Protein AF-0000000077653972 (afdb_homodimer)

Nearest PDB structures (foldseek):
  6l47-assembly1_B  TM=9.436E-01  e=1.215E-29  Homo sapiens
  6l48-assembly1_B  TM=9.505E-01  e=7.291E-28  Homo sapiens
  6vum-assembly1_A  TM=9.544E-01  e=9.044E-28  Homo sapiens
  7n6q-assembly1_A  TM=9.655E-01  e=3.318E-25  Homo sapiens
  6p2p-assembly1_A  TM=9.019E-01  e=1.427E-26  Homo sapiens

Structure (mmCIF, N/CA/C/O backbone):
data_AF-0000000077653972-model_v1
#
loop_
_entity.id
_entity.type
_entity.pdbx_description
1 polymer O-acyltransferase
#
loop_
_atom_site.group_PDB
_atom_site.id
_atom_site.type_symbol
_atom_site.label_atom_id
_atom_site.label_alt_id
_atom_site.label_comp_id
_atom_site.label_asym_id
_atom_site.label_entity_id
_atom_site.label_seq_id
_atom_site.pdbx_PDB_ins_code
_atom_site.Cartn_x
_atom_site.Cartn_y
_atom_site.Cartn_z
_atom_site.occupancy
_atom_site.B_iso_or_equiv
_atom_site.auth_seq_id
_atom_site.auth_comp_id
_atom_site.auth_asym_id
_atom_site.auth_atom_id
_atom_site.pdbx_PDB_model_num
ATOM 1 N N . MET A 1 1 ? 9.406 -5.844 -41.406 1 31.36 1 MET A N 1
ATOM 2 C CA . MET A 1 1 ? 10.641 -6.523 -41 1 31.36 1 MET A CA 1
ATOM 3 C C . MET A 1 1 ? 11.242 -5.887 -39.75 1 31.36 1 MET A C 1
ATOM 5 O O . MET A 1 1 ? 12.016 -6.527 -39.031 1 31.36 1 MET A O 1
ATOM 9 N N . SER A 1 2 ? 11.055 -4.719 -39.469 1 35.16 2 SER A N 1
ATOM 10 C CA . SER A 1 2 ? 11.578 -4.059 -38.281 1 35.16 2 SER A CA 1
ATOM 11 C C . SER A 1 2 ? 10.891 -4.566 -37.031 1 35.16 2 SER A C 1
ATOM 13 O O . SER A 1 2 ? 11.547 -4.867 -36.031 1 35.16 2 SER A O 1
ATOM 15 N N . ARG A 1 3 ? 9.914 -4.484 -37 1 36.81 3 ARG A N 1
ATOM 16 C CA . ARG A 1 3 ? 8.742 -4.98 -36.281 1 36.81 3 ARG A CA 1
ATOM 17 C C . ARG A 1 3 ? 8.766 -6.504 -36.188 1 36.81 3 ARG A C 1
ATOM 19 O O . ARG A 1 3 ? 7.973 -7.098 -35.438 1 36.81 3 ARG A O 1
ATOM 26 N N . GLU A 1 4 ? 9.211 -7.309 -36.594 1 39.03 4 GLU A N 1
ATOM 27 C CA . GLU A 1 4 ? 9.242 -8.766 -36.688 1 39.03 4 GLU A CA 1
ATOM 28 C C . GLU A 1 4 ? 10.016 -9.359 -35.5 1 39.03 4 GLU A C 1
ATOM 30 O O . GLU A 1 4 ? 9.555 -10.312 -34.875 1 39.03 4 GLU A O 1
ATOM 35 N N . LEU A 1 5 ? 11.023 -9.969 -34.938 1 39.84 5 LEU A N 1
ATOM 36 C CA . LEU A 1 5 ? 11.32 -10.094 -33.5 1 39.84 5 LEU A CA 1
ATOM 37 C C . LEU A 1 5 ? 11.344 -8.719 -32.844 1 39.84 5 LEU A C 1
ATOM 39 O O . LEU A 1 5 ? 12.25 -7.922 -33.094 1 39.84 5 LEU A O 1
ATOM 43 N N . GLU A 1 6 ? 11.117 -6.867 -33.031 1 41.72 6 GLU A N 1
ATOM 44 C CA . GLU A 1 6 ? 10.797 -6.719 -31.609 1 41.72 6 GLU A CA 1
ATOM 45 C C . GLU A 1 6 ? 10.445 -8.062 -30.984 1 41.72 6 GLU A C 1
ATOM 47 O O . GLU A 1 6 ? 10.344 -8.172 -29.766 1 41.72 6 GLU A O 1
ATOM 52 N N . SER A 1 7 ? 10.422 -8.688 -31.562 1 41.34 7 SER A N 1
ATOM 53 C CA . SER A 1 7 ? 10.156 -10.047 -32.031 1 41.34 7 SER A CA 1
ATOM 54 C C . SER A 1 7 ? 11.266 -11.008 -31.609 1 41.34 7 SER A C 1
ATOM 56 O O . SER A 1 7 ? 10.992 -12.156 -31.266 1 41.34 7 SER A O 1
ATOM 58 N N . LEU A 1 8 ? 12.438 -11.359 -32.375 1 41.16 8 LEU A N 1
ATOM 59 C CA . LEU A 1 8 ? 13.125 -12.32 -31.516 1 41.16 8 LEU A CA 1
ATOM 60 C C . LEU A 1 8 ? 13.219 -11.805 -30.078 1 41.16 8 LEU A C 1
ATOM 62 O O . LEU A 1 8 ? 14.008 -10.906 -29.797 1 41.16 8 LEU A O 1
ATOM 66 N N . PHE A 1 9 ? 12.305 -10.523 -29.969 1 45.12 9 PHE A N 1
ATOM 67 C CA . PHE A 1 9 ? 11.961 -9.562 -28.938 1 45.12 9 PHE A CA 1
ATOM 68 C C . PHE A 1 9 ? 12.953 -9.641 -27.781 1 45.12 9 PHE A C 1
ATOM 70 O O . PHE A 1 9 ? 13.477 -8.617 -27.328 1 45.12 9 PHE A O 1
ATOM 77 N N . GLU A 1 10 ? 12.633 -9.352 -27.094 1 43.12 10 GLU A N 1
ATOM 78 C CA . GLU A 1 10 ? 12.773 -10.117 -25.859 1 43.12 10 GLU A CA 1
ATOM 79 C C . GLU A 1 10 ? 13.32 -11.516 -26.141 1 43.12 10 GLU A C 1
ATOM 81 O O . GLU A 1 10 ? 13.375 -12.359 -25.234 1 43.12 10 GLU A O 1
ATOM 86 N N . GLU A 1 11 ? 13.234 -12.016 -27.234 1 44.09 11 GLU A N 1
ATOM 87 C CA . GLU A 1 11 ? 13.562 -13.344 -27.75 1 44.09 11 GLU A CA 1
ATOM 88 C C . GLU A 1 11 ? 14.344 -14.156 -26.719 1 44.09 11 GLU A C 1
ATOM 90 O O . GLU A 1 11 ? 14.055 -15.344 -26.531 1 44.09 11 GLU A O 1
ATOM 95 N N . PHE A 1 12 ? 15.25 -13.984 -26.469 1 41.5 12 PHE A N 1
ATOM 96 C CA . PHE A 1 12 ? 16.031 -14.32 -25.281 1 41.5 12 PHE A CA 1
ATOM 97 C C . PHE A 1 12 ? 15.812 -13.289 -24.188 1 41.5 12 PHE A C 1
ATOM 99 O O . PHE A 1 12 ? 16.219 -13.5 -23.031 1 41.5 12 PHE A O 1
ATOM 106 N N . VAL A 1 13 ? 15.297 -12.109 -24.031 1 42.38 13 VAL A N 1
ATOM 107 C CA . VAL A 1 13 ? 15.438 -11.211 -22.891 1 42.38 13 VAL A CA 1
ATOM 108 C C . VAL A 1 13 ? 16.656 -11.633 -22.062 1 42.38 13 VAL A C 1
ATOM 110 O O . VAL A 1 13 ? 16.672 -12.727 -21.484 1 42.38 13 VAL A O 1
ATOM 113 N N . SER A 1 14 ? 16.812 -12.07 -22.578 1 39.84 14 SER A N 1
ATOM 114 C CA . SER A 1 14 ? 16.109 -12.289 -23.844 1 39.84 14 SER A CA 1
ATOM 115 C C . SER A 1 14 ? 15.984 -13.781 -24.156 1 39.84 14 SER A C 1
ATOM 117 O O . SER A 1 14 ? 14.977 -14.219 -24.719 1 39.84 14 SER A O 1
ATOM 119 N N . GLU A 1 15 ? 16.906 -14.375 -24 1 40.75 15 GLU A N 1
ATOM 120 C CA . GLU A 1 15 ? 17.562 -15.664 -23.828 1 40.75 15 GLU A CA 1
ATOM 121 C C . GLU A 1 15 ? 18.031 -15.867 -22.391 1 40.75 15 GLU A C 1
ATOM 123 O O . GLU A 1 15 ? 19.062 -15.328 -21.984 1 40.75 15 GLU A O 1
ATOM 128 N N . VAL A 1 16 ? 17.344 -15.07 -21.688 1 41.41 16 VAL A N 1
ATOM 129 C CA . VAL A 1 16 ? 16.531 -14.695 -20.516 1 41.41 16 VAL A CA 1
ATOM 130 C C . VAL A 1 16 ? 17.453 -14.312 -19.359 1 41.41 16 VAL A C 1
ATOM 132 O O . VAL A 1 16 ? 18.469 -14.977 -19.109 1 41.41 16 VAL A O 1
ATOM 135 N N . GLU A 1 17 ? 17.672 -13.836 -18.641 1 44.47 17 GLU A N 1
ATOM 136 C CA . GLU A 1 17 ? 18.281 -14.18 -17.359 1 44.47 17 GLU A CA 1
ATOM 137 C C . GLU A 1 17 ? 19.359 -15.25 -17.531 1 44.47 17 GLU A C 1
ATOM 139 O O . GLU A 1 17 ? 19.062 -16.438 -17.609 1 44.47 17 GLU A O 1
ATOM 144 N N . GLN A 1 18 ? 19.422 -16.047 -18.594 1 41.41 18 GLN A N 1
ATOM 145 C CA . GLN A 1 18 ? 20.078 -17.203 -19.172 1 41.41 18 GLN A CA 1
ATOM 146 C C . GLN A 1 18 ? 20.938 -17.922 -18.141 1 41.41 18 GLN A C 1
ATOM 148 O O . GLN A 1 18 ? 21.047 -19.156 -18.156 1 41.41 18 GLN A O 1
ATOM 153 N N . ILE A 1 19 ? 22.234 -17.156 -17.594 1 42.53 19 ILE A N 1
ATOM 154 C CA . ILE A 1 19 ? 23.281 -16.594 -16.75 1 42.53 19 ILE A CA 1
ATOM 155 C C . ILE A 1 19 ? 22.703 -16.219 -15.383 1 42.53 19 ILE A C 1
ATOM 157 O O . ILE A 1 19 ? 23.406 -15.664 -14.539 1 42.53 19 ILE A O 1
ATOM 161 N N . GLU A 1 20 ? 21.578 -15.469 -15.273 1 41.09 20 GLU A N 1
ATOM 162 C CA . GLU A 1 20 ? 20.938 -14.578 -14.305 1 41.09 20 GLU A CA 1
ATOM 163 C C . GLU A 1 20 ? 21.969 -13.977 -13.344 1 41.09 20 GLU A C 1
ATOM 165 O O . GLU A 1 20 ? 21.781 -12.852 -12.867 1 41.09 20 GLU A O 1
ATOM 170 N N . GLN A 1 21 ? 22.844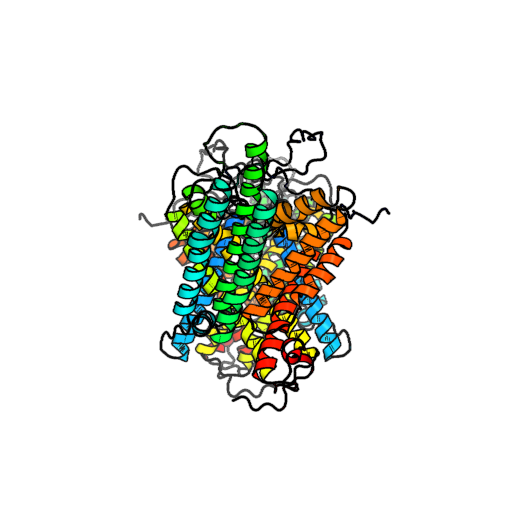 -14.312 -12.117 1 37.62 21 GLN A N 1
ATOM 171 C CA . GLN A 1 21 ? 23.891 -13.828 -11.219 1 37.62 21 GLN A CA 1
ATOM 172 C C . GLN A 1 21 ? 25.266 -14.359 -11.633 1 37.62 21 GLN A C 1
ATOM 174 O O . GLN A 1 21 ? 25.422 -15.555 -11.891 1 37.62 21 GLN A O 1
ATOM 179 N N . ASN A 1 22 ? 26.359 -14.312 -12.062 1 34.44 22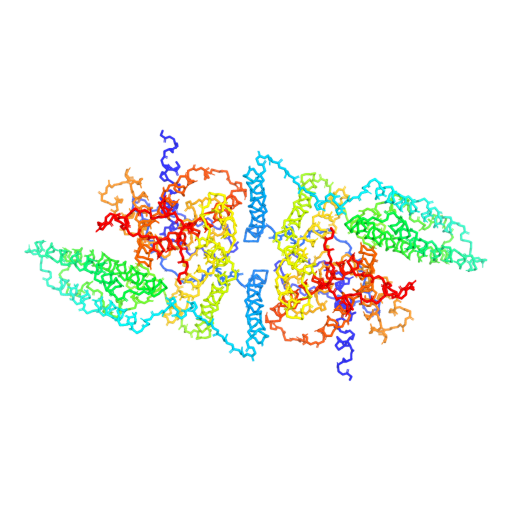 ASN A N 1
ATOM 180 C CA . ASN A 1 22 ? 27.234 -13.93 -10.961 1 34.44 22 ASN A CA 1
ATOM 181 C C . ASN A 1 22 ? 27.078 -12.453 -10.609 1 34.44 22 ASN A C 1
ATOM 183 O O . ASN A 1 22 ? 28 -11.664 -10.797 1 34.44 22 ASN A O 1
ATOM 187 N N . PRO A 1 23 ? 26.188 -11.68 -11.016 1 34.62 23 PRO A N 1
ATOM 188 C CA . PRO A 1 23 ? 26.344 -10.25 -10.711 1 34.62 23 PRO A CA 1
ATOM 189 C C . PRO A 1 23 ? 26.484 -9.984 -9.211 1 34.62 23 PRO A C 1
ATOM 191 O O . PRO A 1 23 ? 25.844 -10.656 -8.398 1 34.62 23 PRO A O 1
ATOM 194 N N . GLU A 1 24 ? 27.344 -9.344 -8.453 1 34.06 24 GLU A N 1
ATOM 195 C CA . GLU A 1 24 ? 27.531 -8.734 -7.137 1 34.06 24 GLU A CA 1
ATOM 196 C C . GLU A 1 24 ? 26.266 -8.031 -6.668 1 34.06 24 GLU A C 1
ATOM 198 O O . GLU A 1 24 ? 25.375 -7.746 -7.473 1 34.06 24 GLU A O 1
ATOM 203 N N . SER A 1 25 ? 26 -7.273 -5.297 1 32.62 25 SER A N 1
ATOM 204 C CA . SER A 1 25 ? 24.938 -6.887 -4.387 1 32.62 25 SER A CA 1
ATOM 205 C C . SER A 1 25 ? 23.812 -6.148 -5.125 1 32.62 25 SER A C 1
ATOM 207 O O . SER A 1 25 ? 24.047 -5.598 -6.203 1 32.62 25 SER A O 1
ATOM 209 N N . LEU A 1 26 ? 22.375 -6.098 -4.602 1 32.66 26 LEU A N 1
ATOM 210 C CA . LEU A 1 26 ? 21.094 -5.43 -4.855 1 32.66 26 LEU A CA 1
ATOM 211 C C . LEU A 1 26 ? 21.312 -4.07 -5.508 1 32.66 26 LEU A C 1
ATOM 213 O O . LEU A 1 26 ? 20.391 -3.498 -6.094 1 32.66 26 LEU A O 1
ATOM 217 N N . PHE A 1 27 ? 22.156 -3.123 -4.93 1 31.03 27 PHE A N 1
ATOM 218 C CA . PHE A 1 27 ? 22.375 -1.716 -5.246 1 31.03 27 PHE A CA 1
ATOM 219 C C . PHE A 1 27 ? 23.328 -1.565 -6.426 1 31.03 27 PHE A C 1
ATOM 221 O O . PHE A 1 27 ? 23.797 -0.46 -6.723 1 31.03 27 PHE A O 1
ATOM 228 N N . GLU A 1 28 ? 24.203 -2.545 -6.656 1 31.14 28 GLU A N 1
ATOM 229 C CA . GLU A 1 28 ? 25.266 -2.164 -7.59 1 31.14 28 GLU A CA 1
ATOM 230 C C . GLU A 1 28 ? 24.766 -2.205 -9.031 1 31.14 28 GLU A C 1
ATOM 232 O O . GLU A 1 28 ? 24.531 -3.281 -9.586 1 31.14 28 GLU A O 1
ATOM 237 N N . VAL A 1 29 ? 24.172 -1.267 -9.508 1 31.41 29 VAL A N 1
ATOM 238 C CA . VAL A 1 29 ? 23.812 -1.002 -10.898 1 31.41 29 VAL A CA 1
ATOM 239 C C . VAL A 1 29 ? 24.953 -1.431 -11.812 1 31.41 29 VAL A C 1
ATOM 241 O O . VAL A 1 29 ? 24.75 -1.717 -12.992 1 31.41 29 VAL A O 1
ATOM 244 N N . GLY A 1 30 ? 26.25 -0.95 -11.523 1 28.53 30 GLY A N 1
ATOM 245 C CA . GLY A 1 30 ? 27.203 -0.594 -12.562 1 28.53 30 GLY A CA 1
ATOM 246 C C . GLY A 1 30 ? 27.812 -1.8 -13.242 1 28.53 30 GLY A C 1
ATOM 247 O O . GLY A 1 30 ? 28.625 -1.654 -14.164 1 28.53 30 GLY A O 1
ATOM 248 N N . HIS A 1 31 ? 28.25 -2.902 -12.539 1 29.56 31 HIS A N 1
ATOM 249 C CA . HIS A 1 31 ? 29.422 -3.461 -13.211 1 29.56 31 HIS A CA 1
ATOM 250 C C . HIS A 1 31 ? 29.016 -4.223 -14.469 1 29.56 31 HIS A C 1
ATOM 252 O O . HIS A 1 31 ? 28.156 -5.102 -14.422 1 29.56 31 HIS A O 1
ATOM 258 N N . LYS A 1 32 ? 29.359 -3.775 -15.656 1 33 32 LYS A N 1
ATOM 259 C CA . LYS A 1 32 ? 29.5 -4.383 -16.984 1 33 32 LYS A CA 1
ATOM 260 C C . LYS A 1 32 ? 30.031 -5.809 -16.875 1 33 32 LYS A C 1
ATOM 262 O O . LYS A 1 32 ? 31.234 -6.012 -16.672 1 33 32 LYS A O 1
ATOM 267 N N . SER A 1 33 ? 29.484 -6.629 -16.141 1 29.95 33 SER A N 1
ATOM 268 C CA . SER A 1 33 ? 30.203 -7.898 -16.172 1 29.95 33 SER A CA 1
ATOM 269 C C . SER A 1 33 ? 30.5 -8.328 -17.609 1 29.95 33 SER A C 1
ATOM 271 O O . SER A 1 33 ? 29.703 -8.078 -18.516 1 29.95 33 SER A O 1
ATOM 273 N N . ASN A 1 34 ? 31.797 -8.453 -17.953 1 30.52 34 ASN A N 1
ATOM 274 C CA . ASN A 1 34 ? 32.375 -9.062 -19.156 1 30.52 34 ASN A CA 1
ATOM 275 C C . ASN A 1 34 ? 31.453 -10.141 -19.734 1 30.52 34 ASN A C 1
ATOM 277 O O . ASN A 1 34 ? 31.312 -11.211 -19.141 1 30.52 34 ASN A O 1
ATOM 281 N N . ARG A 1 35 ? 30.469 -9.914 -20.328 1 39.53 35 ARG A N 1
ATOM 282 C CA . ARG A 1 35 ? 29.609 -10.734 -21.156 1 39.53 35 ARG A CA 1
ATOM 283 C C . ARG A 1 35 ? 30.422 -11.695 -22.016 1 39.53 35 ARG A C 1
ATOM 285 O O . ARG A 1 35 ? 31.062 -11.281 -22.984 1 39.53 35 ARG A O 1
ATOM 292 N N . ALA A 1 36 ? 31.078 -12.625 -21.5 1 31.83 36 ALA A N 1
ATOM 293 C CA . ALA A 1 36 ? 31.75 -13.445 -22.5 1 31.83 36 ALA A CA 1
ATOM 294 C C . ALA A 1 36 ? 30.766 -13.883 -23.594 1 31.83 36 ALA A C 1
ATOM 296 O O . ALA A 1 36 ? 29.781 -14.578 -23.312 1 31.83 36 ALA A O 1
ATOM 297 N N . LYS A 1 37 ? 30.422 -13.219 -24.469 1 41.75 37 LYS A N 1
ATOM 298 C CA . LYS A 1 37 ? 29.844 -13.719 -25.719 1 41.75 37 LYS A CA 1
ATOM 299 C C . LYS A 1 37 ? 30.297 -15.156 -26 1 41.75 37 LYS A C 1
ATOM 301 O O . LYS A 1 37 ? 31.484 -15.414 -26.156 1 41.75 37 LYS A O 1
ATOM 306 N N . ARG A 1 38 ? 29.562 -16.172 -25.25 1 39.88 38 ARG A N 1
ATOM 307 C CA . ARG A 1 38 ? 30.047 -17.469 -25.703 1 39.88 38 ARG A CA 1
ATOM 308 C C . ARG A 1 38 ? 29.938 -17.594 -27.219 1 39.88 38 ARG A C 1
ATOM 310 O O . ARG A 1 38 ? 28.922 -17.188 -27.812 1 39.88 38 ARG A O 1
ATOM 317 N N . LYS A 1 39 ? 30.859 -17.594 -28 1 41.09 39 LYS A N 1
ATOM 318 C CA . LYS A 1 39 ? 31.125 -17.703 -29.422 1 41.09 39 LYS A CA 1
ATOM 319 C C . LYS A 1 39 ? 30.125 -18.641 -30.094 1 41.09 39 LYS A C 1
ATOM 321 O O . LYS A 1 39 ? 29.812 -18.5 -31.266 1 41.09 39 LYS A O 1
ATOM 326 N N . ASP A 1 40 ? 29.891 -19.969 -29.688 1 40.12 40 ASP A N 1
ATOM 327 C CA . ASP A 1 40 ? 29.25 -20.984 -30.531 1 40.12 40 ASP A CA 1
ATOM 328 C C . ASP A 1 40 ? 27.734 -21.016 -30.297 1 40.12 40 ASP A C 1
ATOM 330 O O . ASP A 1 40 ? 27.281 -21.234 -29.172 1 40.12 40 ASP A O 1
ATOM 334 N N . GLY A 1 41 ? 26.797 -20.281 -31.016 1 53.25 41 GLY A N 1
ATOM 335 C CA . GLY A 1 41 ? 25.375 -20.297 -31.266 1 53.25 41 GLY A CA 1
ATOM 336 C C . GLY A 1 41 ? 24.578 -20.906 -30.141 1 53.25 41 GLY A C 1
ATOM 337 O O . GLY A 1 41 ? 23.375 -21.156 -30.281 1 53.25 41 GLY A O 1
ATOM 338 N N . GLU A 1 42 ? 25.031 -21.469 -29 1 62.34 42 GLU A N 1
ATOM 339 C CA . GLU A 1 42 ? 24.281 -22.234 -28.016 1 62.34 42 GLU A CA 1
ATOM 340 C C . GLU A 1 42 ? 23.656 -21.312 -26.969 1 62.34 42 GLU A C 1
ATOM 342 O O . GLU A 1 42 ? 24.297 -20.359 -26.516 1 62.34 42 GLU A O 1
ATOM 347 N N . LEU A 1 43 ? 22.281 -21.328 -26.625 1 75.5 43 LEU A N 1
ATOM 348 C CA . LEU A 1 43 ? 21.531 -20.578 -25.609 1 75.5 43 LEU A CA 1
ATOM 349 C C . LEU A 1 43 ? 22.031 -20.891 -24.219 1 75.5 43 LEU A C 1
ATOM 351 O O . LEU A 1 43 ? 22.406 -22.047 -23.922 1 75.5 43 LEU A O 1
ATOM 355 N N . PRO A 1 44 ? 22.125 -19.891 -23.297 1 79.38 44 PRO A N 1
ATOM 356 C CA . PRO A 1 44 ? 22.688 -20.094 -21.969 1 79.38 44 PRO A CA 1
ATOM 357 C C . PRO A 1 44 ? 21.828 -21.016 -21.094 1 79.38 44 PRO A C 1
ATOM 359 O O . PRO A 1 44 ? 20.609 -21.062 -21.266 1 79.38 44 PRO A O 1
ATOM 362 N N . ASP A 1 45 ? 22.562 -21.828 -20.234 1 85.56 45 ASP A N 1
ATOM 363 C CA . ASP A 1 45 ? 21.891 -22.688 -19.266 1 85.56 45 ASP A CA 1
ATOM 364 C C . ASP A 1 45 ? 21.766 -22 -17.906 1 85.56 45 ASP A C 1
ATOM 366 O O . ASP A 1 45 ? 22.547 -21.109 -17.594 1 85.56 45 ASP A O 1
ATOM 370 N N . LYS A 1 46 ? 20.75 -22.406 -17.141 1 88.88 46 LYS A N 1
ATOM 371 C CA . LYS A 1 46 ? 20.562 -21.875 -15.805 1 88.88 46 LYS A CA 1
ATOM 372 C C . LYS A 1 46 ? 21.688 -22.297 -14.867 1 88.88 46 LYS A C 1
ATOM 374 O O . LYS A 1 46 ? 22.031 -23.484 -14.82 1 88.88 46 LYS A O 1
ATOM 379 N N . VAL A 1 47 ? 22.297 -21.312 -14.211 1 89.75 47 VAL A N 1
ATOM 380 C CA . VAL A 1 47 ? 23.312 -21.562 -13.203 1 89.75 47 VAL A CA 1
ATOM 381 C C . VAL A 1 47 ? 22.766 -21.281 -11.812 1 89.75 47 VAL A C 1
ATOM 383 O O . VAL A 1 47 ? 22.234 -20.203 -11.555 1 89.75 47 VAL A O 1
ATOM 386 N N . PHE A 1 48 ? 22.766 -22.312 -10.969 1 94.44 48 PHE A N 1
ATOM 387 C CA . PHE A 1 48 ? 22.266 -22.172 -9.609 1 94.44 48 PHE A CA 1
ATOM 388 C C . PHE A 1 48 ? 23.328 -21.594 -8.68 1 94.44 48 PHE A C 1
ATOM 390 O O . PHE A 1 48 ? 24.469 -22.062 -8.68 1 94.44 48 PHE A O 1
ATOM 397 N N . VAL A 1 49 ? 23.047 -20.547 -7.961 1 93.25 49 VAL A N 1
ATOM 398 C CA . VAL A 1 49 ? 23.953 -19.891 -7.023 1 93.25 49 VAL A CA 1
ATOM 399 C C . VAL A 1 49 ? 23.234 -19.625 -5.707 1 93.25 49 VAL A C 1
ATOM 401 O O . VAL A 1 49 ? 22 -19.578 -5.664 1 93.25 49 VAL A O 1
ATOM 404 N N . ASN A 1 50 ? 23.984 -19.5 -4.688 1 93.19 50 ASN A N 1
ATOM 405 C CA . ASN A 1 50 ? 23.391 -19.125 -3.404 1 93.19 50 ASN A CA 1
ATOM 406 C C . ASN A 1 50 ? 22.922 -17.672 -3.391 1 93.19 50 ASN A C 1
ATOM 408 O O . ASN A 1 50 ? 23.734 -16.766 -3.604 1 93.19 50 ASN A O 1
ATOM 412 N N . ARG A 1 51 ? 21.734 -17.469 -3.223 1 93.25 51 ARG A N 1
ATOM 413 C CA . ARG A 1 51 ? 21.172 -16.125 -3.135 1 93.25 51 ARG A CA 1
ATOM 414 C C . ARG A 1 51 ? 19.828 -16.141 -2.412 1 93.25 51 ARG A C 1
ATOM 416 O O . ARG A 1 51 ? 19.141 -17.156 -2.381 1 93.25 51 ARG A O 1
ATOM 423 N N . ARG A 1 52 ? 19.484 -15.016 -1.79 1 93.69 52 ARG A N 1
ATOM 424 C CA . ARG A 1 52 ? 18.234 -14.859 -1.064 1 93.69 52 ARG A CA 1
ATOM 425 C C . ARG A 1 52 ? 17.125 -14.328 -1.979 1 93.69 52 ARG A C 1
ATOM 427 O O . ARG A 1 52 ? 17.422 -13.797 -3.055 1 93.69 52 ARG A O 1
ATOM 434 N N . SER A 1 53 ? 15.891 -14.523 -1.58 1 95.5 53 SER A N 1
ATOM 435 C CA . SER A 1 53 ? 14.773 -14 -2.361 1 95.5 53 SER A CA 1
ATOM 436 C C . SER A 1 53 ? 14.742 -12.477 -2.326 1 95.5 53 SER A C 1
ATOM 438 O O . SER A 1 53 ? 15.219 -11.859 -1.375 1 95.5 53 SER A O 1
ATOM 440 N N . VAL A 1 54 ? 14.18 -11.875 -3.316 1 94.44 54 VAL A N 1
ATOM 441 C CA . VAL A 1 54 ? 14.188 -10.43 -3.525 1 94.44 54 VAL A CA 1
ATOM 442 C C . VAL A 1 54 ? 13.492 -9.742 -2.354 1 94.44 54 VAL A C 1
ATOM 444 O O . VAL A 1 54 ? 14.039 -8.789 -1.778 1 94.44 54 VAL A O 1
ATOM 447 N N . LEU A 1 55 ? 12.375 -10.18 -1.93 1 94.38 55 LEU A N 1
ATOM 448 C CA . LEU A 1 55 ? 11.617 -9.539 -0.859 1 94.38 55 LEU A CA 1
ATOM 449 C C . LEU A 1 55 ? 12.32 -9.719 0.483 1 94.38 55 LEU A C 1
ATOM 451 O O . LEU A 1 55 ? 12.227 -8.859 1.357 1 94.38 55 LEU A O 1
ATOM 455 N N . THR A 1 56 ? 12.984 -10.875 0.633 1 93.5 56 THR A N 1
ATOM 456 C CA . THR A 1 56 ? 13.734 -11.07 1.866 1 93.5 56 THR A CA 1
ATOM 457 C C . THR A 1 56 ? 14.789 -9.977 2.039 1 93.5 56 THR A C 1
ATOM 459 O O . THR A 1 56 ? 14.984 -9.469 3.143 1 93.5 56 THR A O 1
ATOM 462 N N . GLU A 1 57 ? 15.414 -9.594 0.937 1 90.38 57 GLU A N 1
ATOM 463 C CA . GLU A 1 57 ? 16.406 -8.523 0.962 1 90.38 57 GLU A CA 1
ATOM 464 C C . GLU A 1 57 ? 15.742 -7.156 1.101 1 90.38 57 GLU A C 1
ATOM 466 O O . GLU A 1 57 ? 16.203 -6.309 1.867 1 90.38 57 GLU A O 1
ATOM 471 N N . LEU A 1 58 ? 14.672 -6.941 0.397 1 89.62 58 LEU A N 1
ATOM 472 C CA . LEU A 1 58 ? 13.984 -5.652 0.408 1 89.62 58 LEU A CA 1
ATOM 473 C C . LEU A 1 58 ? 13.375 -5.371 1.779 1 89.62 58 LEU A C 1
ATOM 475 O O . LEU A 1 58 ? 13.312 -4.215 2.207 1 89.62 58 LEU A O 1
ATOM 479 N N . LEU A 1 59 ? 12.945 -6.387 2.461 1 90.62 59 LEU A N 1
ATOM 480 C CA . LEU A 1 59 ? 12.289 -6.227 3.752 1 90.62 59 LEU A CA 1
ATOM 481 C C . LEU A 1 59 ? 13.289 -5.824 4.828 1 90.62 59 LEU A C 1
ATOM 483 O O . LEU A 1 59 ? 12.906 -5.473 5.945 1 90.62 59 LEU A O 1
ATOM 487 N N . GLU A 1 60 ? 14.531 -5.812 4.477 1 85.69 60 GLU A N 1
ATOM 488 C CA . GLU A 1 60 ? 15.539 -5.301 5.398 1 85.69 60 GLU A CA 1
ATOM 489 C C . GLU A 1 60 ? 15.562 -3.777 5.402 1 85.69 60 GLU A C 1
ATOM 491 O O . GLU A 1 60 ? 16.062 -3.16 6.344 1 85.69 60 GLU A O 1
ATOM 496 N N . ILE A 1 61 ? 15.047 -3.236 4.324 1 84.06 61 ILE A N 1
ATOM 497 C CA . ILE A 1 61 ? 14.906 -1.785 4.262 1 84.06 61 ILE A CA 1
ATOM 498 C C . ILE A 1 61 ? 13.727 -1.344 5.129 1 84.06 61 ILE A C 1
ATOM 500 O O . ILE A 1 61 ? 12.609 -1.839 4.965 1 84.06 61 ILE A O 1
ATOM 504 N N . SER A 1 62 ? 13.898 -0.39 6 1 85.44 62 SER A N 1
ATOM 505 C CA . SER A 1 62 ? 12.906 0.005 6.996 1 85.44 62 SER A CA 1
ATOM 506 C C . SER A 1 62 ? 11.617 0.477 6.34 1 85.44 62 SER A C 1
ATOM 508 O O . SER A 1 62 ? 10.523 0.104 6.766 1 85.44 62 SER A O 1
ATOM 510 N N . HIS A 1 63 ? 11.805 1.271 5.297 1 88.19 63 HIS A N 1
ATOM 511 C CA . HIS A 1 63 ? 10.625 1.82 4.633 1 88.19 63 HIS A CA 1
ATOM 512 C C . HIS A 1 63 ? 9.781 0.716 4.004 1 88.19 63 HIS A C 1
ATOM 514 O O . HIS A 1 63 ? 8.547 0.777 4.031 1 88.19 63 HIS A O 1
ATOM 520 N N . ILE A 1 64 ? 10.375 -0.315 3.48 1 88.44 64 ILE A N 1
ATOM 521 C CA . ILE A 1 64 ? 9.656 -1.429 2.867 1 88.44 64 ILE A CA 1
ATOM 522 C C . ILE A 1 64 ? 9.109 -2.352 3.953 1 88.44 64 ILE A C 1
ATOM 524 O O . ILE A 1 64 ? 8.016 -2.904 3.811 1 88.44 64 ILE A O 1
ATOM 528 N N . ARG A 1 65 ? 9.867 -2.502 4.988 1 91.06 65 ARG A N 1
ATOM 529 C CA . ARG A 1 65 ? 9.398 -3.279 6.133 1 91.06 65 ARG A CA 1
ATOM 530 C C . ARG A 1 65 ? 8.109 -2.701 6.699 1 91.06 65 ARG A C 1
ATOM 532 O O . ARG A 1 65 ? 7.223 -3.445 7.129 1 91.06 65 ARG A O 1
ATOM 539 N N . THR A 1 66 ? 8.008 -1.428 6.695 1 92.44 66 THR A N 1
ATOM 540 C CA . THR A 1 66 ? 6.809 -0.767 7.199 1 92.44 66 THR A CA 1
ATOM 541 C C . THR A 1 66 ? 5.59 -1.134 6.355 1 92.44 66 THR A C 1
ATOM 543 O O . THR A 1 66 ? 4.484 -1.274 6.879 1 92.44 66 THR A O 1
ATOM 546 N N . ILE A 1 67 ? 5.793 -1.326 5.055 1 92.31 67 ILE A N 1
ATOM 547 C CA . ILE A 1 67 ? 4.695 -1.766 4.199 1 92.31 67 ILE A CA 1
ATOM 548 C C . ILE A 1 67 ? 4.195 -3.129 4.668 1 92.31 67 ILE A C 1
ATOM 550 O O . ILE A 1 67 ? 2.984 -3.355 4.758 1 92.31 67 ILE A O 1
ATOM 554 N N . TYR A 1 68 ? 5.125 -4.008 4.973 1 94.12 68 TYR A N 1
ATOM 555 C CA . TYR A 1 68 ? 4.777 -5.312 5.531 1 94.12 68 TYR A CA 1
ATOM 556 C C . TYR A 1 68 ? 3.994 -5.156 6.828 1 94.12 68 TYR A C 1
ATOM 558 O O . TYR A 1 68 ? 2.977 -5.824 7.031 1 94.12 68 TYR A O 1
ATOM 566 N N . HIS A 1 69 ? 4.426 -4.266 7.691 1 94.06 69 HIS A N 1
ATOM 567 C CA . HIS A 1 69 ? 3.758 -4.039 8.969 1 94.06 69 HIS A CA 1
ATOM 568 C C . HIS A 1 69 ? 2.357 -3.473 8.766 1 94.06 69 HIS A C 1
ATOM 570 O O . HIS A 1 69 ? 1.438 -3.791 9.523 1 94.06 69 HIS A O 1
ATOM 576 N N . ILE A 1 70 ? 2.217 -2.639 7.805 1 95.06 70 ILE A N 1
ATOM 577 C CA . ILE A 1 70 ? 0.906 -2.08 7.496 1 95.06 70 ILE A CA 1
ATOM 578 C C . ILE A 1 70 ? -0.043 -3.199 7.07 1 95.06 70 ILE A C 1
ATOM 580 O O . ILE A 1 70 ? -1.197 -3.24 7.5 1 95.06 70 ILE A O 1
ATOM 584 N N . PHE A 1 71 ? 0.406 -4.152 6.262 1 94.5 71 PHE A N 1
ATOM 585 C CA . PHE A 1 71 ? -0.416 -5.281 5.836 1 94.5 71 PHE A CA 1
ATOM 586 C C . PHE A 1 71 ? -0.788 -6.16 7.023 1 94.5 71 PHE A C 1
ATOM 588 O O . PHE A 1 71 ? -1.916 -6.648 7.113 1 94.5 71 PHE A O 1
ATOM 595 N N . VAL A 1 72 ? 0.154 -6.363 7.895 1 95.12 72 VAL A N 1
ATOM 596 C CA . VAL A 1 72 ? -0.125 -7.141 9.094 1 95.12 72 VAL A CA 1
ATOM 597 C C . VAL A 1 72 ? -1.165 -6.418 9.953 1 95.12 72 VAL A C 1
ATOM 599 O O . VAL A 1 72 ? -2.09 -7.039 10.477 1 95.12 72 VAL A O 1
ATOM 602 N N . ALA A 1 73 ? -1.034 -5.121 10.062 1 94.94 73 ALA A N 1
ATOM 603 C CA . ALA A 1 73 ? -1.983 -4.324 10.836 1 94.94 73 ALA A CA 1
ATOM 604 C C . ALA A 1 73 ? -3.387 -4.418 10.242 1 94.94 73 ALA A C 1
ATOM 606 O O . ALA A 1 73 ? -4.371 -4.527 10.977 1 94.94 73 ALA A O 1
ATOM 607 N N . ILE A 1 74 ? -3.455 -4.383 8.945 1 94.81 74 ILE A N 1
ATOM 608 C CA . ILE A 1 74 ? -4.746 -4.484 8.273 1 94.81 74 ILE A CA 1
ATOM 609 C C . ILE A 1 74 ? -5.371 -5.848 8.562 1 94.81 74 ILE A C 1
ATOM 611 O O . ILE A 1 74 ? -6.574 -5.938 8.828 1 94.81 74 ILE A O 1
ATOM 615 N N . LEU A 1 75 ? -4.598 -6.867 8.516 1 94 75 LEU A N 1
ATOM 616 C CA . LEU A 1 75 ? -5.078 -8.203 8.836 1 94 75 LEU A CA 1
ATOM 617 C C . LEU A 1 75 ? -5.637 -8.258 10.258 1 94 75 LEU A C 1
ATOM 619 O O . LEU A 1 75 ? -6.699 -8.836 10.492 1 94 75 LEU A O 1
ATOM 623 N N . LEU A 1 76 ? -4.957 -7.645 11.156 1 93.38 76 LEU A N 1
ATOM 624 C CA . LEU A 1 76 ? -5.398 -7.621 12.547 1 93.38 76 LEU A CA 1
ATOM 625 C C . LEU A 1 76 ? -6.711 -6.855 12.688 1 93.38 76 LEU A C 1
ATOM 627 O O . LEU A 1 76 ? -7.602 -7.273 13.43 1 93.38 76 LEU A O 1
ATOM 631 N N . VAL A 1 77 ? -6.781 -5.797 12.016 1 92.75 77 VAL A N 1
ATOM 632 C CA . VAL A 1 77 ? -7.996 -4.988 12.055 1 92.75 77 VAL A CA 1
ATOM 633 C C . VAL A 1 77 ? -9.172 -5.785 11.492 1 92.75 77 VAL A C 1
ATOM 635 O O . VAL A 1 77 ? -10.266 -5.773 12.062 1 92.75 77 VAL A O 1
ATOM 638 N N . PHE A 1 78 ? -8.977 -6.477 10.375 1 90.06 78 PHE A N 1
ATOM 639 C CA . PHE A 1 78 ? -10.023 -7.309 9.797 1 90.06 78 PHE A CA 1
ATOM 640 C C . PHE A 1 78 ? -10.43 -8.422 10.766 1 90.06 78 PHE A C 1
ATOM 642 O O . PHE A 1 78 ? -11.609 -8.734 10.891 1 90.06 78 PHE A O 1
ATOM 649 N N . SER A 1 79 ? -9.477 -9 11.414 1 89.75 79 SER A N 1
ATOM 650 C CA . SER A 1 79 ? -9.75 -10.055 12.383 1 89.75 79 SER A CA 1
ATOM 651 C C . SER A 1 79 ? -10.547 -9.531 13.562 1 89.75 79 SER A C 1
ATOM 653 O O . SER A 1 79 ? -11.516 -10.164 14 1 89.75 79 SER A O 1
ATOM 655 N N . LEU A 1 80 ? -10.172 -8.375 14.016 1 88 80 LEU A N 1
ATOM 656 C CA . LEU A 1 80 ? -10.883 -7.746 15.125 1 88 80 LEU A CA 1
ATOM 657 C C . LEU A 1 80 ? -12.312 -7.398 14.727 1 88 80 LEU A C 1
ATOM 659 O O . LEU A 1 80 ? -13.242 -7.578 15.523 1 88 80 LEU A O 1
ATOM 663 N N . ASN A 1 81 ? -12.422 -6.879 13.539 1 86.56 81 ASN A N 1
ATOM 664 C CA . ASN A 1 81 ? -13.75 -6.551 13.031 1 86.56 81 ASN A CA 1
ATOM 665 C C . ASN A 1 81 ? -14.656 -7.781 13.008 1 86.56 81 ASN A C 1
ATOM 667 O O . ASN A 1 81 ? -15.82 -7.711 13.422 1 86.56 81 ASN A O 1
ATOM 671 N N . THR A 1 82 ? -14.164 -8.883 12.594 1 83.88 82 THR A N 1
ATOM 672 C CA . THR A 1 82 ? -14.938 -10.117 12.516 1 83.88 82 THR A CA 1
ATOM 673 C C . THR A 1 82 ? -15.273 -10.633 13.914 1 83.88 82 THR A C 1
ATOM 675 O O . THR A 1 82 ? -16.406 -11.07 14.164 1 83.88 82 THR A O 1
ATOM 678 N N . ILE A 1 83 ? -14.352 -10.547 14.773 1 85.19 83 ILE A N 1
ATOM 679 C CA . ILE A 1 83 ? -14.539 -11.023 16.141 1 85.19 83 ILE A CA 1
ATOM 680 C C . ILE A 1 83 ? -15.602 -10.172 16.844 1 85.19 83 ILE A C 1
ATOM 682 O O . ILE A 1 83 ? -16.531 -10.703 17.453 1 85.19 83 ILE A O 1
ATOM 686 N N . VAL A 1 84 ? -15.5 -8.898 16.703 1 83.69 84 VAL A N 1
ATOM 687 C CA . VAL A 1 84 ? -16.422 -7.98 17.359 1 83.69 84 VAL A CA 1
ATOM 688 C C . VAL A 1 84 ? -17.812 -8.133 16.75 1 83.69 84 VAL A C 1
ATOM 690 O O . VAL A 1 84 ? -18.812 -8.141 17.469 1 83.69 84 VAL A O 1
ATOM 693 N N . TYR A 1 85 ? -17.875 -8.273 15.477 1 80.88 85 TYR A N 1
ATOM 694 C CA . TYR A 1 85 ? -19.141 -8.469 14.805 1 80.88 85 TYR A CA 1
ATOM 695 C C . TYR A 1 85 ? -19.828 -9.742 15.289 1 80.88 85 TYR A C 1
ATOM 697 O O . TYR A 1 85 ? -21.031 -9.75 15.547 1 80.88 85 TYR A O 1
ATOM 705 N N . ASP A 1 86 ? -19.125 -10.773 15.453 1 80.88 86 ASP A N 1
ATOM 706 C CA . ASP A 1 86 ? -19.656 -12.047 15.906 1 80.88 86 ASP A CA 1
ATOM 707 C C . ASP A 1 86 ? -20.141 -11.961 17.344 1 80.88 86 ASP A C 1
ATOM 709 O O . ASP A 1 86 ? -21.203 -12.492 17.688 1 80.88 86 ASP A O 1
ATOM 713 N N . ILE A 1 87 ? -19.422 -11.289 18.141 1 82.31 87 ILE A N 1
ATOM 714 C CA . ILE A 1 87 ? -19.75 -11.18 19.547 1 82.31 87 ILE A CA 1
ATOM 715 C C . ILE A 1 87 ? -21.016 -10.336 19.719 1 82.31 87 ILE A C 1
ATOM 717 O O . ILE A 1 87 ? -21.906 -10.68 20.484 1 82.31 87 ILE A O 1
ATOM 721 N N . ILE A 1 88 ? -21.125 -9.336 18.953 1 79.31 88 ILE A N 1
ATOM 722 C CA . ILE A 1 88 ? -22.234 -8.406 19.094 1 79.31 88 ILE A CA 1
ATOM 723 C C . ILE A 1 88 ? -23.484 -9 18.438 1 79.31 88 ILE A C 1
ATOM 725 O O . ILE A 1 88 ? -24.594 -8.891 18.969 1 79.31 88 ILE A O 1
ATOM 729 N N . ASP A 1 89 ? -23.297 -9.57 17.281 1 76.25 89 ASP A N 1
ATOM 730 C CA . ASP A 1 89 ? -24.438 -10.07 16.531 1 76.25 89 ASP A CA 1
ATOM 731 C C . ASP A 1 89 ? -24.906 -11.43 17.062 1 76.25 89 ASP A C 1
ATOM 733 O O . ASP A 1 89 ? -26.109 -11.672 17.188 1 76.25 89 ASP A O 1
ATOM 737 N N . LYS A 1 90 ? -24 -12.336 17.344 1 75.75 90 LYS A N 1
ATOM 738 C CA . LYS A 1 90 ? -24.391 -13.695 17.703 1 75.75 90 LYS A CA 1
ATOM 739 C C . LYS A 1 90 ? -24.156 -13.961 19.188 1 75.75 90 LYS A C 1
ATOM 741 O O . LYS A 1 90 ? -24.625 -14.969 19.719 1 75.75 90 LYS A O 1
ATOM 746 N N . GLY A 1 91 ? -23.578 -13.039 19.797 1 73.69 91 GLY A N 1
ATOM 747 C CA . GLY A 1 91 ? -23.312 -13.195 21.219 1 73.69 91 GLY A CA 1
ATOM 748 C C . GLY A 1 91 ? -22.188 -14.164 21.516 1 73.69 91 GLY A C 1
ATOM 749 O O . GLY A 1 91 ? -21.859 -14.398 22.688 1 73.69 91 GLY A O 1
ATOM 750 N N . ARG A 1 92 ? -21.812 -14.961 20.547 1 69.88 92 ARG A N 1
ATOM 751 C CA . ARG A 1 92 ? -20.703 -15.898 20.703 1 69.88 92 ARG A CA 1
ATOM 752 C C . ARG A 1 92 ? -19.688 -15.75 19.578 1 69.88 92 ARG A C 1
ATOM 754 O O . ARG A 1 92 ? -20 -15.188 18.531 1 69.88 92 ARG A O 1
ATOM 761 N N . LEU A 1 93 ? -18.469 -16.047 19.984 1 69.69 93 LEU A N 1
ATOM 762 C CA . LEU A 1 93 ? -17.422 -16.062 18.953 1 69.69 93 LEU A CA 1
ATOM 763 C C . LEU A 1 93 ? -17.641 -17.203 17.969 1 69.69 93 LEU A C 1
ATOM 765 O O . LEU A 1 93 ? -17.516 -18.375 18.328 1 69.69 93 LEU A O 1
ATOM 769 N N . VAL A 1 94 ? -18.453 -16.953 16.922 1 64.75 94 VAL A N 1
ATOM 770 C CA . VAL A 1 94 ? -18.656 -17.969 15.898 1 64.75 94 VAL A CA 1
ATOM 771 C C . VAL A 1 94 ? -17.625 -17.781 14.781 1 64.75 94 VAL A C 1
ATOM 773 O O . VAL A 1 94 ? -17.719 -16.828 14 1 64.75 94 VAL A O 1
ATOM 776 N N . LEU A 1 95 ? -16.453 -18.125 15.109 1 63.47 95 LEU A N 1
ATOM 777 C CA . LEU A 1 95 ? -15.477 -18.016 14.031 1 63.47 95 LEU A CA 1
ATOM 778 C C . LEU A 1 95 ? -15.906 -18.844 12.828 1 63.47 95 LEU A C 1
ATOM 780 O O . LEU A 1 95 ? -15.508 -20 12.695 1 63.47 95 LEU A O 1
ATOM 784 N N . ASP A 1 96 ? -16.922 -18.391 12.148 1 67.38 96 ASP A N 1
ATOM 785 C CA . ASP A 1 96 ? -17.469 -19.141 11.023 1 67.38 96 ASP A CA 1
ATOM 786 C C . ASP A 1 96 ? -16.609 -18.969 9.773 1 67.38 96 ASP A C 1
ATOM 788 O O . ASP A 1 96 ? -16.812 -18.031 9 1 67.38 96 ASP A O 1
ATOM 792 N N . PHE A 1 97 ? -15.633 -19.766 9.758 1 81.44 97 PHE A N 1
ATOM 793 C CA . PHE A 1 97 ? -14.812 -19.844 8.555 1 81.44 97 PHE A CA 1
ATOM 794 C C . PHE A 1 97 ? -15.414 -20.812 7.551 1 81.44 97 PHE A C 1
ATOM 796 O O . PHE A 1 97 ? -14.711 -21.688 7.027 1 81.44 97 PHE A O 1
ATOM 803 N N . ASP A 1 98 ? -16.688 -20.547 7.289 1 80.75 98 ASP A N 1
ATOM 804 C CA . ASP A 1 98 ? -17.422 -21.453 6.43 1 80.75 98 ASP A CA 1
ATOM 805 C C . ASP A 1 98 ? -16.859 -21.469 5.012 1 80.75 98 ASP A C 1
ATOM 807 O O . ASP A 1 98 ? -16.75 -22.531 4.387 1 80.75 98 ASP A O 1
ATOM 811 N N . LEU A 1 99 ? -16.5 -20.375 4.617 1 83.38 99 LEU A N 1
ATOM 812 C CA . LEU A 1 99 ? -15.992 -20.297 3.254 1 83.38 99 LEU A CA 1
ATOM 813 C C . LEU A 1 99 ? -14.688 -21.078 3.115 1 83.38 99 LEU A C 1
ATOM 815 O O . LEU A 1 99 ? -14.484 -21.781 2.123 1 83.38 99 LEU A O 1
ATOM 819 N N . ILE A 1 100 ? -13.852 -21 4.078 1 87.62 100 ILE A N 1
ATOM 820 C CA . ILE A 1 100 ? -12.586 -21.719 4.051 1 87.62 100 ILE A CA 1
ATOM 821 C C . ILE A 1 100 ? -12.844 -23.219 4.152 1 87.62 100 ILE A C 1
ATOM 823 O O . ILE A 1 100 ? -12.242 -24 3.42 1 87.62 100 ILE A O 1
ATOM 827 N N . GLN A 1 101 ? -13.727 -23.578 5.031 1 88.12 101 GLN A N 1
ATOM 828 C CA . GLN A 1 101 ? -14.047 -25 5.215 1 88.12 101 GLN A CA 1
ATOM 829 C C . GLN A 1 101 ? -14.656 -25.594 3.947 1 88.12 101 GLN A C 1
ATOM 831 O O . GLN A 1 101 ? -14.367 -26.734 3.59 1 88.12 101 GLN A O 1
ATOM 836 N N . TRP A 1 102 ? -15.406 -24.812 3.367 1 88.75 102 TRP A N 1
ATOM 837 C CA . TRP A 1 102 ? -16 -25.266 2.121 1 88.75 102 TRP A CA 1
ATOM 838 C C . TRP A 1 102 ? -14.969 -25.328 1.007 1 88.75 102 TRP A C 1
ATOM 840 O O . TRP A 1 102 ? -14.883 -26.328 0.292 1 88.75 102 TRP A O 1
ATOM 850 N N . ALA A 1 103 ? -14.219 -24.312 0.869 1 89.81 103 ALA A N 1
ATOM 851 C CA . ALA A 1 103 ? -13.258 -24.234 -0.229 1 89.81 103 ALA A CA 1
ATOM 852 C C . ALA A 1 103 ? -12.211 -25.344 -0.132 1 89.81 103 ALA A C 1
ATOM 854 O O . ALA A 1 103 ? -11.789 -25.891 -1.149 1 89.81 103 ALA A O 1
ATOM 855 N N . PHE A 1 104 ? -11.852 -25.719 1.096 1 92.44 104 PHE A N 1
ATOM 856 C CA . PHE A 1 104 ? -10.859 -26.766 1.314 1 92.44 104 PHE A CA 1
ATOM 857 C C . PHE A 1 104 ? -11.531 -28.047 1.757 1 92.44 104 PHE A C 1
ATOM 859 O O . PHE A 1 104 ? -10.93 -28.844 2.482 1 92.44 104 PHE A O 1
ATOM 866 N N . GLY A 1 105 ? -12.68 -28.266 1.309 1 92.62 105 GLY A N 1
ATOM 867 C CA . GLY A 1 105 ? -13.438 -29.453 1.685 1 92.62 105 GLY A CA 1
ATOM 868 C C . GLY A 1 105 ? -12.852 -30.734 1.131 1 92.62 105 GLY A C 1
ATOM 869 O O . GLY A 1 105 ? -12.031 -30.703 0.21 1 92.62 105 GLY A O 1
ATOM 870 N N . LYS A 1 106 ? -13.195 -31.844 1.781 1 95.19 106 LYS A N 1
ATOM 871 C CA . LYS A 1 106 ? -12.773 -33.188 1.385 1 95.19 106 LYS A CA 1
ATOM 872 C C . LYS A 1 106 ? -11.258 -33.312 1.412 1 95.19 106 LYS A C 1
ATOM 874 O O . LYS A 1 106 ? -10.656 -33.875 0.481 1 95.19 106 LYS A O 1
ATOM 879 N N . PHE A 1 107 ? -10.695 -32.844 2.471 1 93.62 107 PHE A N 1
ATOM 880 C CA . PHE A 1 107 ? -9.25 -32.75 2.607 1 93.62 107 PHE A CA 1
ATOM 881 C C . PHE A 1 107 ? -8.609 -34.156 2.621 1 93.62 107 PHE A C 1
ATOM 883 O O . PHE A 1 107 ? -7.539 -34.344 2.041 1 93.62 107 PHE A O 1
ATOM 890 N N . PRO A 1 108 ? -9.242 -35.156 3.197 1 95.5 108 PRO A N 1
ATOM 891 C CA . PRO A 1 108 ? -8.625 -36.5 3.168 1 95.5 108 PRO A CA 1
ATOM 892 C C . PRO A 1 108 ? -8.469 -37.031 1.751 1 95.5 108 PRO A C 1
ATOM 894 O O . PRO A 1 108 ? -7.484 -37.719 1.449 1 95.5 108 PRO A O 1
ATOM 897 N N . LYS A 1 109 ? -9.461 -36.719 0.925 1 96.94 109 LYS A N 1
ATOM 898 C CA . LYS A 1 109 ? -9.367 -37.156 -0.465 1 96.94 109 LYS A CA 1
ATOM 899 C C . LYS A 1 109 ? -8.242 -36.438 -1.199 1 96.94 109 LYS A C 1
ATOM 901 O O . LYS A 1 109 ? -7.582 -37 -2.061 1 96.94 109 LYS A O 1
ATOM 906 N N . VAL A 1 110 ? -8.102 -35.156 -0.831 1 96.88 110 VAL A N 1
ATOM 907 C CA . VAL A 1 110 ? -7.02 -34.375 -1.419 1 96.88 110 VAL A CA 1
ATOM 908 C C . VAL A 1 110 ? -5.672 -34.969 -1.031 1 96.88 110 VAL A C 1
ATOM 910 O O . VAL A 1 110 ? -4.809 -35.156 -1.887 1 96.88 110 VAL A O 1
ATOM 913 N N . MET A 1 111 ? -5.535 -35.344 0.196 1 96.81 111 MET A N 1
ATOM 914 C CA . MET A 1 111 ? -4.277 -35.906 0.693 1 96.81 111 MET A CA 1
ATOM 915 C C . MET A 1 111 ? -4.008 -37.281 0.081 1 96.81 111 MET A C 1
ATOM 917 O O . MET A 1 111 ? -2.869 -37.594 -0.279 1 96.81 111 MET A O 1
ATOM 921 N N . ALA A 1 112 ? -5.02 -38.031 -0.038 1 97 112 ALA A N 1
ATOM 922 C CA . ALA A 1 112 ? -4.863 -39.375 -0.628 1 97 112 ALA A CA 1
ATOM 923 C C . ALA A 1 112 ? -4.402 -39.281 -2.08 1 97 112 ALA A C 1
ATOM 925 O O . ALA A 1 112 ? -3.475 -39.969 -2.49 1 97 112 ALA A O 1
ATOM 926 N N . LEU A 1 113 ? -5.094 -38.438 -2.812 1 97.44 113 LEU A N 1
ATOM 927 C CA . LEU A 1 113 ? -4.727 -38.281 -4.215 1 97.44 113 LEU A CA 1
ATOM 928 C C . LEU A 1 113 ? -3.324 -37.688 -4.352 1 97.44 113 LEU A C 1
ATOM 930 O O . LEU A 1 113 ? -2.568 -38.094 -5.242 1 97.44 113 LEU A O 1
ATOM 934 N N . TRP A 1 114 ? -3.012 -36.719 -3.498 1 97 114 TRP A N 1
ATOM 935 C CA . TRP A 1 114 ? -1.683 -36.125 -3.52 1 97 114 TRP A CA 1
ATOM 936 C C . TRP A 1 114 ? -0.606 -37.188 -3.268 1 97 114 TRP A C 1
ATOM 938 O O . TRP A 1 114 ? 0.41 -37.219 -3.965 1 97 114 TRP A O 1
ATOM 948 N N . VAL A 1 115 ? -0.809 -38.094 -2.316 1 97.44 115 VAL A N 1
ATOM 949 C CA . VAL A 1 115 ? 0.144 -39.156 -1.992 1 97.44 115 VAL A CA 1
ATOM 950 C C . VAL A 1 115 ? 0.266 -40.125 -3.17 1 97.44 115 VAL A C 1
ATOM 952 O O . VAL A 1 115 ? 1.369 -40.562 -3.52 1 97.44 115 VAL A O 1
ATOM 955 N N . CYS A 1 116 ? -0.835 -40.406 -3.766 1 97.38 116 CYS A N 1
ATOM 956 C CA . CYS A 1 116 ? -0.822 -41.281 -4.926 1 97.38 116 CYS A CA 1
ATOM 957 C C . CYS A 1 116 ? 0.003 -40.688 -6.059 1 97.38 116 CYS A C 1
ATOM 959 O O . CYS A 1 116 ? 0.775 -41.375 -6.711 1 97.38 116 CYS A O 1
ATOM 961 N N . MET A 1 117 ? -0.203 -39.438 -6.262 1 97.94 117 MET A N 1
ATOM 962 C CA . MET A 1 117 ? 0.548 -38.781 -7.32 1 97.94 117 MET A CA 1
ATOM 963 C C . MET A 1 117 ? 2.041 -38.75 -7.008 1 97.94 117 MET A C 1
ATOM 965 O O . MET A 1 117 ? 2.861 -39.031 -7.887 1 97.94 117 MET A O 1
ATOM 969 N N . GLN A 1 118 ? 2.393 -38.531 -5.762 1 96.75 118 GLN A N 1
ATOM 970 C CA . GLN A 1 118 ? 3.789 -38.531 -5.344 1 96.75 118 GLN A CA 1
ATOM 971 C C . GLN A 1 118 ? 4.414 -39.906 -5.48 1 96.75 118 GLN A C 1
ATOM 973 O O . GLN A 1 118 ? 5.527 -40.062 -5.988 1 96.75 118 GLN A O 1
ATOM 978 N N . LEU A 1 119 ? 3.701 -40.875 -5.055 1 96.5 119 LEU A N 1
ATOM 979 C CA . LEU A 1 119 ? 4.203 -42.25 -5.102 1 96.5 119 LEU A CA 1
ATOM 980 C C . LEU A 1 119 ? 4.348 -42.719 -6.539 1 96.5 119 LEU A C 1
ATOM 982 O O . LEU A 1 119 ? 5.258 -43.5 -6.855 1 96.5 119 LEU A O 1
ATOM 986 N N . SER A 1 120 ? 3.443 -42.312 -7.344 1 96.94 120 SER A N 1
ATOM 987 C CA . SER A 1 120 ? 3.527 -42.688 -8.75 1 96.94 120 SER A CA 1
ATOM 988 C C . SER A 1 120 ? 4.828 -42.188 -9.375 1 96.94 120 SER A C 1
ATOM 990 O O . SER A 1 120 ? 5.461 -42.938 -10.148 1 96.94 120 SER A O 1
ATOM 992 N N . THR A 1 121 ? 5.273 -40.969 -9.07 1 96.06 121 THR A N 1
ATOM 993 C CA . THR A 1 121 ? 6.512 -40.438 -9.625 1 96.06 121 THR A CA 1
ATOM 994 C C . THR A 1 121 ? 7.723 -41.156 -9.023 1 96.06 121 THR A C 1
ATOM 996 O O . THR A 1 121 ? 8.711 -41.406 -9.719 1 96.06 121 THR A O 1
ATOM 999 N N . LEU A 1 122 ? 7.59 -41.594 -7.793 1 95.5 122 LEU A N 1
ATOM 1000 C CA . LEU A 1 122 ? 8.711 -42.219 -7.086 1 95.5 122 LEU A CA 1
ATOM 1001 C C . LEU A 1 122 ? 8.859 -43.688 -7.457 1 95.5 122 LEU A C 1
ATOM 1003 O O . LEU A 1 122 ? 9.977 -44.156 -7.641 1 95.5 122 LEU A O 1
ATOM 1007 N N . LEU A 1 123 ? 7.75 -44.375 -7.629 1 95.38 123 LEU A N 1
ATOM 1008 C CA . LEU A 1 123 ? 7.793 -45.812 -7.738 1 95.38 123 LEU A CA 1
ATOM 1009 C C . LEU A 1 123 ? 7.684 -46.25 -9.195 1 95.38 123 LEU A C 1
ATOM 1011 O O . LEU A 1 123 ? 8.008 -47.406 -9.531 1 95.38 123 LEU A O 1
ATOM 1015 N N . ILE A 1 124 ? 7.238 -45.375 -10.023 1 96.25 124 ILE A N 1
ATOM 1016 C CA . ILE A 1 124 ? 7.066 -45.781 -11.414 1 96.25 124 ILE A CA 1
ATOM 1017 C C . ILE A 1 124 ? 8.125 -45.094 -12.281 1 96.25 124 ILE A C 1
ATOM 1019 O O . ILE A 1 124 ? 8.883 -45.781 -12.984 1 96.25 124 ILE A O 1
ATOM 1023 N N . VAL A 1 125 ? 8.25 -43.844 -12.156 1 96.12 125 VAL A N 1
ATOM 1024 C CA . VAL A 1 125 ? 9.094 -43.062 -13.078 1 96.12 125 VAL A CA 1
ATOM 1025 C C . VAL A 1 125 ? 10.562 -43.406 -12.82 1 96.12 125 VAL A C 1
ATOM 1027 O O . VAL A 1 125 ? 11.289 -43.75 -13.75 1 96.12 125 VAL A O 1
ATOM 1030 N N . TYR A 1 126 ? 11.031 -43.281 -11.57 1 95.31 126 TYR A N 1
ATOM 1031 C CA . TYR A 1 126 ? 12.453 -43.469 -11.297 1 95.31 126 TYR A CA 1
ATOM 1032 C C . TYR A 1 126 ? 12.891 -44.906 -11.602 1 95.31 126 TYR A C 1
ATOM 1034 O O . TYR A 1 126 ? 13.852 -45.125 -12.344 1 95.31 126 TYR A O 1
ATOM 1042 N N . PRO A 1 127 ? 12.164 -45.969 -11.078 1 94.5 127 PRO A N 1
ATOM 1043 C CA . PRO A 1 127 ? 12.586 -47.344 -11.414 1 94.5 127 PRO A CA 1
ATOM 1044 C C . PRO A 1 127 ? 12.492 -47.625 -12.906 1 94.5 127 PRO A C 1
ATOM 1046 O O . PRO A 1 127 ? 13.32 -48.375 -13.453 1 94.5 127 PRO A O 1
ATOM 1049 N N . GLY A 1 128 ? 11.406 -47.125 -13.539 1 93.62 128 GLY A N 1
ATOM 1050 C CA . GLY A 1 128 ? 11.32 -47.281 -14.984 1 93.62 128 GLY A CA 1
ATOM 1051 C C . GLY A 1 128 ? 12.5 -46.656 -15.727 1 93.62 128 GLY A C 1
ATOM 1052 O O . GLY A 1 128 ? 13.07 -47.281 -16.625 1 93.62 128 GLY A O 1
ATOM 1053 N N . PHE A 1 129 ? 12.836 -45.438 -15.367 1 94.19 129 PHE A N 1
ATOM 1054 C CA . PHE A 1 129 ? 13.977 -44.781 -15.992 1 94.19 129 PHE A CA 1
ATOM 1055 C C . PHE A 1 129 ? 15.273 -45.531 -15.695 1 94.19 129 PHE A C 1
ATOM 1057 O O . PHE A 1 129 ? 16.125 -45.688 -16.578 1 94.19 129 PHE A O 1
ATOM 1064 N N . TYR A 1 130 ? 15.43 -45.938 -14.43 1 91.31 130 TYR A N 1
ATOM 1065 C CA . TYR A 1 130 ? 16.609 -46.688 -14.023 1 91.31 130 TYR A CA 1
ATOM 1066 C C . TYR A 1 130 ? 16.75 -47.969 -14.852 1 91.31 130 TYR A C 1
ATOM 1068 O O . TYR A 1 130 ? 17.844 -48.281 -15.32 1 91.31 130 TYR A O 1
ATOM 1076 N N . HIS A 1 131 ? 15.695 -48.688 -15.055 1 90.5 131 HIS A N 1
ATOM 1077 C CA . HIS A 1 131 ? 15.719 -49.906 -15.836 1 90.5 131 HIS A CA 1
ATOM 1078 C C . HIS A 1 131 ? 16.094 -49.625 -17.297 1 90.5 131 HIS A C 1
ATOM 1080 O O . HIS A 1 131 ? 16.891 -50.344 -17.891 1 90.5 131 HIS A O 1
ATOM 1086 N N . TRP A 1 132 ? 15.484 -48.625 -17.812 1 90.62 132 TRP A N 1
ATOM 1087 C CA . TRP A 1 132 ? 15.805 -48.25 -19.188 1 90.62 132 TRP A CA 1
ATOM 1088 C C . TRP A 1 132 ? 17.281 -47.875 -19.312 1 90.62 132 TRP A C 1
ATOM 1090 O O . TRP A 1 132 ? 17.953 -48.312 -20.25 1 90.62 132 TRP A O 1
ATOM 1100 N N . SER A 1 133 ? 17.844 -47.094 -18.422 1 88.06 133 SER A N 1
ATOM 1101 C CA . SER A 1 133 ? 19.203 -46.625 -18.484 1 88.06 133 SER A CA 1
ATOM 1102 C C . SER A 1 133 ? 20.203 -47.75 -18.344 1 88.06 133 SER A C 1
ATOM 1104 O O . SER A 1 133 ? 21.281 -47.719 -18.953 1 88.06 133 SER A O 1
ATOM 1106 N N . THR A 1 134 ? 19.844 -48.781 -17.531 1 84.06 134 THR A N 1
ATOM 1107 C CA . THR A 1 134 ? 20.781 -49.875 -17.266 1 84.06 134 THR A CA 1
ATOM 1108 C C . THR A 1 134 ? 20.672 -50.938 -18.359 1 84.06 134 THR A C 1
ATOM 1110 O O . THR A 1 134 ? 21.641 -51.656 -18.641 1 84.06 134 THR A O 1
ATOM 1113 N N . SER A 1 135 ? 19.516 -51.156 -18.938 1 81.19 135 SER A N 1
ATOM 1114 C CA . SER A 1 135 ? 19.297 -52.188 -19.922 1 81.19 135 SER A CA 1
ATOM 1115 C C . SER A 1 135 ? 19.688 -51.719 -21.328 1 81.19 135 SER A C 1
ATOM 1117 O O . SER A 1 135 ? 19.766 -52.5 -22.266 1 81.19 135 SER A O 1
ATOM 1119 N N . ARG A 1 136 ? 19.781 -50.469 -21.5 1 79.94 136 ARG A N 1
ATOM 1120 C CA . ARG A 1 136 ? 20.047 -49.906 -22.828 1 79.94 136 ARG A CA 1
ATOM 1121 C C . ARG A 1 136 ? 21.406 -50.375 -23.328 1 79.94 136 ARG A C 1
ATOM 1123 O O . ARG A 1 136 ? 22.438 -50.062 -22.719 1 79.94 136 ARG A O 1
ATOM 1130 N N . ARG A 1 137 ? 21.406 -51.531 -24.234 1 65.25 137 ARG A N 1
ATOM 1131 C CA . ARG A 1 137 ? 22.594 -52.031 -24.906 1 65.25 137 ARG A CA 1
ATOM 1132 C C . ARG A 1 137 ? 22.781 -51.312 -26.25 1 65.25 137 ARG A C 1
ATOM 1134 O O . ARG A 1 137 ? 21.828 -50.781 -26.828 1 65.25 137 ARG A O 1
ATOM 1141 N N . TYR A 1 138 ? 23.969 -51.031 -26.812 1 57.38 138 TYR A N 1
ATOM 1142 C CA . TYR A 1 138 ? 24.391 -50.25 -27.984 1 57.38 138 TYR A CA 1
ATOM 1143 C C . TYR A 1 138 ? 23.562 -50.656 -29.203 1 57.38 138 TYR A C 1
ATOM 1145 O O . TYR A 1 138 ? 23.125 -49.781 -29.953 1 57.38 138 TYR A O 1
ATOM 1153 N N . THR A 1 139 ? 23.5 -51.906 -29.734 1 52.5 139 THR A N 1
ATOM 1154 C CA . THR A 1 139 ? 23.094 -52.25 -31.094 1 52.5 139 THR A CA 1
ATOM 1155 C C . THR A 1 139 ? 21.578 -52.156 -31.25 1 52.5 139 THR A C 1
ATOM 1157 O O . THR A 1 139 ? 21.078 -51.625 -32.25 1 52.5 139 THR A O 1
ATOM 1160 N N . SER A 1 140 ? 20.828 -52.969 -30.641 1 55.72 140 SER A N 1
ATOM 1161 C CA . SER A 1 140 ? 19.406 -53.25 -30.812 1 55.72 140 SER A CA 1
ATOM 1162 C C . SER A 1 140 ? 18.547 -52.156 -30.141 1 55.72 140 SER A C 1
ATOM 1164 O O . SER A 1 140 ? 17.328 -52.281 -30.094 1 55.72 140 SER A O 1
ATOM 1166 N N . SER A 1 141 ? 19.125 -50.844 -30 1 70.12 141 SER A N 1
ATOM 1167 C CA . SER A 1 141 ? 18.875 -49.969 -28.859 1 70.12 141 SER A CA 1
ATOM 1168 C C . SER A 1 141 ? 17.906 -48.844 -29.234 1 70.12 141 SER A C 1
ATOM 1170 O O . SER A 1 141 ? 17.109 -48.406 -28.406 1 70.12 141 SER A O 1
ATOM 1172 N N . ARG A 1 142 ? 17.672 -48.719 -30.562 1 80 142 ARG A N 1
ATOM 1173 C CA . ARG A 1 142 ? 16.844 -47.562 -30.938 1 80 142 ARG A CA 1
ATOM 1174 C C . ARG A 1 142 ? 15.367 -47.875 -30.797 1 80 142 ARG A C 1
ATOM 1176 O O . ARG A 1 142 ? 14.578 -47.031 -30.344 1 80 142 ARG A O 1
ATOM 1183 N N . LEU A 1 143 ? 15.039 -49.125 -31.219 1 82.88 143 LEU A N 1
ATOM 1184 C CA . LEU A 1 143 ? 13.648 -49.531 -31.109 1 82.88 143 LEU A CA 1
ATOM 1185 C C . LEU A 1 143 ? 13.195 -49.531 -29.641 1 82.88 143 LEU A C 1
ATOM 1187 O O . LEU A 1 143 ? 12.078 -49.094 -29.328 1 82.88 143 LEU A O 1
ATOM 1191 N N . MET A 1 144 ? 14.031 -50.062 -28.812 1 84.88 144 MET A N 1
ATOM 1192 C CA . MET A 1 144 ? 13.695 -50.094 -27.391 1 84.88 144 MET A CA 1
ATOM 1193 C C . MET A 1 144 ? 13.578 -48.688 -26.812 1 84.88 144 MET A C 1
ATOM 1195 O O . MET A 1 144 ? 12.758 -48.469 -25.922 1 84.88 144 MET A O 1
ATOM 1199 N N . ASP A 1 145 ? 14.383 -47.781 -27.312 1 88.69 145 ASP A N 1
ATOM 1200 C CA . ASP A 1 145 ? 14.297 -46.406 -26.875 1 88.69 145 ASP A CA 1
ATOM 1201 C C . ASP A 1 145 ? 12.93 -45.812 -27.203 1 88.69 145 ASP A C 1
ATOM 1203 O O . ASP A 1 145 ? 12.344 -45.094 -26.406 1 88.69 145 ASP A O 1
ATOM 1207 N N . PHE A 1 146 ? 12.398 -46.188 -28.328 1 91 146 PHE A N 1
ATOM 1208 C CA . PHE A 1 146 ? 11.102 -45.656 -28.75 1 91 146 PHE A CA 1
ATOM 1209 C C . PHE A 1 146 ? 9.977 -46.281 -27.938 1 91 146 PHE A C 1
ATOM 1211 O O . PHE A 1 146 ? 8.969 -45.656 -27.672 1 91 146 PHE A O 1
ATOM 1218 N N . VAL A 1 147 ? 10.188 -47.5 -27.609 1 91.38 147 VAL A N 1
ATOM 1219 C CA . VAL A 1 147 ? 9.18 -48.156 -26.781 1 91.38 147 VAL A CA 1
ATOM 1220 C C . VAL A 1 147 ? 9.109 -47.5 -25.406 1 91.38 147 VAL A C 1
ATOM 1222 O O . VAL A 1 147 ? 8.016 -47.156 -24.922 1 91.38 147 VAL A O 1
ATOM 1225 N N . TRP A 1 148 ? 10.266 -47.25 -24.828 1 92.19 148 TRP A N 1
ATOM 1226 C CA . TRP A 1 148 ? 10.305 -46.594 -23.531 1 92.19 148 TRP A CA 1
ATOM 1227 C C . TRP A 1 148 ? 9.789 -45.188 -23.609 1 92.19 148 TRP A C 1
ATOM 1229 O O . TRP A 1 148 ? 9.148 -44.688 -22.672 1 92.19 148 TRP A O 1
ATOM 1239 N N . LEU A 1 149 ? 10.094 -44.5 -24.672 1 93.56 149 LEU A N 1
ATOM 1240 C CA . LEU A 1 149 ? 9.547 -43.188 -24.891 1 93.56 149 LEU A CA 1
ATOM 1241 C C . LEU A 1 149 ? 8.023 -43.219 -24.969 1 93.56 149 LEU A C 1
ATOM 1243 O O . LEU A 1 149 ? 7.344 -42.344 -24.422 1 93.56 149 LEU A O 1
ATOM 1247 N N . GLY A 1 150 ? 7.516 -44.219 -25.656 1 95.62 150 GLY A N 1
ATOM 1248 C CA . GLY A 1 150 ? 6.074 -44.406 -25.719 1 95.62 150 GLY A CA 1
ATOM 1249 C C . GLY A 1 150 ? 5.441 -44.625 -24.359 1 95.62 150 GLY A C 1
ATOM 1250 O O . GLY A 1 150 ? 4.379 -44.062 -24.062 1 95.62 150 GLY A O 1
ATOM 1251 N N . ILE A 1 151 ? 6.109 -45.406 -23.516 1 95.62 151 ILE A N 1
ATOM 1252 C CA . ILE A 1 151 ? 5.629 -45.656 -22.156 1 95.62 151 ILE A CA 1
ATOM 1253 C C . ILE A 1 151 ? 5.648 -44.375 -21.344 1 95.62 151 ILE A C 1
ATOM 1255 O O . ILE A 1 151 ? 4.715 -44.094 -20.594 1 95.62 151 ILE A O 1
ATOM 1259 N N . PHE A 1 152 ? 6.715 -43.594 -21.531 1 96.56 152 PHE A N 1
ATOM 1260 C CA . PHE A 1 152 ? 6.844 -42.344 -20.828 1 96.56 152 PHE A CA 1
ATOM 1261 C C . PHE A 1 152 ? 5.738 -41.375 -21.234 1 96.56 152 PHE A C 1
ATOM 1263 O O . PHE A 1 152 ? 5.125 -40.719 -20.375 1 96.56 152 PHE A O 1
ATOM 1270 N N . ILE A 1 153 ? 5.453 -41.281 -22.469 1 96.94 153 ILE A N 1
ATOM 1271 C CA . ILE A 1 153 ? 4.398 -40.406 -22.969 1 96.94 153 ILE A CA 1
ATOM 1272 C C . ILE A 1 153 ? 3.045 -40.875 -22.438 1 96.94 153 ILE A C 1
ATOM 1274 O O . ILE A 1 153 ? 2.213 -40.062 -22.031 1 96.94 153 ILE A O 1
ATOM 1278 N N . SER A 1 154 ? 2.828 -42.156 -22.453 1 97.19 154 SER A N 1
ATOM 1279 C CA . SER A 1 154 ? 1.592 -42.719 -21.906 1 97.19 154 SER A CA 1
ATOM 1280 C C . SER A 1 154 ? 1.446 -42.406 -20.422 1 97.19 154 SER A C 1
ATOM 1282 O O . SER A 1 154 ? 0.342 -42.156 -19.953 1 97.19 154 SER A O 1
ATOM 1284 N N . TYR A 1 155 ? 2.535 -42.469 -19.688 1 97.38 155 TYR A N 1
ATOM 1285 C CA . TYR A 1 155 ? 2.52 -42.125 -18.266 1 97.38 155 TYR A CA 1
ATOM 1286 C C . TYR A 1 155 ? 2.119 -40.656 -18.078 1 97.38 155 TYR A C 1
ATOM 1288 O O . TYR A 1 155 ? 1.298 -40.344 -17.203 1 97.38 155 TYR A O 1
ATOM 1296 N N . GLN A 1 156 ? 2.717 -39.781 -18.844 1 97.31 156 GLN A N 1
ATOM 1297 C CA . GLN A 1 156 ? 2.416 -38.375 -18.734 1 97.31 156 GLN A CA 1
ATOM 1298 C C . GLN A 1 156 ? 0.949 -38.094 -19.062 1 97.31 156 GLN A C 1
ATOM 1300 O O . GLN A 1 156 ? 0.311 -37.25 -18.406 1 97.31 156 GLN A O 1
ATOM 1305 N N . ILE A 1 157 ? 0.408 -38.75 -20.031 1 97.19 157 ILE A N 1
ATOM 1306 C CA . ILE A 1 157 ? -0.991 -38.594 -20.391 1 97.19 157 ILE A CA 1
ATOM 1307 C C . ILE A 1 157 ? -1.891 -39.094 -19.281 1 97.19 157 ILE A C 1
ATOM 1309 O O . ILE A 1 157 ? -2.867 -38.438 -18.906 1 97.19 157 ILE A O 1
ATOM 1313 N N . ALA A 1 158 ? -1.542 -40.219 -18.781 1 97.06 158 ALA A N 1
ATOM 1314 C CA . ALA A 1 158 ? -2.307 -40.781 -17.656 1 97.06 158 ALA A CA 1
ATOM 1315 C C . ALA A 1 158 ? -2.266 -39.875 -16.453 1 97.06 158 ALA A C 1
ATOM 1317 O O . ALA A 1 158 ? -3.268 -39.719 -15.75 1 97.06 158 ALA A O 1
ATOM 1318 N N . PHE A 1 159 ? -1.108 -39.312 -16.234 1 97.62 159 PHE A N 1
ATOM 1319 C CA . PHE A 1 159 ? -0.934 -38.406 -15.094 1 97.62 159 PHE A CA 1
ATOM 1320 C C . PHE A 1 159 ? -1.729 -37.125 -15.289 1 97.62 159 PHE A C 1
ATOM 1322 O O . PHE A 1 159 ? -2.137 -36.469 -14.32 1 97.62 159 PHE A O 1
ATOM 1329 N N . LEU A 1 160 ? -1.987 -36.75 -16.469 1 96.44 160 LEU A N 1
ATOM 1330 C CA . LEU A 1 160 ? -2.777 -35.562 -16.797 1 96.44 160 LEU A CA 1
ATOM 1331 C C . LEU A 1 160 ? -4.27 -35.844 -16.656 1 96.44 160 LEU A C 1
ATOM 1333 O O . LEU A 1 160 ? -5.031 -35 -16.188 1 96.44 160 LEU A O 1
ATOM 1337 N N . VAL A 1 161 ? -4.707 -37.062 -16.891 1 96.44 161 VAL A N 1
ATOM 1338 C CA . VAL A 1 161 ? -6.125 -37.375 -17.031 1 96.44 161 VAL A CA 1
ATOM 1339 C C . VAL A 1 161 ? -6.648 -37.969 -15.711 1 96.44 161 VAL A C 1
ATOM 1341 O O . VAL A 1 161 ? -7.719 -37.562 -15.242 1 96.44 161 VAL A O 1
ATOM 1344 N N . LEU A 1 162 ? -5.887 -38.812 -15.062 1 96.38 162 LEU A N 1
ATOM 1345 C CA . LEU A 1 162 ? -6.391 -39.562 -13.938 1 96.38 162 LEU A CA 1
ATOM 1346 C C . LEU A 1 162 ? -6.738 -38.656 -12.766 1 96.38 162 LEU A C 1
ATOM 1348 O O . LEU A 1 162 ? -7.82 -38.781 -12.188 1 96.38 162 LEU A O 1
ATOM 1352 N N . PRO A 1 163 ? -5.852 -37.75 -12.398 1 96.81 163 PRO A N 1
ATOM 1353 C CA . PRO A 1 163 ? -6.227 -36.875 -11.289 1 96.81 163 PRO A CA 1
ATOM 1354 C C . PRO A 1 163 ? -7.441 -36.031 -11.609 1 96.81 163 PRO A C 1
ATOM 1356 O O . PRO A 1 163 ? -8.266 -35.75 -10.727 1 96.81 163 PRO A O 1
ATOM 1359 N N . VAL A 1 164 ? -7.582 -35.531 -12.789 1 96 164 VAL A N 1
ATOM 1360 C CA . VAL A 1 164 ? -8.695 -34.688 -13.188 1 96 164 VAL A CA 1
ATOM 1361 C C . VAL A 1 164 ? -10 -35.469 -13.117 1 96 164 VAL A C 1
ATOM 1363 O O . VAL A 1 164 ? -11.031 -34.938 -12.695 1 96 164 VAL A O 1
ATOM 1366 N N . THR A 1 165 ? -9.977 -36.719 -13.578 1 95.62 165 THR A N 1
ATOM 1367 C CA . THR A 1 165 ? -11.156 -37.562 -13.492 1 95.62 165 THR A CA 1
ATOM 1368 C C . THR A 1 165 ? -11.547 -37.812 -12.039 1 95.62 165 THR A C 1
ATOM 1370 O O . THR A 1 165 ? -12.734 -37.844 -11.711 1 95.62 165 THR A O 1
ATOM 1373 N N . TYR A 1 166 ? -10.547 -38 -11.211 1 96.19 166 TYR A N 1
ATOM 1374 C CA . TYR A 1 166 ? -10.805 -38.188 -9.789 1 96.19 166 TYR A CA 1
ATOM 1375 C C . TYR A 1 166 ? -11.453 -36.938 -9.188 1 96.19 166 TYR A C 1
ATOM 1377 O O . TYR A 1 166 ? -12.383 -37.062 -8.383 1 96.19 166 TYR A O 1
ATOM 1385 N N . LEU A 1 167 ? -10.992 -35.781 -9.531 1 95.81 167 LEU A N 1
ATOM 1386 C CA . LEU A 1 167 ? -11.539 -34.531 -9.039 1 95.81 167 LEU A CA 1
ATOM 1387 C C . LEU A 1 167 ? -13 -34.375 -9.469 1 95.81 167 LEU A C 1
ATOM 1389 O O . LEU A 1 167 ? -13.836 -33.938 -8.68 1 95.81 167 LEU A O 1
ATOM 1393 N N . SER A 1 168 ? -13.281 -34.75 -10.727 1 92.31 168 SER A N 1
ATOM 1394 C CA . SER A 1 168 ? -14.641 -34.625 -11.258 1 92.31 168 SER A CA 1
ATOM 1395 C C . SER A 1 168 ? -15.586 -35.625 -10.609 1 92.31 168 SER A C 1
ATOM 1397 O O . SER A 1 168 ? -16.734 -35.312 -10.305 1 92.31 168 SER A O 1
ATOM 1399 N N . GLU A 1 169 ? -15.086 -36.781 -10.375 1 94.5 169 GLU A N 1
ATOM 1400 C CA . GLU A 1 169 ? -15.906 -37.844 -9.789 1 94.5 169 GLU A CA 1
ATOM 1401 C C . GLU A 1 169 ? -16.266 -37.531 -8.344 1 94.5 169 GLU A C 1
ATOM 1403 O O . GLU A 1 169 ? -17.375 -37.844 -7.891 1 94.5 169 GLU A O 1
ATOM 1408 N N . HIS A 1 170 ? -15.375 -36.906 -7.672 1 95.06 170 HIS A N 1
ATOM 1409 C CA . HIS A 1 170 ? -15.617 -36.656 -6.258 1 95.06 170 HIS A CA 1
ATOM 1410 C C . HIS A 1 170 ? -16.047 -35.219 -6.023 1 95.06 170 HIS A C 1
ATOM 1412 O O . HIS A 1 170 ? -16.25 -34.812 -4.883 1 95.06 170 HIS A O 1
ATOM 1418 N N . ASN A 1 171 ? -16.172 -34.406 -6.973 1 92.25 171 ASN A N 1
ATOM 1419 C CA . ASN A 1 171 ? -16.609 -33.031 -6.891 1 92.25 171 ASN A CA 1
ATOM 1420 C C . ASN A 1 171 ? -15.859 -32.25 -5.812 1 92.25 171 ASN A C 1
ATOM 1422 O O . ASN A 1 171 ? -16.469 -31.656 -4.926 1 92.25 171 ASN A O 1
ATOM 1426 N N . LEU A 1 172 ? -14.594 -32.25 -5.938 1 94.88 172 LEU A N 1
ATOM 1427 C CA . LEU A 1 172 ? -13.781 -31.5 -4.98 1 94.88 172 LEU A CA 1
ATOM 1428 C C . LEU A 1 172 ? -14 -30 -5.129 1 94.88 172 LEU A C 1
ATOM 1430 O O . LEU A 1 172 ? -14.141 -29.484 -6.246 1 94.88 172 LEU A O 1
ATOM 1434 N N . PRO A 1 173 ? -14.047 -29.281 -3.99 1 94.94 173 PRO A N 1
ATOM 1435 C CA . PRO A 1 173 ? -14.25 -27.844 -4.043 1 94.94 173 PRO A CA 1
ATOM 1436 C C . PRO A 1 173 ? -13.078 -27.094 -4.684 1 94.94 173 PRO A C 1
ATOM 1438 O O . PRO A 1 173 ? -12.023 -27.703 -4.922 1 94.94 173 PRO A O 1
ATOM 1441 N N . PRO A 1 174 ? -13.266 -25.844 -4.977 1 92.88 174 PRO A N 1
ATOM 1442 C CA . PRO A 1 174 ? -12.32 -25.109 -5.812 1 92.88 174 PRO A CA 1
ATOM 1443 C C . PRO A 1 174 ? -10.922 -25.062 -5.215 1 92.88 174 PRO A C 1
ATOM 1445 O O . PRO A 1 174 ? -9.938 -25.344 -5.902 1 92.88 174 PRO A O 1
ATOM 1448 N N . ALA A 1 175 ? -10.75 -24.703 -3.969 1 94.62 175 ALA A N 1
ATOM 1449 C CA . ALA A 1 175 ? -9.422 -24.578 -3.379 1 94.62 175 ALA A CA 1
ATOM 1450 C C . ALA A 1 175 ? -8.719 -25.938 -3.318 1 94.62 175 ALA A C 1
ATOM 1452 O O . ALA A 1 175 ? -7.516 -26.031 -3.562 1 94.62 175 ALA A O 1
ATOM 1453 N N . SER A 1 176 ? -9.414 -27.016 -2.988 1 96.75 176 SER A N 1
ATOM 1454 C CA . SER A 1 176 ? -8.875 -28.375 -2.994 1 96.75 176 SER A CA 1
ATOM 1455 C C . SER A 1 176 ? -8.438 -28.797 -4.395 1 96.75 176 SER A C 1
ATOM 1457 O O . SER A 1 176 ? -7.383 -29.406 -4.562 1 96.75 176 SER A O 1
ATOM 1459 N N . SER A 1 177 ? -9.25 -28.406 -5.312 1 97.06 177 SER A N 1
ATOM 1460 C CA . SER A 1 177 ? -8.914 -28.734 -6.695 1 97.06 177 SER A CA 1
ATOM 1461 C C . SER A 1 177 ? -7.664 -27.984 -7.148 1 97.06 177 SER A C 1
ATOM 1463 O O . SER A 1 177 ? -6.832 -28.531 -7.871 1 97.06 177 SER A O 1
ATOM 1465 N N . VAL A 1 178 ? -7.547 -26.75 -6.734 1 96.5 178 VAL A N 1
ATOM 1466 C CA . VAL A 1 178 ? -6.379 -25.953 -7.102 1 96.5 178 VAL A CA 1
ATOM 1467 C C . VAL A 1 178 ? -5.113 -26.625 -6.559 1 96.5 178 VAL A C 1
ATOM 1469 O O . VAL A 1 178 ? -4.094 -26.672 -7.246 1 96.5 178 VAL A O 1
ATOM 1472 N N . ILE A 1 179 ? -5.137 -27.109 -5.391 1 96.56 179 ILE A N 1
ATOM 1473 C CA . ILE A 1 179 ? -3.988 -27.766 -4.766 1 96.56 179 ILE A CA 1
ATOM 1474 C C . ILE A 1 179 ? -3.559 -28.969 -5.602 1 96.56 179 ILE A C 1
ATOM 1476 O O . ILE A 1 179 ? -2.381 -29.109 -5.934 1 96.56 179 ILE A O 1
ATOM 1480 N N . ILE A 1 180 ? -4.516 -29.75 -5.98 1 97.44 180 ILE A N 1
ATOM 1481 C CA . ILE A 1 180 ? -4.223 -30.984 -6.695 1 97.44 180 ILE A CA 1
ATOM 1482 C C . ILE A 1 180 ? -3.713 -30.656 -8.102 1 97.44 180 ILE A C 1
ATOM 1484 O O . ILE A 1 180 ? -2.719 -31.234 -8.555 1 97.44 180 ILE A O 1
ATOM 1488 N N . VAL A 1 181 ? -4.371 -29.766 -8.727 1 97.69 181 VAL A N 1
ATOM 1489 C CA . VAL A 1 181 ? -4.027 -29.469 -10.117 1 97.69 181 VAL A CA 1
ATOM 1490 C C . VAL A 1 181 ? -2.652 -28.812 -10.18 1 97.69 181 VAL A C 1
ATOM 1492 O O . VAL A 1 181 ? -1.859 -29.109 -11.078 1 97.69 181 VAL A O 1
ATOM 1495 N N . THR A 1 182 ? -2.352 -27.906 -9.297 1 97.12 182 THR A N 1
ATOM 1496 C CA . THR A 1 182 ? -1.041 -27.266 -9.297 1 97.12 182 THR A CA 1
ATOM 1497 C C . THR A 1 182 ? 0.051 -28.266 -8.953 1 97.12 182 THR A C 1
ATOM 1499 O O . THR A 1 182 ? 1.144 -28.234 -9.523 1 97.12 182 THR A O 1
ATOM 1502 N N . GLU A 1 183 ? -0.198 -29.172 -8.062 1 97.5 183 GLU A N 1
ATOM 1503 C CA . GLU A 1 183 ? 0.76 -30.219 -7.738 1 97.5 183 GLU A CA 1
ATOM 1504 C C . GLU A 1 183 ? 0.936 -31.188 -8.914 1 97.5 183 GLU A C 1
ATOM 1506 O O . GLU A 1 183 ? 2.033 -31.703 -9.141 1 97.5 183 GLU A O 1
ATOM 1511 N N . GLN A 1 184 ? -0.161 -31.438 -9.547 1 98.12 184 GLN A N 1
ATOM 1512 C CA . GLN A 1 184 ? -0.1 -32.25 -10.742 1 98.12 184 GLN A CA 1
ATOM 1513 C C . GLN A 1 184 ? 0.855 -31.672 -11.773 1 98.12 184 GLN A C 1
ATOM 1515 O O . GLN A 1 184 ? 1.726 -32.375 -12.297 1 98.12 184 GLN A O 1
ATOM 1520 N N . LEU A 1 185 ? 0.673 -30.422 -11.984 1 97.62 185 LEU A N 1
ATOM 1521 C CA . LEU A 1 185 ? 1.503 -29.75 -12.977 1 97.62 185 LEU A CA 1
ATOM 1522 C C . LEU A 1 185 ? 2.953 -29.672 -12.508 1 97.62 185 LEU A C 1
ATOM 1524 O O . LEU A 1 185 ? 3.875 -29.875 -13.305 1 97.62 185 LEU A O 1
ATOM 1528 N N . ARG A 1 186 ? 3.156 -29.344 -11.289 1 97.88 186 ARG A N 1
ATOM 1529 C CA . ARG A 1 186 ? 4.504 -29.312 -10.734 1 97.88 186 ARG A CA 1
ATOM 1530 C C . ARG A 1 186 ? 5.223 -30.641 -10.938 1 97.88 186 ARG A C 1
ATOM 1532 O O . ARG A 1 186 ? 6.355 -30.672 -11.43 1 97.88 186 ARG A O 1
ATOM 1539 N N . LEU A 1 187 ? 4.605 -31.766 -10.648 1 98.25 187 LEU A N 1
ATOM 1540 C CA . LEU A 1 187 ? 5.211 -33.094 -10.742 1 98.25 187 LEU A CA 1
ATOM 1541 C C . LEU A 1 187 ? 5.449 -33.469 -12.203 1 98.25 187 LEU A C 1
ATOM 1543 O O . LEU A 1 187 ? 6.469 -34.094 -12.531 1 98.25 187 LEU A O 1
ATOM 1547 N N . MET A 1 188 ? 4.488 -33.125 -13.023 1 98 188 MET A N 1
ATOM 1548 C CA . MET A 1 188 ? 4.664 -33.375 -14.453 1 98 188 MET A CA 1
ATOM 1549 C C . MET A 1 188 ? 5.887 -32.656 -15 1 98 188 MET A C 1
ATOM 1551 O O . MET A 1 188 ? 6.68 -33.25 -15.742 1 98 188 MET A O 1
ATOM 1555 N N . MET A 1 189 ? 5.996 -31.422 -14.625 1 98.06 189 MET A N 1
ATOM 1556 C CA . MET A 1 189 ? 7.137 -30.641 -15.07 1 98.06 189 MET A CA 1
ATOM 1557 C C . MET A 1 189 ? 8.445 -31.188 -14.516 1 98.06 189 MET A C 1
ATOM 1559 O O . MET A 1 189 ? 9.438 -31.297 -15.234 1 98.06 189 MET A O 1
ATOM 1563 N N . LYS A 1 190 ? 8.461 -31.578 -13.305 1 98.19 190 LYS A N 1
ATOM 1564 C CA . LYS A 1 190 ? 9.672 -32.094 -12.68 1 98.19 190 LYS A CA 1
ATOM 1565 C C . LYS A 1 190 ? 10.07 -33.438 -13.297 1 98.19 190 LYS A C 1
ATOM 1567 O O . LYS A 1 190 ? 11.25 -33.688 -13.539 1 98.19 190 LYS A O 1
ATOM 1572 N N . VAL A 1 191 ? 9.086 -34.312 -13.508 1 97.94 191 VAL A N 1
ATOM 1573 C CA . VAL A 1 191 ? 9.359 -35.594 -14.125 1 97.94 191 VAL A CA 1
ATOM 1574 C C . VAL A 1 191 ? 9.938 -35.406 -15.523 1 97.94 191 VAL A C 1
ATOM 1576 O O . VAL A 1 191 ? 10.914 -36.062 -15.898 1 97.94 191 VAL A O 1
ATOM 1579 N N . HIS A 1 192 ? 9.336 -34.5 -16.203 1 97.44 192 HIS A N 1
ATOM 1580 C CA . HIS A 1 192 ? 9.844 -34.188 -17.547 1 97.44 192 HIS A CA 1
ATOM 1581 C C . HIS A 1 192 ? 11.281 -33.688 -17.484 1 97.44 192 HIS A C 1
ATOM 1583 O O . HIS A 1 192 ? 12.117 -34.094 -18.281 1 97.44 192 HIS A O 1
ATOM 1589 N N . SER A 1 193 ? 11.562 -32.812 -16.594 1 97.44 193 SER A N 1
ATOM 1590 C CA . SER A 1 193 ? 12.898 -32.25 -16.438 1 97.44 193 SER A CA 1
ATOM 1591 C C . SER A 1 193 ? 13.922 -33.344 -16.109 1 97.44 193 SER A C 1
ATOM 1593 O O . SER A 1 193 ? 15.008 -33.375 -16.688 1 97.44 193 SER A O 1
ATOM 1595 N N . PHE A 1 194 ? 13.57 -34.188 -15.25 1 96.88 194 PHE A N 1
ATOM 1596 C CA . PHE A 1 194 ? 14.469 -35.25 -14.828 1 96.88 194 PHE A CA 1
ATOM 1597 C C . PHE A 1 194 ? 14.789 -36.188 -15.992 1 96.88 194 PHE A C 1
ATOM 1599 O O . PHE A 1 194 ? 15.961 -36.469 -16.266 1 96.88 194 PHE A O 1
ATOM 1606 N N . VAL A 1 195 ? 13.781 -36.656 -16.703 1 95.69 195 VAL A N 1
ATOM 1607 C CA . VAL A 1 195 ? 13.953 -37.594 -17.797 1 95.69 195 VAL A CA 1
ATOM 1608 C C . VAL A 1 195 ? 14.719 -36.938 -18.938 1 95.69 195 VAL A C 1
ATOM 1610 O O . VAL A 1 195 ? 15.648 -37.5 -19.484 1 95.69 195 VAL A O 1
ATOM 1613 N N . ARG A 1 196 ? 14.328 -35.688 -19.219 1 94 196 ARG A N 1
ATOM 1614 C CA . ARG A 1 196 ? 14.961 -34.969 -20.312 1 94 196 ARG A CA 1
ATOM 1615 C C . ARG A 1 196 ? 16.453 -34.75 -20.047 1 94 196 ARG A C 1
ATOM 1617 O O . ARG A 1 196 ? 17.281 -34.969 -20.922 1 94 196 ARG A O 1
ATOM 1624 N N . GLU A 1 197 ? 16.812 -34.375 -18.891 1 93.62 197 GLU A N 1
ATOM 1625 C CA . GLU A 1 197 ? 18.219 -34.094 -18.562 1 93.62 197 GLU A CA 1
ATOM 1626 C C . GLU A 1 197 ? 19.016 -35.375 -18.422 1 93.62 197 GLU A C 1
ATOM 1628 O O . GLU A 1 197 ? 20.156 -35.469 -18.906 1 93.62 197 GLU A O 1
ATOM 1633 N N . SER A 1 198 ? 18.5 -36.375 -17.844 1 92.94 198 SER A N 1
ATOM 1634 C CA . SER A 1 198 ? 19.219 -37.625 -17.578 1 92.94 198 SER A CA 1
ATOM 1635 C C . SER A 1 198 ? 19.281 -38.5 -18.812 1 92.94 198 SER A C 1
ATOM 1637 O O . SER A 1 198 ? 20.281 -39.188 -19.031 1 92.94 198 SER A O 1
ATOM 1639 N N . ALA A 1 199 ? 18.234 -38.531 -19.641 1 89.81 199 ALA A N 1
ATOM 1640 C CA . ALA A 1 199 ? 18.219 -39.344 -20.844 1 89.81 199 ALA A CA 1
ATOM 1641 C C . ALA A 1 199 ? 19.312 -38.875 -21.828 1 89.81 199 ALA A C 1
ATOM 1643 O O . ALA A 1 199 ? 19.953 -39.688 -22.469 1 89.81 199 ALA A O 1
ATOM 1644 N N . PHE A 1 200 ? 19.375 -37.562 -21.891 1 83.94 200 PHE A N 1
ATOM 1645 C CA . PHE A 1 200 ? 20.391 -37 -22.781 1 83.94 200 PHE A CA 1
ATOM 1646 C C . PHE A 1 200 ? 21.781 -37.5 -22.359 1 83.94 200 PHE A C 1
ATOM 1648 O O . PHE A 1 200 ? 22.625 -37.781 -23.203 1 83.94 200 PHE A O 1
ATOM 1655 N N . ARG A 1 201 ? 22.031 -37.594 -21.172 1 84.38 201 ARG A N 1
ATOM 1656 C CA . ARG A 1 201 ? 23.312 -38.031 -20.641 1 84.38 201 ARG A CA 1
ATOM 1657 C C . ARG A 1 201 ? 23.531 -39.5 -20.906 1 84.38 201 ARG A C 1
ATOM 1659 O O . ARG A 1 201 ? 24.641 -39.938 -21.281 1 84.38 201 ARG A O 1
ATOM 1666 N N . VAL A 1 202 ? 22.531 -40.25 -20.734 1 83.88 202 VAL A N 1
ATOM 1667 C CA . VAL A 1 202 ? 22.609 -41.719 -20.922 1 83.88 202 VAL A CA 1
ATOM 1668 C C . VAL A 1 202 ? 22.859 -42.031 -22.391 1 83.88 202 VAL A C 1
ATOM 1670 O O . VAL A 1 202 ? 23.688 -42.875 -22.719 1 83.88 202 VAL A O 1
ATOM 1673 N N . ILE A 1 203 ? 22.234 -41.344 -23.266 1 82.12 203 ILE A N 1
ATOM 1674 C CA . ILE A 1 203 ? 22.375 -41.594 -24.688 1 82.12 203 ILE A CA 1
ATOM 1675 C C . ILE A 1 203 ? 23.75 -41.156 -25.156 1 82.12 203 ILE A C 1
ATOM 1677 O O . ILE A 1 203 ? 24.391 -41.844 -25.969 1 82.12 203 ILE A O 1
ATOM 1681 N N . LYS A 1 204 ? 24.359 -40.031 -24.703 1 76.31 204 LYS A N 1
ATOM 1682 C CA . LYS A 1 204 ? 25.672 -39.531 -25.109 1 76.31 204 LYS A CA 1
ATOM 1683 C C . LYS A 1 204 ? 26.797 -40.375 -24.547 1 76.31 204 LYS A C 1
ATOM 1685 O O . LYS A 1 204 ? 27.812 -40.625 -25.219 1 76.31 204 LYS A O 1
ATOM 1690 N N . HIS A 1 205 ? 26.953 -40.688 -23.25 1 67.56 205 HIS A N 1
ATOM 1691 C CA . HIS A 1 205 ? 28 -41.469 -22.594 1 67.56 205 HIS A CA 1
ATOM 1692 C C . HIS A 1 205 ? 28.156 -42.844 -23.234 1 67.56 205 HIS A C 1
ATOM 1694 O O . HIS A 1 205 ? 29.266 -43.344 -23.375 1 67.56 205 HIS A O 1
ATOM 1700 N N . LYS A 1 206 ? 27.141 -43.562 -23.391 1 58.22 206 LYS A N 1
ATOM 1701 C CA . LYS A 1 206 ? 27.281 -44.906 -23.906 1 58.22 206 LYS A CA 1
ATOM 1702 C C . LYS A 1 206 ? 27.891 -44.906 -25.297 1 58.22 206 LYS A C 1
ATOM 1704 O O . LYS A 1 206 ? 28.484 -45.906 -25.734 1 58.22 206 LYS A O 1
ATOM 1709 N N . LYS A 1 207 ? 27.922 -43.812 -26.078 1 57.06 207 LYS A N 1
ATOM 1710 C CA . LYS A 1 207 ? 28.609 -43.75 -27.375 1 57.06 207 LYS A CA 1
ATOM 1711 C C . LYS A 1 207 ? 30.125 -43.719 -27.188 1 57.06 207 LYS A C 1
ATOM 1713 O O . LYS A 1 207 ? 30.859 -44.188 -28.047 1 57.06 207 LYS A O 1
ATOM 1718 N N . THR A 1 208 ? 30.453 -43.031 -26.125 1 53.91 208 THR A N 1
ATOM 1719 C CA . THR A 1 208 ? 31.906 -42.875 -26.078 1 53.91 208 THR A CA 1
ATOM 1720 C C . THR A 1 208 ? 32.562 -44 -25.281 1 53.91 208 THR A C 1
ATOM 1722 O O . THR A 1 208 ? 33.625 -44.5 -25.672 1 53.91 208 THR A O 1
ATOM 1725 N N . ASP A 1 209 ? 32.719 -44.062 -23.859 1 53.34 209 ASP A N 1
ATOM 1726 C CA . ASP A 1 209 ? 33.688 -44.781 -23.078 1 53.34 209 ASP A CA 1
ATOM 1727 C C . ASP A 1 209 ? 33.062 -45.969 -22.344 1 53.34 209 ASP A C 1
ATOM 1729 O O . ASP A 1 209 ? 31.906 -45.906 -21.938 1 53.34 209 ASP A O 1
ATOM 1733 N N . GLY A 1 210 ? 33.062 -47.406 -22.672 1 46.62 210 GLY A N 1
ATOM 1734 C CA . GLY A 1 210 ? 32.906 -48.719 -22.125 1 46.62 210 GLY A CA 1
ATOM 1735 C C . GLY A 1 210 ? 32.562 -48.719 -20.641 1 46.62 210 GLY A C 1
ATOM 1736 O O . GLY A 1 210 ? 32.562 -49.781 -20 1 46.62 210 GLY A O 1
ATOM 1737 N N . THR A 1 211 ? 33.062 -47.875 -19.75 1 48.09 211 THR A N 1
ATOM 1738 C CA . THR A 1 211 ? 33.094 -48.031 -18.297 1 48.09 211 THR A CA 1
ATOM 1739 C C . THR A 1 211 ? 31.688 -48 -17.734 1 48.09 211 THR A C 1
ATOM 1741 O O . THR A 1 211 ? 30.812 -47.344 -18.281 1 48.09 211 THR A O 1
ATOM 1744 N N . GLU A 1 212 ? 31.172 -49.094 -16.859 1 46.62 212 GLU A N 1
ATOM 1745 C CA . GLU A 1 212 ? 30 -49.562 -16.125 1 46.62 212 GLU A CA 1
ATOM 1746 C C . GLU A 1 212 ? 29.281 -48.438 -15.422 1 46.62 212 GLU A C 1
ATOM 1748 O O . GLU A 1 212 ? 28.203 -48.625 -14.844 1 46.62 212 GLU A O 1
ATOM 1753 N N . GLU A 1 213 ? 29.938 -47.562 -14.75 1 49.25 213 GLU A N 1
ATOM 1754 C CA . GLU A 1 213 ? 29.219 -46.719 -13.797 1 49.25 213 GLU A CA 1
ATOM 1755 C C . GLU A 1 213 ? 28.031 -46.031 -14.469 1 49.25 213 GLU A C 1
ATOM 1757 O O . GLU A 1 213 ? 28.203 -45.031 -15.164 1 49.25 213 GLU A O 1
ATOM 1762 N N . GLY A 1 214 ? 27.109 -46.719 -15.008 1 54.91 214 GLY A N 1
ATOM 1763 C CA . GLY A 1 214 ? 25.875 -46.375 -15.688 1 54.91 214 GLY A CA 1
ATOM 1764 C C . GLY A 1 214 ? 25.203 -45.125 -15.141 1 54.91 214 GLY A C 1
ATOM 1765 O O . GLY A 1 214 ? 25.391 -44.781 -13.969 1 54.91 214 GLY A O 1
ATOM 1766 N N . ASN A 1 215 ? 24.906 -44 -15.898 1 71.69 215 ASN A N 1
ATOM 1767 C CA . ASN A 1 215 ? 24.734 -42.562 -15.961 1 71.69 215 ASN A CA 1
ATOM 1768 C C . ASN A 1 215 ? 23.422 -42.125 -15.32 1 71.69 215 ASN A C 1
ATOM 1770 O O . ASN A 1 215 ? 23.016 -40.969 -15.453 1 71.69 215 ASN A O 1
ATOM 1774 N N . CYS A 1 216 ? 22.672 -43.125 -14.82 1 82.06 216 CYS A N 1
ATOM 1775 C CA . CYS A 1 216 ? 21.453 -42.688 -14.164 1 82.06 216 CYS A CA 1
ATOM 1776 C C . CYS A 1 216 ? 21.75 -42.062 -12.812 1 82.06 216 CYS A C 1
ATOM 1778 O O . CYS A 1 216 ? 22.469 -42.625 -12 1 82.06 216 CYS A O 1
ATOM 1780 N N . PRO A 1 217 ? 21.234 -40.938 -12.547 1 90.44 217 PRO A N 1
ATOM 1781 C CA . PRO A 1 217 ? 21.438 -40.281 -11.25 1 90.44 217 PRO A CA 1
ATOM 1782 C C . PRO A 1 217 ? 20.891 -41.125 -10.086 1 90.44 217 PRO A C 1
ATOM 1784 O O . PRO A 1 217 ? 19.938 -41.875 -10.258 1 90.44 217 PRO A O 1
ATOM 1787 N N . ASP A 1 218 ? 21.484 -40.969 -8.891 1 92.19 218 ASP A N 1
ATOM 1788 C CA . ASP A 1 218 ? 21.047 -41.688 -7.684 1 92.19 218 ASP A CA 1
ATOM 1789 C C . ASP A 1 218 ? 19.641 -41.25 -7.277 1 92.19 218 ASP A C 1
ATOM 1791 O O . ASP A 1 218 ? 19.219 -40.156 -7.57 1 92.19 218 ASP A O 1
ATOM 1795 N N . PHE A 1 219 ? 18.969 -42.219 -6.605 1 94.81 219 PHE A N 1
ATOM 1796 C CA . PHE A 1 219 ? 17.609 -41.969 -6.156 1 94.81 219 PHE A CA 1
ATOM 1797 C C . PHE A 1 219 ? 17.547 -40.781 -5.203 1 94.81 219 PHE A C 1
ATOM 1799 O O . PHE A 1 219 ? 16.594 -40.031 -5.211 1 94.81 219 PHE A O 1
ATOM 1806 N N . SER A 1 220 ? 18.578 -40.625 -4.402 1 95.25 220 SER A N 1
ATOM 1807 C CA . SER A 1 220 ? 18.609 -39.531 -3.441 1 95.25 220 SER A CA 1
ATOM 1808 C C . SER A 1 220 ? 18.594 -38.188 -4.148 1 95.25 220 SER A C 1
ATOM 1810 O O . SER A 1 220 ? 18 -37.219 -3.652 1 95.25 220 SER A O 1
ATOM 1812 N N . LYS A 1 221 ? 19.234 -38.125 -5.266 1 96 221 LYS A N 1
ATOM 1813 C CA . LYS A 1 221 ? 19.25 -36.906 -6.035 1 96 221 LYS A CA 1
ATOM 1814 C C . LYS A 1 221 ? 17.875 -36.594 -6.621 1 96 221 LYS A C 1
ATOM 1816 O O . LYS A 1 221 ? 17.422 -35.438 -6.617 1 96 221 LYS A O 1
ATOM 1821 N N . TYR A 1 222 ? 17.203 -37.656 -7.086 1 96.69 222 TYR A N 1
ATOM 1822 C CA . TYR A 1 222 ? 15.867 -37.531 -7.629 1 96.69 222 TYR A CA 1
ATOM 1823 C C . TYR A 1 222 ? 14.883 -37.094 -6.539 1 96.69 222 TYR A C 1
ATOM 1825 O O . TYR A 1 222 ? 14.055 -36.219 -6.75 1 96.69 222 TYR A O 1
ATOM 1833 N N . LEU A 1 223 ? 14.984 -37.719 -5.402 1 96.62 223 LEU A N 1
ATOM 1834 C CA . LEU A 1 223 ? 14.102 -37.438 -4.277 1 96.62 223 LEU A CA 1
ATOM 1835 C C . LEU A 1 223 ? 14.281 -35.969 -3.824 1 96.62 223 LEU A C 1
ATOM 1837 O O . LEU A 1 223 ? 13.297 -35.281 -3.564 1 96.62 223 LEU A O 1
ATOM 1841 N N . TYR A 1 224 ? 15.531 -35.5 -3.713 1 97.31 224 TYR A N 1
ATOM 1842 C CA . TYR A 1 224 ? 15.812 -34.125 -3.348 1 97.31 224 TYR A CA 1
ATOM 1843 C C . TYR A 1 224 ? 15.203 -33.156 -4.355 1 97.31 224 TYR A C 1
ATOM 1845 O O . TYR A 1 224 ? 14.586 -32.156 -3.973 1 97.31 224 TYR A O 1
ATOM 1853 N N . PHE A 1 225 ? 15.336 -33.469 -5.598 1 97.56 225 PHE A N 1
ATOM 1854 C CA . PHE A 1 225 ? 14.836 -32.625 -6.676 1 97.56 225 PHE A CA 1
ATOM 1855 C C . PHE A 1 225 ? 13.312 -32.531 -6.605 1 97.56 225 PHE A C 1
ATOM 1857 O O . PHE A 1 225 ? 12.758 -31.438 -6.832 1 97.56 225 PHE A O 1
ATOM 1864 N N . LEU A 1 226 ? 12.672 -33.594 -6.258 1 97.12 226 LEU A N 1
ATOM 1865 C CA . LEU A 1 226 ? 11.219 -33.625 -6.25 1 97.12 226 LEU A CA 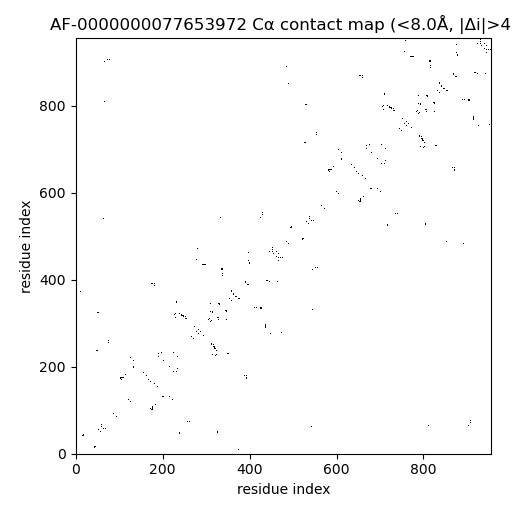1
ATOM 1866 C C . LEU A 1 226 ? 10.656 -32.625 -5.27 1 97.12 226 LEU A C 1
ATOM 1868 O O . LEU A 1 226 ? 9.578 -32.062 -5.5 1 97.12 226 LEU A O 1
ATOM 1872 N N . PHE A 1 227 ? 11.352 -32.25 -4.203 1 96.81 227 PHE A N 1
ATOM 1873 C CA . PHE A 1 227 ? 10.812 -31.359 -3.178 1 96.81 227 PHE A CA 1
ATOM 1874 C C . PHE A 1 227 ? 11.516 -30.016 -3.215 1 96.81 227 PHE A C 1
ATOM 1876 O O . PHE A 1 227 ? 11.062 -29.062 -2.572 1 96.81 227 PHE A O 1
ATOM 1883 N N . SER A 1 228 ? 12.641 -29.906 -3.959 1 97.56 228 SER A N 1
ATOM 1884 C CA . SER A 1 228 ? 13.344 -28.641 -4.078 1 97.56 228 SER A CA 1
ATOM 1885 C C . SER A 1 228 ? 12.523 -27.609 -4.848 1 97.56 228 SER A C 1
ATOM 1887 O O . SER A 1 228 ? 11.766 -27.969 -5.754 1 97.56 228 SER A O 1
ATOM 1889 N N . PRO A 1 229 ? 12.547 -26.359 -4.449 1 97.56 229 PRO A N 1
ATOM 1890 C CA . PRO A 1 229 ? 11.734 -25.344 -5.125 1 97.56 229 PRO A CA 1
ATOM 1891 C C . PRO A 1 229 ? 12.328 -24.906 -6.465 1 97.56 229 PRO A C 1
ATOM 1893 O O . PRO A 1 229 ? 12.609 -23.734 -6.672 1 97.56 229 PRO A O 1
ATOM 1896 N N . THR A 1 230 ? 12.625 -25.75 -7.293 1 97.94 230 THR A N 1
ATOM 1897 C CA . THR A 1 230 ? 13.039 -25.547 -8.672 1 97.94 230 THR A CA 1
ATOM 1898 C C . THR A 1 230 ? 12.391 -26.578 -9.594 1 97.94 230 THR A C 1
ATOM 1900 O O . THR A 1 230 ? 11.938 -27.625 -9.133 1 97.94 230 THR A O 1
ATOM 1903 N N . LEU A 1 231 ? 12.266 -26.266 -10.828 1 98.25 231 LEU A N 1
ATOM 1904 C CA . LEU A 1 231 ? 11.672 -27.172 -11.797 1 98.25 231 LEU A CA 1
ATOM 1905 C C . LEU A 1 231 ? 12.719 -27.656 -12.797 1 98.25 231 LEU A C 1
ATOM 1907 O O . LEU A 1 231 ? 12.406 -28.438 -13.695 1 98.25 231 LEU A O 1
ATOM 1911 N N . ILE A 1 232 ? 13.945 -27.219 -12.625 1 97.62 232 ILE A N 1
ATOM 1912 C CA . ILE A 1 232 ? 15.047 -27.625 -13.484 1 97.62 232 ILE A CA 1
ATOM 1913 C C . ILE A 1 232 ? 15.898 -28.672 -12.758 1 97.62 232 ILE A C 1
ATOM 1915 O O . ILE A 1 232 ? 16.375 -28.422 -11.648 1 97.62 232 ILE A O 1
ATOM 1919 N N . TYR A 1 233 ? 16.109 -29.781 -13.406 1 97.19 233 TYR A N 1
ATOM 1920 C CA . TYR A 1 233 ? 16.875 -30.844 -12.758 1 97.19 233 TYR A CA 1
ATOM 1921 C C . TYR A 1 233 ? 18.359 -30.656 -12.969 1 97.19 233 TYR A C 1
ATOM 1923 O O . TYR A 1 233 ? 18.812 -30.391 -14.086 1 97.19 233 TYR A O 1
ATOM 1931 N N . ARG A 1 234 ? 19.094 -30.734 -11.922 1 95.31 234 ARG A N 1
ATOM 1932 C CA . ARG A 1 234 ? 20.547 -30.859 -11.859 1 95.31 234 ARG A CA 1
ATOM 1933 C C . ARG A 1 234 ? 20.969 -31.891 -10.82 1 95.31 234 ARG A C 1
ATOM 1935 O O . ARG A 1 234 ? 20.203 -32.219 -9.914 1 95.31 234 ARG A O 1
ATOM 1942 N N . ASP A 1 235 ? 22.078 -32.406 -10.977 1 93.5 235 ASP A N 1
ATOM 1943 C CA . ASP A 1 235 ? 22.562 -33.406 -10.016 1 93.5 235 ASP A CA 1
ATOM 1944 C C . ASP A 1 235 ? 22.922 -32.75 -8.688 1 93.5 235 ASP A C 1
ATOM 1946 O O . ASP A 1 235 ? 22.828 -33.375 -7.629 1 93.5 235 ASP A O 1
ATOM 1950 N N . HIS A 1 236 ? 23.359 -31.578 -8.812 1 94.25 236 HIS A N 1
ATOM 1951 C CA . HIS A 1 236 ? 23.781 -30.859 -7.609 1 94.25 236 HIS A CA 1
ATOM 1952 C C . HIS A 1 236 ? 23.312 -29.422 -7.625 1 94.25 236 HIS A C 1
ATOM 1954 O O . HIS A 1 236 ? 23.297 -28.781 -8.68 1 94.25 236 HIS A O 1
ATOM 1960 N N . TYR A 1 237 ? 22.859 -29.016 -6.418 1 96.5 237 TYR A N 1
ATOM 1961 C CA . TYR A 1 237 ? 22.438 -27.641 -6.199 1 96.5 237 TYR A CA 1
ATOM 1962 C C . TYR A 1 237 ? 23.219 -27 -5.055 1 96.5 237 TYR A C 1
ATOM 1964 O O . TYR A 1 237 ? 23.688 -27.703 -4.16 1 96.5 237 TYR A O 1
ATOM 1972 N N . PRO A 1 238 ? 23.406 -25.672 -5.125 1 96.06 238 PRO A N 1
ATOM 1973 C CA . PRO A 1 238 ? 23.984 -25.031 -3.941 1 96.06 238 PRO A CA 1
ATOM 1974 C C . PRO A 1 238 ? 23.094 -25.172 -2.701 1 96.06 238 PRO A C 1
ATOM 1976 O O . PRO A 1 238 ? 21.875 -25 -2.785 1 96.06 238 PRO A O 1
ATOM 1979 N N . ARG A 1 239 ? 23.688 -25.547 -1.6 1 96.75 239 ARG A N 1
ATOM 1980 C CA . ARG A 1 239 ? 22.938 -25.75 -0.36 1 96.75 239 ARG A CA 1
ATOM 1981 C C . ARG A 1 239 ? 23.453 -24.844 0.747 1 96.75 239 ARG A C 1
ATOM 1983 O O . ARG A 1 239 ? 24.656 -24.562 0.816 1 96.75 239 ARG A O 1
ATOM 1990 N N . THR A 1 240 ? 22.594 -24.391 1.586 1 95.31 240 THR A N 1
ATOM 1991 C CA . THR A 1 240 ? 22.984 -23.594 2.746 1 95.31 240 THR A CA 1
ATOM 1992 C C . THR A 1 240 ? 23.562 -24.469 3.842 1 95.31 240 THR A C 1
ATOM 1994 O O . THR A 1 240 ? 23.406 -25.688 3.811 1 95.31 240 THR A O 1
ATOM 1997 N N . GLN A 1 241 ? 24.25 -23.875 4.781 1 94.06 241 GLN A N 1
ATOM 1998 C CA . GLN A 1 241 ? 25.016 -24.609 5.785 1 94.06 241 GLN A CA 1
ATOM 1999 C C . GLN A 1 241 ? 24.094 -25.219 6.844 1 94.06 241 GLN A C 1
ATOM 2001 O O . GLN A 1 241 ? 24.312 -26.344 7.301 1 94.06 241 GLN A O 1
ATOM 2006 N N . LYS A 1 242 ? 23.125 -24.453 7.234 1 95.88 242 LYS A N 1
ATOM 2007 C CA . LYS A 1 242 ? 22.234 -24.922 8.297 1 95.88 242 LYS A CA 1
ATOM 2008 C C . LYS A 1 242 ? 20.781 -24.516 8.016 1 95.88 242 LYS A C 1
ATOM 2010 O O . LYS A 1 242 ? 20.531 -23.672 7.164 1 95.88 242 LYS A O 1
ATOM 2015 N N . ILE A 1 243 ? 19.891 -25.25 8.703 1 97.56 243 ILE A N 1
ATOM 2016 C CA . ILE A 1 243 ? 18.469 -24.938 8.617 1 97.56 243 ILE A CA 1
ATOM 2017 C C . ILE A 1 243 ? 18.062 -24 9.75 1 97.56 243 ILE A C 1
ATOM 2019 O O . ILE A 1 243 ? 18.344 -24.281 10.922 1 97.56 243 ILE A O 1
ATOM 2023 N N . HIS A 1 244 ? 17.531 -22.906 9.453 1 97.19 244 HIS A N 1
ATOM 2024 C CA . HIS A 1 244 ? 16.953 -22 10.445 1 97.19 244 HIS A CA 1
ATOM 2025 C C . HIS A 1 244 ? 15.461 -22.25 10.602 1 97.19 244 HIS A C 1
ATOM 2027 O O . HIS A 1 244 ? 14.648 -21.672 9.875 1 97.19 244 HIS A O 1
ATOM 2033 N N . TRP A 1 245 ? 15.078 -22.906 11.625 1 96.75 245 TRP A N 1
ATOM 2034 C CA . TRP A 1 245 ? 13.711 -23.375 11.789 1 96.75 245 TRP A CA 1
ATOM 2035 C C . TRP A 1 245 ? 12.766 -22.219 12.094 1 96.75 245 TRP A C 1
ATOM 2037 O O . TRP A 1 245 ? 11.578 -22.266 11.766 1 96.75 245 TRP A O 1
ATOM 2047 N N . ASN A 1 246 ? 13.258 -21.156 12.711 1 96.38 246 ASN A N 1
ATOM 2048 C CA . ASN A 1 246 ? 12.422 -19.969 12.938 1 96.38 246 ASN A CA 1
ATOM 2049 C C . ASN A 1 246 ? 11.977 -19.344 11.617 1 96.38 246 ASN A C 1
ATOM 2051 O O . ASN A 1 246 ? 10.844 -18.859 11.516 1 96.38 246 ASN A O 1
ATOM 2055 N N . TYR A 1 247 ? 12.875 -19.391 10.727 1 96.44 247 TYR A N 1
ATOM 2056 C CA . TYR A 1 247 ? 12.562 -18.875 9.406 1 96.44 247 TYR A CA 1
ATOM 2057 C C . TYR A 1 247 ? 11.508 -19.734 8.719 1 96.44 247 TYR A C 1
ATOM 2059 O O . TYR A 1 247 ? 10.609 -19.219 8.047 1 96.44 247 TYR A O 1
ATOM 2067 N N . VAL A 1 248 ? 11.57 -21.031 8.945 1 98 248 VAL A N 1
ATOM 2068 C CA . VAL A 1 248 ? 10.609 -21.969 8.367 1 98 248 VAL A CA 1
ATOM 2069 C C . VAL A 1 248 ? 9.227 -21.734 8.977 1 98 248 VAL A C 1
ATOM 2071 O O . VAL A 1 248 ? 8.242 -21.578 8.25 1 98 248 VAL A O 1
ATOM 2074 N N . VAL A 1 249 ? 9.188 -21.625 10.242 1 97.88 249 VAL A N 1
ATOM 2075 C CA . VAL A 1 249 ? 7.922 -21.438 10.938 1 97.88 249 VAL A CA 1
ATOM 2076 C C . VAL A 1 249 ? 7.32 -20.078 10.578 1 97.88 249 VAL A C 1
ATOM 2078 O O . VAL A 1 249 ? 6.109 -19.969 10.375 1 97.88 249 VAL A O 1
ATOM 2081 N N . SER A 1 250 ? 8.156 -19.109 10.5 1 96.94 250 SER A N 1
ATOM 2082 C CA . SER A 1 250 ? 7.688 -17.781 10.148 1 96.94 250 SER A CA 1
ATOM 2083 C C . SER A 1 250 ? 7.082 -17.75 8.75 1 96.94 250 SER A C 1
ATOM 2085 O O . SER A 1 250 ? 6.051 -17.125 8.523 1 96.94 250 SER A O 1
ATOM 2087 N N . ASN A 1 251 ? 7.719 -18.422 7.836 1 98.25 251 ASN A N 1
ATOM 2088 C CA . ASN A 1 251 ? 7.199 -18.469 6.473 1 98.25 251 ASN A CA 1
ATOM 2089 C C . ASN A 1 251 ? 5.875 -19.219 6.402 1 98.25 251 ASN A C 1
ATOM 2091 O O . ASN A 1 251 ? 4.953 -18.797 5.703 1 98.25 251 ASN A O 1
ATOM 2095 N N . PHE A 1 252 ? 5.738 -20.297 7.129 1 98.06 252 PHE A N 1
ATOM 2096 C CA . PHE A 1 252 ? 4.477 -21.031 7.141 1 98.06 252 PHE A CA 1
ATOM 2097 C C . PHE A 1 252 ? 3.387 -20.219 7.828 1 98.06 252 PHE A C 1
ATOM 2099 O O . PHE A 1 252 ? 2.221 -20.266 7.434 1 98.06 252 PHE A O 1
ATOM 2106 N N . ALA A 1 253 ? 3.748 -19.5 8.859 1 97.62 253 ALA A N 1
ATOM 2107 C CA . ALA A 1 253 ? 2.795 -18.609 9.516 1 97.62 253 ALA A CA 1
ATOM 2108 C C . ALA A 1 253 ? 2.299 -17.531 8.562 1 97.62 253 ALA A C 1
ATOM 2110 O O . ALA A 1 253 ? 1.122 -17.156 8.586 1 97.62 253 ALA A O 1
ATOM 2111 N N . GLN A 1 254 ? 3.193 -17.078 7.766 1 97.69 254 GLN A N 1
ATOM 2112 C CA . GLN A 1 254 ? 2.824 -16.078 6.773 1 97.69 254 GLN A CA 1
ATOM 2113 C C . GLN A 1 254 ? 1.856 -16.641 5.742 1 97.69 254 GLN A C 1
ATOM 2115 O O . GLN A 1 254 ? 0.936 -15.961 5.297 1 97.69 254 GLN A O 1
ATOM 2120 N N . VAL A 1 255 ? 2.053 -17.875 5.375 1 97.94 255 VAL A N 1
ATOM 2121 C CA . VAL A 1 255 ? 1.134 -18.516 4.445 1 97.94 255 VAL A CA 1
ATOM 2122 C C . VAL A 1 255 ? -0.258 -18.609 5.07 1 97.94 255 VAL A C 1
ATOM 2124 O O . VAL A 1 255 ? -1.258 -18.297 4.414 1 97.94 255 VAL A O 1
ATOM 2127 N N . LEU A 1 256 ? -0.291 -18.953 6.27 1 96.69 256 LEU A N 1
ATOM 2128 C CA . LEU A 1 256 ? -1.562 -19.047 6.98 1 96.69 256 LEU A CA 1
ATOM 2129 C C . LEU A 1 256 ? -2.219 -17.672 7.086 1 96.69 256 LEU A C 1
ATOM 2131 O O . LEU A 1 256 ? -3.428 -17.531 6.879 1 96.69 256 LEU A O 1
ATOM 2135 N N . ALA A 1 257 ? -1.436 -16.688 7.402 1 96.62 257 ALA A N 1
ATOM 2136 C CA . ALA A 1 257 ? -1.938 -15.32 7.48 1 96.62 257 ALA A CA 1
ATOM 2137 C C . ALA A 1 257 ? -2.516 -14.867 6.145 1 96.62 257 ALA A C 1
ATOM 2139 O O . ALA A 1 257 ? -3.561 -14.211 6.102 1 96.62 257 ALA A O 1
ATOM 2140 N N . CYS A 1 258 ? -1.82 -15.227 5.113 1 97.44 258 CYS A N 1
ATOM 2141 C CA . CYS A 1 258 ? -2.283 -14.867 3.777 1 97.44 258 CYS A CA 1
ATOM 2142 C C . CYS A 1 258 ? -3.607 -15.547 3.455 1 97.44 258 CYS A C 1
ATOM 2144 O O . CYS A 1 258 ? -4.449 -14.984 2.754 1 97.44 258 CYS A O 1
ATOM 2146 N N . LEU A 1 259 ? -3.77 -16.75 3.959 1 95.88 259 LEU A N 1
ATOM 2147 C CA . LEU A 1 259 ? -5.027 -17.453 3.766 1 95.88 259 LEU A CA 1
ATOM 2148 C C . LEU A 1 259 ? -6.18 -16.703 4.426 1 95.88 259 LEU A C 1
ATOM 2150 O O . LEU A 1 259 ? -7.23 -16.516 3.812 1 95.88 259 LEU A O 1
ATOM 2154 N N . PHE A 1 260 ? -5.98 -16.266 5.625 1 93.69 260 PHE A N 1
ATOM 2155 C CA . PHE A 1 260 ? -7.004 -15.5 6.328 1 93.69 260 PHE A CA 1
ATOM 2156 C C . PHE A 1 260 ? -7.254 -14.164 5.633 1 93.69 260 PHE A C 1
ATOM 2158 O O . PHE A 1 260 ? -8.398 -13.711 5.547 1 93.69 260 PHE A O 1
ATOM 2165 N N . TYR A 1 261 ? -6.172 -13.594 5.238 1 94.5 261 TYR A N 1
ATOM 2166 C CA . TYR A 1 261 ? -6.281 -12.336 4.516 1 94.5 261 TYR A CA 1
ATOM 2167 C C . TYR A 1 261 ? -7.168 -12.484 3.285 1 94.5 261 TYR A C 1
ATOM 2169 O O . TYR A 1 261 ? -8.062 -11.664 3.051 1 94.5 261 TYR A O 1
ATOM 2177 N N . THR A 1 262 ? -6.895 -13.523 2.539 1 94.44 262 THR A N 1
ATOM 2178 C CA . THR A 1 262 ? -7.676 -13.789 1.34 1 94.44 262 THR A CA 1
ATOM 2179 C C . THR A 1 262 ? -9.141 -14.047 1.693 1 94.44 262 THR A C 1
ATOM 2181 O O . THR A 1 262 ? -10.039 -13.578 0.996 1 94.44 262 THR A O 1
ATOM 2184 N N . TYR A 1 263 ? -9.383 -14.734 2.734 1 92.5 263 TYR A N 1
ATOM 2185 C CA . TYR A 1 263 ? -10.727 -15 3.217 1 92.5 263 TYR A CA 1
ATOM 2186 C C . TYR A 1 263 ? -11.477 -13.703 3.506 1 92.5 263 TYR A C 1
ATOM 2188 O O . TYR A 1 263 ? -12.617 -13.523 3.076 1 92.5 263 TYR A O 1
ATOM 2196 N N . TYR A 1 264 ? -10.836 -12.805 4.203 1 90.94 264 TYR A N 1
ATOM 2197 C CA . TYR A 1 264 ? -11.469 -11.547 4.578 1 90.94 264 TYR A CA 1
ATOM 2198 C C . TYR A 1 264 ? -11.758 -10.695 3.346 1 90.94 264 TYR A C 1
ATOM 2200 O O . TYR A 1 264 ? -12.805 -10.039 3.273 1 90.94 264 TYR A O 1
ATOM 2208 N N . ILE A 1 265 ? -10.852 -10.688 2.412 1 91.12 265 ILE A N 1
ATOM 2209 C CA . ILE A 1 265 ? -11.047 -9.914 1.19 1 91.12 265 ILE A CA 1
ATOM 2210 C C . ILE A 1 265 ? -12.258 -10.445 0.434 1 91.12 265 ILE A C 1
ATOM 2212 O O . ILE A 1 265 ? -13.109 -9.664 -0.012 1 91.12 265 ILE A O 1
ATOM 2216 N N . PHE A 1 266 ? -12.414 -11.734 0.365 1 89.56 266 PHE A N 1
ATOM 2217 C CA . PHE A 1 266 ? -13.531 -12.328 -0.357 1 89.56 266 PHE A CA 1
ATOM 2218 C C . PHE A 1 266 ? -14.844 -12.055 0.361 1 89.56 266 PHE A C 1
ATOM 2220 O O . PHE A 1 266 ? -15.828 -11.648 -0.263 1 89.56 266 PHE A O 1
ATOM 2227 N N . GLU A 1 267 ? -14.836 -12.258 1.594 1 85.81 267 GLU A N 1
ATOM 2228 C CA . GLU A 1 267 ? -16.062 -12.141 2.379 1 85.81 267 GLU A CA 1
ATOM 2229 C C . GLU A 1 267 ? -16.547 -10.695 2.436 1 85.81 267 GLU A C 1
ATOM 2231 O O . GLU A 1 267 ? -17.75 -10.438 2.385 1 85.81 267 GLU A O 1
ATOM 2236 N N . ARG A 1 268 ? -15.617 -9.82 2.477 1 82.81 268 ARG A N 1
ATOM 2237 C CA . ARG A 1 268 ? -15.992 -8.438 2.748 1 82.81 268 ARG A CA 1
ATOM 2238 C C . ARG A 1 268 ? -16.188 -7.66 1.451 1 82.81 268 ARG A C 1
ATOM 2240 O O . ARG A 1 268 ? -17.016 -6.75 1.386 1 82.81 268 ARG A O 1
ATOM 2247 N N . PHE A 1 269 ? -15.453 -8.047 0.439 1 84.06 269 PHE A N 1
ATOM 2248 C CA . PHE A 1 269 ? -15.461 -7.164 -0.724 1 84.06 269 PHE A CA 1
ATOM 2249 C C . PHE A 1 269 ? -16 -7.895 -1.948 1 84.06 269 PHE A C 1
ATOM 2251 O O . PHE A 1 269 ? -16.641 -7.285 -2.807 1 84.06 269 PHE A O 1
ATOM 2258 N N . CYS A 1 270 ? -15.828 -9.109 -2.078 1 83.75 270 CYS A N 1
ATOM 2259 C CA . CYS A 1 270 ? -16.188 -9.812 -3.305 1 83.75 270 CYS A CA 1
ATOM 2260 C C . CYS A 1 270 ? -17.578 -10.445 -3.188 1 83.75 270 CYS A C 1
ATOM 2262 O O . CYS A 1 270 ? -18.406 -10.297 -4.086 1 83.75 270 CYS A O 1
ATOM 2264 N N . VAL A 1 271 ? -17.891 -11.055 -2.078 1 80.75 271 VAL A N 1
ATOM 2265 C CA . VAL A 1 271 ? -19.125 -11.812 -1.905 1 80.75 271 VAL A CA 1
ATOM 2266 C C . VAL A 1 271 ? -20.328 -10.867 -2.006 1 80.75 271 VAL A C 1
ATOM 2268 O O . VAL A 1 271 ? -21.312 -11.18 -2.68 1 80.75 271 VAL A O 1
ATOM 2271 N N . PRO A 1 272 ? -20.234 -9.719 -1.386 1 78.31 272 PRO A N 1
ATOM 2272 C CA . PRO A 1 272 ? -21.375 -8.812 -1.516 1 78.31 272 PRO A CA 1
ATOM 2273 C C . PRO A 1 272 ? -21.656 -8.406 -2.963 1 78.31 272 PRO A C 1
ATOM 2275 O O . PRO A 1 272 ? -22.812 -8.211 -3.348 1 78.31 272 PRO A O 1
ATOM 2278 N N . VAL A 1 273 ? -20.672 -8.281 -3.758 1 78.31 273 VAL A N 1
ATOM 2279 C CA . VAL A 1 273 ? -20.812 -7.914 -5.164 1 78.31 273 VAL A CA 1
ATOM 2280 C C . VAL A 1 273 ? -21.438 -9.07 -5.938 1 78.31 273 VAL A C 1
ATOM 2282 O O . VAL A 1 273 ? -22.328 -8.852 -6.77 1 78.31 273 VAL A O 1
ATOM 2285 N N . PHE A 1 274 ? -21.125 -10.25 -5.594 1 76.94 274 PHE A N 1
ATOM 2286 C CA . PHE A 1 274 ? -21.578 -11.43 -6.324 1 76.94 274 PHE A CA 1
ATOM 2287 C C . PHE A 1 274 ? -23 -11.805 -5.926 1 76.94 274 PHE A C 1
ATOM 2289 O O . PHE A 1 274 ? -23.719 -12.43 -6.703 1 76.94 274 PHE A O 1
ATOM 2296 N N . ARG A 1 275 ? -23.359 -11.453 -4.723 1 73.44 275 ARG A N 1
ATOM 2297 C CA . ARG A 1 275 ? -24.719 -11.727 -4.27 1 73.44 275 ARG A CA 1
ATOM 2298 C C . ARG A 1 275 ? -25.734 -10.961 -5.102 1 73.44 275 ARG A C 1
ATOM 2300 O O . ARG A 1 275 ? -26.859 -11.43 -5.289 1 73.44 275 ARG A O 1
ATOM 2307 N N . ASN A 1 276 ? -25.266 -9.93 -5.633 1 70.44 276 ASN A N 1
ATOM 2308 C CA . ASN A 1 276 ? -26.156 -9.148 -6.484 1 70.44 276 ASN A CA 1
ATOM 2309 C C . ASN A 1 276 ? -26.422 -9.852 -7.812 1 70.44 276 ASN A C 1
ATOM 2311 O O . ASN A 1 276 ? -27.438 -9.602 -8.461 1 70.44 276 ASN A O 1
ATOM 2315 N N . PHE A 1 277 ? -25.469 -10.734 -8.242 1 65.38 277 PHE A N 1
ATOM 2316 C CA . PHE A 1 277 ? -25.625 -11.477 -9.492 1 65.38 277 PHE A CA 1
ATOM 2317 C C . PHE A 1 277 ? -26.719 -12.539 -9.367 1 65.38 277 PHE A C 1
ATOM 2319 O O . PHE A 1 277 ? -27.359 -12.883 -10.352 1 65.38 277 PHE A O 1
ATOM 2326 N N . ASN A 1 278 ? -26.891 -12.938 -8.133 1 60.84 278 ASN A N 1
ATOM 2327 C CA . ASN A 1 278 ? -27.875 -13.984 -7.883 1 60.84 278 ASN A CA 1
ATOM 2328 C C . ASN A 1 278 ? -29.297 -13.422 -7.816 1 60.84 278 ASN A C 1
ATOM 2330 O O . ASN A 1 278 ? -30.266 -14.133 -8.094 1 60.84 278 ASN A O 1
ATOM 2334 N N . ARG A 1 279 ? -29.328 -12.125 -7.531 1 59.34 279 ARG A N 1
ATOM 2335 C CA . ARG A 1 279 ? -30.656 -11.594 -7.238 1 59.34 279 ARG A CA 1
ATOM 2336 C C . ARG A 1 279 ? -31.234 -10.867 -8.445 1 59.34 279 ARG A C 1
ATOM 2338 O O . ARG A 1 279 ? -32.438 -10.891 -8.672 1 59.34 279 ARG A O 1
ATOM 2345 N N . GLU A 1 280 ? -30.406 -10.125 -9.141 1 59.28 280 GLU A N 1
ATOM 2346 C CA . GLU A 1 280 ? -30.938 -9.258 -10.18 1 59.28 280 GLU A CA 1
ATOM 2347 C C . GLU A 1 280 ? -30.359 -9.609 -11.547 1 59.28 280 GLU A C 1
ATOM 2349 O O . GLU A 1 280 ? -29.328 -10.273 -11.641 1 59.28 280 GLU A O 1
ATOM 2354 N N . HIS A 1 281 ? -31.188 -9.453 -12.523 1 60 281 HIS A N 1
ATOM 2355 C CA . HIS A 1 281 ? -30.688 -9.516 -13.891 1 60 281 HIS A CA 1
ATOM 2356 C C . HIS A 1 281 ? -29.375 -8.75 -14.039 1 60 281 HIS A C 1
ATOM 2358 O O . HIS A 1 281 ? -29.281 -7.582 -13.641 1 60 281 HIS A O 1
ATOM 2364 N N . VAL A 1 282 ? -28.406 -9.594 -14.398 1 69.62 282 VAL A N 1
ATOM 2365 C CA . VAL A 1 282 ? -27.125 -8.93 -14.555 1 69.62 282 VAL A CA 1
ATOM 2366 C C . VAL A 1 282 ? -27.125 -8.055 -15.805 1 69.62 282 VAL A C 1
ATOM 2368 O O . VAL A 1 282 ? -27.125 -8.562 -16.922 1 69.62 282 VAL A O 1
ATOM 2371 N N . THR A 1 283 ? -27.406 -6.812 -15.609 1 75.31 283 THR A N 1
ATOM 2372 C CA . THR A 1 283 ? -27.297 -5.824 -16.688 1 75.31 283 THR A CA 1
ATOM 2373 C C . THR A 1 283 ? -25.844 -5.465 -16.953 1 75.31 283 THR A C 1
ATOM 2375 O O . THR A 1 283 ? -24.984 -5.652 -16.094 1 75.31 283 THR A O 1
ATOM 2378 N N . PRO A 1 284 ? -25.578 -5.191 -18.156 1 74.69 284 PRO A N 1
ATOM 2379 C CA . PRO A 1 284 ? -24.219 -4.738 -18.469 1 74.69 284 PRO A CA 1
ATOM 2380 C C . PRO A 1 284 ? -23.734 -3.639 -17.516 1 74.69 284 PRO A C 1
ATOM 2382 O O . PRO A 1 284 ? -22.547 -3.584 -17.172 1 74.69 284 PRO A O 1
ATOM 2385 N N . LYS A 1 285 ? -24.703 -2.869 -17.141 1 77.19 285 LYS A N 1
ATOM 2386 C CA . LYS A 1 285 ? -24.359 -1.81 -16.203 1 77.19 285 LYS A CA 1
ATOM 2387 C C . LYS A 1 285 ? -23.922 -2.391 -14.852 1 77.19 285 LYS A C 1
ATOM 2389 O O . LYS A 1 285 ? -22.906 -1.98 -14.297 1 77.19 285 LYS A O 1
ATOM 2394 N N . ALA A 1 286 ? -24.656 -3.305 -14.445 1 78.44 286 ALA A N 1
ATOM 2395 C CA . ALA A 1 286 ? -24.344 -3.934 -13.164 1 78.44 286 ALA A CA 1
ATOM 2396 C C . ALA A 1 286 ? -23.016 -4.691 -13.219 1 78.44 286 ALA A C 1
ATOM 2398 O O . ALA A 1 286 ? -22.25 -4.688 -12.258 1 78.44 286 ALA A O 1
ATOM 2399 N N . LEU A 1 287 ? -22.828 -5.273 -14.352 1 82.81 287 LEU A N 1
ATOM 2400 C CA . LEU A 1 287 ? -21.578 -6.012 -14.523 1 82.81 287 LEU A CA 1
ATOM 2401 C C . LEU A 1 287 ? -20.375 -5.07 -14.484 1 82.81 287 LEU A C 1
ATOM 2403 O O . LEU A 1 287 ? -19.375 -5.363 -13.828 1 82.81 287 LEU A O 1
ATOM 2407 N N . LEU A 1 288 ? -20.5 -4.023 -15.164 1 82.81 288 LEU A N 1
ATOM 2408 C CA . LEU A 1 288 ? -19.422 -3.053 -15.219 1 82.81 288 LEU A CA 1
ATOM 2409 C C . LEU A 1 288 ? -19.125 -2.49 -13.828 1 82.81 288 LEU A C 1
ATOM 2411 O O . LEU A 1 288 ? -17.969 -2.357 -13.445 1 82.81 288 LEU A O 1
ATOM 2415 N N . LEU A 1 289 ? -20.141 -2.207 -13.109 1 81.62 289 LEU A N 1
ATOM 2416 C CA . LEU A 1 289 ? -19.969 -1.686 -11.758 1 81.62 289 LEU A CA 1
ATOM 2417 C C . LEU A 1 289 ? -19.344 -2.734 -10.844 1 81.62 289 LEU A C 1
ATOM 2419 O O . LEU A 1 289 ? -18.516 -2.406 -9.984 1 81.62 289 LEU A O 1
ATOM 2423 N N . SER A 1 290 ? -19.734 -3.898 -11.125 1 87.25 290 SER A N 1
ATOM 2424 C CA . SER A 1 290 ? -19.172 -4.992 -10.336 1 87.25 290 SER A CA 1
ATOM 2425 C C . SER A 1 290 ? -17.688 -5.195 -10.641 1 87.25 290 SER A C 1
ATOM 2427 O O . SER A 1 290 ? -16.906 -5.48 -9.742 1 87.25 290 SER A O 1
ATOM 2429 N N . VAL A 1 291 ? -17.375 -5.043 -11.852 1 90.06 291 VAL A N 1
ATOM 2430 C CA . VAL A 1 291 ? -15.977 -5.184 -12.25 1 90.06 291 VAL A CA 1
ATOM 2431 C C . VAL A 1 291 ? -15.125 -4.117 -11.555 1 90.06 291 VAL A C 1
ATOM 2433 O O . VAL A 1 291 ? -14.078 -4.422 -10.992 1 90.06 291 VAL A O 1
ATOM 2436 N N . PHE A 1 292 ? -15.617 -2.936 -11.57 1 88.19 292 PHE A N 1
ATOM 2437 C CA . PHE A 1 292 ? -14.891 -1.846 -10.93 1 88.19 292 PHE A CA 1
ATOM 2438 C C . PHE A 1 292 ? -14.766 -2.082 -9.43 1 88.19 292 PHE A C 1
ATOM 2440 O O . PHE A 1 292 ? -13.719 -1.807 -8.836 1 88.19 292 PHE A O 1
ATOM 2447 N N . GLY A 1 293 ? -15.82 -2.629 -8.852 1 86.94 293 GLY A N 1
ATOM 2448 C CA . GLY A 1 293 ? -15.812 -2.906 -7.422 1 86.94 293 GLY A CA 1
ATOM 2449 C C . GLY A 1 293 ? -14.844 -4.008 -7.031 1 86.94 293 GLY A C 1
ATOM 2450 O O . GLY A 1 293 ? -14.406 -4.07 -5.887 1 86.94 293 GLY A O 1
ATOM 2451 N N . CYS A 1 294 ? -14.406 -4.77 -7.992 1 91.94 294 CYS A N 1
ATOM 2452 C CA . CYS A 1 294 ? -13.57 -5.922 -7.68 1 91.94 294 CYS A CA 1
ATOM 2453 C C . CYS A 1 294 ? -12.141 -5.703 -8.148 1 91.94 294 CYS A C 1
ATOM 2455 O O . CYS A 1 294 ? -11.281 -6.566 -7.953 1 91.94 294 CYS A O 1
ATOM 2457 N N . MET A 1 295 ? -11.859 -4.566 -8.734 1 93.12 295 MET A N 1
ATOM 2458 C CA . MET A 1 295 ? -10.516 -4.324 -9.266 1 93.12 295 MET A CA 1
ATOM 2459 C C . MET A 1 295 ? -9.484 -4.32 -8.141 1 93.12 295 MET A C 1
ATOM 2461 O O . MET A 1 295 ? -8.477 -5.027 -8.227 1 93.12 295 MET A O 1
ATOM 2465 N N . LEU A 1 296 ? -9.789 -3.59 -7.09 1 92.25 296 LEU A N 1
ATOM 2466 C CA . LEU A 1 296 ? -8.805 -3.453 -6.02 1 92.25 296 LEU A CA 1
ATOM 2467 C C . LEU A 1 296 ? -8.734 -4.727 -5.184 1 92.25 296 LEU A C 1
ATOM 2469 O O . LEU A 1 296 ? -7.656 -5.293 -4.996 1 92.25 296 LEU A O 1
ATOM 2473 N N . PRO A 1 297 ? -9.82 -5.273 -4.746 1 92.69 297 PRO A N 1
ATOM 2474 C CA . PRO A 1 297 ? -9.75 -6.535 -4.004 1 92.69 297 PRO A CA 1
ATOM 2475 C C . PRO A 1 297 ? -9.125 -7.664 -4.82 1 92.69 297 PRO A C 1
ATOM 2477 O O . PRO A 1 297 ? -8.352 -8.461 -4.285 1 92.69 297 PRO A O 1
ATOM 2480 N N . GLY A 1 298 ? -9.531 -7.734 -6.098 1 94.69 298 GLY A N 1
ATOM 2481 C CA . GLY A 1 298 ? -8.945 -8.758 -6.949 1 94.69 298 GLY A CA 1
ATOM 2482 C C . GLY A 1 298 ? -7.438 -8.648 -7.066 1 94.69 298 GLY A C 1
ATOM 2483 O O . GLY A 1 298 ? -6.734 -9.664 -7.035 1 94.69 298 GLY A O 1
ATOM 2484 N N . THR A 1 299 ? -6.969 -7.461 -7.242 1 95.5 299 THR A N 1
ATOM 2485 C CA . THR A 1 299 ? -5.527 -7.25 -7.34 1 95.5 299 THR A CA 1
ATOM 2486 C C . THR A 1 299 ? -4.844 -7.566 -6.016 1 95.5 299 THR A C 1
ATOM 2488 O O . THR A 1 299 ? -3.725 -8.086 -5.996 1 95.5 299 THR A O 1
ATOM 2491 N N . LEU A 1 300 ? -5.48 -7.234 -4.918 1 94.62 300 LEU A N 1
ATOM 2492 C CA . LEU A 1 300 ? -4.938 -7.566 -3.605 1 94.62 300 LEU A CA 1
ATOM 2493 C C . LEU A 1 300 ? -4.812 -9.078 -3.434 1 94.62 300 LEU A C 1
ATOM 2495 O O . LEU A 1 300 ? -3.84 -9.562 -2.854 1 94.62 300 LEU A O 1
ATOM 2499 N N . VAL A 1 301 ? -5.742 -9.789 -3.924 1 95.19 301 VAL A N 1
ATOM 2500 C CA . VAL A 1 301 ? -5.699 -11.25 -3.846 1 95.19 301 VAL A CA 1
ATOM 2501 C C . VAL A 1 301 ? -4.52 -11.773 -4.664 1 95.19 301 VAL A C 1
ATOM 2503 O O . VAL A 1 301 ? -3.834 -12.711 -4.246 1 95.19 301 VAL A O 1
ATOM 2506 N N . LEU A 1 302 ? -4.34 -11.18 -5.812 1 94.94 302 LEU A N 1
ATOM 2507 C CA . LEU A 1 302 ? -3.186 -11.555 -6.625 1 94.94 302 LEU A CA 1
ATOM 2508 C C . LEU A 1 302 ? -1.888 -11.328 -5.855 1 94.94 302 LEU A C 1
ATOM 2510 O O . LEU A 1 302 ? -1.013 -12.195 -5.84 1 94.94 302 LEU A O 1
ATOM 2514 N N . PHE A 1 303 ? -1.783 -10.188 -5.254 1 95.88 303 PHE A N 1
ATOM 2515 C CA . PHE A 1 303 ? -0.578 -9.828 -4.516 1 95.88 303 PHE A CA 1
ATOM 2516 C C . PHE A 1 303 ? -0.369 -10.766 -3.332 1 95.88 303 PHE A C 1
ATOM 2518 O O . PHE A 1 303 ? 0.747 -11.227 -3.092 1 95.88 303 PHE A O 1
ATOM 2525 N N . ILE A 1 304 ? -1.378 -11.039 -2.59 1 97 304 ILE A N 1
ATOM 2526 C CA . ILE A 1 304 ? -1.311 -11.906 -1.415 1 97 304 ILE A CA 1
ATOM 2527 C C . ILE A 1 304 ? -0.998 -13.336 -1.844 1 97 304 ILE A C 1
ATOM 2529 O O . ILE A 1 304 ? -0.214 -14.031 -1.19 1 97 304 ILE A O 1
ATOM 2533 N N . GLY A 1 305 ? -1.618 -13.797 -2.924 1 96.88 305 GLY A N 1
ATOM 2534 C CA . GLY A 1 305 ? -1.311 -15.109 -3.465 1 96.88 305 GLY A CA 1
ATOM 2535 C C . GLY A 1 305 ? 0.136 -15.25 -3.9 1 96.88 305 GLY A C 1
ATOM 2536 O O . GLY A 1 305 ? 0.772 -16.266 -3.635 1 96.88 305 GLY A O 1
ATOM 2537 N N . PHE A 1 306 ? 0.627 -14.234 -4.57 1 97.38 306 PHE A N 1
ATOM 2538 C CA . PHE A 1 306 ? 2.037 -14.195 -4.945 1 97.38 306 PHE A CA 1
ATOM 2539 C C . PHE A 1 306 ? 2.928 -14.32 -3.715 1 97.38 306 PHE A C 1
ATOM 2541 O O . PHE A 1 306 ? 3.859 -15.125 -3.699 1 97.38 306 PHE A O 1
ATOM 2548 N N . PHE A 1 307 ? 2.668 -13.5 -2.725 1 97.94 307 PHE A N 1
ATOM 2549 C CA . PHE A 1 307 ? 3.471 -13.484 -1.509 1 97.94 307 PHE A CA 1
ATOM 2550 C C . PHE A 1 307 ? 3.402 -14.836 -0.801 1 97.94 307 PHE A C 1
ATOM 2552 O O . PHE A 1 307 ? 4.418 -15.344 -0.325 1 97.94 307 PHE A O 1
ATOM 2559 N N . ALA A 1 308 ? 2.316 -15.445 -0.75 1 98.19 308 ALA A N 1
ATOM 2560 C CA . ALA A 1 308 ? 2.104 -16.703 -0.037 1 98.19 308 ALA A CA 1
ATOM 2561 C C . ALA A 1 308 ? 2.828 -17.859 -0.729 1 98.19 308 ALA A C 1
ATOM 2563 O O . ALA A 1 308 ? 3.547 -18.625 -0.083 1 98.19 308 ALA A O 1
ATOM 2564 N N . ILE A 1 309 ? 2.711 -17.891 -2.035 1 97.56 309 ILE A N 1
ATOM 2565 C CA . ILE A 1 309 ? 3.176 -19.078 -2.758 1 97.56 309 ILE A CA 1
ATOM 2566 C C . ILE A 1 309 ? 4.617 -18.859 -3.211 1 97.56 309 ILE A C 1
ATOM 2568 O O . ILE A 1 309 ? 5.504 -19.656 -2.867 1 97.56 309 ILE A O 1
ATOM 2572 N N . LEU A 1 310 ? 4.898 -17.734 -3.867 1 97.94 310 LEU A N 1
ATOM 2573 C CA . LEU A 1 310 ? 6.195 -17.562 -4.516 1 97.94 310 LEU A CA 1
ATOM 2574 C C . LEU A 1 310 ? 7.227 -17.016 -3.531 1 97.94 310 LEU A C 1
ATOM 2576 O O . LEU A 1 310 ? 8.43 -17.141 -3.76 1 97.94 310 LEU A O 1
ATOM 2580 N N . HIS A 1 311 ? 6.719 -16.422 -2.498 1 98 311 HIS A N 1
ATOM 2581 C CA . HIS A 1 311 ? 7.688 -15.914 -1.531 1 98 311 HIS A CA 1
ATOM 2582 C C . HIS A 1 311 ? 7.762 -16.812 -0.304 1 98 311 HIS A C 1
ATOM 2584 O O . HIS A 1 311 ? 8.773 -17.484 -0.078 1 98 311 HIS A O 1
ATOM 2590 N N . SER A 1 312 ? 6.711 -16.984 0.414 1 98.5 312 SER A N 1
ATOM 2591 C CA . SER A 1 312 ? 6.75 -17.641 1.717 1 98.5 312 SER A CA 1
ATOM 2592 C C . SER A 1 312 ? 6.824 -19.156 1.568 1 98.5 312 SER A C 1
ATOM 2594 O O . SER A 1 312 ? 7.66 -19.797 2.201 1 98.5 312 SER A O 1
ATOM 2596 N N . TRP A 1 313 ? 5.992 -19.75 0.773 1 98.31 313 TRP A N 1
ATOM 2597 C CA . TRP A 1 313 ? 5.941 -21.188 0.591 1 98.31 313 TRP A CA 1
ATOM 2598 C C . TRP A 1 313 ? 7.262 -21.719 0.041 1 98.31 313 TRP A C 1
ATOM 2600 O O . TRP A 1 313 ? 7.844 -22.656 0.592 1 98.31 313 TRP A O 1
ATOM 2610 N N . LEU A 1 314 ? 7.77 -21.125 -1.01 1 98.56 314 LEU A N 1
ATOM 2611 C CA . LEU A 1 314 ? 9.008 -21.578 -1.638 1 98.56 314 LEU A CA 1
ATOM 2612 C C . LEU A 1 314 ? 10.203 -21.344 -0.723 1 98.56 314 LEU A C 1
ATOM 2614 O O . LEU A 1 314 ? 11.125 -22.156 -0.673 1 98.56 314 LEU A O 1
ATOM 2618 N N . ASN A 1 315 ? 10.156 -20.219 0.002 1 98.56 315 ASN A N 1
ATOM 2619 C CA . ASN A 1 315 ? 11.258 -19.953 0.929 1 98.56 315 ASN A CA 1
ATOM 2620 C C . ASN A 1 315 ? 11.258 -20.953 2.08 1 98.56 315 ASN A C 1
ATOM 2622 O O . ASN A 1 315 ? 12.328 -21.359 2.553 1 98.56 315 ASN A O 1
ATOM 2626 N N . ALA A 1 316 ? 10.117 -21.344 2.553 1 98.5 316 ALA A N 1
ATOM 2627 C CA . ALA A 1 316 ? 10.039 -22.344 3.619 1 98.5 316 ALA A CA 1
ATOM 2628 C C . ALA A 1 316 ? 10.641 -23.672 3.172 1 98.5 316 ALA A C 1
ATOM 2630 O O . ALA A 1 316 ? 11.445 -24.266 3.887 1 98.5 316 ALA A O 1
ATOM 2631 N N . PHE A 1 317 ? 10.305 -24.125 1.999 1 98.38 317 PHE A N 1
ATOM 2632 C CA . PHE A 1 317 ? 10.82 -25.391 1.482 1 98.38 317 PHE A CA 1
ATOM 2633 C C . PHE A 1 317 ? 12.312 -25.266 1.173 1 98.38 317 PHE A C 1
ATOM 2635 O O . PHE A 1 317 ? 13.07 -26.219 1.411 1 98.38 317 PHE A O 1
ATOM 2642 N N . ALA A 1 318 ? 12.672 -24.125 0.614 1 98.56 318 ALA A N 1
ATOM 2643 C CA . ALA A 1 318 ? 14.094 -23.922 0.347 1 98.56 318 ALA A CA 1
ATOM 2644 C C . ALA A 1 318 ? 14.914 -24.031 1.63 1 98.56 318 ALA A C 1
ATOM 2646 O O . ALA A 1 318 ? 15.984 -24.641 1.642 1 98.56 318 ALA A O 1
ATOM 2647 N N . GLU A 1 319 ? 14.375 -23.469 2.672 1 98.25 319 GLU A N 1
ATOM 2648 C CA . GLU A 1 319 ? 15.086 -23.5 3.943 1 98.25 319 GLU A CA 1
ATOM 2649 C C . GLU A 1 319 ? 15.141 -24.922 4.504 1 98.25 319 GLU A C 1
ATOM 2651 O O . GLU A 1 319 ? 16.203 -25.375 4.949 1 98.25 319 GLU A O 1
ATOM 2656 N N . MET A 1 320 ? 14.055 -25.641 4.441 1 98.19 320 MET A N 1
ATOM 2657 C CA . MET A 1 320 ? 13.992 -27 4.973 1 98.19 320 MET A CA 1
ATOM 2658 C C . MET A 1 320 ? 14.93 -27.922 4.207 1 98.19 320 MET A C 1
ATOM 2660 O O . MET A 1 320 ? 15.508 -28.844 4.789 1 98.19 320 MET A O 1
ATOM 2664 N N . LEU A 1 321 ? 15.172 -27.672 2.902 1 98.06 321 LEU A N 1
ATOM 2665 C CA . LEU A 1 321 ? 15.984 -28.531 2.047 1 98.06 321 LEU A CA 1
ATOM 2666 C C . LEU A 1 321 ? 17.391 -27.969 1.876 1 98.06 321 LEU A C 1
ATOM 2668 O O . LEU A 1 321 ? 18.219 -28.531 1.165 1 98.06 321 LEU A O 1
ATOM 2672 N N . ARG A 1 322 ? 17.594 -26.859 2.482 1 98.12 322 ARG A N 1
ATOM 2673 C CA . ARG A 1 322 ? 18.859 -26.156 2.381 1 98.12 322 ARG A CA 1
ATOM 2674 C C . ARG A 1 322 ? 19.188 -25.797 0.932 1 98.12 322 ARG A C 1
ATOM 2676 O O . ARG A 1 322 ? 20.344 -25.859 0.513 1 98.12 322 ARG A O 1
ATOM 2683 N N . PHE A 1 323 ? 18.125 -25.562 0.189 1 98.06 323 PHE A N 1
ATOM 2684 C CA . PHE A 1 323 ? 18.297 -25.141 -1.198 1 98.06 323 PHE A CA 1
ATOM 2685 C C . PHE A 1 323 ? 18.781 -23.703 -1.275 1 98.06 323 PHE A C 1
ATOM 2687 O O . PHE A 1 323 ? 18.141 -22.797 -0.768 1 98.06 323 PHE A O 1
ATOM 2694 N N . GLY A 1 324 ? 19.812 -23.406 -1.93 1 96.81 324 GLY A N 1
ATOM 2695 C CA . GLY A 1 324 ? 20.516 -22.141 -1.804 1 96.81 324 GLY A CA 1
ATOM 2696 C C . GLY A 1 324 ? 20.047 -21.078 -2.779 1 96.81 324 GLY A C 1
ATOM 2697 O O . GLY A 1 324 ? 20.172 -19.891 -2.523 1 96.81 324 GLY A O 1
ATOM 2698 N N . ASP A 1 325 ? 19.547 -21.438 -3.938 1 96.62 325 ASP A N 1
ATOM 2699 C CA . ASP A 1 325 ? 19.125 -20.469 -4.941 1 96.62 325 ASP A CA 1
ATOM 2700 C C . ASP A 1 325 ? 17.656 -20.094 -4.758 1 96.62 325 ASP A C 1
ATOM 2702 O O . ASP A 1 325 ? 16.766 -20.812 -5.227 1 96.62 325 ASP A O 1
ATOM 2706 N N . ARG A 1 326 ? 17.391 -18.922 -4.18 1 97 326 ARG A N 1
ATOM 2707 C CA . ARG A 1 326 ? 16.016 -18.578 -3.828 1 97 326 ARG A CA 1
ATOM 2708 C C . ARG A 1 326 ? 15.508 -17.438 -4.695 1 97 326 ARG A C 1
ATOM 2710 O O . ARG A 1 326 ? 14.758 -16.578 -4.227 1 97 326 ARG A O 1
ATOM 2717 N N . LEU A 1 327 ? 16.016 -17.328 -5.875 1 95.88 327 LEU A N 1
ATOM 2718 C CA . LEU A 1 327 ? 15.484 -16.375 -6.848 1 95.88 327 LEU A CA 1
ATOM 2719 C C . LEU A 1 327 ? 14.227 -16.922 -7.504 1 95.88 327 LEU A C 1
ATOM 2721 O O . LEU A 1 327 ? 14.242 -17.312 -8.672 1 95.88 327 LEU A O 1
ATOM 2725 N N . PHE A 1 328 ? 13.156 -16.844 -6.801 1 97.69 328 PHE A N 1
ATOM 2726 C CA . PHE A 1 328 ? 11.891 -17.406 -7.246 1 97.69 328 PHE A CA 1
ATOM 2727 C C . PHE A 1 328 ? 11.117 -16.422 -8.109 1 97.69 328 PHE A C 1
ATOM 2729 O O . PHE A 1 328 ? 10.258 -16.812 -8.898 1 97.69 328 PHE A O 1
ATOM 2736 N N . TYR A 1 329 ? 11.32 -15.203 -7.867 1 96.81 329 TYR A N 1
ATOM 2737 C CA . TYR A 1 329 ? 10.719 -14.078 -8.57 1 96.81 329 TYR A CA 1
ATOM 2738 C C . TYR A 1 329 ? 11.648 -12.867 -8.57 1 96.81 329 TYR A C 1
ATOM 2740 O O . TYR A 1 329 ? 12.648 -12.852 -7.852 1 96.81 329 TYR A O 1
ATOM 2748 N N . LYS A 1 330 ? 11.391 -11.977 -9.398 1 95.06 330 LYS A N 1
ATOM 2749 C CA . LYS A 1 330 ? 12.117 -10.711 -9.438 1 95.06 330 LYS A CA 1
ATOM 2750 C C . LYS A 1 330 ? 11.18 -9.531 -9.188 1 95.06 330 LYS A C 1
ATOM 2752 O O . LYS A 1 330 ? 10.117 -9.695 -8.578 1 95.06 330 LYS A O 1
ATOM 2757 N N . ASP A 1 331 ? 11.586 -8.312 -9.438 1 92.88 331 ASP A N 1
ATOM 2758 C CA . ASP A 1 331 ? 10.812 -7.121 -9.102 1 92.88 331 ASP A CA 1
ATOM 2759 C C . ASP A 1 331 ? 9.727 -6.859 -10.148 1 92.88 331 ASP A C 1
ATOM 2761 O O . ASP A 1 331 ? 9.703 -5.793 -10.773 1 92.88 331 ASP A O 1
ATOM 2765 N N . TRP A 1 332 ? 8.773 -7.777 -10.25 1 94.31 332 TRP A N 1
ATOM 2766 C CA . TRP A 1 332 ? 7.73 -7.691 -11.266 1 94.31 332 TRP A CA 1
ATOM 2767 C C . TRP A 1 332 ? 6.867 -6.453 -11.055 1 94.31 332 TRP A C 1
ATOM 2769 O O . TRP A 1 332 ? 6.262 -5.941 -12.008 1 94.31 332 TRP A O 1
ATOM 2779 N N . TRP A 1 333 ? 6.773 -5.914 -9.859 1 93.94 333 TRP A N 1
ATOM 2780 C CA . TRP A 1 333 ? 5.957 -4.742 -9.562 1 93.94 333 TRP A CA 1
ATOM 2781 C C . TRP A 1 333 ? 6.555 -3.488 -10.195 1 93.94 333 TRP A C 1
ATOM 2783 O O . TRP A 1 333 ? 5.883 -2.459 -10.297 1 93.94 333 TRP A O 1
ATOM 2793 N N . ASN A 1 334 ? 7.832 -3.535 -10.633 1 91.62 334 ASN A N 1
ATOM 2794 C CA . ASN A 1 334 ? 8.484 -2.41 -11.289 1 91.62 334 ASN A CA 1
ATOM 2795 C C . ASN A 1 334 ? 8.422 -2.529 -12.812 1 91.62 334 ASN A C 1
ATOM 2797 O O . ASN A 1 334 ? 8.969 -1.694 -13.523 1 91.62 334 ASN A O 1
ATOM 2801 N N . SER A 1 335 ? 7.691 -3.527 -13.297 1 90 335 SER A N 1
ATOM 2802 C CA . SER A 1 335 ? 7.684 -3.799 -14.727 1 90 335 SER A CA 1
ATOM 2803 C C . SER A 1 335 ? 6.98 -2.688 -15.5 1 90 335 SER A C 1
ATOM 2805 O O . SER A 1 335 ? 5.957 -2.164 -15.055 1 90 335 SER A O 1
ATOM 2807 N N . THR A 1 336 ? 7.543 -2.32 -16.688 1 86.56 336 THR A N 1
ATOM 2808 C CA . THR A 1 336 ? 6.949 -1.304 -17.547 1 86.56 336 THR A CA 1
ATOM 2809 C C . THR A 1 336 ? 6.359 -1.938 -18.797 1 86.56 336 THR A C 1
ATOM 2811 O O . THR A 1 336 ? 5.727 -1.254 -19.609 1 86.56 336 THR A O 1
ATOM 2814 N N . THR A 1 337 ? 6.594 -3.227 -19 1 83.5 337 THR A N 1
ATOM 2815 C CA . THR A 1 337 ? 6.051 -3.992 -20.109 1 83.5 337 THR A CA 1
ATOM 2816 C C . THR A 1 337 ? 5.504 -5.332 -19.641 1 83.5 337 THR A C 1
ATOM 2818 O O . THR A 1 337 ? 5.957 -5.867 -18.625 1 83.5 337 THR A O 1
ATOM 2821 N N . PHE A 1 338 ? 4.586 -5.871 -20.391 1 82.88 338 PHE A N 1
ATOM 2822 C CA . PHE A 1 338 ? 4.012 -7.164 -20.031 1 82.88 338 PHE A CA 1
ATOM 2823 C C . PHE A 1 338 ? 5.031 -8.281 -20.219 1 82.88 338 PHE A C 1
ATOM 2825 O O . PHE A 1 338 ? 5.035 -9.258 -19.453 1 82.88 338 PHE A O 1
ATOM 2832 N N . SER A 1 339 ? 5.863 -8.102 -21.172 1 79.62 339 SER A N 1
ATOM 2833 C CA . SER A 1 339 ? 6.91 -9.094 -21.375 1 79.62 339 SER A CA 1
ATOM 2834 C C . SER A 1 339 ? 7.797 -9.234 -20.141 1 79.62 339 SER A C 1
ATOM 2836 O O . SER A 1 339 ? 8.086 -10.352 -19.703 1 79.62 339 SER A O 1
ATOM 2838 N N . ASN A 1 340 ? 8.156 -8.078 -19.625 1 84.25 340 ASN A N 1
ATOM 2839 C CA . ASN A 1 340 ? 8.969 -8.086 -18.406 1 84.25 340 ASN A CA 1
ATOM 2840 C C . ASN A 1 340 ? 8.188 -8.648 -17.219 1 84.25 340 ASN A C 1
ATOM 2842 O O . ASN A 1 340 ? 8.742 -9.375 -16.391 1 84.25 340 ASN A O 1
ATOM 2846 N N . TYR A 1 341 ? 7.008 -8.328 -17.219 1 88.56 341 TYR A N 1
ATOM 2847 C CA . TYR A 1 341 ? 6.156 -8.828 -16.156 1 88.56 341 TYR A CA 1
ATOM 2848 C C . TYR A 1 341 ? 6.09 -10.352 -16.172 1 88.56 341 TYR A C 1
ATOM 2850 O O . TYR A 1 341 ? 6.297 -11 -15.141 1 88.56 341 TYR A O 1
ATOM 2858 N N . TYR A 1 342 ? 5.883 -10.961 -17.266 1 84.06 342 TYR A N 1
ATOM 2859 C CA . TYR A 1 342 ? 5.73 -12.398 -17.406 1 84.06 342 TYR A CA 1
ATOM 2860 C C . TYR A 1 342 ? 7.027 -13.125 -17.062 1 84.06 342 TYR A C 1
ATOM 2862 O O . TYR A 1 342 ? 7.004 -14.242 -16.531 1 84.06 342 TYR A O 1
ATOM 2870 N N . ARG A 1 343 ? 8.016 -12.477 -17.219 1 84.75 343 ARG A N 1
ATOM 2871 C CA . ARG A 1 343 ? 9.32 -13.086 -17 1 84.75 343 ARG A CA 1
ATOM 2872 C C . ARG A 1 343 ? 9.727 -13 -15.531 1 84.75 343 ARG A C 1
ATOM 2874 O O . ARG A 1 343 ? 10.492 -13.828 -15.039 1 84.75 343 ARG A O 1
ATOM 2881 N N . THR A 1 344 ? 9.195 -12.016 -14.891 1 91.44 344 THR A N 1
ATOM 2882 C CA . THR A 1 344 ? 9.773 -11.719 -13.586 1 91.44 344 THR A CA 1
ATOM 2883 C C . THR A 1 344 ? 8.844 -12.156 -12.461 1 91.44 344 THR A C 1
ATOM 2885 O O . THR A 1 344 ? 9.273 -12.352 -11.32 1 91.44 344 THR A O 1
ATOM 2888 N N . TRP A 1 345 ? 7.586 -12.336 -12.688 1 92.75 345 TRP A N 1
ATOM 2889 C CA . TRP A 1 345 ? 6.645 -12.594 -11.602 1 92.75 345 TRP A CA 1
ATOM 2890 C C . TRP A 1 345 ? 6.801 -14.023 -11.078 1 92.75 345 TRP A C 1
ATOM 2892 O O . TRP A 1 345 ? 6.648 -14.266 -9.883 1 92.75 345 TRP A O 1
ATOM 2902 N N . ASN A 1 346 ? 7.152 -14.953 -11.922 1 95.19 346 ASN A N 1
ATOM 2903 C CA . ASN A 1 346 ? 7.367 -16.359 -11.594 1 95.19 346 ASN A CA 1
ATOM 2904 C C . ASN A 1 346 ? 8.578 -16.922 -12.328 1 95.19 346 ASN A C 1
ATOM 2906 O O . ASN A 1 346 ? 8.422 -17.562 -13.375 1 95.19 346 ASN A O 1
ATOM 2910 N N . VAL A 1 347 ? 9.734 -16.781 -11.742 1 95.94 347 VAL A N 1
ATOM 2911 C CA . VAL A 1 347 ? 11 -17.156 -12.375 1 95.94 347 VAL A CA 1
ATOM 2912 C C . VAL A 1 347 ? 11.125 -18.672 -12.43 1 95.94 347 VAL A C 1
ATOM 2914 O O . VAL A 1 347 ? 11.688 -19.219 -13.375 1 95.94 347 VAL A O 1
ATOM 2917 N N . VAL A 1 348 ? 10.562 -19.359 -11.477 1 96.81 348 VAL A N 1
ATOM 2918 C CA . VAL A 1 348 ? 10.664 -20.812 -11.375 1 96.81 348 VAL A CA 1
ATOM 2919 C C . VAL A 1 348 ? 10.047 -21.469 -12.609 1 96.81 348 VAL A C 1
ATOM 2921 O O . VAL A 1 348 ? 10.695 -22.281 -13.281 1 96.81 348 VAL A O 1
ATOM 2924 N N . VAL A 1 349 ? 8.812 -21.094 -12.945 1 96.25 349 VAL A N 1
ATOM 2925 C CA . VAL A 1 349 ? 8.117 -21.672 -14.094 1 96.25 349 VAL A CA 1
ATOM 2926 C C . VAL A 1 349 ? 8.719 -21.141 -15.391 1 96.25 349 VAL A C 1
ATOM 2928 O O . VAL A 1 349 ? 8.852 -21.875 -16.375 1 96.25 349 VAL A O 1
ATOM 2931 N N . HIS A 1 350 ? 9.109 -19.906 -15.32 1 92.75 350 HIS A N 1
ATOM 2932 C CA . HIS A 1 350 ? 9.711 -19.297 -16.5 1 92.75 350 HIS A CA 1
ATOM 2933 C C . HIS A 1 350 ? 10.992 -20.031 -16.906 1 92.75 350 HIS A C 1
ATOM 2935 O O . HIS A 1 350 ? 11.234 -20.25 -18.094 1 92.75 350 HIS A O 1
ATOM 2941 N N . ASP A 1 351 ? 11.852 -20.344 -15.977 1 94.12 351 ASP A N 1
ATOM 2942 C CA . ASP A 1 351 ? 13.094 -21.062 -16.234 1 94.12 351 ASP A CA 1
ATOM 2943 C C . ASP A 1 351 ? 12.812 -22.422 -16.875 1 94.12 351 ASP A C 1
ATOM 2945 O O . ASP A 1 351 ? 13.562 -22.859 -17.75 1 94.12 351 ASP A O 1
ATOM 2949 N N . TRP A 1 352 ? 11.805 -23.062 -16.422 1 96.81 352 TRP A N 1
ATOM 2950 C CA . TRP A 1 352 ? 11.438 -24.359 -16.984 1 96.81 352 TRP A CA 1
ATOM 2951 C C . TRP A 1 352 ? 11 -24.219 -18.453 1 96.81 352 TRP A C 1
ATOM 2953 O O . TRP A 1 352 ? 11.438 -24.969 -19.312 1 96.81 352 TRP A O 1
ATOM 2963 N N . LEU A 1 353 ? 10.148 -23.219 -18.703 1 94.75 353 LEU A N 1
ATOM 2964 C CA . LEU A 1 353 ? 9.664 -22.969 -20.062 1 94.75 353 LEU A CA 1
ATOM 2965 C C . LEU A 1 353 ? 10.812 -22.578 -20.984 1 94.75 353 LEU A C 1
ATOM 2967 O O . LEU A 1 353 ? 10.852 -23.016 -22.141 1 94.75 353 LEU A O 1
ATOM 2971 N N . TYR A 1 354 ? 11.68 -21.812 -20.469 1 91.44 354 TYR A N 1
ATOM 2972 C CA . TYR A 1 354 ? 12.844 -21.406 -21.25 1 91.44 354 TYR A CA 1
ATOM 2973 C C . TYR A 1 354 ? 13.727 -22.594 -21.578 1 91.44 354 TYR A C 1
ATOM 2975 O O . TYR A 1 354 ? 14.133 -22.781 -22.734 1 91.44 354 TYR A O 1
ATOM 2983 N N . THR A 1 355 ? 14.008 -23.438 -20.641 1 93.12 355 THR A N 1
ATOM 2984 C CA . THR A 1 355 ? 14.977 -24.516 -20.766 1 93.12 355 THR A CA 1
ATOM 2985 C C . THR A 1 355 ? 14.406 -25.672 -21.578 1 93.12 355 THR A C 1
ATOM 2987 O O . THR A 1 355 ? 15.109 -26.25 -22.406 1 93.12 355 THR A O 1
ATOM 2990 N N . TYR A 1 356 ? 13.141 -26 -21.391 1 94.25 356 TYR A N 1
ATOM 2991 C CA . TYR A 1 356 ? 12.648 -27.25 -21.953 1 94.25 356 TYR A CA 1
ATOM 2992 C C . TYR A 1 356 ? 11.648 -27.016 -23.078 1 94.25 356 TYR A C 1
ATOM 2994 O O . TYR A 1 356 ? 11.18 -27.953 -23.703 1 94.25 356 TYR A O 1
ATOM 3002 N N . ILE A 1 357 ? 11.242 -25.781 -23.25 1 92.94 357 ILE A N 1
ATOM 3003 C CA . ILE A 1 357 ? 10.367 -25.484 -24.375 1 92.94 357 ILE A CA 1
ATOM 3004 C C . ILE A 1 357 ? 11.102 -24.578 -25.375 1 92.94 357 ILE A C 1
ATOM 3006 O O . ILE A 1 357 ? 11.391 -24.984 -26.5 1 92.94 357 ILE A O 1
ATOM 3010 N N . TYR A 1 358 ? 11.516 -23.453 -24.938 1 90.25 358 TYR A N 1
ATOM 3011 C CA . TYR A 1 358 ? 12.133 -22.484 -25.812 1 90.25 358 TYR A CA 1
ATOM 3012 C C . TYR A 1 358 ? 13.438 -23.016 -26.391 1 90.25 358 TYR A C 1
ATOM 3014 O O . TYR A 1 358 ? 13.617 -23.047 -27.609 1 90.25 358 TYR A O 1
ATOM 3022 N N . LYS A 1 359 ? 14.367 -23.484 -25.547 1 88.19 359 LYS A N 1
ATOM 3023 C CA . LYS A 1 359 ? 15.672 -23.984 -26 1 88.19 359 LYS A CA 1
ATOM 3024 C C . LYS A 1 359 ? 15.508 -25.219 -26.875 1 88.19 359 LYS A C 1
ATOM 3026 O O . LYS A 1 359 ? 16.234 -25.391 -27.859 1 88.19 359 LYS A O 1
ATOM 3031 N N . ASP A 1 360 ? 14.617 -26.078 -26.547 1 89.19 360 ASP A N 1
ATOM 3032 C CA . ASP A 1 360 ? 14.406 -27.297 -27.344 1 89.19 360 ASP A CA 1
ATOM 3033 C C . ASP A 1 360 ? 13.836 -26.953 -28.719 1 89.19 360 ASP A C 1
ATOM 3035 O O . ASP A 1 360 ? 14.242 -27.547 -29.719 1 89.19 360 ASP A O 1
ATOM 3039 N N . VAL A 1 361 ? 12.914 -26.031 -28.719 1 87.5 361 VAL A N 1
ATOM 3040 C CA . VAL A 1 361 ? 12.367 -25.594 -30 1 87.5 361 VAL A CA 1
ATOM 3041 C C . VAL A 1 361 ? 13.461 -24.938 -30.844 1 87.5 361 VAL A C 1
ATOM 3043 O O . VAL A 1 361 ? 13.555 -25.172 -32.062 1 87.5 361 VAL A O 1
ATOM 3046 N N . TYR A 1 362 ? 14.242 -24.219 -30.203 1 83.75 362 TYR A N 1
ATOM 3047 C CA . TYR A 1 362 ? 15.375 -23.547 -30.844 1 83.75 362 TYR A CA 1
ATOM 3048 C C . TYR A 1 362 ? 16.359 -24.578 -31.422 1 83.75 362 TYR A C 1
ATOM 3050 O O . TYR A 1 362 ? 16.875 -24.391 -32.531 1 83.75 362 TYR A O 1
ATOM 3058 N N . MET A 1 363 ? 16.609 -25.578 -30.703 1 84.06 363 MET A N 1
ATOM 3059 C CA . MET A 1 363 ? 17.562 -26.609 -31.109 1 84.06 363 MET A CA 1
ATOM 3060 C C . MET A 1 363 ? 17 -27.438 -32.25 1 84.06 363 MET A C 1
ATOM 3062 O O . MET A 1 363 ? 17.75 -27.812 -33.156 1 84.06 363 MET A O 1
ATOM 3066 N N . ILE A 1 364 ? 15.742 -27.703 -32.219 1 84.94 364 ILE A N 1
ATOM 3067 C CA . ILE A 1 364 ? 15.125 -28.578 -33.219 1 84.94 364 ILE A CA 1
ATOM 3068 C C . ILE A 1 364 ? 14.859 -27.797 -34.5 1 84.94 364 ILE A C 1
ATOM 3070 O O . ILE A 1 364 ? 15.156 -28.281 -35.594 1 84.94 364 ILE A O 1
ATOM 3074 N N . LEU A 1 365 ? 14.32 -26.562 -34.375 1 85.44 365 LEU A N 1
ATOM 3075 C CA . LEU A 1 365 ? 13.875 -25.828 -35.531 1 85.44 365 LEU A CA 1
ATOM 3076 C C . LEU A 1 365 ? 14.945 -24.844 -36 1 85.44 365 LEU A C 1
ATOM 3078 O O . LEU A 1 365 ? 14.938 -24.406 -37.156 1 85.44 365 LEU A O 1
ATOM 3082 N N . GLY A 1 366 ? 15.906 -24.547 -35.188 1 78.62 366 GLY A N 1
ATOM 3083 C CA . GLY A 1 366 ? 17 -23.656 -35.594 1 78.62 366 GLY A CA 1
ATOM 3084 C C . GLY A 1 366 ? 16.797 -22.234 -35.125 1 78.62 366 GLY A C 1
ATOM 3085 O O . GLY A 1 366 ? 15.727 -21.875 -34.625 1 78.62 366 GLY A O 1
ATOM 3086 N N . PRO A 1 367 ? 17.781 -21.438 -35.281 1 74.12 367 PRO A N 1
ATOM 3087 C CA . PRO A 1 367 ? 17.812 -20.062 -34.75 1 74.12 367 PRO A CA 1
ATOM 3088 C C . PRO A 1 367 ? 16.844 -19.141 -35.469 1 74.12 367 PRO A C 1
ATOM 3090 O O . PRO A 1 367 ? 16.422 -18.125 -34.906 1 74.12 367 PRO A O 1
ATOM 3093 N N . LYS A 1 368 ? 16.469 -19.516 -36.688 1 72.94 368 LYS A N 1
ATOM 3094 C CA . LYS A 1 368 ? 15.609 -18.641 -37.469 1 72.94 368 LYS A CA 1
ATOM 3095 C C . LYS A 1 368 ? 14.172 -18.688 -36.969 1 72.94 368 LYS A C 1
ATOM 3097 O O . LYS A 1 368 ? 13.375 -17.797 -37.25 1 72.94 368 LYS A O 1
ATOM 3102 N N . MET A 1 369 ? 13.875 -19.703 -36.156 1 76.81 369 MET A N 1
ATOM 3103 C CA . MET A 1 369 ? 12.492 -19.859 -35.719 1 76.81 369 MET A CA 1
ATOM 3104 C C . MET A 1 369 ? 12.352 -19.469 -34.25 1 76.81 369 MET A C 1
ATOM 3106 O O . MET A 1 369 ? 11.641 -20.125 -33.5 1 76.81 369 MET A O 1
ATOM 3110 N N . ARG A 1 370 ? 13.023 -18.438 -33.781 1 76.19 370 ARG A N 1
ATOM 3111 C CA . ARG A 1 370 ? 12.977 -17.938 -32.438 1 76.19 370 ARG A CA 1
ATOM 3112 C C . ARG A 1 370 ? 11.57 -17.484 -32.062 1 76.19 370 ARG A C 1
ATOM 3114 O O . ARG A 1 370 ? 11.141 -17.656 -30.906 1 76.19 370 ARG A O 1
ATOM 3121 N N . SER A 1 371 ? 10.914 -16.922 -33 1 77.44 371 SER A N 1
ATOM 3122 C CA . SER A 1 371 ? 9.555 -16.438 -32.75 1 77.44 371 SER A CA 1
ATOM 3123 C C . SER A 1 371 ? 8.625 -17.594 -32.375 1 77.44 371 SER A C 1
ATOM 3125 O O . SER A 1 371 ? 7.73 -17.422 -31.547 1 77.44 371 SER A O 1
ATOM 3127 N N . VAL A 1 372 ? 8.914 -18.688 -33 1 82.69 372 VAL A N 1
ATOM 3128 C CA . VAL A 1 372 ? 8.086 -19.859 -32.719 1 82.69 372 VAL A CA 1
ATOM 3129 C C . VAL A 1 372 ? 8.328 -20.312 -31.266 1 82.69 372 VAL A C 1
ATOM 3131 O O . VAL A 1 372 ? 7.391 -20.719 -30.578 1 82.69 372 VAL A O 1
ATOM 3134 N N . GLY A 1 373 ? 9.57 -20.203 -30.812 1 83.75 373 GLY A N 1
ATOM 3135 C CA . GLY A 1 373 ? 9.883 -20.562 -29.438 1 83.75 373 GLY A CA 1
ATOM 3136 C C . GLY A 1 373 ? 9.18 -19.672 -28.438 1 83.75 373 GLY A C 1
ATOM 3137 O O . GLY A 1 373 ? 8.578 -20.172 -27.469 1 83.75 373 GLY A O 1
ATOM 3138 N N . LEU A 1 374 ? 9.195 -18.484 -28.719 1 78.94 374 LEU A N 1
ATOM 3139 C CA . LEU A 1 374 ? 8.586 -17.516 -27.812 1 78.94 374 LEU A CA 1
ATOM 3140 C C . LEU A 1 374 ? 7.066 -17.688 -27.781 1 78.94 374 LEU A C 1
ATOM 3142 O O . LEU A 1 374 ? 6.465 -17.688 -26.703 1 78.94 374 LEU A O 1
ATOM 3146 N N . THR A 1 375 ? 6.516 -17.781 -28.906 1 81.88 375 THR A N 1
ATOM 3147 C CA . THR A 1 375 ? 5.07 -17.953 -28.984 1 81.88 375 THR A CA 1
ATOM 3148 C C . THR A 1 375 ? 4.633 -19.25 -28.312 1 81.88 375 THR A C 1
ATOM 3150 O O . THR A 1 375 ? 3.566 -19.312 -27.703 1 81.88 375 THR A O 1
ATOM 3153 N N . SER A 1 376 ? 5.473 -20.234 -28.438 1 86.75 376 SER A N 1
ATOM 3154 C CA . SER A 1 376 ? 5.152 -21.5 -27.797 1 86.75 376 SER A CA 1
ATOM 3155 C C . SER A 1 376 ? 5.156 -21.359 -26.281 1 86.75 376 SER A C 1
ATOM 3157 O O . SER A 1 376 ? 4.281 -21.906 -25.594 1 86.75 376 SER A O 1
ATOM 3159 N N . VAL A 1 377 ? 6.094 -20.641 -25.797 1 87.75 377 VAL A N 1
ATOM 3160 C CA . VAL A 1 377 ? 6.199 -20.438 -24.359 1 87.75 377 VAL A CA 1
ATOM 3161 C C . VAL A 1 377 ? 4.961 -19.703 -23.844 1 87.75 377 VAL A C 1
ATOM 3163 O O . VAL A 1 377 ? 4.344 -20.125 -22.875 1 87.75 377 VAL A O 1
ATOM 3166 N N . PHE A 1 378 ? 4.547 -18.703 -24.547 1 83.88 378 PHE A N 1
ATOM 3167 C CA . PHE A 1 378 ? 3.395 -17.906 -24.141 1 83.88 378 PHE A CA 1
ATOM 3168 C C . PHE A 1 378 ? 2.107 -18.719 -24.266 1 83.88 378 PHE A C 1
ATOM 3170 O O . PHE A 1 378 ? 1.244 -18.656 -23.391 1 83.88 378 PHE A O 1
ATOM 3177 N N . PHE A 1 379 ? 2.037 -19.391 -25.312 1 87.31 379 PHE A N 1
ATOM 3178 C CA . PHE A 1 379 ? 0.831 -20.172 -25.578 1 87.31 379 PHE A CA 1
ATOM 3179 C C . PHE A 1 379 ? 0.678 -21.297 -24.562 1 87.31 379 PHE A C 1
ATOM 3181 O O . PHE A 1 379 ? -0.4 -21.484 -24 1 87.31 379 PHE A O 1
ATOM 3188 N N . ILE A 1 380 ? 1.737 -22.016 -24.328 1 90.31 380 ILE A N 1
ATOM 3189 C CA . ILE A 1 380 ? 1.698 -23.125 -23.375 1 90.31 380 ILE A CA 1
ATOM 3190 C C . ILE A 1 380 ? 1.399 -22.594 -21.984 1 90.31 380 ILE A C 1
ATOM 3192 O O . ILE A 1 380 ? 0.612 -23.172 -21.234 1 90.31 380 ILE A O 1
ATOM 3196 N N . SER A 1 381 ? 2.018 -21.516 -21.625 1 90.06 381 SER A N 1
ATOM 3197 C CA . SER A 1 381 ? 1.769 -20.891 -20.344 1 90.06 381 SER A CA 1
ATOM 3198 C C . SER A 1 381 ? 0.303 -20.5 -20.188 1 90.06 381 SER A C 1
ATOM 3200 O O . SER A 1 381 ? -0.316 -20.766 -19.156 1 90.06 381 SER A O 1
ATOM 3202 N N . ALA A 1 382 ? -0.276 -19.844 -21.188 1 89.31 382 ALA A N 1
ATOM 3203 C CA . ALA A 1 382 ? -1.673 -19.422 -21.156 1 89.31 382 ALA A CA 1
ATOM 3204 C C . ALA A 1 382 ? -2.607 -20.625 -21.031 1 89.31 382 ALA A C 1
ATOM 3206 O O . ALA A 1 382 ? -3.574 -20.578 -20.266 1 89.31 382 ALA A O 1
ATOM 3207 N N . VAL A 1 383 ? -2.293 -21.625 -21.719 1 91.88 383 VAL A N 1
ATOM 3208 C CA . VAL A 1 383 ? -3.121 -22.828 -21.734 1 91.88 383 VAL A CA 1
ATOM 3209 C C . VAL A 1 383 ? -3.125 -23.469 -20.344 1 91.88 383 VAL A C 1
ATOM 3211 O O . VAL A 1 383 ? -4.18 -23.844 -19.828 1 91.88 383 VAL A O 1
ATOM 3214 N N . PHE A 1 384 ? -2.004 -23.562 -19.766 1 92.62 384 PHE A N 1
ATOM 3215 C CA . PHE A 1 384 ? -1.931 -24.266 -18.5 1 92.62 384 PHE A CA 1
ATOM 3216 C C . PHE A 1 384 ? -2.508 -23.422 -17.375 1 92.62 384 PHE A C 1
ATOM 3218 O O . PHE A 1 384 ? -3.062 -23.938 -16.406 1 92.62 384 PHE A O 1
ATOM 3225 N N . HIS A 1 385 ? -2.395 -22.141 -17.531 1 91.38 385 HIS A N 1
ATOM 3226 C CA . HIS A 1 385 ? -3.082 -21.297 -16.562 1 91.38 385 HIS A CA 1
ATOM 3227 C C . HIS A 1 385 ? -4.594 -21.469 -16.641 1 91.38 385 HIS A C 1
ATOM 3229 O O . HIS A 1 385 ? -5.273 -21.578 -15.625 1 91.38 385 HIS A O 1
ATOM 3235 N N . GLU A 1 386 ? -5.062 -21.5 -17.797 1 92.25 386 GLU A N 1
ATOM 3236 C CA . GLU A 1 386 ? -6.492 -21.719 -18 1 92.25 386 GLU A CA 1
ATOM 3237 C C . GLU A 1 386 ? -6.891 -23.125 -17.562 1 92.25 386 GLU A C 1
ATOM 3239 O O . GLU A 1 386 ? -7.98 -23.328 -17.016 1 92.25 386 GLU A O 1
ATOM 3244 N N . TYR A 1 387 ? -6.008 -24.047 -17.844 1 94.5 387 TYR A N 1
ATOM 3245 C CA . TYR A 1 387 ? -6.242 -25.422 -17.438 1 94.5 387 TYR A CA 1
ATOM 3246 C C . TYR A 1 387 ? -6.488 -25.516 -15.938 1 94.5 387 TYR A C 1
ATOM 3248 O O . TYR A 1 387 ? -7.418 -26.188 -15.492 1 94.5 387 TYR A O 1
ATOM 3256 N N . VAL A 1 388 ? -5.742 -24.812 -15.188 1 95.5 388 VAL A N 1
ATOM 3257 C CA . VAL A 1 388 ? -5.879 -24.828 -13.734 1 95.5 388 VAL A CA 1
ATOM 3258 C C . VAL A 1 388 ? -7.25 -24.297 -13.336 1 95.5 388 VAL A C 1
ATOM 3260 O O . VAL A 1 388 ? -7.934 -24.875 -12.484 1 95.5 388 VAL A O 1
ATOM 3263 N N . LEU A 1 389 ? -7.672 -23.234 -13.984 1 93.81 389 LEU A N 1
ATOM 3264 C CA . LEU A 1 389 ? -8.945 -22.625 -13.648 1 93.81 389 LEU A CA 1
ATOM 3265 C C . LEU A 1 389 ? -10.109 -23.516 -14.078 1 93.81 389 LEU A C 1
ATOM 3267 O O . LEU A 1 389 ? -11.078 -23.672 -13.336 1 93.81 389 LEU A O 1
ATOM 3271 N N . VAL A 1 390 ? -9.969 -24.109 -15.25 1 92.81 390 VAL A N 1
ATOM 3272 C CA . VAL A 1 390 ? -11.031 -24.953 -15.789 1 92.81 390 VAL A CA 1
ATOM 3273 C C . VAL A 1 390 ? -11.258 -26.156 -14.875 1 92.81 390 VAL A C 1
ATOM 3275 O O . VAL A 1 390 ? -12.398 -26.484 -14.539 1 92.81 390 VAL A O 1
ATOM 3278 N N . VAL A 1 391 ? -10.242 -26.734 -14.461 1 94.31 391 VAL A N 1
ATOM 3279 C CA . VAL A 1 391 ? -10.344 -27.938 -13.641 1 94.31 391 VAL A CA 1
ATOM 3280 C C . VAL A 1 391 ? -10.797 -27.562 -12.227 1 94.31 391 VAL A C 1
ATOM 3282 O O . VAL A 1 391 ? -11.586 -28.281 -11.617 1 94.31 391 VAL A O 1
ATOM 3285 N N . SER A 1 392 ? -10.375 -26.469 -11.703 1 93.44 392 SER A N 1
ATOM 3286 C CA . SER A 1 392 ? -10.695 -26.078 -10.336 1 93.44 392 SER A CA 1
ATOM 3287 C C . SER A 1 392 ? -12.148 -25.641 -10.219 1 93.44 392 SER A C 1
ATOM 3289 O O . SER A 1 392 ? -12.805 -25.891 -9.203 1 93.44 392 SER A O 1
ATOM 3291 N N . PHE A 1 393 ? -12.633 -24.969 -11.219 1 90.62 393 PHE A N 1
ATOM 3292 C CA . PHE A 1 393 ? -14 -24.469 -11.156 1 90.62 393 PHE A CA 1
ATOM 3293 C C . PHE A 1 393 ? -14.977 -25.453 -11.773 1 90.62 393 PHE A C 1
ATOM 3295 O O . PHE A 1 393 ? -16.172 -25.422 -11.484 1 90.62 393 PHE A O 1
ATOM 3302 N N . GLY A 1 394 ? -14.5 -26.25 -12.703 1 87.75 394 GLY A N 1
ATOM 3303 C CA . GLY A 1 394 ? -15.336 -27.297 -13.281 1 87.75 394 GLY A CA 1
ATOM 3304 C C . GLY A 1 394 ? -16.047 -26.859 -14.547 1 87.75 394 GLY A C 1
ATOM 3305 O O . GLY A 1 394 ? -17.016 -27.484 -14.984 1 87.75 394 GLY A O 1
ATOM 3306 N N . PHE A 1 395 ? -15.648 -25.688 -15.031 1 87.81 395 PHE A N 1
ATOM 3307 C CA . PHE A 1 395 ? -16.266 -25.219 -16.281 1 87.81 395 PHE A CA 1
ATOM 3308 C C . PHE A 1 395 ? -15.234 -24.516 -17.156 1 87.81 395 PHE A C 1
ATOM 3310 O O . PHE A 1 395 ? -14.219 -24.016 -16.656 1 87.81 395 PHE A O 1
ATOM 3317 N N . PHE A 1 396 ? -15.531 -24.5 -18.438 1 87.62 396 PHE A N 1
ATOM 3318 C CA . PHE A 1 396 ? -14.648 -23.859 -19.406 1 87.62 396 PHE A CA 1
ATOM 3319 C C . PHE A 1 396 ? -15.109 -22.422 -19.688 1 87.62 396 PHE A C 1
ATOM 3321 O O . PHE A 1 396 ? -16.188 -22.219 -20.234 1 87.62 396 PHE A O 1
ATOM 3328 N N . TYR A 1 397 ? -14.508 -21.469 -19.25 1 87.81 397 TYR A N 1
ATOM 3329 C CA . TYR A 1 397 ? -14.695 -20.047 -19.453 1 87.81 397 TYR A CA 1
ATOM 3330 C C . TYR A 1 397 ? -13.359 -19.328 -19.594 1 87.81 397 TYR A C 1
ATOM 3332 O O . TYR A 1 397 ? -12.891 -18.703 -18.641 1 87.81 397 TYR A O 1
ATOM 3340 N N . PRO A 1 398 ? -12.766 -19.375 -20.797 1 87.31 398 PRO A N 1
ATOM 3341 C CA . PRO A 1 398 ? -11.344 -19.062 -20.969 1 87.31 398 PRO A CA 1
ATOM 3342 C C . PRO A 1 398 ? -11.062 -17.562 -20.984 1 87.31 398 PRO A C 1
ATOM 3344 O O . PRO A 1 398 ? -10.391 -17.062 -21.906 1 87.31 398 PRO A O 1
ATOM 3347 N N . VAL A 1 399 ? -11.438 -16.906 -19.938 1 87.5 399 VAL A N 1
ATOM 3348 C CA . VAL A 1 399 ? -11.195 -15.461 -19.844 1 87.5 399 VAL A CA 1
ATOM 3349 C C . VAL A 1 399 ? -9.703 -15.195 -19.688 1 87.5 399 VAL A C 1
ATOM 3351 O O . VAL A 1 399 ? -9.141 -14.328 -20.359 1 87.5 399 VAL A O 1
ATOM 3354 N N . LEU A 1 400 ? -9.055 -15.922 -18.828 1 87.81 400 LEU A N 1
ATOM 3355 C CA . LEU A 1 400 ? -7.633 -15.719 -18.594 1 87.81 400 LEU A CA 1
ATOM 3356 C C . LEU A 1 400 ? -6.82 -16 -19.844 1 87.81 400 LEU A C 1
ATOM 3358 O O . LEU A 1 400 ? -5.863 -15.281 -20.156 1 87.81 400 LEU A O 1
ATOM 3362 N N . PHE A 1 401 ? -7.219 -16.969 -20.516 1 87 401 PHE A N 1
ATOM 3363 C CA . PHE A 1 401 ? -6.543 -17.312 -21.766 1 87 401 PHE A CA 1
ATOM 3364 C C . PHE A 1 401 ? -6.625 -16.172 -22.766 1 87 401 PHE A C 1
ATOM 3366 O O . PHE A 1 401 ? -5.617 -15.781 -23.359 1 87 401 PHE A O 1
ATOM 3373 N N . VAL A 1 402 ? -7.797 -15.633 -22.875 1 83.06 402 VAL A N 1
ATOM 3374 C CA . VAL A 1 402 ? -8.016 -14.555 -23.828 1 83.06 402 VAL A CA 1
ATOM 3375 C C . VAL A 1 402 ? -7.262 -13.305 -23.391 1 83.06 402 VAL A C 1
ATOM 3377 O O . VAL A 1 402 ? -6.656 -12.617 -24.219 1 83.06 402 VAL A O 1
ATOM 3380 N N . MET A 1 403 ? -7.281 -13.102 -22.156 1 83.5 403 MET A N 1
ATOM 3381 C CA . MET A 1 403 ? -6.598 -11.914 -21.641 1 83.5 403 MET A CA 1
ATOM 3382 C C . MET A 1 403 ? -5.086 -12.055 -21.781 1 83.5 403 MET A C 1
ATOM 3384 O O . MET A 1 403 ? -4.406 -11.109 -22.172 1 83.5 403 MET A O 1
ATOM 3388 N N . PHE A 1 404 ? -4.586 -13.141 -21.453 1 77.31 404 PHE A N 1
ATOM 3389 C CA . PHE A 1 404 ? -3.146 -13.367 -21.5 1 77.31 404 PHE A CA 1
ATOM 3390 C C . PHE A 1 404 ? -2.668 -13.484 -22.953 1 77.31 404 PHE A C 1
ATOM 3392 O O . PHE A 1 404 ? -1.666 -12.875 -23.328 1 77.31 404 PHE A O 1
ATOM 3399 N N . ALA A 1 405 ? -3.387 -14.242 -23.703 1 69.38 405 ALA A N 1
ATOM 3400 C CA . ALA A 1 405 ? -2.959 -14.492 -25.078 1 69.38 405 ALA A CA 1
ATOM 3401 C C . ALA A 1 405 ? -3.336 -13.336 -25.984 1 69.38 405 ALA A C 1
ATOM 3403 O O . ALA A 1 405 ? -2.633 -13.047 -26.969 1 69.38 405 ALA A O 1
ATOM 3404 N N . GLY A 1 406 ? -4.402 -12.625 -25.625 1 64.31 406 GLY A N 1
ATOM 3405 C CA . GLY A 1 406 ? -4.867 -11.523 -26.469 1 64.31 406 GLY A CA 1
ATOM 3406 C C . GLY A 1 406 ? -4.285 -10.18 -26.078 1 64.31 406 GLY A C 1
ATOM 3407 O O . GLY A 1 406 ? -3.244 -9.773 -26.594 1 64.31 406 GLY A O 1
ATOM 3408 N N . ALA A 1 407 ? -4.777 -9.695 -25 1 58.66 407 ALA A N 1
ATOM 3409 C CA . ALA A 1 407 ? -4.438 -8.344 -24.578 1 58.66 407 ALA A CA 1
ATOM 3410 C C . ALA A 1 407 ? -3.006 -8.273 -24.047 1 58.66 407 ALA A C 1
ATOM 3412 O O . ALA A 1 407 ? -2.242 -7.383 -24.438 1 58.66 407 ALA A O 1
ATOM 3413 N N . GLY A 1 408 ? -2.658 -9.234 -23.328 1 55.84 408 GLY A N 1
ATOM 3414 C CA . GLY A 1 408 ? -1.32 -9.227 -22.766 1 55.84 408 GLY A CA 1
ATOM 3415 C C . GLY A 1 408 ? -0.227 -9.359 -23.812 1 55.84 408 GLY A C 1
ATOM 3416 O O . GLY A 1 408 ? 0.746 -8.609 -23.797 1 55.84 408 GLY A O 1
ATOM 3417 N N . PHE A 1 409 ? -0.53 -10.258 -24.594 1 53.44 409 PHE A N 1
ATOM 3418 C CA . PHE A 1 409 ? 0.43 -10.484 -25.672 1 53.44 409 PHE A CA 1
ATOM 3419 C C . PHE A 1 409 ? 0.442 -9.312 -26.641 1 53.44 409 PHE A C 1
ATOM 3421 O O . PHE A 1 409 ? 1.505 -8.898 -27.109 1 53.44 409 PHE A O 1
ATOM 3428 N N . GLY A 1 410 ? -0.787 -8.758 -26.797 1 53.62 410 GLY A N 1
ATOM 3429 C CA . GLY A 1 410 ? -0.895 -7.59 -27.656 1 53.62 410 GLY A CA 1
ATOM 3430 C C . GLY A 1 410 ? -0.216 -6.363 -27.078 1 53.62 410 GLY A C 1
ATOM 3431 O O . GLY A 1 410 ? 0.428 -5.605 -27.812 1 53.62 410 GLY A O 1
ATOM 3432 N N . PHE A 1 411 ? -0.408 -6.312 -25.781 1 57.12 411 PHE A N 1
ATOM 3433 C CA . PHE A 1 411 ? 0.148 -5.129 -25.125 1 57.12 411 PHE A CA 1
ATOM 3434 C C . PHE A 1 411 ? 1.668 -5.215 -25.062 1 57.12 411 PHE A C 1
ATOM 3436 O O . PHE A 1 411 ? 2.344 -4.203 -24.875 1 57.12 411 PHE A O 1
ATOM 3443 N N . VAL A 1 412 ? 2.182 -6.445 -25.188 1 54.59 412 VAL A N 1
ATOM 3444 C CA . VAL A 1 412 ? 3.633 -6.602 -25.219 1 54.59 412 VAL A CA 1
ATOM 3445 C C . VAL A 1 412 ? 4.215 -5.766 -26.359 1 54.59 412 VAL A C 1
ATOM 3447 O O . VAL A 1 412 ? 5.32 -5.234 -26.25 1 54.59 412 VAL A O 1
ATOM 3450 N N . PHE A 1 413 ? 3.201 -5.562 -27.25 1 50.12 413 PHE A N 1
ATOM 3451 C CA . PHE A 1 413 ? 3.654 -4.867 -28.453 1 50.12 413 PHE A CA 1
ATOM 3452 C C . PHE A 1 413 ? 3.4 -3.369 -28.328 1 50.12 413 PHE A C 1
ATOM 3454 O O . PHE A 1 413 ? 3.947 -2.578 -29.109 1 50.12 413 PHE A O 1
ATOM 3461 N N . LEU A 1 414 ? 2.385 -3.014 -27.578 1 50.5 414 LEU A N 1
ATOM 3462 C CA . LEU A 1 414 ? 2.033 -1.605 -27.422 1 50.5 414 LEU A CA 1
ATOM 3463 C C . LEU A 1 414 ? 2.994 -0.902 -26.469 1 50.5 414 LEU A C 1
ATOM 3465 O O . LEU A 1 414 ? 3.209 0.307 -26.578 1 50.5 414 LEU A O 1
ATOM 3469 N N . THR A 1 415 ? 3.266 -1.519 -25.469 1 52.31 415 THR A N 1
ATOM 3470 C CA . THR A 1 415 ? 4.09 -0.858 -24.469 1 52.31 415 THR A CA 1
ATOM 3471 C C . THR A 1 415 ? 5.539 -0.764 -24.938 1 52.31 415 THR A C 1
ATOM 3473 O O . THR A 1 415 ? 6.227 -1.779 -25.047 1 52.31 415 THR A O 1
ATOM 3476 N N . ASP A 1 416 ? 5.66 -0.279 -26.094 1 48.66 416 ASP A N 1
ATOM 3477 C CA . ASP A 1 416 ? 7.02 -0.045 -26.562 1 48.66 416 ASP A CA 1
ATOM 3478 C C . ASP A 1 416 ? 7.863 0.645 -25.5 1 48.66 416 ASP A C 1
ATOM 3480 O O . ASP A 1 416 ? 7.328 1.161 -24.516 1 48.66 416 ASP A O 1
ATOM 3484 N N . LYS A 1 417 ? 9.305 1.069 -26.125 1 46.25 417 LYS A N 1
ATOM 3485 C CA . LYS A 1 417 ? 10.617 1.466 -25.641 1 46.25 417 LYS A CA 1
ATOM 3486 C C . LYS A 1 417 ? 10.516 2.664 -24.703 1 46.25 417 LYS A C 1
ATOM 3488 O O . LYS A 1 417 ? 11.531 3.262 -24.328 1 46.25 417 LYS A O 1
ATOM 3493 N N . GLY A 1 418 ? 9.352 3.23 -24.688 1 46.25 418 GLY A N 1
ATOM 3494 C CA . GLY A 1 418 ? 9.727 4.445 -23.969 1 46.25 418 GLY A CA 1
ATOM 3495 C C . GLY A 1 418 ? 9.922 4.227 -22.484 1 46.25 418 GLY A C 1
ATOM 3496 O O . GLY A 1 418 ? 9.242 3.398 -21.875 1 46.25 418 GLY A O 1
ATOM 3497 N N . VAL A 1 419 ? 11.164 4.129 -22.172 1 52.72 419 VAL A N 1
ATOM 3498 C CA . VAL A 1 419 ? 11.828 4.152 -20.875 1 52.72 419 VAL A CA 1
ATOM 3499 C C . VAL A 1 419 ? 11.039 5.027 -19.906 1 52.72 419 VAL A C 1
ATOM 3501 O O . VAL A 1 419 ? 11.523 5.363 -18.812 1 52.72 419 VAL A O 1
ATOM 3504 N N . SER A 1 420 ? 9.75 5.359 -20.281 1 63.75 420 SER A N 1
ATOM 3505 C CA . SER A 1 420 ? 9.219 6.379 -19.391 1 63.75 420 SER A CA 1
ATOM 3506 C C . SER A 1 420 ? 8.508 5.75 -18.188 1 63.75 420 SER A C 1
ATOM 3508 O O . SER A 1 420 ? 7.949 4.66 -18.297 1 63.75 420 SER A O 1
ATOM 3510 N N . ARG A 1 421 ? 8.758 6.102 -17.062 1 73.06 421 ARG A N 1
ATOM 3511 C CA . ARG A 1 421 ? 8.211 5.805 -15.734 1 73.06 421 ARG A CA 1
ATOM 3512 C C . ARG A 1 421 ? 6.691 5.727 -15.773 1 73.06 421 ARG A C 1
ATOM 3514 O O . ARG A 1 421 ? 6.078 5.031 -14.961 1 73.06 421 ARG A O 1
ATOM 3521 N N . SER A 1 422 ? 6.125 6.242 -16.859 1 82.31 422 SER A N 1
ATOM 3522 C CA . SER A 1 422 ? 4.672 6.285 -16.969 1 82.31 422 SER A CA 1
ATOM 3523 C C . SER A 1 422 ? 4.109 4.938 -17.422 1 82.31 422 SER A C 1
ATOM 3525 O O . SER A 1 422 ? 2.932 4.648 -17.203 1 82.31 422 SER A O 1
ATOM 3527 N N . TRP A 1 423 ? 4.945 4.156 -17.875 1 86.25 423 TRP A N 1
ATOM 3528 C CA . TRP A 1 423 ? 4.48 2.861 -18.359 1 86.25 423 TRP A CA 1
ATOM 3529 C C . TRP A 1 423 ? 4.227 1.905 -17.203 1 86.25 423 TRP A C 1
ATOM 3531 O O . TRP A 1 423 ? 3.48 0.933 -17.344 1 86.25 423 TRP A O 1
ATOM 3541 N N . ASN A 1 424 ? 4.891 2.158 -16.125 1 91.19 424 ASN A N 1
ATOM 3542 C CA . ASN A 1 424 ? 4.59 1.362 -14.938 1 91.19 424 ASN A CA 1
ATOM 3543 C C . ASN A 1 424 ? 3.178 1.631 -14.422 1 91.19 424 ASN A C 1
ATOM 3545 O O . ASN A 1 424 ? 2.5 0.717 -13.953 1 91.19 424 ASN A O 1
ATOM 3549 N N . VAL A 1 425 ? 2.738 2.896 -14.594 1 92.88 425 VAL A N 1
ATOM 3550 C CA . VAL A 1 425 ? 1.369 3.234 -14.211 1 92.88 425 VAL A CA 1
ATOM 3551 C C . VAL A 1 425 ? 0.386 2.488 -15.109 1 92.88 425 VAL A C 1
ATOM 3553 O O . VAL A 1 425 ? -0.606 1.936 -14.633 1 92.88 425 VAL A O 1
ATOM 3556 N N . PHE A 1 426 ? 0.707 2.451 -16.328 1 90 426 PHE A N 1
ATOM 3557 C CA . PHE A 1 426 ? -0.141 1.747 -17.281 1 90 426 PHE A CA 1
ATOM 3558 C C . PHE A 1 426 ? -0.227 0.265 -16.938 1 90 426 PHE A C 1
ATOM 3560 O O . PHE A 1 426 ? -1.301 -0.336 -17.031 1 90 426 PHE A O 1
ATOM 3567 N N . MET A 1 427 ? 0.882 -0.323 -16.609 1 91.19 427 MET A N 1
ATOM 3568 C CA . MET A 1 427 ? 0.908 -1.733 -16.234 1 91.19 427 MET A CA 1
ATOM 3569 C C . MET A 1 427 ? -0.01 -1.993 -15.039 1 91.19 427 MET A C 1
ATOM 3571 O O . MET A 1 427 ? -0.763 -2.969 -15.031 1 91.19 427 MET A O 1
ATOM 3575 N N . TRP A 1 428 ? 0.007 -1.109 -14.078 1 93.81 428 TRP A N 1
ATOM 3576 C CA . TRP A 1 428 ? -0.795 -1.308 -12.875 1 93.81 428 TRP A CA 1
ATOM 3577 C C . TRP A 1 428 ? -2.273 -1.072 -13.164 1 93.81 428 TRP A C 1
ATOM 3579 O O . TRP A 1 428 ? -3.135 -1.786 -12.648 1 93.81 428 TRP A O 1
ATOM 3589 N N . VAL A 1 429 ? -2.588 -0.088 -14.023 1 93.5 429 VAL A N 1
ATOM 3590 C CA . VAL A 1 429 ? -3.979 0.116 -14.414 1 93.5 429 VAL A CA 1
ATOM 3591 C C . VAL A 1 429 ? -4.504 -1.131 -15.125 1 93.5 429 VAL A C 1
ATOM 3593 O O . VAL A 1 429 ? -5.613 -1.59 -14.844 1 93.5 429 VAL A O 1
ATOM 3596 N N . SER A 1 430 ? -3.689 -1.672 -15.961 1 91.31 430 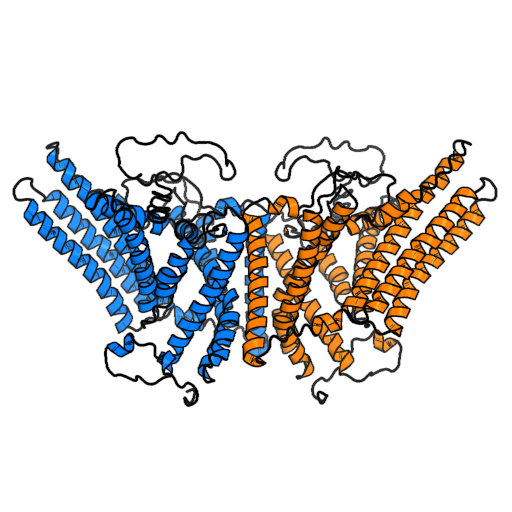SER A N 1
ATOM 3597 C CA . SER A 1 430 ? -4.066 -2.877 -16.688 1 91.31 430 SER A CA 1
ATOM 3598 C C . SER A 1 430 ? -4.254 -4.059 -15.75 1 91.31 430 SER A C 1
ATOM 3600 O O . SER A 1 430 ? -5.176 -4.863 -15.93 1 91.31 430 SER A O 1
ATOM 3602 N N . LEU A 1 431 ? -3.422 -4.188 -14.789 1 93 431 LEU A N 1
ATOM 3603 C CA . LEU A 1 431 ? -3.529 -5.273 -13.82 1 93 431 LEU A CA 1
ATOM 3604 C C . LEU A 1 431 ? -4.793 -5.125 -12.977 1 93 431 LEU A C 1
ATOM 3606 O O . LEU A 1 431 ? -5.461 -6.117 -12.68 1 93 431 LEU A O 1
ATOM 3610 N N . PHE A 1 432 ? -5.102 -3.842 -12.602 1 95.19 432 PHE A N 1
ATOM 3611 C CA . PHE A 1 432 ? -6.328 -3.598 -11.852 1 95.19 432 PHE A CA 1
ATOM 3612 C C . PHE A 1 432 ? -7.551 -4.008 -12.664 1 95.19 432 PHE A C 1
ATOM 3614 O O . PHE A 1 432 ? -8.398 -4.762 -12.18 1 95.19 432 PHE A O 1
ATOM 3621 N N . ILE A 1 433 ? -7.574 -3.584 -13.898 1 92.12 433 ILE A N 1
ATOM 3622 C CA . ILE A 1 433 ? -8.703 -3.877 -14.773 1 92.12 433 ILE A CA 1
ATOM 3623 C C . ILE A 1 433 ? -8.781 -5.379 -15.031 1 92.12 433 ILE A C 1
ATOM 3625 O O . ILE A 1 433 ? -9.852 -5.98 -14.938 1 92.12 433 ILE A O 1
ATOM 3629 N N . GLY A 1 434 ? -7.688 -5.988 -15.32 1 92.44 434 GLY A N 1
ATOM 3630 C CA . GLY A 1 434 ? -7.645 -7.418 -15.594 1 92.44 434 GLY A CA 1
ATOM 3631 C C . GLY A 1 434 ? -8.125 -8.266 -14.43 1 92.44 434 GLY A C 1
ATOM 3632 O O . GLY A 1 434 ? -8.93 -9.18 -14.617 1 92.44 434 GLY A O 1
ATOM 3633 N N . ASN A 1 435 ? -7.641 -7.953 -13.258 1 94.06 435 ASN A N 1
ATOM 3634 C CA . ASN A 1 435 ? -8.031 -8.734 -12.086 1 94.06 435 ASN A CA 1
ATOM 3635 C C . ASN A 1 435 ? -9.5 -8.531 -11.742 1 94.06 435 ASN A C 1
ATOM 3637 O O . ASN A 1 435 ? -10.164 -9.453 -11.258 1 94.06 435 ASN A O 1
ATOM 3641 N N . GLY A 1 436 ? -10 -7.32 -11.953 1 93.12 436 GLY A N 1
ATOM 3642 C CA . GLY A 1 436 ? -11.422 -7.094 -11.766 1 93.12 436 GLY A CA 1
ATOM 3643 C C . GLY A 1 436 ? -12.289 -7.91 -12.711 1 93.12 436 GLY A C 1
ATOM 3644 O O . GLY A 1 436 ? -13.289 -8.492 -12.297 1 93.12 436 GLY A O 1
ATOM 3645 N N . LEU A 1 437 ? -11.844 -7.957 -13.945 1 91.44 437 LEU A N 1
ATOM 3646 C CA . LEU A 1 437 ? -12.57 -8.727 -14.953 1 91.44 437 LEU A CA 1
ATOM 3647 C C . LEU A 1 437 ? -12.539 -10.211 -14.633 1 91.44 437 LEU A C 1
ATOM 3649 O O . LEU A 1 437 ? -13.562 -10.891 -14.719 1 91.44 437 LEU A O 1
ATOM 3653 N N . LEU A 1 438 ? -11.43 -10.672 -14.25 1 92.69 438 LEU A N 1
ATOM 3654 C CA . LEU A 1 438 ? -11.281 -12.086 -13.93 1 92.69 438 LEU A CA 1
ATOM 3655 C C . LEU A 1 438 ? -12.156 -12.469 -12.734 1 92.69 438 LEU A C 1
ATOM 3657 O O . LEU A 1 438 ? -12.891 -13.453 -12.797 1 92.69 438 LEU A O 1
ATOM 3661 N N . MET A 1 439 ? -12.109 -11.641 -11.734 1 91.31 439 MET A N 1
ATOM 3662 C CA . MET A 1 439 ? -12.867 -11.93 -10.523 1 91.31 439 MET A CA 1
ATOM 3663 C C . MET A 1 439 ? -14.367 -11.922 -10.805 1 91.31 439 MET A C 1
ATOM 3665 O O . MET A 1 439 ? -15.094 -12.805 -10.352 1 91.31 439 MET A O 1
ATOM 3669 N N . CYS A 1 440 ? -14.844 -11.062 -11.586 1 89.31 440 CYS A N 1
ATOM 3670 C CA . CYS A 1 440 ? -16.266 -10.891 -11.82 1 89.31 440 CYS A CA 1
ATOM 3671 C C . CYS A 1 440 ? -16.781 -11.906 -12.836 1 89.31 440 CYS A C 1
ATOM 3673 O O . CYS A 1 440 ? -17.828 -12.531 -12.625 1 89.31 440 CYS A O 1
ATOM 3675 N N . LEU A 1 441 ? -16.047 -12.102 -13.898 1 89.25 441 LEU A N 1
ATOM 3676 C CA . LEU A 1 441 ? -16.516 -12.953 -14.984 1 89.25 441 LEU A CA 1
ATOM 3677 C C . LEU A 1 441 ? -16.531 -14.422 -14.547 1 89.25 441 LEU A C 1
ATOM 3679 O O . LEU A 1 441 ? -17.484 -15.148 -14.844 1 89.25 441 LEU A O 1
ATOM 3683 N N . TYR A 1 442 ? -15.547 -14.852 -13.906 1 89.81 442 TYR A N 1
ATOM 3684 C CA . TYR A 1 442 ? -15.539 -16.234 -13.438 1 89.81 442 TYR A CA 1
ATOM 3685 C C . TYR A 1 442 ? -16.609 -16.453 -12.367 1 89.81 442 TYR A C 1
ATOM 3687 O O . TYR A 1 442 ? -17.234 -17.5 -12.328 1 89.81 442 TYR A O 1
ATOM 3695 N N . SER A 1 443 ? -16.781 -15.484 -11.508 1 86.5 443 SER A N 1
ATOM 3696 C CA . SER A 1 443 ? -17.828 -15.602 -10.5 1 86.5 443 SER A CA 1
ATOM 3697 C C . SER A 1 443 ? -19.203 -15.594 -11.125 1 86.5 443 SER A C 1
ATOM 3699 O O . SER A 1 443 ? -20.094 -16.328 -10.695 1 86.5 443 SER A O 1
ATOM 3701 N N . LEU A 1 444 ? -19.344 -14.758 -12.102 1 85.25 444 LEU A N 1
ATOM 3702 C CA . LEU A 1 444 ? -20.609 -14.703 -12.828 1 85.25 444 LEU A CA 1
ATOM 3703 C C . LEU A 1 444 ? -20.938 -16.062 -13.445 1 85.25 444 LEU A C 1
ATOM 3705 O O . LEU A 1 444 ? -22.078 -16.531 -13.352 1 85.25 444 LEU A O 1
ATOM 3709 N N . GLU A 1 445 ? -19.938 -16.641 -14.086 1 86.94 445 GLU A N 1
ATOM 3710 C CA . GLU A 1 445 ? -20.141 -17.938 -14.695 1 86.94 445 GLU A CA 1
ATOM 3711 C C . GLU A 1 445 ? -20.406 -19.016 -13.641 1 86.94 445 GLU A C 1
ATOM 3713 O O . GLU A 1 445 ? -21.219 -19.906 -13.852 1 86.94 445 GLU A O 1
ATOM 3718 N N . TRP A 1 446 ? -19.75 -18.938 -12.578 1 85 446 TRP A N 1
ATOM 3719 C CA . TRP A 1 446 ? -19.938 -19.875 -11.477 1 85 446 TRP A CA 1
ATOM 3720 C C . TRP A 1 446 ? -21.375 -19.844 -10.969 1 85 446 TRP A C 1
ATOM 3722 O O . TRP A 1 446 ? -22 -20.891 -10.797 1 85 446 TRP A O 1
ATOM 3732 N N . TYR A 1 447 ? -21.938 -18.719 -10.805 1 81.38 447 TYR A N 1
ATOM 3733 C CA . TYR A 1 447 ? -23.297 -18.578 -10.305 1 81.38 447 TYR A CA 1
ATOM 3734 C C . TYR A 1 447 ? -24.328 -18.938 -11.383 1 81.38 447 TYR A C 1
ATOM 3736 O O . TYR A 1 447 ? -25.375 -19.5 -11.078 1 81.38 447 TYR A O 1
ATOM 3744 N N . ALA A 1 448 ? -23.953 -18.562 -12.562 1 82.38 448 ALA A N 1
ATOM 3745 C CA . ALA A 1 448 ? -24.844 -18.906 -13.664 1 82.38 448 ALA A CA 1
ATOM 3746 C C . ALA A 1 448 ? -25 -20.422 -13.805 1 82.38 448 ALA A C 1
ATOM 3748 O O . ALA A 1 448 ? -26.094 -20.906 -14.078 1 82.38 448 ALA A O 1
ATOM 3749 N N . ARG A 1 449 ? -23.953 -21.109 -13.602 1 83.81 449 ARG A N 1
ATOM 3750 C CA . ARG A 1 449 ? -23.984 -22.562 -13.758 1 83.81 449 ARG A CA 1
ATOM 3751 C C . ARG A 1 449 ? -24.719 -23.219 -12.594 1 83.81 449 ARG A C 1
ATOM 3753 O O . ARG A 1 449 ? -25.281 -24.312 -12.742 1 83.81 449 ARG A O 1
ATOM 3760 N N . GLN A 1 450 ? -24.812 -22.562 -11.547 1 77.19 450 GLN A N 1
ATOM 3761 C CA . GLN A 1 450 ? -25.531 -23.094 -10.391 1 77.19 450 GLN A CA 1
ATOM 3762 C C . GLN A 1 450 ? -27.031 -22.766 -10.469 1 77.19 450 GLN A C 1
ATOM 3764 O O . GLN A 1 450 ? -27.859 -23.547 -10.023 1 77.19 450 GLN A O 1
ATOM 3769 N N . ASN A 1 451 ? -27.328 -21.703 -11.094 1 76.56 451 ASN A N 1
ATOM 3770 C CA . ASN A 1 451 ? -28.688 -21.219 -10.977 1 76.56 451 ASN A CA 1
ATOM 3771 C C . ASN A 1 451 ? -29.453 -21.359 -12.297 1 76.56 451 ASN A C 1
ATOM 3773 O O . ASN A 1 451 ? -30.688 -21.359 -12.312 1 76.56 451 ASN A O 1
ATOM 3777 N N . CYS A 1 452 ? -28.75 -21.375 -13.406 1 75.81 452 CYS A N 1
ATOM 3778 C CA . CYS A 1 452 ? -29.438 -21.391 -14.695 1 75.81 452 CYS A CA 1
ATOM 3779 C C . CYS A 1 452 ? -29.469 -22.812 -15.266 1 75.81 452 CYS A C 1
ATOM 3781 O O . CYS A 1 452 ? -28.5 -23.562 -15.109 1 75.81 452 CYS A O 1
ATOM 3783 N N . PRO A 1 453 ? -30.703 -23.141 -15.773 1 68.69 453 PRO A N 1
ATOM 3784 C CA . PRO A 1 453 ? -30.891 -24.5 -16.281 1 68.69 453 PRO A CA 1
ATOM 3785 C C . PRO A 1 453 ? -29.938 -24.859 -17.422 1 68.69 453 PRO A C 1
ATOM 3787 O O . PRO A 1 453 ? -29.422 -23.953 -18.094 1 68.69 453 PRO A O 1
ATOM 3790 N N . VAL A 1 454 ? -29.531 -26.141 -17.5 1 67.62 454 VAL A N 1
ATOM 3791 C CA . VAL A 1 454 ? -28.688 -26.688 -18.547 1 67.62 454 VAL A CA 1
ATOM 3792 C C . VAL A 1 454 ? -29.406 -26.609 -19.891 1 67.62 454 VAL A C 1
ATOM 3794 O O . VAL A 1 454 ? -30.562 -27.016 -20.016 1 67.62 454 VAL A O 1
ATOM 3797 N N . THR A 1 455 ? -28.969 -25.703 -20.766 1 60.78 455 THR A N 1
ATOM 3798 C CA . THR A 1 455 ? -29.641 -25.516 -22.047 1 60.78 455 THR A CA 1
ATOM 3799 C C . THR A 1 455 ? -29.438 -26.734 -22.953 1 60.78 455 THR A C 1
ATOM 3801 O O . THR A 1 455 ? -30.281 -27.031 -23.797 1 60.78 455 THR A O 1
ATOM 3804 N N . THR A 1 456 ? -28.219 -27.234 -22.938 1 60.84 456 THR A N 1
ATOM 3805 C CA . THR A 1 456 ? -27.969 -28.312 -23.891 1 60.84 456 THR A CA 1
ATOM 3806 C C . THR A 1 456 ? -27.375 -29.531 -23.188 1 60.84 456 THR A C 1
ATOM 3808 O O . THR A 1 456 ? -26.594 -29.391 -22.25 1 60.84 456 THR A O 1
ATOM 3811 N N . ASN A 1 457 ? -28.047 -30.609 -23.094 1 60.72 457 ASN A N 1
ATOM 3812 C CA . ASN A 1 457 ? -27.625 -31.875 -22.531 1 60.72 457 ASN A CA 1
ATOM 3813 C C . ASN A 1 457 ? -26.297 -32.344 -23.125 1 60.72 457 ASN A C 1
ATOM 3815 O O . ASN A 1 457 ? -25.891 -33.5 -22.906 1 60.72 457 ASN A O 1
ATOM 3819 N N . ASN A 1 458 ? -25.578 -31.578 -23.984 1 61.97 458 ASN A N 1
ATOM 3820 C CA . ASN A 1 458 ? -24.406 -32.062 -24.703 1 61.97 458 ASN A CA 1
ATOM 3821 C C . ASN A 1 458 ? -23.125 -31.5 -24.141 1 61.97 458 ASN A C 1
ATOM 3823 O O . ASN A 1 458 ? -23.141 -30.578 -23.328 1 61.97 458 ASN A O 1
ATOM 3827 N N . PHE A 1 459 ? -22.016 -32.219 -24.422 1 65.69 459 PHE A N 1
ATOM 3828 C CA . PHE A 1 459 ? -20.641 -31.875 -24.094 1 65.69 459 PHE A CA 1
ATOM 3829 C C . PHE A 1 459 ? -20.359 -30.406 -24.359 1 65.69 459 PHE A C 1
ATOM 3831 O O . PHE A 1 459 ? -19.562 -29.781 -23.672 1 65.69 459 PHE A O 1
ATOM 3838 N N . PHE A 1 460 ? -21.219 -29.844 -25.188 1 64.94 460 PHE A N 1
ATOM 3839 C CA . PHE A 1 460 ? -21 -28.453 -25.578 1 64.94 460 PHE A CA 1
ATOM 3840 C C . PHE A 1 460 ? -21.469 -27.5 -24.484 1 64.94 460 PHE A C 1
ATOM 3842 O O . PHE A 1 460 ? -21.062 -26.344 -24.453 1 64.94 460 PHE A O 1
ATOM 3849 N N . ASP A 1 461 ? -22.156 -28.062 -23.578 1 68.19 461 ASP A N 1
ATOM 3850 C CA . ASP A 1 461 ? -22.641 -27.234 -22.484 1 68.19 461 ASP A CA 1
ATOM 3851 C C . ASP A 1 461 ? -21.484 -26.781 -21.578 1 68.19 461 ASP A C 1
ATOM 3853 O O . ASP A 1 461 ? -21.531 -25.688 -21 1 68.19 461 ASP A O 1
ATOM 3857 N N . TYR A 1 462 ? -20.469 -27.641 -21.609 1 68 462 TYR A N 1
ATOM 3858 C CA . TYR A 1 462 ? -19.328 -27.297 -20.766 1 68 462 TYR A CA 1
ATOM 3859 C C . TYR A 1 462 ? -18.469 -26.234 -21.422 1 68 462 TYR A C 1
ATOM 3861 O O . TYR A 1 462 ? -17.719 -25.531 -20.734 1 68 462 TYR A O 1
ATOM 3869 N N . LEU A 1 463 ? -18.703 -25.984 -22.688 1 75.44 463 LEU A N 1
ATOM 3870 C CA . LEU A 1 463 ? -17.828 -25.094 -23.438 1 75.44 463 LEU A CA 1
ATOM 3871 C C . LEU A 1 463 ? -18.484 -23.734 -23.656 1 75.44 463 LEU A C 1
ATOM 3873 O O . LEU A 1 463 ? -17.797 -22.719 -23.812 1 75.44 463 LEU A O 1
ATOM 3877 N N . ILE A 1 464 ? -19.875 -23.75 -23.641 1 74.56 464 ILE A N 1
ATOM 3878 C CA . ILE A 1 464 ? -20.594 -22.5 -23.891 1 74.56 464 ILE A CA 1
ATOM 3879 C C . ILE A 1 464 ? -20.922 -21.828 -22.562 1 74.56 464 ILE A C 1
ATOM 3881 O O . ILE A 1 464 ? -21.5 -22.438 -21.672 1 74.56 464 ILE A O 1
ATOM 3885 N N . PRO A 1 465 ? -20.469 -20.547 -22.453 1 79.75 465 PRO A N 1
ATOM 3886 C CA . PRO A 1 465 ? -20.781 -19.844 -21.203 1 79.75 465 PRO A CA 1
ATOM 3887 C C . PRO A 1 465 ? -22.281 -19.719 -20.953 1 79.75 465 PRO A C 1
ATOM 3889 O O . PRO A 1 465 ? -23.031 -19.297 -21.844 1 79.75 465 PRO A O 1
ATOM 3892 N N . ARG A 1 466 ? -22.734 -20.141 -19.844 1 78.88 466 ARG A N 1
ATOM 3893 C CA . ARG A 1 466 ? -24.141 -20.062 -19.453 1 78.88 466 ARG A CA 1
ATOM 3894 C C . ARG A 1 466 ? -24.531 -18.641 -19.109 1 78.88 466 ARG A C 1
ATOM 3896 O O . ARG A 1 466 ? -25.719 -18.281 -19.172 1 78.88 466 ARG A O 1
ATOM 3903 N N . SER A 1 467 ? -23.594 -17.859 -18.719 1 78.56 467 SER A N 1
ATOM 3904 C CA . SER A 1 467 ? -23.844 -16.484 -18.297 1 78.56 467 SER A CA 1
ATOM 3905 C C . SER A 1 467 ? -24.375 -15.641 -19.453 1 78.56 467 SER A C 1
ATOM 3907 O O . SER A 1 467 ? -25.062 -14.633 -19.234 1 78.56 467 SER A O 1
ATOM 3909 N N . TRP A 1 468 ? -24.047 -16.094 -20.656 1 74.81 468 TRP A N 1
ATOM 3910 C CA . TRP A 1 468 ? -24.484 -15.336 -21.812 1 74.81 468 TRP A CA 1
ATOM 3911 C C . TRP A 1 468 ? -25.984 -15.492 -22.047 1 74.81 468 TRP A C 1
ATOM 3913 O O . TRP A 1 468 ? -26.625 -14.609 -22.641 1 74.81 468 TRP A O 1
ATOM 3923 N N . THR A 1 469 ? -26.531 -16.609 -21.547 1 71.31 469 THR A N 1
ATOM 3924 C CA . THR A 1 469 ? -27.953 -16.891 -21.812 1 71.31 469 THR A CA 1
ATOM 3925 C C . THR A 1 469 ? -28.75 -16.891 -20.516 1 71.31 469 THR A C 1
ATOM 3927 O O . THR A 1 469 ? -29.969 -17.047 -20.531 1 71.31 469 THR A O 1
ATOM 3930 N N . CYS A 1 470 ? -28.125 -16.75 -19.469 1 70.31 470 CYS A N 1
ATOM 3931 C CA . CYS A 1 470 ? -28.797 -16.875 -18.172 1 70.31 470 CYS A CA 1
ATOM 3932 C C . CYS A 1 470 ? -29.656 -15.641 -17.891 1 70.31 470 CYS A C 1
ATOM 3934 O O . CYS A 1 470 ? -29.172 -14.508 -17.984 1 70.31 470 CYS A O 1
ATOM 3936 N N . ASP A 1 471 ? -31.125 -15.883 -17.859 1 61.28 471 ASP A N 1
ATOM 3937 C CA . ASP A 1 471 ? -32 -14.844 -17.359 1 61.28 471 ASP A CA 1
ATOM 3938 C C . ASP A 1 471 ? -32.125 -14.906 -15.828 1 61.28 471 ASP A C 1
ATOM 3940 O O . ASP A 1 471 ? -32.781 -15.789 -15.289 1 61.28 471 ASP A O 1
ATOM 3944 N N . PHE A 1 472 ? -31.312 -14.344 -15.125 1 55.28 472 PHE A N 1
ATOM 3945 C CA . PHE A 1 472 ? -31.234 -14.383 -13.672 1 55.28 472 PHE A CA 1
ATOM 3946 C C . PHE A 1 472 ? -32.531 -13.883 -13.047 1 55.28 472 PHE A C 1
ATOM 3948 O O . PHE A 1 472 ? -32.75 -14.016 -11.836 1 55.28 472 PHE A O 1
ATOM 3955 N N . ALA A 1 473 ? -33.5 -13.156 -13.633 1 53.12 473 ALA A N 1
ATOM 3956 C CA . ALA A 1 473 ? -34.719 -12.578 -13.07 1 53.12 473 ALA A CA 1
ATOM 3957 C C . ALA A 1 473 ? -35.656 -13.664 -12.516 1 53.12 473 ALA A C 1
ATOM 3959 O O . ALA A 1 473 ? -36.344 -13.445 -11.523 1 53.12 473 ALA A O 1
ATOM 3960 N N . GLY A 1 474 ? -35.906 -14.688 -13.102 1 44.62 474 GLY A N 1
ATOM 3961 C CA . GLY A 1 474 ? -36.969 -15.617 -12.742 1 44.62 474 GLY A CA 1
ATOM 3962 C C . GLY A 1 474 ? -36.531 -16.672 -11.75 1 44.62 474 GLY A C 1
ATOM 3963 O O . GLY A 1 474 ? -37.25 -17.625 -11.477 1 44.62 474 GLY A O 1
ATOM 3964 N N . ILE A 1 475 ? -35.375 -16.703 -11.297 1 43.09 475 ILE A N 1
ATOM 3965 C CA . ILE A 1 475 ? -34.969 -17.875 -10.516 1 43.09 475 ILE A CA 1
ATOM 3966 C C . ILE A 1 475 ? -35.219 -17.609 -9.031 1 43.09 475 ILE A C 1
ATOM 3968 O O . ILE A 1 475 ? -34.781 -16.609 -8.484 1 43.09 475 ILE A O 1
ATOM 3972 N N . THR A 1 476 ? -36.25 -18.234 -8.414 1 39 476 THR A N 1
ATOM 3973 C CA . THR A 1 476 ? -36.562 -18.312 -6.988 1 39 476 THR A CA 1
ATOM 3974 C C . THR A 1 476 ? -35.344 -18.812 -6.203 1 39 476 THR A C 1
ATOM 3976 O O . THR A 1 476 ? -34.781 -19.875 -6.52 1 39 476 THR A O 1
ATOM 3979 N N . LEU A 1 477 ? -34.625 -18.031 -5.609 1 40.59 477 LEU A N 1
ATOM 3980 C CA . LEU A 1 477 ? -33.5 -18.328 -4.719 1 40.59 477 LEU A CA 1
ATOM 3981 C C . LEU A 1 477 ? -33.875 -19.453 -3.748 1 40.59 477 LEU A C 1
ATOM 3983 O O . LEU A 1 477 ? -34.875 -19.344 -3.021 1 40.59 477 LEU A O 1
ATOM 3987 N N . LYS A 1 478 ? -33.625 -20.75 -3.99 1 29.34 478 LYS A N 1
ATOM 3988 C CA . LYS A 1 478 ? -33.719 -21.719 -2.902 1 29.34 478 LYS A CA 1
ATOM 3989 C C . LYS A 1 478 ? -32.531 -21.562 -1.934 1 29.34 478 LYS A C 1
ATOM 3991 O O . LYS A 1 478 ? -31.406 -21.312 -2.352 1 29.34 478 LYS A O 1
ATOM 3996 N N . MET B 1 1 ? 10.438 7.301 40.938 1 29.56 1 MET B N 1
ATOM 3997 C CA . MET B 1 1 ? 11.148 8.328 40.188 1 29.56 1 MET B CA 1
ATOM 3998 C C . MET B 1 1 ? 11.859 7.727 39 1 29.56 1 MET B C 1
ATOM 4000 O O . MET B 1 1 ? 12.469 8.445 38.188 1 29.56 1 MET B O 1
ATOM 4004 N N . SER B 1 2 ? 11.719 6.477 38.781 1 31.45 2 SER B N 1
ATOM 4005 C CA . SER B 1 2 ? 12.5 5.863 37.719 1 31.45 2 SER B CA 1
ATOM 4006 C C . SER B 1 2 ? 11.852 6.09 36.344 1 31.45 2 SER B C 1
ATOM 4008 O O . SER B 1 2 ? 12.523 6.504 35.406 1 31.45 2 SER B O 1
ATOM 4010 N N . ARG B 1 3 ? 11.102 5.574 36.219 1 35.88 3 ARG B N 1
ATOM 4011 C CA . ARG B 1 3 ? 9.883 5.648 35.438 1 35.88 3 ARG B CA 1
ATOM 4012 C C . ARG B 1 3 ? 9.398 7.09 35.281 1 35.88 3 ARG B C 1
ATOM 4014 O O . ARG B 1 3 ? 8.508 7.383 34.5 1 35.88 3 ARG B O 1
ATOM 4021 N N . GLU B 1 4 ? 9.453 7.863 35.719 1 37.66 4 GLU B N 1
ATOM 4022 C CA . GLU B 1 4 ? 9.242 9.305 35.812 1 37.66 4 GLU B CA 1
ATOM 4023 C C . GLU B 1 4 ? 9.867 10.047 34.656 1 37.66 4 GLU B C 1
ATOM 4025 O O . GLU B 1 4 ? 10.875 9.602 34.094 1 37.66 4 GLU B O 1
ATOM 4030 N N . LEU B 1 5 ? 9.695 11.195 34.094 1 38.97 5 LEU B N 1
ATOM 4031 C CA . LEU B 1 5 ? 9.805 11.453 32.688 1 38.97 5 LEU B CA 1
ATOM 4032 C C . LEU B 1 5 ? 10.648 10.375 32 1 38.97 5 LEU B C 1
ATOM 4034 O O . LEU B 1 5 ? 11.836 10.234 32.281 1 38.97 5 LEU B O 1
ATOM 4038 N N . GLU B 1 6 ? 11.25 8.039 31.875 1 39.66 6 GLU B N 1
ATOM 4039 C CA . GLU B 1 6 ? 11.062 7.875 30.438 1 39.66 6 GLU B CA 1
ATOM 4040 C C . GLU B 1 6 ? 10.562 9.164 29.781 1 39.66 6 GLU B C 1
ATOM 4042 O O . GLU B 1 6 ? 10.68 9.344 28.578 1 39.66 6 GLU B O 1
ATOM 4047 N N . SER B 1 7 ? 10.578 9.75 30.5 1 41.41 7 SER B N 1
ATOM 4048 C CA . SER B 1 7 ? 10.148 10.961 31.188 1 41.41 7 SER B CA 1
ATOM 4049 C C . SER B 1 7 ? 10.945 12.18 30.719 1 41.41 7 SER B C 1
ATOM 4051 O O . SER B 1 7 ? 10.391 13.266 30.578 1 41.41 7 SER B O 1
ATOM 4053 N N . LEU B 1 8 ? 11.852 12.758 31.344 1 42.34 8 LEU B N 1
ATOM 4054 C CA . LEU B 1 8 ? 12.273 13.867 30.5 1 42.34 8 LEU B CA 1
ATOM 4055 C C . LEU B 1 8 ? 12.445 13.422 29.047 1 42.34 8 LEU B C 1
ATOM 4057 O O . LEU B 1 8 ? 13.328 12.609 28.75 1 42.34 8 LEU B O 1
ATOM 4061 N N . PHE B 1 9 ? 11.227 12.273 28.844 1 42.12 9 PHE B N 1
ATOM 4062 C CA . PHE B 1 9 ? 10.875 11.555 27.625 1 42.12 9 PHE B CA 1
ATOM 4063 C C . PHE B 1 9 ? 12.102 11.367 26.734 1 42.12 9 PHE B C 1
ATOM 4065 O O . PHE B 1 9 ? 12.344 10.266 26.219 1 42.12 9 PHE B O 1
ATOM 4072 N N . GLU B 1 10 ? 12.547 10.562 26.062 1 41.75 10 GLU B N 1
ATOM 4073 C CA . GLU B 1 10 ? 12.734 11.188 24.75 1 41.75 10 GLU B CA 1
ATOM 4074 C C . GLU B 1 10 ? 13.016 12.688 24.891 1 41.75 10 GLU B C 1
ATOM 4076 O O . GLU B 1 10 ? 12.094 13.477 25.109 1 41.75 10 GLU B O 1
ATOM 4081 N N . GLU B 1 11 ? 13.008 13.203 25.984 1 42.69 11 GLU B N 1
ATOM 4082 C CA . GLU B 1 11 ? 13.148 14.531 26.578 1 42.69 11 GLU B CA 1
ATOM 4083 C C . GLU B 1 11 ? 13.586 15.562 25.547 1 42.69 11 GLU B C 1
ATOM 4085 O O . GLU B 1 11 ? 13.062 16.672 25.516 1 42.69 11 GLU B O 1
ATOM 4090 N N . PHE B 1 12 ? 13.711 16.047 25.484 1 40.78 12 PHE B N 1
ATOM 4091 C CA . PHE B 1 12 ? 13.961 16.672 24.188 1 40.78 12 PHE B CA 1
ATOM 4092 C C . PHE B 1 12 ? 14.133 15.625 23.109 1 40.78 12 PHE B C 1
ATOM 4094 O O . PHE B 1 12 ? 13.953 15.914 21.922 1 40.78 12 PHE B O 1
ATOM 4101 N N . VAL B 1 13 ? 13.68 13.953 23.109 1 42.06 13 VAL B N 1
ATOM 4102 C CA . VAL B 1 13 ? 13.898 13.422 21.766 1 42.06 13 VAL B CA 1
ATOM 4103 C C . VAL B 1 13 ? 14.953 14.258 21.047 1 42.06 13 VAL B C 1
ATOM 4105 O O . VAL B 1 13 ? 14.719 15.422 20.719 1 42.06 13 VAL B O 1
ATOM 4108 N N . SER B 1 14 ? 15.211 14.609 21.891 1 39.75 14 SER B N 1
ATOM 4109 C CA . SER B 1 14 ? 16.062 15.117 22.969 1 39.75 14 SER B CA 1
ATOM 4110 C C . SER B 1 14 ? 16.734 16.422 22.578 1 39.75 14 SER B C 1
ATOM 4112 O O . SER B 1 14 ? 17.266 16.547 21.469 1 39.75 14 SER B O 1
ATOM 4114 N N . GLU B 1 15 ? 17.047 17.172 22.734 1 39.12 15 GLU B N 1
ATOM 4115 C CA . GLU B 1 15 ? 17.375 18.562 22.469 1 39.12 15 GLU B CA 1
ATOM 4116 C C . GLU B 1 15 ? 17.453 18.844 20.969 1 39.12 15 GLU B C 1
ATOM 4118 O O . GLU B 1 15 ? 18.422 18.469 20.312 1 39.12 15 GLU B O 1
ATOM 4123 N N . VAL B 1 16 ? 16.172 17.859 20.531 1 39.62 16 VAL B N 1
ATOM 4124 C CA . VAL B 1 16 ? 15.398 17.547 19.328 1 39.62 16 VAL B CA 1
ATOM 4125 C C . VAL B 1 16 ? 16.328 17.078 18.219 1 39.62 16 VAL B C 1
ATOM 4127 O O . VAL B 1 16 ? 17.312 17.766 17.891 1 39.62 16 VAL B O 1
ATOM 4130 N N . GLU B 1 17 ? 16.672 16.203 17.594 1 42.25 17 GLU B N 1
ATOM 4131 C CA . GLU B 1 17 ? 17.172 16.547 16.266 1 42.25 17 GLU B CA 1
ATOM 4132 C C . GLU B 1 17 ? 17.969 17.844 16.312 1 42.25 17 GLU B C 1
ATOM 4134 O O . GLU B 1 17 ? 17.391 18.938 16.375 1 42.25 17 GLU B O 1
ATOM 4139 N N . GLN B 1 18 ? 18.219 18.891 17.438 1 38.78 18 GLN B N 1
ATOM 4140 C CA . GLN B 1 18 ? 18.953 20.031 18 1 38.78 18 GLN B CA 1
ATOM 4141 C C . GLN B 1 18 ? 19.469 20.938 16.891 1 38.78 18 GLN B C 1
ATOM 4143 O O . GLN B 1 18 ? 19.438 22.172 17.016 1 38.78 18 GLN B O 1
ATOM 4148 N N . ILE B 1 19 ? 20.5 21.188 16.406 1 41.03 19 ILE B N 1
ATOM 4149 C CA . ILE B 1 19 ? 21.188 21.656 15.211 1 41.03 19 ILE B CA 1
ATOM 4150 C C . ILE B 1 19 ? 20.578 21 13.977 1 41.03 19 ILE B C 1
ATOM 4152 O O . ILE B 1 19 ? 20.922 19.875 13.633 1 41.03 19 ILE B O 1
ATOM 4156 N N . GLU B 1 20 ? 19.656 20 14.211 1 39.75 20 GLU B N 1
ATOM 4157 C CA . GLU B 1 20 ? 19.266 19.078 13.156 1 39.75 20 GLU B CA 1
ATOM 4158 C C . GLU B 1 20 ? 20.438 18.734 12.25 1 39.75 20 GLU B C 1
ATOM 4160 O O . GLU B 1 20 ? 21.031 19.625 11.641 1 39.75 20 GLU B O 1
ATOM 4165 N N . GLN B 1 21 ? 21.969 18.297 12.305 1 39.41 21 GLN B N 1
ATOM 4166 C CA . GLN B 1 21 ? 22.734 17.516 11.344 1 39.41 21 GLN B CA 1
ATOM 4167 C C . GLN B 1 21 ? 22.328 17.859 9.914 1 39.41 21 GLN B C 1
ATOM 4169 O O . GLN B 1 21 ? 21.141 17.828 9.578 1 39.41 21 GLN B O 1
ATOM 4174 N N . ASN B 1 22 ? 23.234 18.438 9.406 1 33.41 22 ASN B N 1
ATOM 4175 C CA . ASN B 1 22 ? 24.062 18.203 8.219 1 33.41 22 ASN B CA 1
ATOM 4176 C C . ASN B 1 22 ? 24.266 16.719 7.973 1 33.41 22 ASN B C 1
ATOM 4178 O O . ASN B 1 22 ? 25.359 16.188 8.195 1 33.41 22 ASN B O 1
ATOM 4182 N N . PRO B 1 23 ? 23.922 15.703 8.734 1 33.16 23 PRO B N 1
ATOM 4183 C CA . PRO B 1 23 ? 24.484 14.391 8.375 1 33.16 23 PRO B CA 1
ATOM 4184 C C . PRO B 1 23 ? 24.562 14.172 6.867 1 33.16 23 PRO B C 1
ATOM 4186 O O . PRO B 1 23 ? 23.688 14.641 6.129 1 33.16 23 PRO B O 1
ATOM 4189 N N . GLU B 1 24 ? 25.562 13.852 6.133 1 33 24 GLU B N 1
ATOM 4190 C CA . GLU B 1 24 ? 25.609 13.406 4.742 1 33 24 GLU B CA 1
ATOM 4191 C C . GLU B 1 24 ? 24.469 12.453 4.422 1 33 24 GLU B C 1
ATOM 4193 O O . GLU B 1 24 ? 23.797 11.961 5.328 1 33 24 GLU B O 1
ATOM 4198 N N . SER B 1 25 ? 24.312 11.57 3.125 1 31.89 25 SER B N 1
ATOM 4199 C CA . SER B 1 25 ? 23.266 10.969 2.322 1 31.89 25 SER B CA 1
ATOM 4200 C C . SER B 1 25 ? 22.375 10.047 3.164 1 31.89 25 SER B C 1
ATOM 4202 O O . SER B 1 25 ? 22.797 9.586 4.227 1 31.89 25 SER B O 1
ATOM 4204 N N . LEU B 1 26 ? 20.938 9.641 2.793 1 32.22 26 LEU B N 1
ATOM 4205 C CA . LEU B 1 26 ? 19.859 8.742 3.184 1 32.22 26 LEU B CA 1
ATOM 4206 C C . LEU B 1 26 ? 20.406 7.492 3.854 1 32.22 26 LEU B C 1
ATOM 4208 O O . LEU B 1 26 ? 19.672 6.742 4.492 1 32.22 26 LEU B O 1
ATOM 4212 N N . PHE B 1 27 ? 21.469 6.777 3.312 1 30.19 27 PHE B N 1
ATOM 4213 C CA . PHE B 1 27 ? 22 5.453 3.623 1 30.19 27 PHE B CA 1
ATOM 4214 C C . PHE B 1 27 ? 23.016 5.527 4.762 1 30.19 27 PHE B C 1
ATOM 4216 O O . PHE B 1 27 ? 23.672 4.535 5.082 1 30.19 27 PHE B O 1
ATOM 4223 N N . GLU B 1 28 ? 23.719 6.66 4.934 1 31.27 28 GLU B N 1
ATOM 4224 C CA . GLU B 1 28 ? 24.906 6.512 5.785 1 31.27 28 GLU B CA 1
ATOM 4225 C C . GLU B 1 28 ? 24.516 6.508 7.262 1 31.27 28 GLU B C 1
ATOM 4227 O O . GLU B 1 28 ? 24.125 7.539 7.809 1 31.27 28 GLU B O 1
ATOM 4232 N N . VAL B 1 29 ? 24.172 5.516 7.836 1 31.31 29 VAL B N 1
ATOM 4233 C CA . VAL B 1 29 ? 23.953 5.238 9.25 1 31.31 29 VAL B CA 1
ATOM 4234 C C . VAL B 1 29 ? 25.109 5.828 10.07 1 31.31 29 VAL B C 1
ATOM 4236 O O . VAL B 1 29 ? 24.953 6.094 11.266 1 31.31 29 VAL B O 1
ATOM 4239 N N . GLY B 1 30 ? 26.438 5.559 9.719 1 28.7 30 GLY B N 1
ATOM 4240 C CA . GLY B 1 30 ? 27.5 5.379 10.695 1 28.7 30 GLY B CA 1
ATOM 4241 C C . GLY B 1 30 ? 27.969 6.684 11.312 1 28.7 30 GLY B C 1
ATOM 4242 O O . GLY B 1 30 ? 28.859 6.688 12.156 1 28.7 30 GLY B O 1
ATOM 4243 N N . HIS B 1 31 ? 28.109 7.793 10.594 1 29.58 31 HIS B N 1
ATOM 4244 C CA . HIS B 1 31 ? 29.188 8.586 11.18 1 29.58 31 HIS B CA 1
ATOM 4245 C C . HIS B 1 31 ? 28.75 9.242 12.484 1 29.58 31 HIS B C 1
ATOM 4247 O O . HIS B 1 31 ? 27.719 9.938 12.516 1 29.58 31 HIS B O 1
ATOM 4253 N N . LYS B 1 32 ? 29.266 8.852 13.633 1 33.06 32 LYS B N 1
ATOM 4254 C CA . LYS B 1 32 ? 29.359 9.461 14.961 1 33.06 32 LYS B CA 1
ATOM 4255 C C . LYS B 1 32 ? 29.609 10.961 14.859 1 33.06 32 LYS B C 1
ATOM 4257 O O . LYS B 1 32 ? 30.734 11.383 14.539 1 33.06 32 LYS B O 1
ATOM 4262 N N . SER B 1 33 ? 28.891 11.672 14.25 1 29.86 33 SER B N 1
ATOM 4263 C CA . SER B 1 33 ? 29.328 13.062 14.258 1 29.86 33 SER B CA 1
ATOM 4264 C C . SER B 1 33 ? 29.672 13.523 15.672 1 29.86 33 SER B C 1
ATOM 4266 O O . SER B 1 33 ? 29.031 13.102 16.641 1 29.86 33 SER B O 1
ATOM 4268 N N . ASN B 1 34 ? 30.984 13.891 15.875 1 30.83 34 ASN B N 1
ATOM 4269 C CA . ASN B 1 34 ? 31.531 14.57 17.047 1 30.83 34 ASN B CA 1
ATOM 4270 C C . ASN B 1 34 ? 30.484 15.422 17.75 1 30.83 34 ASN B C 1
ATOM 4272 O O . ASN B 1 34 ? 30.047 16.453 17.219 1 30.83 34 ASN B O 1
ATOM 4276 N N . ARG B 1 35 ? 29.688 14.977 18.438 1 41.53 35 ARG B N 1
ATOM 4277 C CA . ARG B 1 35 ? 28.781 15.594 19.391 1 41.53 35 ARG B CA 1
ATOM 4278 C C . ARG B 1 35 ? 29.484 16.688 20.203 1 41.53 35 ARG B C 1
ATOM 4280 O O . ARG B 1 35 ? 30.312 16.391 21.062 1 41.53 35 ARG B O 1
ATOM 4287 N N . ALA B 1 36 ? 29.812 17.766 19.688 1 31.45 36 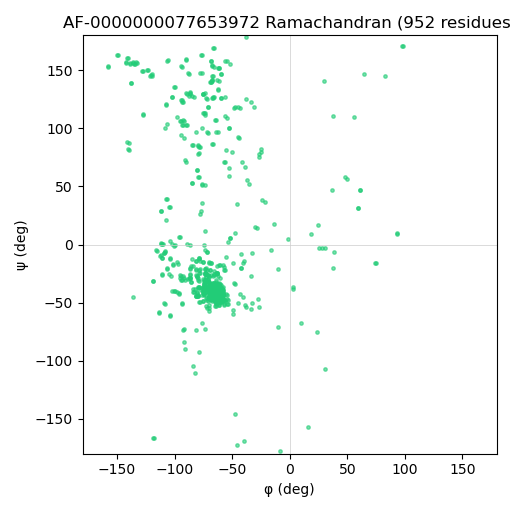ALA B N 1
ATOM 4288 C CA . ALA B 1 36 ? 30.375 18.688 20.656 1 31.45 36 ALA B CA 1
ATOM 4289 C C . ALA B 1 36 ? 29.422 18.922 21.828 1 31.45 36 ALA B C 1
ATOM 4291 O O . ALA B 1 36 ? 28.312 19.422 21.625 1 31.45 36 ALA B O 1
ATOM 4292 N N . LYS B 1 37 ? 29.266 18.25 22.75 1 43.38 37 LYS B N 1
ATOM 4293 C CA . LYS B 1 37 ? 28.672 18.625 24.031 1 43.38 37 LYS B CA 1
ATOM 4294 C C . LYS B 1 37 ? 28.812 20.109 24.281 1 43.38 37 LYS B C 1
ATOM 4296 O O . LYS B 1 37 ? 29.938 20.641 24.359 1 43.38 37 LYS B O 1
ATOM 4301 N N . ARG B 1 38 ? 27.781 20.938 23.625 1 40.88 38 ARG B N 1
ATOM 4302 C CA . ARG B 1 38 ? 28 22.312 24.047 1 40.88 38 ARG B CA 1
ATOM 4303 C C . ARG B 1 38 ? 27.969 22.438 25.578 1 40.88 38 ARG B C 1
ATOM 4305 O O . ARG B 1 38 ? 27.109 21.828 26.219 1 40.88 38 ARG B O 1
ATOM 4312 N N . LYS B 1 39 ? 28.906 22.672 26.25 1 41.97 39 LYS B N 1
ATOM 4313 C CA . LYS B 1 39 ? 29.219 22.844 27.672 1 41.97 39 LYS B CA 1
ATOM 4314 C C . LYS B 1 39 ? 28.109 23.578 28.406 1 41.97 39 LYS B C 1
ATOM 4316 O O . LYS B 1 39 ? 27.891 23.359 29.594 1 41.97 39 LYS B O 1
ATOM 4321 N N . ASP B 1 40 ? 27.562 24.828 28.031 1 40.84 40 ASP B N 1
ATOM 4322 C CA . ASP B 1 40 ? 26.781 25.703 28.938 1 40.84 40 ASP B CA 1
ATOM 4323 C C . ASP B 1 40 ? 25.281 25.453 28.781 1 40.84 40 ASP B C 1
ATOM 4325 O O . ASP B 1 40 ? 24.734 25.625 27.688 1 40.84 40 ASP B O 1
ATOM 4329 N N . GLY B 1 41 ? 24.5 24.578 29.562 1 54.53 41 GLY B N 1
ATOM 4330 C CA . GLY B 1 41 ? 23.109 24.328 29.891 1 54.53 41 GLY B CA 1
ATOM 4331 C C . GLY B 1 41 ? 22.156 24.812 28.812 1 54.53 41 GLY B C 1
ATOM 4332 O O . GLY B 1 41 ? 20.938 24.812 29.016 1 54.53 41 GLY B O 1
ATOM 4333 N N . GLU B 1 42 ? 22.453 25.469 27.656 1 63.31 42 GLU B N 1
ATOM 4334 C CA . GLU B 1 42 ? 21.516 26.078 26.719 1 63.31 42 GLU B CA 1
ATOM 4335 C C . GLU B 1 42 ? 21.016 25.062 25.688 1 63.31 42 GLU B C 1
ATOM 4337 O O . GLU B 1 42 ? 21.781 24.234 25.219 1 63.31 42 GLU B O 1
ATOM 4342 N N . LEU B 1 43 ? 19.609 24.875 25.406 1 76.5 43 LEU B N 1
ATOM 4343 C CA . LEU B 1 43 ? 18.953 24.016 24.438 1 76.5 43 LEU B CA 1
ATOM 4344 C C . LEU B 1 43 ? 19.344 24.422 23.016 1 76.5 43 LEU B C 1
ATOM 4346 O O . LEU B 1 43 ? 19.5 25.609 22.719 1 76.5 43 LEU B O 1
ATOM 4350 N N . PRO B 1 44 ? 19.547 23.453 22.094 1 79.88 44 PRO B N 1
ATOM 4351 C CA . PRO B 1 44 ? 20 23.734 20.734 1 79.88 44 PRO B CA 1
ATOM 4352 C C . PRO B 1 44 ? 18.969 24.484 19.922 1 79.88 44 PRO B C 1
ATOM 4354 O O . PRO B 1 44 ? 17.766 24.344 20.141 1 79.88 44 PRO B O 1
ATOM 4357 N N . ASP B 1 45 ? 19.5 25.422 19.016 1 85.69 45 ASP B N 1
ATOM 4358 C CA . ASP B 1 45 ? 18.656 26.156 18.078 1 85.69 45 ASP B CA 1
ATOM 4359 C C . ASP B 1 45 ? 18.594 25.453 16.734 1 85.69 45 ASP B C 1
ATOM 4361 O O . ASP B 1 45 ? 19.5 24.688 16.375 1 85.69 45 ASP B O 1
ATOM 4365 N N . LYS B 1 46 ? 17.484 25.672 16.016 1 89.12 46 LYS B N 1
ATOM 4366 C CA . LYS B 1 46 ? 17.312 25.109 14.68 1 89.12 46 LYS B CA 1
ATOM 4367 C C . LYS B 1 46 ? 18.312 25.719 13.703 1 89.12 46 LYS B C 1
ATOM 4369 O O . LYS B 1 46 ? 18.469 26.938 13.641 1 89.12 46 LYS B O 1
ATOM 4374 N N . VAL B 1 47 ? 19.047 24.844 13.016 1 89.94 47 VAL B N 1
ATOM 4375 C CA . VAL B 1 47 ? 19.969 25.266 11.961 1 89.94 47 VAL B CA 1
ATOM 4376 C C . VAL B 1 47 ? 19.406 24.891 10.594 1 89.94 47 VAL B C 1
ATOM 4378 O O . VAL B 1 47 ? 19.047 23.719 10.359 1 89.94 47 VAL B O 1
ATOM 4381 N N . PHE B 1 48 ? 19.219 25.906 9.758 1 94.62 48 PHE B N 1
ATOM 4382 C CA . PHE B 1 48 ? 18.672 25.672 8.422 1 94.62 48 PHE B CA 1
ATOM 4383 C C . PHE B 1 48 ? 19.781 25.281 7.453 1 94.62 48 PHE B C 1
ATOM 4385 O O . PHE B 1 48 ? 20.812 25.938 7.395 1 94.62 48 PHE B O 1
ATOM 4392 N N . VAL B 1 49 ? 19.641 24.188 6.734 1 93.38 49 VAL B N 1
ATOM 4393 C CA . VAL B 1 49 ? 20.594 23.703 5.754 1 93.38 49 VAL B CA 1
ATOM 4394 C C . VAL B 1 49 ? 19.875 23.312 4.469 1 93.38 49 VAL B C 1
ATOM 4396 O O . VAL B 1 49 ? 18.656 23.062 4.484 1 93.38 49 VAL B O 1
ATOM 4399 N N . ASN B 1 50 ? 20.578 23.312 3.408 1 93.25 50 ASN B N 1
ATOM 4400 C CA . ASN B 1 50 ? 20 22.844 2.154 1 93.25 50 ASN B CA 1
ATOM 4401 C C . ASN B 1 50 ? 19.781 21.328 2.154 1 93.25 50 ASN B C 1
ATOM 4403 O O . ASN B 1 50 ? 20.734 20.578 2.324 1 93.25 50 ASN B O 1
ATOM 4407 N N . ARG B 1 51 ? 18.641 20.938 2.039 1 93.31 51 ARG B N 1
ATOM 4408 C CA . ARG B 1 51 ? 18.297 19.516 1.97 1 93.31 51 ARG B CA 1
ATOM 4409 C C . ARG B 1 51 ? 16.953 19.297 1.309 1 93.31 51 ARG B C 1
ATOM 4411 O O . ARG B 1 51 ? 16.109 20.203 1.304 1 93.31 51 ARG B O 1
ATOM 4418 N N . ARG B 1 52 ? 16.781 18.125 0.703 1 93.88 52 ARG B N 1
ATOM 4419 C CA . ARG B 1 52 ? 15.531 17.75 0.035 1 93.88 52 ARG B CA 1
ATOM 4420 C C . ARG B 1 52 ? 14.578 17.047 0.997 1 93.88 52 ARG B C 1
ATOM 4422 O O . ARG B 1 52 ? 14.992 16.578 2.057 1 93.88 52 ARG B O 1
ATOM 4429 N N . SER B 1 53 ? 13.305 17.047 0.657 1 95.62 53 SER B N 1
ATOM 4430 C CA . SER B 1 53 ? 12.32 16.359 1.484 1 95.62 53 SER B CA 1
ATOM 4431 C C . SER B 1 53 ? 12.539 14.852 1.446 1 95.62 53 SER B C 1
ATOM 4433 O O . SER B 1 53 ? 13.078 14.32 0.472 1 95.62 53 SER B O 1
ATOM 4435 N N . VAL B 1 54 ? 12.141 14.164 2.457 1 94.56 54 VAL B N 1
ATOM 4436 C CA . VAL B 1 54 ? 12.391 12.742 2.658 1 94.56 54 VAL B CA 1
ATOM 4437 C C . VAL B 1 54 ? 11.773 11.945 1.515 1 94.56 54 VAL B C 1
ATOM 4439 O O . VAL B 1 54 ? 12.438 11.094 0.912 1 94.56 54 VAL B O 1
ATOM 4442 N N . LEU B 1 55 ? 10.578 12.18 1.149 1 94.5 55 LEU B N 1
ATOM 4443 C CA . LEU B 1 55 ? 9.898 11.422 0.109 1 94.5 55 LEU B CA 1
ATOM 4444 C C . LEU B 1 55 ? 10.5 11.711 -1.262 1 94.5 55 LEU B C 1
ATOM 4446 O O . LEU B 1 55 ? 10.516 10.836 -2.133 1 94.5 55 LEU B O 1
ATOM 4450 N N . THR B 1 56 ? 10.945 12.961 -1.438 1 93.56 56 THR B N 1
ATOM 4451 C CA . THR B 1 56 ? 11.602 13.273 -2.703 1 93.56 56 THR B CA 1
ATOM 4452 C C . THR B 1 56 ? 12.812 12.367 -2.924 1 93.56 56 THR B C 1
ATOM 4454 O O . THR B 1 56 ? 13.039 11.898 -4.039 1 93.56 56 THR B O 1
ATOM 4457 N N . GLU B 1 57 ? 13.531 12.109 -1.852 1 90.44 57 GLU B N 1
ATOM 4458 C CA . GLU B 1 57 ? 14.688 11.219 -1.926 1 90.44 57 GLU B CA 1
ATOM 4459 C C . GLU B 1 57 ? 14.25 9.758 -2.039 1 90.44 57 GLU B C 1
ATOM 4461 O O . GLU B 1 57 ? 14.812 9 -2.83 1 90.44 57 GLU B O 1
ATOM 4466 N N . LEU B 1 58 ? 13.266 9.359 -1.291 1 89.75 58 LEU B N 1
ATOM 4467 C CA . LEU B 1 58 ? 12.805 7.977 -1.277 1 89.75 58 LEU B CA 1
ATOM 4468 C C . LEU B 1 58 ? 12.195 7.594 -2.621 1 89.75 58 LEU B C 1
ATOM 4470 O O . LEU B 1 58 ? 12.297 6.441 -3.049 1 89.75 58 LEU B O 1
ATOM 4474 N N . LEU B 1 59 ? 11.57 8.523 -3.281 1 90.69 59 LEU B N 1
ATOM 4475 C CA . LEU B 1 59 ? 10.891 8.25 -4.543 1 90.69 59 LEU B CA 1
ATOM 4476 C C . LEU B 1 59 ? 11.898 8.016 -5.664 1 90.69 59 LEU B C 1
ATOM 4478 O O . LEU B 1 59 ? 11.523 7.598 -6.762 1 90.69 59 LEU B O 1
ATOM 4482 N N . GLU B 1 60 ? 13.141 8.227 -5.367 1 85.75 60 GLU B N 1
ATOM 4483 C CA . GLU B 1 60 ? 14.172 7.883 -6.34 1 85.75 60 GLU B CA 1
ATOM 4484 C C . GLU B 1 60 ? 14.445 6.383 -6.348 1 85.75 60 GLU B C 1
ATOM 4486 O O . GLU B 1 60 ? 15 5.852 -7.316 1 85.75 60 GLU B O 1
ATOM 4491 N N . ILE B 1 61 ? 14.078 5.758 -5.25 1 84 61 ILE B N 1
ATOM 4492 C CA . ILE B 1 61 ? 14.188 4.305 -5.191 1 84 61 ILE B CA 1
ATOM 4493 C C . ILE B 1 61 ? 13.062 3.672 -6.004 1 84 61 ILE B C 1
ATOM 4495 O O . ILE B 1 61 ? 11.883 3.977 -5.789 1 84 61 ILE B O 1
ATOM 4499 N N . SER B 1 62 ? 13.344 2.76 -6.879 1 85.5 62 SER B N 1
ATOM 4500 C CA . SER B 1 62 ? 12.391 2.203 -7.836 1 85.5 62 SER B CA 1
ATOM 4501 C C . SER B 1 62 ? 11.227 1.524 -7.121 1 85.5 62 SER B C 1
ATOM 4503 O O . SER B 1 62 ? 10.062 1.709 -7.5 1 85.5 62 SER B O 1
ATOM 4505 N N . HIS B 1 63 ? 11.594 0.771 -6.09 1 88.19 63 HIS B N 1
ATOM 4506 C CA . HIS B 1 63 ? 10.555 0.036 -5.375 1 88.19 63 HIS B CA 1
ATOM 4507 C C . HIS B 1 63 ? 9.57 0.988 -4.707 1 88.19 63 HIS B C 1
ATOM 4509 O O . HIS B 1 63 ? 8.359 0.722 -4.684 1 88.19 63 HIS B O 1
ATOM 4515 N N . ILE B 1 64 ? 10 2.111 -4.207 1 88.5 64 ILE B N 1
ATOM 4516 C CA . ILE B 1 64 ? 9.141 3.094 -3.561 1 88.5 64 ILE B CA 1
ATOM 4517 C C . ILE B 1 64 ? 8.398 3.906 -4.621 1 88.5 64 ILE B C 1
ATOM 4519 O O . ILE B 1 64 ? 7.234 4.273 -4.43 1 88.5 64 ILE B O 1
ATOM 4523 N N . ARG B 1 65 ? 9.07 4.168 -5.684 1 91.06 65 ARG B N 1
ATOM 4524 C CA . ARG B 1 65 ? 8.43 4.855 -6.801 1 91.06 65 ARG B CA 1
ATOM 4525 C C . ARG B 1 65 ? 7.23 4.066 -7.312 1 91.06 65 ARG B C 1
ATOM 4527 O O . ARG B 1 65 ? 6.215 4.652 -7.699 1 91.06 65 ARG B O 1
ATOM 4534 N N . THR B 1 66 ? 7.344 2.799 -7.316 1 92.5 66 THR B N 1
ATOM 4535 C CA . THR B 1 66 ? 6.25 1.945 -7.77 1 92.5 66 THR B CA 1
ATOM 4536 C C . THR B 1 66 ? 5.027 2.111 -6.871 1 92.5 66 THR B C 1
ATOM 4538 O O . THR B 1 66 ? 3.891 2.064 -7.348 1 92.5 66 THR B O 1
ATOM 4541 N N . ILE B 1 67 ? 5.25 2.342 -5.582 1 92.38 67 ILE B N 1
ATOM 4542 C CA . ILE B 1 67 ? 4.133 2.598 -4.68 1 92.38 67 ILE B CA 1
ATOM 4543 C C . ILE B 1 67 ? 3.395 3.859 -5.121 1 92.38 67 ILE B C 1
ATOM 4545 O O . ILE B 1 67 ? 2.162 3.885 -5.16 1 92.38 67 ILE B O 1
ATOM 4549 N N . TYR B 1 68 ? 4.148 4.883 -5.457 1 94.06 68 TYR B N 1
ATOM 4550 C CA . TYR B 1 68 ? 3.568 6.109 -5.996 1 94.06 68 TYR B CA 1
ATOM 4551 C C . TYR B 1 68 ? 2.77 5.824 -7.262 1 94.06 68 TYR B C 1
ATOM 4553 O O . TYR B 1 68 ? 1.649 6.312 -7.422 1 94.06 68 TYR B O 1
ATOM 4561 N N . HIS B 1 69 ? 3.297 5.004 -8.141 1 94.06 69 HIS B N 1
ATOM 4562 C CA . HIS B 1 69 ? 2.623 4.668 -9.391 1 94.06 69 HIS B CA 1
ATOM 4563 C C . HIS B 1 69 ? 1.345 3.879 -9.125 1 94.06 69 HIS B C 1
ATOM 4565 O O . HIS B 1 69 ? 0.352 4.043 -9.844 1 94.06 69 HIS B O 1
ATOM 4571 N N . ILE B 1 70 ? 1.394 3.031 -8.164 1 95.12 70 ILE B N 1
ATOM 4572 C CA . ILE B 1 70 ? 0.206 2.268 -7.801 1 95.12 70 ILE B CA 1
ATOM 4573 C C . ILE B 1 70 ? -0.894 3.217 -7.328 1 95.12 70 ILE B C 1
ATOM 4575 O O . ILE B 1 70 ? -2.057 3.066 -7.711 1 95.12 70 ILE B O 1
ATOM 4579 N N . PHE B 1 71 ? -0.577 4.238 -6.535 1 94.5 71 PHE B N 1
ATOM 4580 C CA . PHE B 1 71 ? -1.552 5.219 -6.07 1 94.5 71 PHE B CA 1
ATOM 4581 C C . PHE B 1 71 ? -2.115 6.02 -7.238 1 94.5 71 PHE B C 1
ATOM 4583 O O . PHE B 1 71 ? -3.311 6.316 -7.273 1 94.5 71 PHE B O 1
ATOM 4590 N N . VAL B 1 72 ? -1.255 6.367 -8.156 1 95.12 72 VAL B N 1
ATOM 4591 C CA . VAL B 1 72 ? -1.711 7.086 -9.344 1 95.12 72 VAL B CA 1
ATOM 4592 C C . VAL B 1 72 ? -2.652 6.199 -10.156 1 95.12 72 VAL B C 1
ATOM 4594 O O . VAL B 1 72 ? -3.689 6.66 -10.641 1 95.12 72 VAL B O 1
ATOM 4597 N N . ALA B 1 73 ? -2.318 4.945 -10.281 1 94.94 73 ALA B N 1
ATOM 4598 C CA . ALA B 1 73 ? -3.154 3.996 -11.008 1 94.94 73 ALA B CA 1
ATOM 4599 C C . ALA B 1 73 ? -4.527 3.859 -10.359 1 94.94 73 ALA B C 1
ATOM 4601 O O . ALA B 1 73 ? -5.547 3.803 -11.055 1 94.94 73 ALA B O 1
ATOM 4602 N N . ILE B 1 74 ? -4.531 3.809 -9.062 1 94.88 74 ILE B N 1
ATOM 4603 C CA . ILE B 1 74 ? -5.789 3.699 -8.336 1 94.88 74 ILE B CA 1
ATOM 4604 C C . ILE B 1 74 ? -6.645 4.938 -8.594 1 94.88 74 ILE B C 1
ATOM 4606 O O . ILE B 1 74 ? -7.855 4.832 -8.805 1 94.88 74 ILE B O 1
ATOM 4610 N N . LEU B 1 75 ? -6.047 6.078 -8.57 1 94.06 75 LEU B N 1
ATOM 4611 C CA . LEU B 1 75 ? -6.754 7.32 -8.867 1 94.06 75 LEU B CA 1
ATOM 4612 C C . LEU B 1 75 ? -7.375 7.277 -10.258 1 94.06 75 LEU B C 1
ATOM 4614 O O . LEU B 1 75 ? -8.531 7.672 -10.445 1 94.06 75 LEU B O 1
ATOM 4618 N N . LEU B 1 76 ? -6.645 6.781 -11.188 1 93.31 76 LEU B N 1
ATOM 4619 C CA . LEU B 1 76 ? -7.133 6.684 -12.562 1 93.31 76 LEU B CA 1
ATOM 4620 C C . LEU B 1 76 ? -8.305 5.711 -12.656 1 93.31 76 LEU B C 1
ATOM 4622 O O . LEU B 1 76 ? -9.281 5.977 -13.352 1 93.31 76 LEU B O 1
ATOM 4626 N N . VAL B 1 77 ? -8.172 4.66 -11.977 1 92.88 77 VAL B N 1
ATOM 4627 C CA . VAL B 1 77 ? -9.234 3.66 -11.977 1 92.88 77 VAL B CA 1
ATOM 4628 C C . VAL B 1 77 ? -10.5 4.25 -11.359 1 92.88 77 VAL B C 1
ATOM 4630 O O . VAL B 1 77 ? -11.602 4.059 -11.875 1 92.88 77 VAL B O 1
ATOM 4633 N N . PHE B 1 78 ? -10.375 4.965 -10.242 1 90.12 78 PHE B N 1
ATOM 4634 C CA . PHE B 1 78 ? -11.523 5.617 -9.617 1 90.12 78 PHE B CA 1
ATOM 4635 C C . PHE B 1 78 ? -12.148 6.641 -10.555 1 90.12 78 PHE B C 1
ATOM 4637 O O . PHE B 1 78 ? -13.367 6.758 -10.625 1 90.12 78 PHE B O 1
ATOM 4644 N N . SER B 1 79 ? -11.336 7.363 -11.258 1 89.81 79 SER B N 1
ATOM 4645 C CA . SER B 1 79 ? -11.828 8.359 -12.203 1 89.81 79 SER B CA 1
ATOM 4646 C C . SER B 1 79 ? -12.578 7.695 -13.359 1 89.81 79 SER B C 1
ATOM 4648 O O . SER B 1 79 ? -13.656 8.156 -13.75 1 89.81 79 SER B O 1
ATOM 4650 N N . LEU B 1 80 ? -12.031 6.621 -13.82 1 88 80 LEU B N 1
ATOM 4651 C CA . LEU B 1 80 ? -12.672 5.883 -14.906 1 88 80 LEU B CA 1
ATOM 4652 C C . LEU B 1 80 ? -14.008 5.301 -14.445 1 88 80 LEU B C 1
ATOM 4654 O O . LEU B 1 80 ? -14.984 5.32 -15.195 1 88 80 LEU B O 1
ATOM 4658 N N . ASN B 1 81 ? -13.977 4.777 -13.266 1 86.56 81 ASN B N 1
ATOM 4659 C CA . ASN B 1 81 ? -15.203 4.238 -12.703 1 86.56 81 ASN B CA 1
ATOM 4660 C C . ASN B 1 81 ? -16.297 5.297 -12.633 1 86.56 81 ASN B C 1
ATOM 4662 O O . ASN B 1 81 ? -17.453 5.031 -13 1 86.56 81 ASN B O 1
ATOM 4666 N N . THR B 1 82 ? -15.969 6.465 -12.242 1 83.94 82 THR B N 1
ATOM 4667 C CA . THR B 1 82 ? -16.938 7.551 -12.125 1 83.94 82 THR B CA 1
ATOM 4668 C C . THR B 1 82 ? -17.422 8 -13.5 1 83.94 82 THR B C 1
ATOM 4670 O O . THR B 1 82 ? -18.609 8.242 -13.703 1 83.94 82 THR B O 1
ATOM 4673 N N . ILE B 1 83 ? -16.547 8.07 -14.398 1 85.25 83 ILE B N 1
ATOM 4674 C CA . ILE B 1 83 ? -16.859 8.5 -15.758 1 85.25 83 ILE B CA 1
ATOM 4675 C C . ILE B 1 83 ? -17.797 7.48 -16.406 1 85.25 83 ILE B C 1
ATOM 4677 O O . ILE B 1 83 ? -18.828 7.852 -16.984 1 85.25 83 ILE B O 1
ATOM 4681 N N . VAL B 1 84 ? -17.484 6.242 -16.281 1 83.69 84 VAL B N 1
ATOM 4682 C CA . VAL B 1 84 ? -18.266 5.18 -16.891 1 83.69 84 VAL B CA 1
ATOM 4683 C C . VAL B 1 84 ? -19.641 5.102 -16.234 1 83.69 84 VAL B C 1
ATOM 4685 O O . VAL B 1 84 ? -20.656 4.938 -16.906 1 83.69 84 VAL B O 1
ATOM 4688 N N . TYR B 1 85 ? -19.656 5.238 -14.953 1 80.88 85 TYR B N 1
ATOM 4689 C CA . TYR B 1 85 ? -20.922 5.223 -14.227 1 80.88 85 TYR B CA 1
ATOM 4690 C C . TYR B 1 85 ? -21.828 6.367 -14.672 1 80.88 85 TYR B C 1
ATOM 4692 O O . TYR B 1 85 ? -23.016 6.176 -14.875 1 80.88 85 TYR B O 1
ATOM 4700 N N . ASP B 1 86 ? -21.297 7.492 -14.859 1 80.75 86 ASP B N 1
ATOM 4701 C CA . ASP B 1 86 ? -22.062 8.664 -15.281 1 80.75 86 ASP B CA 1
ATOM 4702 C C . ASP B 1 86 ? -22.578 8.492 -16.703 1 80.75 86 ASP B C 1
ATOM 4704 O O . ASP B 1 86 ? -23.734 8.836 -17 1 80.75 86 ASP B O 1
ATOM 4708 N N . ILE B 1 87 ? -21.797 7.941 -17.531 1 82.19 87 ILE B N 1
ATOM 4709 C CA . ILE B 1 87 ? -22.172 7.77 -18.922 1 82.19 87 ILE B CA 1
ATOM 4710 C C . ILE B 1 87 ? -23.281 6.727 -19.047 1 82.19 87 ILE B C 1
ATOM 4712 O O . ILE B 1 87 ? -24.25 6.918 -19.781 1 82.19 87 ILE B O 1
ATOM 4716 N N . ILE B 1 88 ? -23.188 5.734 -18.266 1 79.31 88 ILE B N 1
ATOM 4717 C CA . ILE B 1 88 ? -24.141 4.641 -18.375 1 79.31 88 ILE B CA 1
ATOM 4718 C C . ILE B 1 88 ? -25.438 5.023 -17.656 1 79.31 88 ILE B C 1
ATOM 4720 O O . ILE B 1 88 ? -26.531 4.738 -18.141 1 79.31 88 ILE B O 1
ATOM 4724 N N . ASP B 1 89 ? -25.297 5.629 -16.516 1 76.19 89 ASP B N 1
ATOM 4725 C CA . ASP B 1 89 ? -26.469 5.938 -15.703 1 76.19 89 ASP B CA 1
ATOM 4726 C C . ASP B 1 89 ? -27.172 7.199 -16.219 1 76.19 89 ASP B C 1
ATOM 4728 O O . ASP B 1 89 ? -28.406 7.242 -16.297 1 76.19 89 ASP B O 1
ATOM 4732 N N . LYS B 1 90 ? -26.453 8.242 -16.547 1 75.62 90 LYS B N 1
ATOM 4733 C CA . LYS B 1 90 ? -27.078 9.523 -16.891 1 75.62 90 LYS B CA 1
ATOM 4734 C C . LYS B 1 90 ? -26.953 9.812 -18.375 1 75.62 90 LYS B C 1
ATOM 4736 O O . LYS B 1 90 ? -27.594 10.734 -18.891 1 75.62 90 LYS B O 1
ATOM 4741 N N . GLY B 1 91 ? -26.234 8.992 -19.031 1 73.5 91 GLY B N 1
ATOM 4742 C CA . GLY B 1 91 ? -26.062 9.188 -20.469 1 73.5 91 GLY B CA 1
ATOM 4743 C C . GLY B 1 91 ? -25.125 10.328 -20.797 1 73.5 91 GLY B C 1
ATOM 4744 O O . GLY B 1 91 ? -24.875 10.609 -21.984 1 73.5 91 GLY B O 1
ATOM 4745 N N . ARG B 1 92 ? -24.859 11.172 -19.828 1 69.88 92 ARG B N 1
ATOM 4746 C CA . ARG B 1 92 ? -23.938 12.281 -20.031 1 69.88 92 ARG B CA 1
ATOM 4747 C C . ARG B 1 92 ? -22.859 12.305 -18.953 1 69.88 92 ARG B C 1
ATOM 4749 O O . ARG B 1 92 ? -23.031 11.695 -17.891 1 69.88 92 ARG B O 1
ATOM 4756 N N . LEU B 1 93 ? -21.719 12.789 -19.391 1 69.81 93 LEU B N 1
ATOM 4757 C CA . LEU B 1 93 ? -20.641 12.984 -18.422 1 69.81 93 LEU B CA 1
ATOM 4758 C C . LEU B 1 93 ? -21.016 14.078 -17.422 1 69.81 93 LEU B C 1
ATOM 4760 O O . LEU B 1 93 ? -21.109 15.25 -17.781 1 69.81 93 LEU B O 1
ATOM 4764 N N . VAL B 1 94 ? -21.719 13.703 -16.344 1 64.88 94 VAL B N 1
ATOM 4765 C CA . VAL B 1 94 ? -22.047 14.672 -15.297 1 64.88 94 VAL B CA 1
ATOM 4766 C C . VAL B 1 94 ? -20.938 14.68 -14.242 1 64.88 94 VAL B C 1
ATOM 4768 O O . VAL B 1 94 ? -20.812 13.719 -13.477 1 64.88 94 VAL B O 1
ATOM 4771 N N . LEU B 1 95 ? -19.875 15.195 -14.625 1 63.34 95 LEU B N 1
ATOM 4772 C CA . LEU B 1 95 ? -18.844 15.273 -13.602 1 63.34 95 LEU B CA 1
ATOM 4773 C C . LEU B 1 95 ? -19.344 16.031 -12.375 1 63.34 95 LEU B C 1
ATOM 4775 O O . LEU B 1 95 ? -19.125 17.234 -12.25 1 63.34 95 LEU B O 1
ATOM 4779 N N . ASP B 1 96 ? -20.234 15.414 -11.648 1 67 96 ASP B N 1
ATOM 4780 C CA . ASP B 1 96 ? -20.844 16.078 -10.5 1 67 96 ASP B CA 1
ATOM 4781 C C . ASP B 1 96 ? -19.922 16.047 -9.289 1 67 96 ASP B C 1
ATOM 4783 O O . ASP B 1 96 ? -19.922 15.078 -8.516 1 67 96 ASP B O 1
ATOM 4787 N N . PHE B 1 97 ? -19.094 16.984 -9.305 1 81.19 97 PHE B N 1
ATOM 4788 C CA . PHE B 1 97 ? -18.266 17.203 -8.133 1 81.19 97 PHE B CA 1
ATOM 4789 C C . PH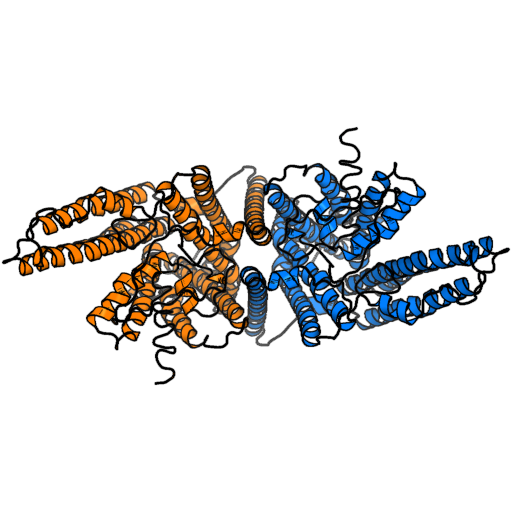E B 1 97 ? -18.969 18.062 -7.094 1 81.19 97 PHE B C 1
ATOM 4791 O O . PHE B 1 97 ? -18.406 19.031 -6.598 1 81.19 97 PHE B O 1
ATOM 4798 N N . ASP B 1 98 ? -20.156 17.578 -6.781 1 80.5 98 ASP B N 1
ATOM 4799 C CA . ASP B 1 98 ? -21.016 18.359 -5.887 1 80.5 98 ASP B CA 1
ATOM 4800 C C . ASP B 1 98 ? -20.391 18.469 -4.496 1 80.5 98 ASP B C 1
ATOM 4802 O O . ASP B 1 98 ? -20.438 19.531 -3.871 1 80.5 98 ASP B O 1
ATOM 4806 N N . LEU B 1 99 ? -19.844 17.438 -4.109 1 83.38 99 LEU B N 1
ATOM 4807 C CA . LEU B 1 99 ? -19.281 17.453 -2.77 1 83.38 99 LEU B CA 1
ATOM 4808 C C . LEU B 1 99 ? -18.109 18.438 -2.682 1 83.38 99 LEU B C 1
ATOM 4810 O O . LEU B 1 99 ? -17.984 19.156 -1.697 1 83.38 99 LEU B O 1
ATOM 4814 N N . ILE B 1 100 ? -17.312 18.484 -3.688 1 87.56 100 ILE B N 1
ATOM 4815 C CA . ILE B 1 100 ? -16.188 19.406 -3.709 1 87.56 100 ILE B CA 1
ATOM 4816 C C . ILE B 1 100 ? -16.688 20.844 -3.791 1 87.56 100 ILE B C 1
ATOM 4818 O O . ILE B 1 100 ? -16.188 21.734 -3.086 1 87.56 100 ILE B O 1
ATOM 4822 N N . GLN B 1 101 ? -17.656 21.078 -4.625 1 88.06 101 GLN B N 1
ATOM 4823 C CA . GLN B 1 101 ? -18.219 22.406 -4.785 1 88.06 101 GLN B CA 1
ATOM 4824 C C . GLN B 1 101 ? -18.859 22.891 -3.488 1 88.06 101 GLN B C 1
ATOM 4826 O O . GLN B 1 101 ? -18.75 24.078 -3.139 1 88.06 101 GLN B O 1
ATOM 4831 N N . TRP B 1 102 ? -19.438 22 -2.883 1 88.56 102 TRP B N 1
ATOM 4832 C CA . TRP B 1 102 ? -20.062 22.344 -1.608 1 88.56 102 TRP B CA 1
ATOM 4833 C C . TRP B 1 102 ? -19 22.594 -0.539 1 88.56 102 TRP B C 1
ATOM 4835 O O . TRP B 1 102 ? -19.062 23.594 0.179 1 88.56 102 TRP B O 1
ATOM 4845 N N . ALA B 1 103 ? -18.094 21.719 -0.44 1 89.75 103 ALA B N 1
ATOM 4846 C CA . ALA B 1 103 ? -17.078 21.797 0.616 1 89.75 103 ALA B CA 1
ATOM 4847 C C . ALA B 1 103 ? -16.234 23.062 0.479 1 89.75 103 ALA B C 1
ATOM 4849 O O . ALA B 1 103 ? -15.867 23.688 1.479 1 89.75 103 ALA B O 1
ATOM 4850 N N . PHE B 1 104 ? -15.984 23.484 -0.765 1 92.44 104 PHE B N 1
ATOM 4851 C CA . PHE B 1 104 ? -15.188 24.688 -1.021 1 92.44 104 PHE B CA 1
ATOM 4852 C C . PHE B 1 104 ? -16.078 25.844 -1.434 1 92.44 104 PHE B C 1
ATOM 4854 O O . PHE B 1 104 ? -15.648 26.734 -2.184 1 92.44 104 PHE B O 1
ATOM 4861 N N . GLY B 1 105 ? -17.234 25.875 -0.934 1 92.62 105 GLY B N 1
ATOM 4862 C CA . GLY B 1 105 ? -18.188 26.922 -1.275 1 92.62 105 GLY B CA 1
ATOM 4863 C C . GLY B 1 105 ? -17.797 28.297 -0.745 1 92.62 105 GLY B C 1
ATOM 4864 O O . GLY B 1 105 ? -16.938 28.391 0.14 1 92.62 105 GLY B O 1
ATOM 4865 N N . LYS B 1 106 ? -18.344 29.328 -1.371 1 95.31 106 LYS B N 1
ATOM 4866 C CA . LYS B 1 106 ? -18.141 30.719 -0.989 1 95.31 106 LYS B CA 1
ATOM 4867 C C . LYS B 1 106 ? -16.656 31.109 -1.083 1 95.31 106 LYS B C 1
ATOM 4869 O O . LYS B 1 106 ? -16.125 31.734 -0.174 1 95.31 106 LYS B O 1
ATOM 4874 N N . PHE B 1 107 ? -16.078 30.734 -2.176 1 93.75 107 PHE B N 1
ATOM 4875 C CA . PHE B 1 107 ? -14.641 30.875 -2.381 1 93.75 107 PHE B CA 1
ATOM 4876 C C . PHE B 1 107 ? -14.25 32.344 -2.408 1 93.75 107 PHE B C 1
ATOM 4878 O O . PHE B 1 107 ? -13.203 32.719 -1.874 1 93.75 107 PHE B O 1
ATOM 4885 N N . PRO B 1 108 ? -15.078 33.25 -2.945 1 95.56 108 PRO B N 1
ATOM 4886 C CA . PRO B 1 108 ? -14.688 34.656 -2.934 1 95.56 108 PRO B CA 1
ATOM 4887 C C . PRO B 1 108 ? -14.57 35.219 -1.52 1 95.56 108 PRO B C 1
ATOM 4889 O O . PRO B 1 108 ? -13.695 36.062 -1.254 1 95.56 108 PRO B O 1
ATOM 4892 N N . LYS B 1 109 ? -15.445 34.75 -0.666 1 97 109 LYS B N 1
ATOM 4893 C CA . LYS B 1 109 ? -15.375 35.188 0.721 1 97 109 LYS B CA 1
ATOM 4894 C C . LYS B 1 109 ? -14.117 34.656 1.404 1 97 109 LYS B C 1
ATOM 4896 O O . LYS B 1 109 ? -13.523 35.344 2.242 1 97 109 LYS B O 1
ATOM 4901 N N . VAL B 1 110 ? -13.781 33.438 1.028 1 96.88 110 VAL B N 1
ATOM 4902 C CA . VAL B 1 110 ? -12.562 32.844 1.565 1 96.88 110 VAL B CA 1
ATOM 4903 C C . VAL B 1 110 ? -11.352 33.656 1.124 1 96.88 110 VAL B C 1
ATOM 4905 O O . VAL B 1 110 ? -10.492 34 1.942 1 96.88 110 VAL B O 1
ATOM 4908 N N . MET B 1 111 ? -11.336 34.031 -0.113 1 96.88 111 MET B N 1
ATOM 4909 C CA . MET B 1 111 ? -10.211 34.781 -0.661 1 96.88 111 MET B CA 1
ATOM 4910 C C . MET B 1 111 ? -10.141 36.188 -0.053 1 96.88 111 MET B C 1
ATOM 4912 O O . MET B 1 111 ? -9.055 36.688 0.257 1 96.88 111 MET B O 1
ATOM 4916 N N . ALA B 1 112 ? -11.25 36.781 0.113 1 97.12 112 ALA B N 1
ATOM 4917 C CA . ALA B 1 112 ? -11.289 38.125 0.704 1 97.12 112 ALA B CA 1
ATOM 4918 C C . ALA B 1 112 ? -10.75 38.125 2.133 1 97.12 112 ALA B C 1
ATOM 4920 O O . ALA B 1 112 ? -9.938 38.969 2.506 1 97.12 112 ALA B O 1
ATOM 4921 N N . LEU B 1 113 ? -11.266 37.188 2.893 1 97.44 113 LEU B N 1
ATOM 4922 C CA . LEU B 1 113 ? -10.812 37.094 4.277 1 97.44 113 LEU B CA 1
ATOM 4923 C C . LEU B 1 113 ? -9.328 36.75 4.348 1 97.44 113 LEU B C 1
ATOM 4925 O O . LEU B 1 113 ? -8.609 37.25 5.207 1 97.44 113 LEU B O 1
ATOM 4929 N N . TRP B 1 114 ? -8.906 35.844 3.477 1 97 114 TRP B N 1
ATOM 4930 C CA . TRP B 1 114 ? -7.5 35.469 3.434 1 97 114 TRP B CA 1
ATOM 4931 C C . TRP B 1 114 ? -6.621 36.688 3.141 1 97 114 TRP B C 1
ATOM 4933 O O . TRP B 1 114 ? -5.594 36.875 3.791 1 97 114 TRP B O 1
ATOM 4943 N N . VAL B 1 115 ? -7.012 37.562 2.201 1 97.44 115 VAL B N 1
ATOM 4944 C CA . VAL B 1 115 ? -6.262 38.75 1.841 1 97.44 115 VAL B CA 1
ATOM 4945 C C . VAL B 1 115 ? -6.246 39.719 3.018 1 97.44 115 VAL B C 1
ATOM 4947 O O . VAL B 1 115 ? -5.215 40.312 3.318 1 97.44 115 VAL B O 1
ATOM 4950 N N . CYS B 1 116 ? -7.344 39.812 3.662 1 97.38 116 CYS B N 1
ATOM 4951 C CA . CYS B 1 116 ? -7.426 40.688 4.828 1 97.38 116 CYS B CA 1
ATOM 4952 C C . CYS B 1 116 ? -6.465 40.219 5.922 1 97.38 116 CYS B C 1
ATOM 4954 O O . CYS B 1 116 ? -5.797 41.062 6.547 1 97.38 116 CYS B O 1
ATOM 4956 N N . MET B 1 117 ? -6.457 38.969 6.129 1 97.94 117 MET B N 1
ATOM 4957 C CA . MET B 1 117 ? -5.562 38.438 7.148 1 97.94 117 MET B CA 1
ATOM 4958 C C . MET B 1 117 ? -4.105 38.688 6.773 1 97.94 117 MET B C 1
ATOM 4960 O O . MET B 1 117 ? -3.305 39.094 7.617 1 97.94 117 MET B O 1
ATOM 4964 N N . GLN B 1 118 ? -3.773 38.5 5.512 1 96.69 118 GLN B N 1
ATOM 4965 C CA . GLN B 1 118 ? -2.41 38.719 5.039 1 96.69 118 GLN B CA 1
ATOM 4966 C C . GLN B 1 118 ? -2.021 40.188 5.148 1 96.69 118 GLN B C 1
ATOM 4968 O O . GLN B 1 118 ? -0.92 40.531 5.602 1 96.69 118 GLN B O 1
ATOM 4973 N N . LEU B 1 119 ? -2.902 41.031 4.762 1 96.56 119 LEU B N 1
ATOM 4974 C CA . LEU B 1 119 ? -2.631 42.469 4.789 1 96.56 119 LEU B CA 1
ATOM 4975 C C . LEU B 1 119 ? -2.506 42.969 6.227 1 96.56 119 LEU B C 1
ATOM 4977 O O . LEU B 1 119 ? -1.722 43.875 6.504 1 96.56 119 LEU B O 1
ATOM 4981 N N . SER B 1 120 ? -3.289 42.406 7.074 1 96.94 120 SER B N 1
ATOM 4982 C CA . SER B 1 120 ? -3.207 42.781 8.477 1 96.94 120 SER B CA 1
ATOM 4983 C C . SER B 1 120 ? -1.815 42.531 9.047 1 96.94 120 SER B C 1
ATOM 4985 O O . SER B 1 120 ? -1.276 43.344 9.789 1 96.94 120 SER B O 1
ATOM 4987 N N . THR B 1 121 ? -1.196 41.406 8.711 1 96.06 121 THR B N 1
ATOM 4988 C CA . THR B 1 121 ? 0.136 41.062 9.211 1 96.06 121 THR B CA 1
ATOM 4989 C C . THR B 1 121 ? 1.188 41.969 8.562 1 96.06 121 THR B C 1
ATOM 4991 O O . THR B 1 121 ? 2.16 42.375 9.211 1 96.06 121 THR B O 1
ATOM 4994 N N . LEU B 1 122 ? 0.925 42.406 7.328 1 95.5 122 LEU B N 1
ATOM 4995 C CA . LEU B 1 122 ? 1.899 43.188 6.574 1 95.5 122 LEU B CA 1
ATOM 4996 C C . LEU B 1 122 ? 1.816 44.656 6.945 1 95.5 122 LEU B C 1
ATOM 4998 O O . LEU B 1 122 ? 2.844 45.312 7.086 1 95.5 122 LEU B O 1
ATOM 5002 N N . LEU B 1 123 ? 0.616 45.156 7.168 1 95.38 123 LEU B N 1
ATOM 5003 C CA . LEU B 1 123 ? 0.426 46.594 7.281 1 95.38 123 LEU B CA 1
ATOM 5004 C C . LEU B 1 123 ? 0.306 47 8.742 1 95.38 123 LEU B C 1
ATOM 5006 O O . LEU B 1 123 ? 0.454 48.188 9.07 1 95.38 123 LEU B O 1
ATOM 5010 N N . ILE B 1 124 ? 0.048 46.062 9.586 1 96.19 124 ILE B N 1
ATOM 5011 C CA . ILE B 1 124 ? -0.131 46.438 10.984 1 96.19 124 ILE B CA 1
ATOM 5012 C C . ILE B 1 124 ? 1.062 45.969 11.805 1 96.19 124 ILE B C 1
ATOM 5014 O O . ILE B 1 124 ? 1.728 46.75 12.477 1 96.19 124 ILE B O 1
ATOM 5018 N N . VAL B 1 125 ? 1.4 44.719 11.672 1 96.12 125 VAL B N 1
ATOM 5019 C CA . VAL B 1 125 ? 2.395 44.125 12.555 1 96.12 125 VAL B CA 1
ATOM 5020 C C . VAL B 1 125 ? 3.777 44.688 12.234 1 96.12 125 VAL B C 1
ATOM 5022 O O . VAL B 1 125 ? 4.477 45.156 13.125 1 96.12 125 VAL B O 1
ATOM 5025 N N . TYR B 1 126 ? 4.207 44.656 10.977 1 95.31 126 TYR B N 1
ATOM 5026 C CA . TYR B 1 126 ? 5.566 45.094 10.641 1 95.31 126 TYR B CA 1
ATOM 5027 C C . TYR B 1 126 ? 5.773 46.562 10.93 1 95.31 126 TYR B C 1
ATOM 5029 O O . TYR B 1 126 ? 6.715 46.938 11.641 1 95.31 126 TYR B O 1
ATOM 5037 N N . PRO B 1 127 ? 4.867 47.5 10.438 1 94.44 127 PRO B N 1
ATOM 5038 C CA . PRO B 1 127 ? 5.062 48.906 10.758 1 94.44 127 PRO B CA 1
ATOM 5039 C C . PRO B 1 127 ? 4.992 49.188 12.258 1 94.44 127 PRO B C 1
ATOM 5041 O O . PRO B 1 127 ? 5.711 50.062 12.766 1 94.44 127 PRO B O 1
ATOM 5044 N N . GLY B 1 128 ? 4.039 48.5 12.938 1 93.62 128 GLY B N 1
ATOM 5045 C CA . GLY B 1 128 ? 3.99 48.625 14.383 1 93.62 128 GLY B CA 1
ATOM 5046 C C . GLY B 1 128 ? 5.281 48.219 15.07 1 93.62 128 GLY B C 1
ATOM 5047 O O . GLY B 1 128 ? 5.777 48.938 15.938 1 93.62 128 GLY B O 1
ATOM 5048 N N . PHE B 1 129 ? 5.801 47.094 14.703 1 94.19 129 PHE B N 1
ATOM 5049 C CA . PHE B 1 129 ? 7.055 46.625 15.273 1 94.19 129 PHE B CA 1
ATOM 5050 C C . PHE B 1 129 ? 8.203 47.562 14.922 1 94.19 129 PHE B C 1
ATOM 5052 O O . PHE B 1 129 ? 9.055 47.844 15.766 1 94.19 129 PHE B O 1
ATOM 5059 N N . TYR B 1 130 ? 8.234 48 13.641 1 91.25 130 TYR B N 1
ATOM 5060 C CA . TYR B 1 130 ? 9.258 48.938 13.188 1 91.25 130 TYR B CA 1
ATOM 5061 C C . TYR B 1 130 ? 9.227 50.219 14.008 1 91.25 130 TYR B C 1
ATOM 5063 O O . TYR B 1 130 ? 10.273 50.719 14.43 1 91.25 130 TYR B O 1
ATOM 5071 N N . HIS B 1 131 ? 8.086 50.75 14.266 1 90.44 131 HIS B N 1
ATOM 5072 C CA . HIS B 1 131 ? 7.941 51.969 15.047 1 90.44 131 HIS B CA 1
ATOM 5073 C C . HIS B 1 131 ? 8.414 51.75 16.484 1 90.44 131 HIS B C 1
ATOM 5075 O O . HIS B 1 131 ? 9.109 52.594 17.047 1 90.44 131 HIS B O 1
ATOM 5081 N N . TRP B 1 132 ? 7.996 50.688 17.031 1 90.62 132 TRP B N 1
ATOM 5082 C CA . TRP B 1 132 ? 8.438 50.375 18.391 1 90.62 132 TRP B CA 1
ATOM 5083 C C . TRP B 1 132 ? 9.953 50.25 18.453 1 90.62 132 TRP B C 1
ATOM 5085 O O . TRP B 1 132 ? 10.594 50.781 19.359 1 90.62 132 TRP B O 1
ATOM 5095 N N . SER B 1 133 ? 10.602 49.531 17.531 1 88.06 133 SER B N 1
ATOM 5096 C CA . SER B 1 133 ? 12.031 49.281 17.531 1 88.06 133 SER B CA 1
ATOM 5097 C C . SER B 1 133 ? 12.828 50.562 17.344 1 88.06 133 SER B C 1
ATOM 5099 O O . SER B 1 133 ? 13.914 50.719 17.906 1 88.06 133 SER B O 1
ATOM 5101 N N . THR B 1 134 ? 12.273 51.531 16.547 1 84.06 134 THR B N 1
ATOM 5102 C CA . THR B 1 134 ? 13 52.781 16.25 1 84.06 134 THR B CA 1
ATOM 5103 C C . THR B 1 134 ? 12.766 53.812 17.344 1 84.06 134 THR B C 1
ATOM 5105 O O . THR B 1 134 ? 13.625 54.656 17.594 1 84.06 134 THR B O 1
ATOM 5108 N N . SER B 1 135 ? 11.609 53.812 17.969 1 81.25 135 SER B N 1
ATOM 5109 C CA . SER B 1 135 ? 11.273 54.812 18.984 1 81.25 135 SER B CA 1
ATOM 5110 C C . SER B 1 135 ? 11.789 54.406 20.359 1 81.25 135 SER B C 1
ATOM 5112 O O . SER B 1 135 ? 11.805 55.219 21.297 1 81.25 135 SER B O 1
ATOM 5114 N N . ARG B 1 136 ? 12.086 53.188 20.531 1 79.56 136 ARG B N 1
ATOM 5115 C CA . ARG B 1 136 ? 12.5 52.719 21.859 1 79.56 136 ARG B CA 1
ATOM 5116 C C . ARG B 1 136 ? 13.797 53.375 22.297 1 79.56 136 ARG B C 1
ATOM 5118 O O . ARG B 1 136 ? 14.836 53.219 21.641 1 79.56 136 ARG B O 1
ATOM 5125 N N . ARG B 1 137 ? 13.648 54.531 23.156 1 64.88 137 ARG B N 1
ATOM 5126 C CA . ARG B 1 137 ? 14.789 55.219 23.766 1 64.88 137 ARG B CA 1
ATOM 5127 C C . ARG B 1 137 ? 15.141 54.562 25.109 1 64.88 137 ARG B C 1
ATOM 5129 O O . ARG B 1 137 ? 14.297 53.906 25.719 1 64.88 137 ARG B O 1
ATOM 5136 N N . TYR B 1 138 ? 16.391 54.469 25.609 1 57.28 138 TYR B N 1
ATOM 5137 C CA . TYR B 1 138 ? 16.969 53.781 26.75 1 57.28 138 TYR B CA 1
ATOM 5138 C C . TYR B 1 138 ? 16.172 54.062 28.016 1 57.28 138 TYR B C 1
ATOM 5140 O O . TYR B 1 138 ? 15.922 53.156 28.812 1 57.28 138 TYR B O 1
ATOM 5148 N N . THR B 1 139 ? 15.914 55.312 28.516 1 52.12 139 THR B N 1
ATOM 5149 C CA . THR B 1 139 ? 15.523 55.625 29.891 1 52.12 139 THR B CA 1
ATOM 5150 C C . THR B 1 139 ? 14.078 55.219 30.141 1 52.12 139 THR B C 1
ATOM 5152 O O . THR B 1 139 ? 13.75 54.656 31.188 1 52.12 139 THR B O 1
ATOM 5155 N N . SER B 1 140 ? 13.133 55.906 29.625 1 55.47 140 SER B N 1
ATOM 5156 C CA . SER B 1 140 ? 11.703 55.906 29.906 1 55.47 140 SER B CA 1
ATOM 5157 C C . SER B 1 140 ? 11 54.719 29.281 1 55.47 140 SER B C 1
ATOM 5159 O O . SER B 1 140 ? 9.773 54.625 29.312 1 55.47 140 SER B O 1
ATOM 5161 N N . SER B 1 141 ? 11.781 53.5 29.094 1 70.38 141 SER B N 1
ATOM 5162 C CA . SER B 1 141 ? 11.617 52.594 27.953 1 70.38 141 SER B CA 1
ATOM 5163 C C . SER B 1 141 ? 10.852 51.344 28.359 1 70.38 141 SER B C 1
ATOM 5165 O O . SER B 1 141 ? 10.086 50.812 27.562 1 70.38 141 SER B O 1
ATOM 5167 N N . ARG B 1 142 ? 10.703 51.156 29.688 1 79.62 142 ARG B N 1
ATOM 5168 C CA . ARG B 1 142 ? 10.086 49.875 30.078 1 79.62 142 ARG B CA 1
ATOM 5169 C C . ARG B 1 142 ? 8.57 49.969 30 1 79.62 142 ARG B C 1
ATOM 5171 O O . ARG B 1 142 ? 7.91 49 29.578 1 79.62 142 ARG B O 1
ATOM 5178 N N . LEU B 1 143 ? 8.07 51.125 30.453 1 82.88 143 LEU B N 1
ATOM 5179 C CA . LEU B 1 143 ? 6.621 51.281 30.406 1 82.88 143 LEU B CA 1
ATOM 5180 C C . LEU B 1 143 ? 6.113 51.25 28.969 1 82.88 143 LEU B C 1
ATOM 5182 O O . LEU B 1 143 ? 5.074 50.625 28.703 1 82.88 143 LEU B O 1
ATOM 5186 N N . MET B 1 144 ? 6.812 51.875 28.109 1 85 144 MET B N 1
ATOM 5187 C CA . MET B 1 144 ? 6.414 51.875 26.703 1 85 144 MET B CA 1
ATOM 5188 C C . MET B 1 144 ? 6.5 50.469 26.125 1 85 144 MET B C 1
ATOM 5190 O O . MET B 1 144 ? 5.695 50.094 25.266 1 85 144 MET B O 1
ATOM 5194 N N . ASP B 1 145 ? 7.461 49.719 26.578 1 88.75 145 ASP B N 1
ATOM 5195 C CA . ASP B 1 145 ? 7.582 48.312 26.125 1 88.75 145 ASP B CA 1
ATOM 5196 C C . ASP B 1 145 ? 6.348 47.5 26.516 1 88.75 145 ASP B C 1
ATOM 5198 O O . ASP B 1 145 ? 5.855 46.688 25.734 1 88.75 145 ASP B O 1
ATOM 5202 N N . PHE B 1 146 ? 5.82 47.781 27.672 1 91.06 146 PHE B N 1
ATOM 5203 C CA . PHE B 1 146 ? 4.648 47.062 28.141 1 91.06 146 PHE B CA 1
ATOM 5204 C C . PHE B 1 146 ? 3.398 47.5 27.391 1 91.06 146 PHE B C 1
ATOM 5206 O O . PHE B 1 146 ? 2.498 46.688 27.156 1 91.06 146 PHE B O 1
ATOM 5213 N N . VAL B 1 147 ? 3.389 48.719 27.031 1 91.56 147 VAL B N 1
ATOM 5214 C CA . VAL B 1 147 ? 2.252 49.219 26.266 1 91.56 147 VAL B CA 1
ATOM 5215 C C . VAL B 1 147 ? 2.23 48.531 24.891 1 91.56 147 VAL B C 1
ATOM 5217 O O . VAL B 1 147 ? 1.186 48.062 24.453 1 91.56 147 VAL B O 1
ATOM 5220 N N . TRP B 1 148 ? 3.379 48.469 24.266 1 92.31 148 TRP B N 1
ATOM 5221 C CA . TRP B 1 148 ? 3.461 47.844 22.953 1 92.31 148 TRP B CA 1
ATOM 5222 C C . TRP B 1 148 ? 3.197 46.344 23.047 1 92.31 148 TRP B C 1
ATOM 5224 O O . TRP B 1 148 ? 2.609 45.75 22.141 1 92.31 148 TRP B O 1
ATOM 5234 N N . LEU B 1 149 ? 3.639 45.75 24.094 1 93.56 149 LEU B N 1
ATOM 5235 C CA . LEU B 1 149 ? 3.328 44.344 24.328 1 93.56 149 LEU B CA 1
ATOM 5236 C C . LEU B 1 149 ? 1.824 44.125 24.469 1 93.56 149 LEU B C 1
ATOM 5238 O O . LEU B 1 149 ? 1.279 43.156 23.969 1 93.56 149 LEU B O 1
ATOM 5242 N N . GLY B 1 150 ? 1.202 45.031 25.188 1 95.62 150 GLY B N 1
ATOM 5243 C CA . GLY B 1 150 ? -0.246 45 25.312 1 95.62 150 GLY B CA 1
ATOM 5244 C C . GLY B 1 150 ? -0.965 45.094 23.969 1 95.62 150 GLY B C 1
ATOM 5245 O O . GLY B 1 150 ? -1.936 44.375 23.719 1 95.62 150 GLY B O 1
ATOM 5246 N N . ILE B 1 151 ? -0.472 45.969 23.109 1 95.62 151 ILE B N 1
ATOM 5247 C CA . ILE B 1 151 ? -1.047 46.156 21.781 1 95.62 151 ILE B CA 1
ATOM 5248 C C . ILE B 1 151 ? -0.851 44.875 20.969 1 95.62 151 ILE B C 1
ATOM 5250 O O . ILE B 1 151 ? -1.76 44.438 20.25 1 95.62 151 ILE B O 1
ATOM 5254 N N . PHE B 1 152 ? 0.333 44.312 21.109 1 96.5 152 PHE B N 1
ATOM 5255 C CA . PHE B 1 152 ? 0.638 43.062 20.391 1 96.5 152 PHE B CA 1
ATOM 5256 C C . PHE B 1 152 ? -0.276 41.938 20.828 1 96.5 152 PHE B C 1
ATOM 5258 O O . PHE B 1 152 ? -0.805 41.188 20 1 96.5 152 PHE B O 1
ATOM 5265 N N . ILE B 1 153 ? -0.49 41.781 22.094 1 96.94 153 ILE B N 1
ATOM 5266 C CA . ILE B 1 153 ? -1.363 40.75 22.625 1 96.94 153 ILE B CA 1
ATOM 5267 C C . ILE B 1 153 ? -2.797 41 22.156 1 96.94 153 ILE B C 1
ATOM 5269 O O . ILE B 1 153 ? -3.5 40.062 21.797 1 96.94 153 ILE B O 1
ATOM 5273 N N . SER B 1 154 ? -3.217 42.25 22.188 1 97.19 154 SER B N 1
ATOM 5274 C CA . SER B 1 154 ? -4.551 42.594 21.703 1 97.19 154 SER B CA 1
ATOM 5275 C C . SER B 1 154 ? -4.707 42.25 20.219 1 97.19 154 SER B C 1
ATOM 5277 O O . SER B 1 154 ? -5.773 41.781 19.797 1 97.19 154 SER B O 1
ATOM 5279 N N . TYR B 1 155 ? -3.672 42.469 19.438 1 97.38 155 TYR B N 1
ATOM 5280 C CA . TYR B 1 155 ? -3.693 42.125 18.016 1 97.38 155 TYR B CA 1
ATOM 5281 C C . TYR B 1 155 ? -3.855 40.625 17.828 1 97.38 155 TYR B C 1
ATOM 5283 O O . TYR B 1 155 ? -4.652 40.156 17 1 97.38 155 TYR B O 1
ATOM 5291 N N . GLN B 1 156 ? -3.1 39.844 18.578 1 97.38 156 GLN B N 1
ATOM 5292 C CA . GLN B 1 156 ? -3.166 38.406 18.484 1 97.38 156 GLN B CA 1
ATOM 5293 C C . GLN B 1 156 ? -4.551 37.875 18.859 1 97.38 156 GLN B C 1
ATOM 5295 O O . GLN B 1 156 ? -5.074 36.969 18.234 1 97.38 156 GLN B O 1
ATOM 5300 N N . ILE B 1 157 ? -5.148 38.469 19.859 1 97.19 157 ILE B N 1
ATOM 5301 C CA . ILE B 1 157 ? -6.484 38.062 20.281 1 97.19 157 ILE B CA 1
ATOM 5302 C C . ILE B 1 157 ? -7.504 38.438 19.203 1 97.19 157 ILE B C 1
ATOM 5304 O O . ILE B 1 157 ? -8.375 37.625 18.875 1 97.19 157 ILE B O 1
ATOM 5308 N N . ALA B 1 158 ? -7.367 39.594 18.688 1 97.06 158 ALA B N 1
ATOM 5309 C CA . ALA B 1 158 ? -8.258 40.031 17.609 1 97.06 158 ALA B CA 1
ATOM 5310 C C . ALA B 1 158 ? -8.125 39.094 16.391 1 97.06 158 ALA B C 1
ATOM 5312 O O . ALA B 1 158 ? -9.109 38.781 15.734 1 97.06 158 ALA B O 1
ATOM 5313 N N . PHE B 1 159 ? -6.906 38.75 16.125 1 97.62 159 PHE B N 1
ATOM 5314 C CA . PHE B 1 159 ? -6.633 37.875 14.977 1 97.62 159 PHE B CA 1
ATOM 5315 C C . PHE B 1 159 ? -7.199 36.5 15.203 1 97.62 159 PHE B C 1
ATOM 5317 O O . PHE B 1 159 ? -7.539 35.781 14.25 1 97.62 159 PHE B O 1
ATOM 5324 N N . LEU B 1 160 ? -7.332 36.094 16.391 1 96.44 160 LEU B N 1
ATOM 5325 C CA . LEU B 1 160 ? -7.898 34.781 16.75 1 96.44 160 LEU B CA 1
ATOM 5326 C C . LEU B 1 160 ? -9.422 34.812 16.672 1 96.44 160 LEU B C 1
ATOM 5328 O O . LEU B 1 160 ? -10.047 33.844 16.25 1 96.44 160 LEU B O 1
ATOM 5332 N N . VAL B 1 161 ? -10.047 35.938 16.938 1 96.5 161 VAL B N 1
ATOM 5333 C CA . VAL B 1 161 ? -11.492 36.031 17.125 1 96.5 161 VAL B CA 1
ATOM 5334 C C . VAL B 1 161 ? -12.164 36.5 15.844 1 96.5 161 VAL B C 1
ATOM 5336 O O . VAL B 1 161 ? -13.18 35.938 15.422 1 96.5 161 VAL B O 1
ATOM 5339 N N . LEU B 1 162 ? -11.578 37.438 15.164 1 96.44 162 LEU B N 1
ATOM 5340 C CA . LEU B 1 162 ? -12.258 38.125 14.062 1 96.44 162 LEU B CA 1
ATOM 5341 C C . LEU B 1 162 ? -12.492 37.156 12.898 1 96.44 162 LEU B C 1
ATOM 5343 O O . LEU B 1 162 ? -13.602 37.094 12.367 1 96.44 162 LEU B O 1
ATOM 5347 N N . PRO B 1 163 ? -11.484 36.438 12.492 1 96.81 163 PRO B N 1
ATOM 5348 C CA . PRO B 1 163 ? -11.758 35.5 11.391 1 96.81 163 PRO B CA 1
ATOM 5349 C C . PRO B 1 163 ? -12.805 34.438 11.758 1 96.81 163 PRO B C 1
ATOM 5351 O O . PRO B 1 163 ? -13.609 34.031 10.914 1 96.81 163 PRO B O 1
ATOM 5354 N N . VAL B 1 164 ? -12.812 33.969 12.938 1 96 164 VAL B N 1
ATOM 5355 C CA . VAL B 1 164 ? -13.75 32.938 13.383 1 96 164 VAL B CA 1
ATOM 5356 C C . VAL B 1 164 ? -15.172 33.5 13.375 1 96 164 VAL B C 1
ATOM 5358 O O . VAL B 1 164 ? -16.109 32.781 12.992 1 96 164 VAL B O 1
ATOM 5361 N N . THR B 1 165 ? -15.328 34.719 13.836 1 95.69 165 THR B N 1
ATOM 5362 C CA . THR B 1 165 ? -16.625 35.375 13.805 1 95.69 165 THR B CA 1
ATOM 5363 C C . THR B 1 165 ? -17.125 35.531 12.375 1 95.69 165 THR B C 1
ATOM 5365 O O . THR B 1 165 ? -18.312 35.375 12.094 1 95.69 165 THR B O 1
ATOM 5368 N N . TYR B 1 166 ? -16.203 35.875 11.5 1 96.25 166 TYR B N 1
ATOM 5369 C CA . TYR B 1 166 ? -16.547 36.031 10.094 1 96.25 166 TYR B CA 1
ATOM 5370 C C . TYR B 1 166 ? -17 34.688 9.508 1 96.25 166 TYR B C 1
ATOM 5372 O O . TYR B 1 166 ? -17.969 34.656 8.75 1 96.25 166 TYR B O 1
ATOM 5380 N N . LEU B 1 167 ? -16.344 33.625 9.836 1 95.94 167 LEU B N 1
ATOM 5381 C CA . LEU B 1 167 ? -16.703 32.281 9.367 1 95.94 167 LEU B CA 1
ATOM 5382 C C . LEU B 1 167 ? -18.094 31.891 9.852 1 95.94 167 LEU B C 1
ATOM 5384 O O . LEU B 1 167 ? -18.875 31.312 9.094 1 95.94 167 LEU B O 1
ATOM 5388 N N . SER B 1 168 ? -18.375 32.219 11.125 1 92.44 168 SER B N 1
ATOM 5389 C CA . SER B 1 168 ? -19.656 31.891 11.711 1 92.44 168 SER B CA 1
ATOM 5390 C C . SER B 1 168 ? -20.781 32.719 11.109 1 92.44 168 SER B C 1
ATOM 5392 O O . SER B 1 168 ? -21.875 32.219 10.852 1 92.44 168 SER B O 1
ATOM 5394 N N . GLU B 1 169 ? -20.5 33.938 10.852 1 94.62 169 GLU B N 1
ATOM 5395 C CA . GLU B 1 169 ? -21.5 34.844 10.305 1 94.62 169 GLU B CA 1
ATOM 5396 C C . GLU B 1 169 ? -21.875 34.469 8.883 1 94.62 169 GLU B C 1
ATOM 5398 O O . GLU B 1 169 ? -23.047 34.594 8.484 1 94.62 169 GLU B O 1
ATOM 5403 N N . HIS B 1 170 ? -20.938 34 8.172 1 95.19 170 HIS B N 1
ATOM 5404 C CA . HIS B 1 170 ? -21.203 33.719 6.766 1 95.19 170 HIS B CA 1
ATOM 5405 C C . HIS B 1 170 ? -21.375 32.219 6.551 1 95.19 170 HIS B C 1
ATOM 5407 O O . HIS B 1 170 ? -21.562 31.75 5.418 1 95.19 170 HIS B O 1
ATOM 5413 N N . ASN B 1 171 ? -21.344 31.406 7.504 1 92.38 171 ASN B N 1
ATOM 5414 C CA . ASN B 1 171 ? -21.547 29.953 7.441 1 92.38 171 ASN B CA 1
ATOM 5415 C C . ASN B 1 171 ? -20.719 29.328 6.328 1 92.38 171 ASN B C 1
ATOM 5417 O O . ASN B 1 171 ? -21.25 28.625 5.469 1 92.38 171 ASN B O 1
ATOM 5421 N N . LEU B 1 172 ? -19.469 29.516 6.398 1 95 172 LEU B N 1
ATOM 5422 C CA . LEU B 1 172 ? -18.578 28.906 5.406 1 95 172 LEU B CA 1
ATOM 5423 C C . LEU B 1 172 ? -18.547 27.391 5.559 1 95 172 LEU B C 1
ATOM 5425 O O . LEU B 1 172 ? -18.547 26.875 6.68 1 95 172 LEU B O 1
ATOM 5429 N N . PRO B 1 173 ? -18.531 26.688 4.422 1 95 173 PRO B N 1
ATOM 5430 C CA . PRO B 1 173 ? -18.484 25.219 4.48 1 95 173 PRO B CA 1
ATOM 5431 C C . PRO B 1 173 ? -17.172 24.688 5.066 1 95 173 PRO B C 1
ATOM 5433 O O . PRO B 1 173 ? -16.234 25.453 5.262 1 95 173 PRO B O 1
ATOM 5436 N N . PRO B 1 174 ? -17.141 23.422 5.355 1 92.94 174 PRO B N 1
ATOM 5437 C CA . PRO B 1 174 ? -16.062 22.844 6.148 1 92.94 174 PRO B CA 1
ATOM 5438 C C . PRO B 1 174 ? -14.688 23.031 5.488 1 92.94 174 PRO B C 1
ATOM 5440 O O . PRO B 1 174 ? -13.742 23.469 6.133 1 92.94 174 PRO B O 1
ATOM 5443 N N . ALA B 1 175 ? -14.531 22.703 4.234 1 94.62 175 ALA B N 1
ATOM 5444 C CA . ALA B 1 175 ? -13.227 22.797 3.588 1 94.62 175 ALA B CA 1
ATOM 5445 C C . ALA B 1 175 ? -12.758 24.25 3.502 1 94.62 175 ALA B C 1
ATOM 5447 O O . ALA B 1 175 ? -11.578 24.547 3.689 1 94.62 175 ALA B O 1
ATOM 5448 N N . SER B 1 176 ? -13.633 25.203 3.209 1 96.75 176 SER B N 1
ATOM 5449 C CA . SER B 1 176 ? -13.32 26.625 3.195 1 96.75 176 SER B CA 1
ATOM 5450 C C . SER B 1 176 ? -12.898 27.109 4.574 1 96.75 176 SER B C 1
ATOM 5452 O O . SER B 1 176 ? -11.953 27.891 4.703 1 96.75 176 SER B O 1
ATOM 5454 N N . SER B 1 177 ? -13.602 26.609 5.531 1 97.12 177 SER B N 1
ATOM 5455 C CA . SER B 1 177 ? -13.266 26.984 6.902 1 97.12 177 SER B CA 1
ATOM 5456 C C . SER B 1 177 ? -11.883 26.453 7.297 1 97.12 177 SER B C 1
ATOM 5458 O O . SER B 1 177 ? -11.133 27.141 7.988 1 97.12 177 SER B O 1
ATOM 5460 N N . VAL B 1 178 ? -11.586 25.266 6.867 1 96.5 178 VAL B N 1
ATOM 5461 C CA . VAL B 1 178 ? -10.289 24.672 7.18 1 96.5 178 VAL B CA 1
ATOM 5462 C C . VAL B 1 178 ? -9.172 25.531 6.586 1 96.5 178 VAL B C 1
ATOM 5464 O O . VAL B 1 178 ? -8.141 25.75 7.227 1 96.5 178 VAL B O 1
ATOM 5467 N N . ILE B 1 179 ? -9.328 26.016 5.418 1 96.56 179 ILE B N 1
ATOM 5468 C CA . ILE B 1 179 ? -8.328 26.844 4.746 1 96.56 179 ILE B CA 1
ATOM 5469 C C . ILE B 1 179 ? -8.07 28.094 5.566 1 96.56 179 ILE B C 1
ATOM 5471 O O . ILE B 1 179 ? -6.918 28.438 5.844 1 96.56 179 ILE B O 1
ATOM 5475 N N . ILE B 1 180 ? -9.125 28.719 5.992 1 97.44 180 ILE B N 1
ATOM 5476 C CA . ILE B 1 180 ? -9.008 29.984 6.699 1 97.44 180 ILE B CA 1
ATOM 5477 C C . ILE B 1 180 ? -8.391 29.75 8.078 1 97.44 180 ILE B C 1
ATOM 5479 O O . ILE B 1 180 ? -7.488 30.484 8.492 1 97.44 180 ILE B O 1
ATOM 5483 N N . VAL B 1 181 ? -8.867 28.766 8.734 1 97.69 181 VAL B N 1
ATOM 5484 C CA . VAL B 1 181 ? -8.422 28.531 10.102 1 97.69 181 VAL B CA 1
ATOM 5485 C C . VAL B 1 181 ? -6.953 28.125 10.109 1 97.69 181 VAL B C 1
ATOM 5487 O O . VAL B 1 181 ? -6.18 28.547 10.969 1 97.69 181 VAL B O 1
ATOM 5490 N N . THR B 1 182 ? -6.547 27.266 9.211 1 97.06 182 THR B N 1
ATOM 5491 C CA . THR B 1 182 ? -5.148 26.859 9.148 1 97.06 182 THR B CA 1
ATOM 5492 C C . THR B 1 182 ? -4.254 28.031 8.758 1 97.06 182 THR B C 1
ATOM 5494 O O . THR B 1 182 ? -3.145 28.172 9.273 1 97.06 182 THR B O 1
ATOM 5497 N N . GLU B 1 183 ? -4.691 28.875 7.887 1 97.5 183 GLU B N 1
ATOM 5498 C CA . GLU B 1 183 ? -3.936 30.078 7.527 1 97.5 183 GLU B CA 1
ATOM 5499 C C . GLU B 1 183 ? -3.865 31.047 8.695 1 97.5 183 GLU B C 1
ATOM 5501 O O . GLU B 1 183 ? -2.857 31.734 8.883 1 97.5 183 GLU B O 1
ATOM 5506 N N . GLN B 1 184 ? -4.961 31.109 9.383 1 98.12 184 GLN B N 1
ATOM 5507 C CA . GLN B 1 184 ? -4.984 31.953 10.578 1 98.12 184 GLN B CA 1
ATOM 5508 C C . GLN B 1 184 ? -3.9 31.516 11.562 1 98.12 184 GLN B C 1
ATOM 5510 O O . GLN B 1 184 ? -3.135 32.344 12.055 1 98.12 184 GLN B O 1
ATOM 5515 N N . LEU B 1 185 ? -3.861 30.266 11.773 1 97.69 185 LEU B N 1
ATOM 5516 C CA . LEU B 1 185 ? -2.889 29.734 12.727 1 97.69 185 LEU B CA 1
ATOM 5517 C C . LEU B 1 185 ? -1.468 29.906 12.203 1 97.69 185 LEU B C 1
ATOM 5519 O O . LEU B 1 185 ? -0.559 30.25 12.961 1 97.69 185 LEU B O 1
ATOM 5523 N N . ARG B 1 186 ? -1.272 29.609 10.969 1 97.88 186 ARG B N 1
ATOM 5524 C CA . ARG B 1 186 ? 0.039 29.797 10.352 1 97.88 186 ARG B CA 1
ATOM 5525 C C . ARG B 1 186 ? 0.538 31.219 10.539 1 97.88 186 ARG B C 1
ATOM 5527 O O . ARG B 1 186 ? 1.669 31.438 10.977 1 97.88 186 ARG B O 1
ATOM 5534 N N . LEU B 1 187 ? -0.262 32.25 10.273 1 98.25 187 LEU B N 1
ATOM 5535 C CA . LEU B 1 187 ? 0.121 33.656 10.352 1 98.25 187 LEU B CA 1
ATOM 5536 C C . LEU B 1 187 ? 0.358 34.062 11.797 1 98.25 187 LEU B C 1
ATOM 5538 O O . LEU B 1 187 ? 1.276 34.844 12.086 1 98.25 187 LEU B O 1
ATOM 5542 N N . MET B 1 188 ? -0.504 33.531 12.664 1 98 188 MET B N 1
ATOM 5543 C CA . MET B 1 188 ? -0.316 33.844 14.078 1 98 188 MET B CA 1
ATOM 5544 C C . MET B 1 188 ? 1.032 33.312 14.57 1 98 188 MET B C 1
ATOM 5546 O O . MET B 1 188 ? 1.75 34.031 15.289 1 98 188 MET B O 1
ATOM 5550 N N . MET B 1 189 ? 1.333 32.125 14.188 1 98.06 189 MET B N 1
ATOM 5551 C CA . MET B 1 189 ? 2.607 31.531 14.586 1 98.06 189 MET B CA 1
ATOM 5552 C C . MET B 1 189 ? 3.777 32.312 13.977 1 98.06 189 MET B C 1
ATOM 5554 O O . MET B 1 189 ? 4.773 32.562 14.648 1 98.06 189 MET B O 1
ATOM 5558 N N . LYS B 1 190 ? 3.676 32.688 12.758 1 98.25 190 LYS B N 1
ATOM 5559 C CA . LYS B 1 190 ? 4.758 33.406 12.086 1 98.25 190 LYS B CA 1
ATOM 5560 C C . LYS B 1 190 ? 4.957 34.781 12.688 1 98.25 190 LYS B C 1
ATOM 5562 O O . LYS B 1 190 ? 6.09 35.219 12.883 1 98.25 190 LYS B O 1
ATOM 5567 N N . VAL B 1 191 ? 3.85 35.469 12.945 1 97.94 191 VAL B N 1
ATOM 5568 C CA . VAL B 1 191 ? 3.934 36.812 13.555 1 97.94 191 VAL B CA 1
ATOM 5569 C C . VAL B 1 191 ? 4.594 36.719 14.93 1 97.94 191 VAL B C 1
ATOM 5571 O O . VAL B 1 191 ? 5.461 37.5 15.266 1 97.94 191 VAL B O 1
ATOM 5574 N N . HIS B 1 192 ? 4.18 35.719 15.648 1 97.44 192 HIS B N 1
ATOM 5575 C CA . HIS B 1 192 ? 4.785 35.5 16.953 1 97.44 192 HIS B CA 1
ATOM 5576 C C . HIS B 1 192 ? 6.285 35.25 16.828 1 97.44 192 HIS B C 1
ATOM 5578 O O . HIS B 1 192 ? 7.078 35.781 17.609 1 97.44 192 HIS B O 1
ATOM 5584 N N . SER B 1 193 ? 6.672 34.438 15.922 1 97.5 193 SER B N 1
ATOM 5585 C CA . SER B 1 193 ? 8.078 34.094 15.711 1 97.5 193 SER B CA 1
ATOM 5586 C C . SER B 1 193 ? 8.891 35.312 15.344 1 97.5 193 SER B C 1
ATOM 5588 O O . SER B 1 193 ? 9.984 35.531 15.875 1 97.5 193 SER B O 1
ATOM 5590 N N . PHE B 1 194 ? 8.367 36.125 14.5 1 96.94 194 PHE B N 1
ATOM 5591 C CA . PHE B 1 194 ? 9.055 37.312 14.047 1 96.94 194 PHE B CA 1
ATOM 5592 C C . PHE B 1 194 ? 9.266 38.281 15.203 1 96.94 194 PHE B C 1
ATOM 5594 O O . PHE B 1 194 ? 10.383 38.75 15.422 1 96.94 194 PHE B O 1
ATOM 5601 N N . VAL B 1 195 ? 8.234 38.562 15.953 1 95.69 195 VAL B N 1
ATOM 5602 C CA . VAL B 1 195 ? 8.289 39.531 17.047 1 95.69 195 VAL B CA 1
ATOM 5603 C C . VAL B 1 195 ? 9.203 39 18.156 1 95.69 195 VAL B C 1
ATOM 5605 O O . VAL B 1 195 ? 10.047 39.75 18.672 1 95.69 195 VAL B O 1
ATOM 5608 N N . ARG B 1 196 ? 9.039 37.719 18.438 1 94 196 ARG B N 1
ATOM 5609 C CA . ARG B 1 196 ? 9.828 37.125 19.5 1 94 196 ARG B CA 1
ATOM 5610 C C . ARG B 1 196 ? 11.312 37.156 19.172 1 94 196 ARG B C 1
ATOM 5612 O O . ARG B 1 196 ? 12.141 37.5 20.016 1 94 196 ARG B O 1
ATOM 5619 N N . GLU B 1 197 ? 11.703 36.812 18 1 93.62 197 GLU B N 1
ATOM 5620 C CA . GLU B 1 197 ? 13.109 36.781 17.609 1 93.62 197 GLU B CA 1
ATOM 5621 C C . GLU B 1 197 ? 13.68 38.188 17.438 1 93.62 197 GLU B C 1
ATOM 5623 O O . GLU B 1 197 ? 14.805 38.438 17.875 1 93.62 197 GLU B O 1
ATOM 5628 N N . SER B 1 198 ? 12.984 39.094 16.891 1 92.88 198 SER B N 1
ATOM 5629 C CA . SER B 1 198 ? 13.461 40.438 16.594 1 92.88 198 SER B CA 1
ATOM 5630 C C . SER B 1 198 ? 13.445 41.312 17.844 1 92.88 198 SER B C 1
ATOM 5632 O O . SER B 1 198 ? 14.312 42.156 18.016 1 92.88 198 SER B O 1
ATOM 5634 N N . ALA B 1 199 ? 12.438 41.156 18.703 1 89.88 199 ALA B N 1
ATOM 5635 C CA . ALA B 1 199 ? 12.352 41.969 19.922 1 89.88 199 ALA B CA 1
ATOM 5636 C C . ALA B 1 199 ? 13.531 41.688 20.844 1 89.88 199 ALA B C 1
ATOM 5638 O O . ALA B 1 199 ? 14.07 42.594 21.469 1 89.88 199 ALA B O 1
ATOM 5639 N N . PHE B 1 200 ? 13.82 40.406 20.906 1 84 200 PHE B N 1
ATOM 5640 C CA . PHE B 1 200 ? 14.961 40.031 21.734 1 84 200 PHE B CA 1
ATOM 5641 C C . PHE B 1 200 ? 16.234 40.719 21.266 1 84 200 PHE B C 1
ATOM 5643 O O . PHE B 1 200 ? 17.047 41.156 22.078 1 84 200 PHE B O 1
ATOM 5650 N N . ARG B 1 201 ? 16.406 40.844 20.062 1 84.5 201 ARG B N 1
ATOM 5651 C CA . ARG B 1 201 ? 17.578 41.5 19.484 1 84.5 201 ARG B CA 1
ATOM 5652 C C . ARG B 1 201 ? 17.562 43 19.75 1 84.5 201 ARG B C 1
ATOM 5654 O O . ARG B 1 201 ? 18.594 43.594 20.062 1 84.5 201 ARG B O 1
ATOM 5661 N N . VAL B 1 202 ? 16.438 43.562 19.609 1 83.88 202 VAL B N 1
ATOM 5662 C CA . VAL B 1 202 ? 16.281 45 19.797 1 83.88 202 VAL B CA 1
ATOM 5663 C C . VAL B 1 202 ? 16.547 45.375 21.25 1 83.88 202 VAL B C 1
ATOM 5665 O O . VAL B 1 202 ? 17.234 46.344 21.547 1 83.88 202 VAL B O 1
ATOM 5668 N N . ILE B 1 203 ? 16.078 44.594 22.156 1 82.19 203 ILE B N 1
ATOM 5669 C CA . ILE B 1 203 ? 16.219 44.875 23.578 1 82.19 203 ILE B CA 1
ATOM 5670 C C . ILE B 1 203 ? 17.672 44.656 23.984 1 82.19 203 ILE B C 1
ATOM 5672 O O . ILE B 1 203 ? 18.219 45.469 24.766 1 82.19 203 ILE B O 1
ATOM 5676 N N . LYS B 1 204 ? 18.453 43.656 23.5 1 76.25 204 LYS B N 1
ATOM 5677 C CA . LYS B 1 204 ? 19.844 43.375 23.844 1 76.25 204 LYS B CA 1
ATOM 5678 C C . LYS B 1 204 ? 20.781 44.406 23.25 1 76.25 204 LYS B C 1
ATOM 5680 O O . LYS B 1 204 ? 21.766 44.812 23.875 1 76.25 204 LYS B O 1
ATOM 5685 N N . HIS B 1 205 ? 20.828 44.719 21.938 1 67.5 205 HIS B N 1
ATOM 5686 C CA . HIS B 1 205 ? 21.703 45.656 21.25 1 67.5 205 HIS B CA 1
ATOM 5687 C C . HIS B 1 205 ? 21.641 47.031 21.891 1 67.5 205 HIS B C 1
ATOM 5689 O O . HIS B 1 205 ? 22.672 47.719 21.969 1 67.5 205 HIS B O 1
ATOM 5695 N N . LYS B 1 206 ? 20.562 47.562 22.094 1 58.41 206 LYS B N 1
ATOM 5696 C CA . LYS B 1 206 ? 20.484 48.938 22.609 1 58.41 206 LYS B CA 1
ATOM 5697 C C . LYS B 1 206 ? 21.141 49.031 23.984 1 58.41 206 LYS B C 1
ATOM 5699 O O . LYS B 1 206 ? 21.594 50.125 24.375 1 58.41 206 LYS B O 1
ATOM 5704 N N . LYS B 1 207 ? 21.391 47.969 24.734 1 57.06 207 LYS B N 1
ATOM 5705 C CA . LYS B 1 207 ? 22.125 48.031 25.984 1 57.06 207 LYS B CA 1
ATOM 5706 C C . LYS B 1 207 ? 23.609 48.219 25.75 1 57.06 207 LYS B C 1
ATOM 5708 O O . LYS B 1 207 ? 24.297 48.844 26.562 1 57.06 207 LYS B O 1
ATOM 5713 N N . THR B 1 208 ? 24.016 47.594 24.656 1 53.84 208 THR B N 1
ATOM 5714 C CA . THR B 1 208 ? 25.469 47.688 24.531 1 53.84 208 THR B CA 1
ATOM 5715 C C . THR B 1 208 ? 25.875 48.906 23.734 1 53.84 208 THR B C 1
ATOM 5717 O O . THR B 1 208 ? 26.859 49.562 24.062 1 53.84 208 THR B O 1
ATOM 5720 N N . ASP B 1 209 ? 26.047 48.938 22.312 1 52.66 209 ASP B N 1
ATOM 5721 C CA . ASP B 1 209 ? 26.891 49.844 21.531 1 52.66 209 ASP B CA 1
ATOM 5722 C C . ASP B 1 209 ? 26.047 50.875 20.781 1 52.66 209 ASP B C 1
ATOM 5724 O O . ASP B 1 209 ? 24.922 50.594 20.375 1 52.66 209 ASP B O 1
ATOM 5728 N N . GLY B 1 210 ? 25.828 52.281 21.078 1 46.28 210 GLY B N 1
ATOM 5729 C CA . GLY B 1 210 ? 25.438 53.562 20.5 1 46.28 210 GLY B CA 1
ATOM 5730 C C . GLY B 1 210 ? 25.062 53.469 19.031 1 46.28 210 GLY B C 1
ATOM 5731 O O . GLY B 1 210 ? 24.859 54.5 18.375 1 46.28 210 GLY B O 1
ATOM 5732 N N . THR B 1 211 ? 25.656 52.688 18.172 1 47.75 211 THR B N 1
ATOM 5733 C CA . THR B 1 211 ? 25.625 52.812 16.719 1 47.75 211 THR B CA 1
ATOM 5734 C C . THR B 1 211 ? 24.219 52.531 16.188 1 47.75 211 THR B C 1
ATOM 5736 O O . THR B 1 211 ? 23.484 51.75 16.766 1 47.75 211 THR B O 1
ATOM 5739 N N . GLU B 1 212 ? 23.531 53.5 15.312 1 45.94 212 GLU B N 1
ATOM 5740 C CA . GLU B 1 212 ? 22.281 53.781 14.609 1 45.94 212 GLU B CA 1
ATOM 5741 C C . GLU B 1 212 ? 21.75 52.5 13.922 1 45.94 212 GLU B C 1
ATOM 5743 O O . GLU B 1 212 ? 20.672 52.531 13.32 1 45.94 212 GLU B O 1
ATOM 5748 N N . GLU B 1 213 ? 22.547 51.719 13.297 1 48.91 213 GLU B N 1
ATOM 5749 C CA . GLU B 1 213 ? 21.953 50.781 12.367 1 48.91 213 GLU B CA 1
ATOM 5750 C C . GLU B 1 213 ? 20.844 49.969 13.031 1 48.91 213 GLU B C 1
ATOM 5752 O O . GLU B 1 213 ? 21.109 49.062 13.812 1 48.91 213 GLU B O 1
ATOM 5757 N N . GLY B 1 214 ? 19.781 50.531 13.43 1 54.8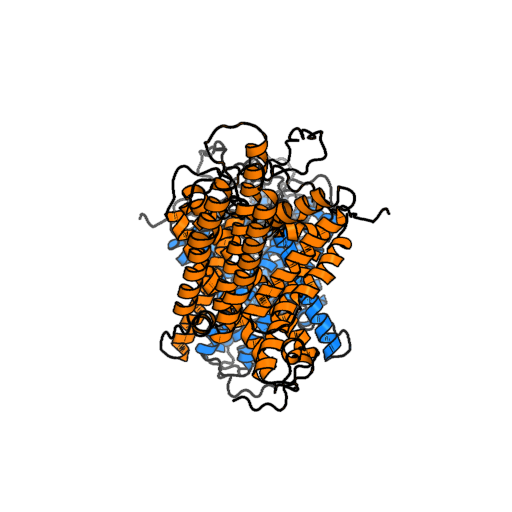1 214 GLY B N 1
ATOM 5758 C CA . GLY B 1 214 ? 18.547 50.125 14.055 1 54.81 214 GLY B CA 1
ATOM 5759 C C . GLY B 1 214 ? 18.125 48.719 13.664 1 54.81 214 GLY B C 1
ATOM 5760 O O . GLY B 1 214 ? 18.375 48.281 12.547 1 54.81 214 GLY B O 1
ATOM 5761 N N . ASN B 1 215 ? 17.984 47.688 14.555 1 72.06 215 ASN B N 1
ATOM 5762 C CA . ASN B 1 215 ? 18 46.25 14.773 1 72.06 215 ASN B CA 1
ATOM 5763 C C . ASN B 1 215 ? 16.75 45.562 14.18 1 72.06 215 ASN B C 1
ATOM 5765 O O . ASN B 1 215 ? 16.578 44.375 14.289 1 72.06 215 ASN B O 1
ATOM 5769 N N . CYS B 1 216 ? 15.859 46.406 13.688 1 82.25 216 CYS B N 1
ATOM 5770 C CA . CYS B 1 216 ? 14.695 45.781 13.094 1 82.25 216 CYS B CA 1
ATOM 5771 C C . CYS B 1 216 ? 15.023 45.188 11.727 1 82.25 216 CYS B C 1
ATOM 5773 O O . CYS B 1 216 ? 15.602 45.875 10.875 1 82.25 216 CYS B O 1
ATOM 5775 N N . PRO B 1 217 ? 14.695 44 11.484 1 90.38 217 PRO B N 1
ATOM 5776 C CA . PRO B 1 217 ? 14.945 43.406 10.172 1 90.38 217 PRO B CA 1
ATOM 5777 C C . PRO B 1 217 ? 14.219 44.125 9.039 1 90.38 217 PRO B C 1
ATOM 5779 O O . PRO B 1 217 ? 13.164 44.719 9.266 1 90.38 217 PRO B O 1
ATOM 5782 N N . ASP B 1 218 ? 14.766 44.094 7.816 1 92.12 218 ASP B N 1
ATOM 5783 C CA . ASP B 1 218 ? 14.172 44.688 6.633 1 92.12 218 ASP B CA 1
ATOM 5784 C C . ASP B 1 218 ? 12.836 44.062 6.293 1 92.12 218 ASP B C 1
ATOM 5786 O O . ASP B 1 218 ? 12.609 42.875 6.598 1 92.12 218 ASP B O 1
ATOM 5790 N N . PHE B 1 219 ? 12 44.875 5.645 1 94.81 219 PHE B N 1
ATOM 5791 C CA . PHE B 1 219 ? 10.672 44.406 5.262 1 94.81 219 PHE B CA 1
ATOM 5792 C C . PHE B 1 219 ? 10.773 43.219 4.309 1 94.81 219 PHE B C 1
ATOM 5794 O O . PHE B 1 219 ? 9.945 42.312 4.355 1 94.81 219 PHE B O 1
ATOM 5801 N N . SER B 1 220 ? 11.773 43.25 3.465 1 95.25 220 SER B N 1
ATOM 5802 C CA . SER B 1 220 ? 11.945 42.156 2.502 1 95.25 220 SER B CA 1
ATOM 5803 C C . SER B 1 220 ? 12.188 40.812 3.205 1 95.25 220 SER B C 1
ATOM 5805 O O . SER B 1 220 ? 11.727 39.781 2.734 1 95.25 220 SER B O 1
ATOM 5807 N N . LYS B 1 221 ? 12.859 40.906 4.289 1 96 221 LYS B N 1
ATOM 5808 C CA . LYS B 1 221 ? 13.109 39.688 5.059 1 96 221 LYS B CA 1
ATOM 5809 C C . LYS B 1 221 ? 11.828 39.156 5.699 1 96 221 LYS B C 1
ATOM 5811 O O . LYS B 1 221 ? 11.578 37.969 5.711 1 96 221 LYS B O 1
ATOM 5816 N N . TYR B 1 222 ? 11.023 40.125 6.199 1 96.69 222 TYR B N 1
ATOM 5817 C CA . TYR B 1 222 ? 9.742 39.75 6.797 1 96.69 222 TYR B CA 1
ATOM 5818 C C . TYR B 1 222 ? 8.797 39.188 5.754 1 96.69 222 TYR B C 1
ATOM 5820 O O . TYR B 1 222 ? 8.133 38.156 6 1 96.69 222 TYR B O 1
ATOM 5828 N N . LEU B 1 223 ? 8.75 39.781 4.609 1 96.56 223 LEU B N 1
ATOM 5829 C CA . LEU B 1 223 ? 7.883 39.344 3.525 1 96.56 223 LEU B CA 1
ATOM 5830 C C . LEU B 1 223 ? 8.273 37.938 3.061 1 96.56 223 LEU B C 1
ATOM 5832 O O . LEU B 1 223 ? 7.41 37.094 2.84 1 96.56 223 LEU B O 1
ATOM 5836 N N . TYR B 1 224 ? 9.586 37.688 2.896 1 97.31 224 TYR B N 1
ATOM 5837 C CA . TYR B 1 224 ? 10.07 36.375 2.514 1 97.31 224 TYR B CA 1
ATOM 5838 C C . TYR B 1 224 ? 9.664 35.312 3.543 1 97.31 224 TYR B C 1
ATOM 5840 O O . TYR B 1 224 ? 9.203 34.219 3.184 1 97.31 224 TYR B O 1
ATOM 5848 N N . PHE B 1 225 ? 9.805 35.656 4.773 1 97.56 225 PHE B N 1
ATOM 5849 C CA . PHE B 1 225 ? 9.484 34.75 5.871 1 97.56 225 PHE B CA 1
ATOM 5850 C C . PHE B 1 225 ? 8.008 34.375 5.863 1 97.56 225 PHE B C 1
ATOM 5852 O O . PHE B 1 225 ? 7.648 33.219 6.113 1 97.56 225 PHE B O 1
ATOM 5859 N N . LEU B 1 226 ? 7.18 35.344 5.551 1 97.12 226 LEU B N 1
ATOM 5860 C CA . LEU B 1 226 ? 5.738 35.156 5.609 1 97.12 226 LEU B CA 1
ATOM 5861 C C . LEU B 1 226 ? 5.309 34.031 4.648 1 97.12 226 LEU B C 1
ATOM 5863 O O . LEU B 1 226 ? 4.352 33.312 4.918 1 97.12 226 LEU B O 1
ATOM 5867 N N . PHE B 1 227 ? 6.016 33.781 3.559 1 96.75 227 PHE B N 1
ATOM 5868 C CA . PHE B 1 227 ? 5.59 32.812 2.555 1 96.75 227 PHE B CA 1
ATOM 5869 C C . PHE B 1 227 ? 6.504 31.609 2.555 1 96.75 227 PHE B C 1
ATOM 5871 O O . PHE B 1 227 ? 6.195 30.594 1.929 1 96.75 227 PHE B O 1
ATOM 5878 N N . SER B 1 228 ? 7.66 31.688 3.244 1 97.56 228 SER B N 1
ATOM 5879 C CA . SER B 1 228 ? 8.57 30.562 3.328 1 97.56 228 SER B CA 1
ATOM 5880 C C . SER B 1 228 ? 7.965 29.422 4.129 1 97.56 228 SER B C 1
ATOM 5882 O O . SER B 1 228 ? 7.203 29.641 5.07 1 97.56 228 SER B O 1
ATOM 5884 N N . PRO B 1 229 ? 8.18 28.188 3.729 1 97.56 229 PRO B N 1
ATOM 5885 C CA . PRO B 1 229 ? 7.578 27.047 4.434 1 97.56 229 PRO B CA 1
ATOM 5886 C C . PRO B 1 229 ? 8.289 26.719 5.746 1 97.56 229 PRO B C 1
ATOM 5888 O O . PRO B 1 229 ? 8.766 25.594 5.938 1 97.56 229 PRO B O 1
ATOM 5891 N N . THR B 1 230 ? 8.484 27.594 6.562 1 97.94 230 THR B N 1
ATOM 5892 C CA . THR B 1 230 ? 8.992 27.469 7.926 1 97.94 230 THR B CA 1
ATOM 5893 C C . THR B 1 230 ? 8.219 28.391 8.875 1 97.94 230 THR B C 1
ATOM 5895 O O . THR B 1 230 ? 7.574 29.344 8.438 1 97.94 230 THR B O 1
ATOM 5898 N N . LEU B 1 231 ? 8.195 28.062 10.102 1 98.31 231 LEU B N 1
ATOM 5899 C CA . LEU B 1 231 ? 7.508 28.859 11.102 1 98.31 231 LEU B CA 1
ATOM 5900 C C . LEU B 1 231 ? 8.5 29.516 12.055 1 98.31 231 LEU B C 1
ATOM 5902 O O . LEU B 1 231 ? 8.102 30.234 12.977 1 98.31 231 LEU B O 1
ATOM 5906 N N . ILE B 1 232 ? 9.781 29.281 11.828 1 97.69 232 ILE B N 1
ATOM 5907 C CA . ILE B 1 232 ? 10.836 29.875 12.641 1 97.69 232 ILE B CA 1
ATOM 5908 C C . ILE B 1 232 ? 11.477 31.047 11.891 1 97.69 232 ILE B C 1
ATOM 5910 O O . ILE B 1 232 ? 11.938 30.875 10.758 1 97.69 232 ILE B O 1
ATOM 5914 N N . TYR B 1 233 ? 11.531 32.188 12.523 1 97.19 233 TYR B N 1
ATOM 5915 C CA . TYR B 1 233 ? 12.07 33.344 11.852 1 97.19 233 TYR B CA 1
ATOM 5916 C C . TYR B 1 233 ? 13.586 33.406 12 1 97.19 233 TYR B C 1
ATOM 5918 O O . TYR B 1 233 ? 14.117 33.219 13.094 1 97.19 233 TYR B O 1
ATOM 5926 N N . ARG B 1 234 ? 14.25 33.594 10.922 1 95.38 234 ARG B N 1
ATOM 5927 C CA . ARG B 1 234 ? 15.656 33.969 10.797 1 95.38 234 ARG B CA 1
ATOM 5928 C C . ARG B 1 234 ? 15.852 35.062 9.742 1 95.38 234 ARG B C 1
ATOM 5930 O O . ARG B 1 234 ? 15.008 35.219 8.867 1 95.38 234 ARG B O 1
ATOM 5937 N N . ASP B 1 235 ? 16.859 35.75 9.844 1 93.56 235 ASP B N 1
ATOM 5938 C CA . ASP B 1 235 ? 17.141 36.781 8.875 1 93.56 235 ASP B CA 1
ATOM 5939 C C . ASP B 1 235 ? 17.547 36.219 7.527 1 93.56 235 ASP B C 1
ATOM 5941 O O . ASP B 1 235 ? 17.297 36.812 6.48 1 93.56 235 ASP B O 1
ATOM 5945 N N . HIS B 1 236 ? 18.172 35.125 7.625 1 94.31 236 HIS B N 1
ATOM 5946 C CA . HIS B 1 236 ? 18.656 34.469 6.402 1 94.31 236 HIS B CA 1
ATOM 5947 C C . HIS B 1 236 ? 18.422 32.969 6.438 1 94.31 236 HIS B C 1
ATOM 5949 O O . HIS B 1 236 ? 18.562 32.344 7.488 1 94.31 236 HIS B O 1
ATOM 5955 N N . TYR B 1 237 ? 18 32.5 5.246 1 96.5 237 TYR B N 1
ATOM 5956 C CA . TYR B 1 237 ? 17.797 31.062 5.039 1 96.5 237 TYR B CA 1
ATOM 5957 C C . TYR B 1 237 ? 18.625 30.562 3.857 1 96.5 237 TYR B C 1
ATOM 5959 O O . TYR B 1 237 ? 18.938 31.328 2.941 1 96.5 237 TYR B O 1
ATOM 5967 N N . PRO B 1 238 ? 19.031 29.297 3.908 1 96.06 238 PRO B N 1
ATOM 5968 C CA . PRO B 1 238 ? 19.656 28.766 2.697 1 96.06 238 PRO B CA 1
ATOM 5969 C C . PRO B 1 238 ? 18.703 28.75 1.501 1 96.06 238 PRO B C 1
ATOM 5971 O O . PRO B 1 238 ? 17.531 28.375 1.641 1 96.06 238 PRO B O 1
ATOM 5974 N N . ARG B 1 239 ? 19.156 29.203 0.365 1 96.75 239 ARG B N 1
ATOM 5975 C CA . ARG B 1 239 ? 18.344 29.281 -0.839 1 96.75 239 ARG B CA 1
ATOM 5976 C C . ARG B 1 239 ? 18.953 28.469 -1.971 1 96.75 239 ARG B C 1
ATOM 5978 O O . ARG B 1 239 ? 20.172 28.375 -2.092 1 96.75 239 ARG B O 1
ATOM 5985 N N . THR B 1 240 ? 18.141 27.875 -2.77 1 95.31 240 THR B N 1
ATOM 5986 C CA . THR B 1 240 ? 18.594 27.141 -3.947 1 95.31 240 THR B CA 1
ATOM 5987 C C . THR B 1 240 ? 18.984 28.109 -5.062 1 95.31 240 THR B C 1
ATOM 5989 O O . THR B 1 240 ? 18.641 29.281 -5.02 1 95.31 240 THR B O 1
ATOM 5992 N N . GLN B 1 241 ? 19.719 27.641 -6.031 1 94.06 241 GLN B N 1
ATOM 5993 C CA . GLN B 1 241 ? 20.297 28.484 -7.062 1 94.06 241 GLN B CA 1
ATOM 5994 C C . GLN B 1 241 ? 19.25 28.922 -8.078 1 94.06 241 GLN B C 1
ATOM 5996 O O . GLN B 1 241 ? 19.266 30.062 -8.539 1 94.06 241 GLN B O 1
ATOM 6001 N N . LYS B 1 242 ? 18.406 28 -8.43 1 95.81 242 LYS B N 1
ATOM 6002 C CA . LYS B 1 242 ? 17.406 28.312 -9.445 1 95.81 242 LYS B CA 1
ATOM 6003 C C . LYS B 1 242 ? 16.062 27.688 -9.109 1 95.81 242 LYS B C 1
ATOM 6005 O O . LYS B 1 242 ? 15.977 26.797 -8.25 1 95.81 242 LYS B O 1
ATOM 6010 N N . ILE B 1 243 ? 15.016 28.25 -9.742 1 97.56 243 ILE B N 1
ATOM 6011 C CA . ILE B 1 243 ? 13.672 27.719 -9.594 1 97.56 243 ILE B CA 1
ATOM 6012 C C . ILE B 1 243 ? 13.383 26.719 -10.711 1 97.56 243 ILE B C 1
ATOM 6014 O O . ILE B 1 243 ? 13.555 27.031 -11.891 1 97.56 243 ILE B O 1
ATOM 6018 N N . HIS B 1 244 ? 13.062 25.547 -10.391 1 97.12 244 HIS B N 1
ATOM 6019 C CA . HIS B 1 244 ? 12.594 24.562 -11.359 1 97.12 244 HIS B CA 1
ATOM 6020 C C . HIS B 1 244 ? 11.07 24.562 -11.453 1 97.12 244 HIS B C 1
ATOM 6022 O O . HIS B 1 244 ? 10.398 23.875 -10.695 1 97.12 244 HIS B O 1
ATOM 6028 N N . TRP B 1 245 ? 10.547 25.141 -12.461 1 96.69 245 TRP B N 1
ATOM 6029 C CA . TRP B 1 245 ? 9.109 25.375 -12.562 1 96.69 245 TRP B CA 1
ATOM 6030 C C . TRP B 1 245 ? 8.359 24.078 -12.836 1 96.69 245 TRP B C 1
ATOM 6032 O O . TRP B 1 245 ? 7.199 23.938 -12.453 1 96.69 245 TRP B O 1
ATOM 6042 N N . ASN B 1 246 ? 8.992 23.109 -13.477 1 96.31 246 ASN B N 1
ATOM 6043 C CA . ASN B 1 246 ? 8.359 21.812 -13.672 1 96.31 246 ASN B CA 1
ATOM 6044 C C . ASN B 1 246 ? 8.078 21.125 -12.336 1 96.31 246 ASN B C 1
ATOM 6046 O O . ASN B 1 246 ? 7.051 20.453 -12.18 1 96.31 246 ASN B O 1
ATOM 6050 N N . TYR B 1 247 ? 8.992 21.312 -11.492 1 96.31 247 TYR B N 1
ATOM 6051 C CA . TYR B 1 247 ? 8.828 20.766 -10.148 1 96.31 247 TYR B CA 1
ATOM 6052 C C . TYR B 1 247 ? 7.68 21.438 -9.414 1 96.31 247 TYR B C 1
ATOM 6054 O O . TYR B 1 247 ? 6.91 20.781 -8.711 1 96.31 247 TYR B O 1
ATOM 6062 N N . VAL B 1 248 ? 7.512 22.734 -9.633 1 98 248 VAL B N 1
ATOM 6063 C CA . VAL B 1 248 ? 6.438 23.5 -9.016 1 98 248 VAL B CA 1
ATOM 6064 C C . VAL B 1 248 ? 5.09 23.031 -9.562 1 98 248 VAL B C 1
ATOM 6066 O O . VAL B 1 248 ? 4.176 22.719 -8.789 1 98 248 VAL B O 1
ATOM 6069 N N . VAL B 1 249 ? 5.016 22.906 -10.828 1 97.81 249 VAL B N 1
ATOM 6070 C CA . VAL B 1 249 ? 3.768 22.516 -11.469 1 97.81 249 VAL B CA 1
ATOM 6071 C C . VAL B 1 249 ? 3.416 21.078 -11.086 1 97.81 249 VAL B C 1
ATOM 6073 O O . VAL B 1 249 ? 2.25 20.766 -10.836 1 97.81 249 VAL B O 1
ATOM 6076 N N . SER B 1 250 ? 4.406 20.25 -11.047 1 96.88 250 SER B N 1
ATOM 6077 C CA . SER B 1 250 ? 4.18 18.859 -10.68 1 96.88 250 SER B CA 1
ATOM 6078 C C . SER B 1 250 ? 3.645 18.75 -9.258 1 96.88 250 SER B C 1
ATOM 6080 O O . SER B 1 250 ? 2.744 17.938 -8.984 1 96.88 250 SER B O 1
ATOM 6082 N N . ASN B 1 251 ? 4.199 19.516 -8.375 1 98.25 251 ASN B N 1
ATOM 6083 C CA . ASN B 1 251 ? 3.74 19.469 -6.992 1 98.25 251 ASN B CA 1
ATOM 6084 C C . ASN B 1 251 ? 2.316 20 -6.859 1 98.25 251 ASN B C 1
ATOM 6086 O O . ASN B 1 251 ? 1.504 19.438 -6.125 1 98.25 251 ASN B O 1
ATOM 6090 N N . PHE B 1 252 ? 1.973 21.047 -7.574 1 98.06 252 PHE B N 1
ATOM 6091 C CA . PHE B 1 252 ? 0.608 21.562 -7.527 1 98.06 252 PHE B CA 1
ATOM 6092 C C . PHE B 1 252 ? -0.361 20.578 -8.172 1 98.06 252 PHE B C 1
ATOM 6094 O O . PHE B 1 252 ? -1.502 20.438 -7.727 1 98.06 252 PHE B O 1
ATOM 6101 N N . ALA B 1 253 ? 0.069 19.922 -9.219 1 97.56 253 ALA B N 1
ATOM 6102 C CA . ALA B 1 253 ? -0.753 18.875 -9.844 1 97.56 253 ALA B CA 1
ATOM 6103 C C . ALA B 1 253 ? -1.022 17.734 -8.867 1 97.56 253 ALA B C 1
ATOM 6105 O O . ALA B 1 253 ? -2.121 17.172 -8.844 1 97.56 253 ALA B O 1
ATOM 6106 N N . GLN B 1 254 ? -0.029 17.438 -8.109 1 97.69 254 GLN B N 1
ATOM 6107 C CA . GLN B 1 254 ? -0.186 16.391 -7.109 1 97.69 254 GLN B CA 1
ATOM 6108 C C . GLN B 1 254 ? -1.19 16.812 -6.035 1 97.69 254 GLN B C 1
ATOM 6110 O O . GLN B 1 254 ? -1.965 15.977 -5.555 1 97.69 254 GLN B O 1
ATOM 6115 N N . VAL B 1 255 ? -1.181 18.047 -5.668 1 97.94 255 VAL B N 1
ATOM 6116 C CA . VAL B 1 255 ? -2.156 18.531 -4.699 1 97.94 255 VAL B CA 1
ATOM 6117 C C . VAL B 1 255 ? -3.566 18.391 -5.262 1 97.94 255 VAL B C 1
ATOM 6119 O O . VAL B 1 255 ? -4.473 17.922 -4.566 1 97.94 255 VAL B O 1
ATOM 6122 N N . LEU B 1 256 ? -3.703 18.719 -6.465 1 96.62 256 LEU B N 1
ATOM 6123 C CA . LEU B 1 256 ? -5 18.594 -7.117 1 96.62 256 LEU B CA 1
ATOM 6124 C C . LEU B 1 256 ? -5.422 17.125 -7.199 1 96.62 256 LEU B C 1
ATOM 6126 O O . LEU B 1 256 ? -6.586 16.797 -6.949 1 96.62 256 LEU B O 1
ATOM 6130 N N . ALA B 1 257 ? -4.508 16.297 -7.551 1 96.62 257 ALA B N 1
ATOM 6131 C CA . ALA B 1 257 ? -4.781 14.859 -7.613 1 96.62 257 ALA B CA 1
ATOM 6132 C C . ALA B 1 257 ? -5.219 14.328 -6.254 1 96.62 257 ALA B C 1
ATOM 6134 O O . ALA B 1 257 ? -6.137 13.508 -6.168 1 96.62 257 ALA B O 1
ATOM 6135 N N . CYS B 1 258 ? -4.547 14.797 -5.25 1 97.5 258 CYS B N 1
ATOM 6136 C CA . CYS B 1 258 ? -4.887 14.367 -3.896 1 97.5 258 CYS B CA 1
ATOM 6137 C C . CYS B 1 258 ? -6.289 14.82 -3.516 1 97.5 258 CYS B C 1
ATOM 6139 O O . CYS B 1 258 ? -6.996 14.133 -2.781 1 97.5 258 CYS B O 1
ATOM 6141 N N . LEU B 1 259 ? -6.672 15.977 -4.008 1 95.81 259 LEU B N 1
ATOM 6142 C CA . LEU B 1 259 ? -8.023 16.469 -3.76 1 95.81 259 LEU B CA 1
ATOM 6143 C C . LEU B 1 259 ? -9.062 15.539 -4.375 1 95.81 259 LEU B C 1
ATOM 6145 O O . LEU B 1 259 ? -10.039 15.18 -3.721 1 95.81 259 LEU B O 1
ATOM 6149 N N . PHE B 1 260 ? -8.844 15.125 -5.582 1 93.56 260 PHE B N 1
ATOM 6150 C CA . PHE B 1 260 ? -9.75 14.203 -6.246 1 93.56 260 PHE B CA 1
ATOM 6151 C C . PHE B 1 260 ? -9.75 12.844 -5.547 1 93.56 260 PHE B C 1
ATOM 6153 O O . PHE B 1 260 ? -10.797 12.211 -5.414 1 93.56 260 PHE B O 1
ATOM 6160 N N . TYR B 1 261 ? -8.57 12.469 -5.199 1 94.38 261 TYR B N 1
ATOM 6161 C CA . TYR B 1 261 ? -8.445 11.211 -4.477 1 94.38 261 TYR B CA 1
ATOM 6162 C C . TYR B 1 261 ? -9.289 11.219 -3.211 1 94.38 261 TYR B C 1
ATOM 6164 O O . TYR B 1 261 ? -10.023 10.258 -2.941 1 94.38 261 TYR B O 1
ATOM 6172 N N . THR B 1 262 ? -9.164 12.281 -2.471 1 94.31 262 THR B N 1
ATOM 6173 C CA . THR B 1 262 ? -9.93 12.43 -1.237 1 94.31 262 THR B CA 1
ATOM 6174 C C . THR B 1 262 ? -11.422 12.438 -1.528 1 94.31 262 THR B C 1
ATOM 6176 O O . THR B 1 262 ? -12.211 11.828 -0.795 1 94.31 262 THR B O 1
ATOM 6179 N N . TYR B 1 263 ? -11.812 13.07 -2.555 1 92.38 263 TYR B N 1
ATOM 6180 C CA . TYR B 1 263 ? -13.211 13.109 -2.98 1 92.38 263 TYR B CA 1
ATOM 6181 C C . TYR B 1 263 ? -13.742 11.711 -3.246 1 92.38 263 TYR B C 1
ATOM 6183 O O . TYR B 1 263 ? -14.82 11.344 -2.771 1 92.38 263 TYR B O 1
ATOM 6191 N N . TYR B 1 264 ? -12.992 10.93 -3.971 1 90.81 264 TYR B N 1
ATOM 6192 C CA . TYR B 1 264 ? -13.422 9.578 -4.324 1 90.81 264 TYR B CA 1
ATOM 6193 C C . TYR B 1 264 ? -13.516 8.695 -3.086 1 90.81 264 TYR B C 1
ATOM 6195 O O . TYR B 1 264 ? -14.43 7.875 -2.971 1 90.81 264 TYR B O 1
ATOM 6203 N N . ILE B 1 265 ? -12.578 8.844 -2.189 1 91 265 ILE B N 1
ATOM 6204 C CA . ILE B 1 265 ? -12.586 8.047 -0.966 1 91 265 ILE B CA 1
ATOM 6205 C C . ILE B 1 265 ? -13.844 8.367 -0.157 1 91 265 ILE B C 1
ATOM 6207 O O . ILE B 1 265 ? -14.531 7.461 0.315 1 91 265 ILE B O 1
ATOM 6211 N N . PHE B 1 266 ? -14.203 9.625 -0.065 1 89.44 266 PHE B N 1
ATOM 6212 C CA . PHE B 1 266 ? -15.375 10.023 0.706 1 89.44 266 PHE B CA 1
ATOM 6213 C C . PHE B 1 266 ? -16.656 9.539 0.041 1 89.44 266 PHE B C 1
ATOM 6215 O O . PHE B 1 266 ? -17.531 8.969 0.703 1 89.44 266 PHE B O 1
ATOM 6222 N N . GLU B 1 267 ? -16.719 9.734 -1.19 1 85.62 267 GLU B N 1
ATOM 6223 C CA . GLU B 1 267 ? -17.953 9.422 -1.923 1 85.62 267 GLU B CA 1
ATOM 6224 C C . GLU B 1 267 ? -18.188 7.918 -1.965 1 85.62 267 GLU B C 1
ATOM 6226 O O . GLU B 1 267 ? -19.344 7.465 -1.862 1 85.62 267 GLU B O 1
ATOM 6231 N N . ARG B 1 268 ? -17.125 7.207 -2.055 1 82.5 268 ARG B N 1
ATOM 6232 C CA . ARG B 1 268 ? -17.281 5.781 -2.316 1 82.5 268 ARG B CA 1
ATOM 6233 C C . ARG B 1 268 ? -17.297 4.984 -1.017 1 82.5 268 ARG B C 1
ATOM 6235 O O . ARG B 1 268 ? -17.969 3.951 -0.919 1 82.5 268 ARG B O 1
ATOM 6242 N N . PHE B 1 269 ? -16.594 5.484 -0.032 1 83.75 269 PHE B N 1
ATOM 6243 C CA . PHE B 1 269 ? -16.406 4.617 1.127 1 83.75 269 PHE B CA 1
ATOM 6244 C C . PHE B 1 269 ? -17.016 5.254 2.377 1 83.75 269 PHE B C 1
ATOM 6246 O O . PHE B 1 269 ? -17.5 4.551 3.262 1 83.75 269 PHE B O 1
ATOM 6253 N N . CYS B 1 270 ? -17.047 6.484 2.5 1 83.31 270 CYS B N 1
ATOM 6254 C CA . CYS B 1 270 ? -17.469 7.121 3.744 1 83.31 270 CYS B CA 1
ATOM 6255 C C . CYS B 1 270 ? -18.938 7.516 3.686 1 83.31 270 CYS B C 1
ATOM 6257 O O . CYS B 1 270 ? -19.688 7.246 4.621 1 83.31 270 CYS B O 1
ATOM 6259 N N . VAL B 1 271 ? -19.406 8.055 2.576 1 80.5 271 VAL B N 1
ATOM 6260 C CA . VAL B 1 271 ? -20.75 8.594 2.459 1 80.5 271 VAL B CA 1
ATOM 6261 C C . VAL B 1 271 ? -21.766 7.465 2.617 1 80.5 271 VAL B C 1
ATOM 6263 O O . VAL B 1 271 ? -22.766 7.613 3.334 1 80.5 271 VAL B O 1
ATOM 6266 N N . PRO B 1 272 ? -21.516 6.328 2.006 1 78.12 272 PRO B N 1
ATOM 6267 C CA . PRO B 1 272 ? -22.484 5.25 2.189 1 78.12 272 PRO B CA 1
ATOM 6268 C C . PRO B 1 272 ? -22.625 4.812 3.646 1 78.12 272 PRO B C 1
ATOM 6270 O O . PRO B 1 272 ? -23.703 4.434 4.086 1 78.12 272 PRO B O 1
ATOM 6273 N N . VAL B 1 273 ? -21.594 4.871 4.395 1 78.19 273 VAL B N 1
ATOM 6274 C CA . VAL B 1 273 ? -21.609 4.5 5.805 1 78.19 273 VAL B CA 1
ATOM 6275 C C . VAL B 1 273 ? -22.391 5.539 6.605 1 78.19 273 VAL B C 1
ATOM 6277 O O . VAL B 1 273 ? -23.188 5.188 7.477 1 78.19 273 VAL B O 1
ATOM 6280 N N . PHE B 1 274 ? -22.281 6.75 6.25 1 76.69 274 PHE B N 1
ATOM 6281 C CA . PHE B 1 274 ? -22.891 7.844 7.004 1 76.69 274 PHE B CA 1
ATOM 6282 C C . PHE B 1 274 ? -24.375 7.977 6.668 1 76.69 274 PHE B C 1
ATOM 6284 O O . PHE B 1 274 ? -25.156 8.484 7.477 1 76.69 274 PHE B O 1
ATOM 6291 N N . ARG B 1 275 ? -24.719 7.57 5.488 1 73.31 275 ARG B N 1
ATOM 6292 C CA . ARG B 1 275 ? -26.125 7.617 5.094 1 73.31 275 ARG B CA 1
ATOM 6293 C C . ARG B 1 275 ? -26.969 6.699 5.973 1 73.31 275 ARG B C 1
ATOM 6295 O O . ARG B 1 275 ? -28.141 6.977 6.211 1 73.31 275 ARG B O 1
ATOM 6302 N N . ASN B 1 276 ? -26.297 5.762 6.48 1 70.31 276 ASN B N 1
ATOM 6303 C CA . ASN B 1 276 ? -27.016 4.852 7.371 1 70.31 276 ASN B CA 1
ATOM 6304 C C . ASN B 1 276 ? -27.328 5.508 8.711 1 70.31 276 ASN B C 1
ATOM 6306 O O . ASN B 1 276 ? -28.25 5.09 9.414 1 70.31 276 ASN B O 1
ATOM 6310 N N . PHE B 1 277 ? -26.516 6.547 9.102 1 65.75 277 PHE B N 1
ATOM 6311 C CA . PHE B 1 277 ? -26.734 7.258 10.352 1 65.75 277 PHE B CA 1
ATOM 6312 C C . PHE B 1 277 ? -27.984 8.125 10.281 1 65.75 277 PHE B C 1
ATOM 6314 O O . PHE B 1 277 ? -28.625 8.375 11.297 1 65.75 277 PHE B O 1
ATOM 6321 N N . ASN B 1 278 ? -28.281 8.5 9.07 1 61.06 278 ASN B N 1
ATOM 6322 C CA . ASN B 1 278 ? -29.438 9.375 8.867 1 61.06 278 ASN B CA 1
ATOM 6323 C C . ASN B 1 278 ? -30.75 8.586 8.859 1 61.06 278 ASN B C 1
ATOM 6325 O O . ASN B 1 278 ? -31.797 9.125 9.164 1 61.06 278 ASN B O 1
ATOM 6329 N N . ARG B 1 279 ? -30.547 7.305 8.586 1 59.16 279 ARG B N 1
ATOM 6330 C CA . ARG B 1 279 ? -31.781 6.562 8.336 1 59.16 279 ARG B CA 1
ATOM 6331 C C . ARG B 1 279 ? -32.188 5.73 9.555 1 59.16 279 ARG B C 1
ATOM 6333 O O . ARG B 1 279 ? -33.375 5.531 9.82 1 59.16 279 ARG B O 1
ATOM 6340 N N . GLU B 1 280 ? -31.219 5.148 10.188 1 59.69 280 GLU B N 1
ATOM 6341 C CA . GLU B 1 280 ? -31.562 4.188 11.234 1 59.69 280 GLU B CA 1
ATOM 6342 C C . GLU B 1 280 ? -31 4.633 12.586 1 59.69 280 GLU B C 1
ATOM 6344 O O . GLU B 1 280 ? -30.109 5.473 12.656 1 59.69 280 GLU B O 1
ATOM 6349 N N . HIS B 1 281 ? -31.734 4.309 13.594 1 60.28 281 HIS B N 1
ATOM 6350 C CA . HIS B 1 281 ? -31.203 4.445 14.945 1 60.28 281 HIS B CA 1
ATOM 6351 C C . HIS B 1 281 ? -29.781 3.908 15.031 1 60.28 281 HIS B C 1
ATOM 6353 O O . HIS B 1 281 ? -29.516 2.777 14.617 1 60.28 281 HIS B O 1
ATOM 6359 N N . VAL B 1 282 ? -28.969 4.902 15.375 1 69.81 282 VAL B N 1
ATOM 6360 C CA . VAL B 1 282 ? -27.578 4.469 15.477 1 69.81 282 VAL B CA 1
ATOM 6361 C C . VAL B 1 282 ? -27.391 3.607 16.719 1 69.81 282 VAL B C 1
ATOM 6363 O O . VAL B 1 282 ? -27.422 4.117 17.844 1 69.81 282 VAL B O 1
ATOM 6366 N N . THR B 1 283 ? -27.438 2.352 16.547 1 75.31 283 THR B N 1
ATOM 6367 C CA . THR B 1 283 ? -27.141 1.396 17.609 1 75.31 283 THR B CA 1
ATOM 6368 C C . THR B 1 283 ? -25.625 1.282 17.812 1 75.31 283 THR B C 1
ATOM 6370 O O . THR B 1 283 ? -24.844 1.606 16.922 1 75.31 283 THR B O 1
ATOM 6373 N N . PRO B 1 284 ? -25.266 1.051 19 1 74.81 284 PRO B N 1
ATOM 6374 C CA . PRO B 1 284 ? -23.844 0.828 19.25 1 74.81 284 PRO B CA 1
ATOM 6375 C C . PRO B 1 284 ? -23.234 -0.182 18.281 1 74.81 284 PRO B C 1
ATOM 6377 O O . PRO B 1 284 ? -22.062 -0.045 17.891 1 74.81 284 PRO B O 1
ATOM 6380 N N . LYS B 1 285 ? -24.062 -1.088 17.938 1 77.38 285 LYS B N 1
ATOM 6381 C CA . LYS B 1 285 ? -23.609 -2.084 16.984 1 77.38 285 LYS B CA 1
ATOM 6382 C C . LYS B 1 285 ? -23.328 -1.448 15.625 1 77.38 285 LYS B C 1
ATOM 6384 O O . LYS B 1 285 ? -22.281 -1.688 15.023 1 77.38 285 LYS B O 1
ATOM 6389 N N . ALA B 1 286 ? -24.219 -0.667 15.242 1 78.56 286 ALA B N 1
ATOM 6390 C CA . ALA B 1 286 ? -24.078 -0.006 13.945 1 78.56 286 ALA B CA 1
ATOM 6391 C C . ALA B 1 286 ? -22.891 0.96 13.953 1 78.56 286 ALA B C 1
ATOM 6393 O O . ALA B 1 286 ? -22.172 1.08 12.953 1 78.56 286 ALA B O 1
ATOM 6394 N N . LEU B 1 287 ? -22.75 1.575 15.07 1 82.88 287 LEU B N 1
ATOM 6395 C CA . LEU B 1 287 ? -21.625 2.514 15.188 1 82.88 287 LEU B CA 1
ATOM 6396 C C . LEU B 1 287 ? -20.297 1.786 15.094 1 82.88 287 LEU B C 1
ATOM 6398 O O . LEU B 1 287 ? -19.391 2.234 14.391 1 82.88 287 LEU B O 1
ATOM 6402 N N . LEU B 1 288 ? -20.219 0.735 15.773 1 82.88 288 LEU B N 1
ATOM 6403 C CA . LEU B 1 288 ? -18.984 -0.042 15.773 1 82.88 288 LEU B CA 1
ATOM 6404 C C . LEU B 1 288 ? -18.672 -0.558 14.375 1 82.88 288 LEU B C 1
ATOM 6406 O O . LEU B 1 288 ? -17.516 -0.502 13.93 1 82.88 288 LEU B O 1
ATOM 6410 N N . LEU B 1 289 ? -19.641 -1.012 13.695 1 81.69 289 LEU B N 1
ATOM 6411 C CA . LEU B 1 289 ? -19.453 -1.507 12.336 1 81.69 289 LEU B CA 1
ATOM 6412 C C . LEU B 1 289 ? -19.047 -0.374 11.398 1 81.69 289 LEU B C 1
ATOM 6414 O O . LEU B 1 289 ? -18.219 -0.566 10.508 1 81.69 289 LEU B O 1
ATOM 6418 N N . SER B 1 290 ? -19.609 0.711 11.711 1 87.25 290 SER B N 1
ATOM 6419 C CA . SER B 1 290 ? -19.281 1.879 10.898 1 87.25 290 SER B CA 1
ATOM 6420 C C . SER B 1 290 ? -17.844 2.326 11.141 1 87.25 290 SER B C 1
ATOM 6422 O O . SER B 1 290 ? -17.156 2.732 10.203 1 87.25 290 SER B O 1
ATOM 6424 N N . VAL B 1 291 ? -17.438 2.24 12.328 1 90.19 291 VAL B N 1
ATOM 6425 C CA . VAL B 1 291 ? -16.078 2.611 12.664 1 90.19 291 VAL B CA 1
ATOM 6426 C C . VAL B 1 291 ? -15.094 1.696 11.93 1 90.19 291 VAL B C 1
ATOM 6428 O O . VAL B 1 291 ? -14.133 2.17 11.32 1 90.19 291 VAL B O 1
ATOM 6431 N N . PHE B 1 292 ? -15.383 0.45 11.961 1 88.25 292 PHE B N 1
ATOM 6432 C CA . PHE B 1 292 ? -14.508 -0.506 11.289 1 88.25 292 PHE B CA 1
ATOM 6433 C C . PHE B 1 292 ? -14.492 -0.257 9.781 1 88.25 292 PHE B C 1
ATOM 6435 O O . PHE B 1 292 ? -13.445 -0.364 9.141 1 88.25 292 PHE B O 1
ATOM 6442 N N . GLY B 1 293 ? -15.641 0.113 9.258 1 87.06 293 GLY B N 1
ATOM 6443 C CA . GLY B 1 293 ? -15.75 0.383 7.836 1 87.06 293 GLY B CA 1
ATOM 6444 C C . GLY B 1 293 ? -15 1.628 7.406 1 87.06 293 GLY B C 1
ATOM 6445 O O . GLY B 1 293 ? -14.625 1.763 6.238 1 87.06 293 GLY B O 1
ATOM 6446 N N . CYS B 1 294 ? -14.641 2.453 8.344 1 92 294 CYS B N 1
ATOM 6447 C CA . CYS B 1 294 ? -14.031 3.729 7.996 1 92 294 CYS B CA 1
ATOM 6448 C C . CYS B 1 294 ? -12.562 3.752 8.406 1 92 294 CYS B C 1
ATOM 6450 O O . CYS B 1 294 ? -11.867 4.75 8.188 1 92 294 CYS B O 1
ATOM 6452 N N . MET B 1 295 ? -12.07 2.672 8.977 1 93.19 295 MET B N 1
ATOM 6453 C CA . MET B 1 295 ? -10.688 2.654 9.445 1 93.19 295 MET B CA 1
ATOM 6454 C C . MET B 1 295 ? -9.719 2.82 8.281 1 93.19 295 MET B C 1
ATOM 6456 O O . MET B 1 295 ? -8.836 3.682 8.328 1 93.19 295 MET B O 1
ATOM 6460 N N . LEU B 1 296 ? -9.938 2.055 7.242 1 92.38 296 LEU B N 1
ATOM 6461 C CA . LEU B 1 296 ? -9 2.08 6.129 1 92.38 296 LEU B CA 1
ATOM 6462 C C . LEU B 1 296 ? -9.172 3.346 5.293 1 92.38 296 LEU B C 1
ATOM 6464 O O . LEU B 1 296 ? -8.211 4.082 5.066 1 92.38 296 LEU B O 1
ATOM 6468 N N . PRO B 1 297 ? -10.359 3.695 4.906 1 92.75 297 PRO B N 1
ATOM 6469 C CA . PRO B 1 297 ? -10.531 4.949 4.168 1 92.75 297 PRO B CA 1
ATOM 6470 C C . PRO B 1 297 ? -10.07 6.168 4.961 1 92.75 297 PRO B C 1
ATOM 6472 O O . PRO B 1 297 ? -9.461 7.082 4.395 1 92.75 297 PRO B O 1
ATOM 6475 N N . GLY B 1 298 ? -10.422 6.18 6.254 1 94.69 298 GLY B N 1
ATOM 6476 C CA . GLY B 1 298 ? -9.977 7.289 7.086 1 94.69 298 GLY B CA 1
ATOM 6477 C C . GLY B 1 298 ? -8.469 7.434 7.137 1 94.69 298 GLY B C 1
ATOM 6478 O O . GLY B 1 298 ? -7.945 8.547 7.078 1 94.69 298 GLY B O 1
ATOM 6479 N N . THR B 1 299 ? -7.805 6.336 7.285 1 95.56 299 THR B N 1
ATOM 6480 C CA . THR B 1 299 ? -6.344 6.367 7.32 1 95.56 299 THR B CA 1
ATOM 6481 C C . THR B 1 299 ? -5.781 6.789 5.965 1 95.56 299 THR B C 1
ATOM 6483 O O . THR B 1 299 ? -4.766 7.484 5.902 1 95.56 299 THR B O 1
ATOM 6486 N N . LEU B 1 300 ? -6.398 6.359 4.895 1 94.69 300 LEU B N 1
ATOM 6487 C CA . LEU B 1 300 ? -5.977 6.773 3.561 1 94.69 300 LEU B CA 1
ATOM 6488 C C . LEU B 1 300 ? -6.113 8.281 3.389 1 94.69 300 LEU B C 1
ATOM 6490 O O . LEU B 1 300 ? -5.262 8.922 2.766 1 94.69 300 LEU B O 1
ATOM 6494 N N . VAL B 1 301 ? -7.129 8.836 3.918 1 95.19 301 VAL B N 1
ATOM 6495 C CA . VAL B 1 301 ? -7.332 10.273 3.846 1 95.19 301 VAL B CA 1
ATOM 6496 C C . VAL B 1 301 ? -6.223 10.992 4.613 1 95.19 301 VAL B C 1
ATOM 6498 O O . VAL B 1 301 ? -5.719 12.023 4.164 1 95.19 301 VAL B O 1
ATOM 6501 N N . LEU B 1 302 ? -5.898 10.445 5.75 1 95 302 LEU B N 1
ATOM 6502 C CA . LEU B 1 302 ? -4.789 11 6.512 1 95 302 LEU B CA 1
ATOM 6503 C C . LEU B 1 302 ? -3.506 10.992 5.688 1 95 302 LEU B C 1
ATOM 6505 O O . LEU B 1 302 ? -2.787 11.992 5.641 1 95 302 LEU B O 1
ATOM 6509 N N . PHE B 1 303 ? -3.244 9.883 5.07 1 95.94 303 PHE B N 1
ATOM 6510 C CA . PHE B 1 303 ? -2.029 9.719 4.277 1 95.94 303 PHE B CA 1
ATOM 6511 C C . PHE B 1 303 ? -2.029 10.68 3.09 1 95.94 303 PHE B C 1
ATOM 6513 O O . PHE B 1 303 ? -1.017 11.32 2.803 1 95.94 303 PHE B O 1
ATOM 6520 N N . ILE B 1 304 ? -3.09 10.781 2.402 1 97 304 ILE B N 1
ATOM 6521 C CA . ILE B 1 304 ? -3.217 11.641 1.228 1 97 304 ILE B CA 1
ATOM 6522 C C . ILE B 1 304 ? -3.127 13.102 1.646 1 97 304 ILE B C 1
ATOM 6524 O O . ILE B 1 304 ? -2.5 13.914 0.959 1 97 304 ILE B O 1
ATOM 6528 N N . GLY B 1 305 ? -3.771 13.461 2.756 1 96.88 305 GLY B N 1
ATOM 6529 C CA . GLY B 1 305 ? -3.66 14.805 3.289 1 96.88 305 GLY B CA 1
ATOM 6530 C C . GLY B 1 305 ? -2.24 15.188 3.662 1 96.88 305 GLY B C 1
ATOM 6531 O O . GLY B 1 305 ? -1.794 16.297 3.375 1 96.88 305 GLY B O 1
ATOM 6532 N N . PHE B 1 306 ? -1.559 14.266 4.301 1 97.31 306 PHE B N 1
ATOM 6533 C CA . PHE B 1 306 ? -0.149 14.461 4.617 1 97.31 306 PHE B CA 1
ATOM 6534 C C . PHE B 1 306 ? 0.656 14.734 3.35 1 97.31 306 PHE B C 1
ATOM 6536 O O . PHE B 1 306 ? 1.446 15.68 3.299 1 97.31 306 PHE B O 1
ATOM 6543 N N . PHE B 1 307 ? 0.497 13.875 2.375 1 97.94 307 PHE B N 1
ATOM 6544 C CA . PHE B 1 307 ? 1.238 13.992 1.125 1 97.94 307 PHE B CA 1
ATOM 6545 C C . PHE B 1 307 ? 0.918 15.305 0.424 1 97.94 307 PHE B C 1
ATOM 6547 O O . PHE B 1 307 ? 1.814 15.977 -0.097 1 97.94 307 PHE B O 1
ATOM 6554 N N . ALA B 1 308 ? -0.258 15.727 0.427 1 98.19 308 ALA B N 1
ATOM 6555 C CA . ALA B 1 308 ? -0.705 16.922 -0.27 1 98.19 308 ALA B CA 1
ATOM 6556 C C . ALA B 1 308 ? -0.15 18.188 0.394 1 98.19 308 ALA B C 1
ATOM 6558 O O . ALA B 1 308 ? 0.408 19.047 -0.279 1 98.19 308 ALA B O 1
ATOM 6559 N N . ILE B 1 309 ? -0.21 18.203 1.704 1 97.56 309 ILE B N 1
ATOM 6560 C CA . ILE B 1 309 ? 0.085 19.453 2.41 1 97.56 309 ILE B CA 1
ATOM 6561 C C . ILE B 1 309 ? 1.562 19.484 2.801 1 97.56 309 ILE B C 1
ATOM 6563 O O . ILE B 1 309 ? 2.287 20.406 2.426 1 97.56 309 ILE B O 1
ATOM 6567 N N . LEU B 1 310 ? 2.043 18.422 3.436 1 97.94 310 LEU B N 1
ATOM 6568 C CA . LEU B 1 310 ? 3.377 18.469 4.023 1 97.94 310 LEU B CA 1
ATOM 6569 C C . LEU B 1 310 ? 4.441 18.094 2.996 1 97.94 310 LEU B C 1
ATOM 6571 O O . LEU B 1 310 ? 5.617 18.422 3.17 1 97.94 310 LEU B O 1
ATOM 6575 N N . HIS B 1 311 ? 3.996 17.422 1.981 1 98 311 HIS B N 1
ATOM 6576 C CA . HIS B 1 311 ? 4.992 17.078 0.971 1 98 311 HIS B CA 1
ATOM 6577 C C . HIS B 1 311 ? 4.863 17.969 -0.255 1 98 311 HIS B C 1
ATOM 6579 O O . HIS B 1 311 ? 5.742 18.797 -0.525 1 98 311 HIS B O 1
ATOM 6585 N N . SER B 1 312 ? 3.766 17.953 -0.925 1 98.5 312 SER B N 1
ATOM 6586 C CA . SER B 1 312 ? 3.639 18.609 -2.227 1 98.5 312 SER B CA 1
ATOM 6587 C C . SER B 1 312 ? 3.471 20.109 -2.076 1 98.5 312 SER B C 1
ATOM 6589 O O . SER B 1 312 ? 4.16 20.891 -2.74 1 98.5 312 SER B O 1
ATOM 6591 N N . TRP B 1 313 ? 2.586 20.562 -1.241 1 98.31 313 TRP B N 1
ATOM 6592 C CA . TRP B 1 313 ? 2.305 21.984 -1.052 1 98.31 313 TRP B CA 1
ATOM 6593 C C . TRP B 1 313 ? 3.545 22.719 -0.559 1 98.31 313 TRP B C 1
ATOM 6595 O O . TRP B 1 313 ? 3.936 23.734 -1.131 1 98.31 313 TRP B O 1
ATOM 6605 N N . LEU B 1 314 ? 4.195 22.219 0.462 1 98.56 314 LEU B N 1
ATOM 6606 C CA . LEU B 1 314 ? 5.359 22.875 1.037 1 98.56 314 LEU B CA 1
ATOM 6607 C C . LEU B 1 314 ? 6.539 22.828 0.071 1 98.56 314 LEU B C 1
ATOM 6609 O O . LEU B 1 314 ? 7.312 23.797 -0.014 1 98.56 314 LEU B O 1
ATOM 6613 N N . ASN B 1 315 ? 6.645 21.719 -0.652 1 98.56 315 ASN B N 1
ATOM 6614 C CA . ASN B 1 315 ? 7.73 21.641 -1.626 1 98.56 315 ASN B CA 1
ATOM 6615 C C . ASN B 1 315 ? 7.52 22.625 -2.773 1 98.56 315 ASN B C 1
ATOM 6617 O O . ASN B 1 315 ? 8.484 23.203 -3.291 1 98.56 315 ASN B O 1
ATOM 6621 N N . ALA B 1 316 ? 6.309 22.812 -3.191 1 98.5 316 ALA B N 1
ATOM 6622 C CA . ALA B 1 316 ? 6.023 23.781 -4.25 1 98.5 316 ALA B CA 1
ATOM 6623 C C . ALA B 1 316 ? 6.414 25.203 -3.822 1 98.5 316 ALA B C 1
ATOM 6625 O O . ALA B 1 316 ? 7.078 25.922 -4.57 1 98.5 316 ALA B O 1
ATOM 6626 N N . PHE B 1 317 ? 6.059 25.594 -2.631 1 98.38 317 PHE B N 1
ATOM 6627 C CA . PHE B 1 317 ? 6.387 26.922 -2.131 1 98.38 317 PHE B CA 1
ATOM 6628 C C . PHE B 1 317 ? 7.883 27.062 -1.888 1 98.38 317 PHE B C 1
ATOM 6630 O O . PHE B 1 317 ? 8.469 28.109 -2.156 1 98.38 317 PHE B O 1
ATOM 6637 N N . ALA B 1 318 ? 8.453 25.984 -1.356 1 98.56 318 ALA B N 1
ATOM 6638 C CA . ALA B 1 318 ? 9.898 26.031 -1.151 1 98.56 318 ALA B CA 1
ATOM 6639 C C . ALA B 1 318 ? 10.633 26.266 -2.469 1 98.56 318 ALA B C 1
ATOM 6641 O O . ALA B 1 318 ? 11.586 27.047 -2.525 1 98.56 318 ALA B O 1
ATOM 6642 N N . GLU B 1 319 ? 10.148 25.609 -3.484 1 98.25 319 GLU B N 1
ATOM 6643 C CA . GLU B 1 319 ? 10.789 25.766 -4.785 1 98.25 319 GLU B CA 1
ATOM 6644 C C . GLU B 1 319 ? 10.586 27.156 -5.348 1 98.25 319 GLU B C 1
ATOM 6646 O O . GLU B 1 319 ? 11.531 27.781 -5.836 1 98.25 319 GLU B O 1
ATOM 6651 N N . MET B 1 320 ? 9.406 27.688 -5.234 1 98.19 320 MET B N 1
ATOM 6652 C CA . MET B 1 320 ? 9.094 29.016 -5.758 1 98.19 320 MET B CA 1
ATOM 6653 C C . MET B 1 320 ? 9.898 30.078 -5.035 1 98.19 320 MET B C 1
ATOM 6655 O O . MET B 1 320 ? 10.297 31.078 -5.641 1 98.19 320 MET B O 1
ATOM 6659 N N . LEU B 1 321 ? 10.227 29.906 -3.738 1 98 321 LEU B N 1
ATOM 6660 C CA . LEU B 1 321 ? 10.93 30.891 -2.916 1 98 321 LEU B CA 1
ATOM 6661 C C . LEU B 1 321 ? 12.406 30.547 -2.807 1 98 321 LEU B C 1
ATOM 6663 O O . LEU B 1 321 ? 13.164 31.25 -2.129 1 98 321 LEU B O 1
ATOM 6667 N N . ARG B 1 322 ? 12.766 29.484 -3.428 1 98.06 322 ARG B N 1
ATOM 6668 C CA . ARG B 1 322 ? 14.141 29 -3.385 1 98.06 322 ARG B CA 1
ATOM 6669 C C . ARG B 1 322 ? 14.578 28.719 -1.951 1 98.06 322 ARG B C 1
ATOM 6671 O O . ARG B 1 322 ? 15.727 28.953 -1.584 1 98.06 322 ARG B O 1
ATOM 6678 N N . PHE B 1 323 ? 13.602 28.312 -1.154 1 98.12 323 PHE B N 1
ATOM 6679 C CA . PHE B 1 323 ? 13.891 27.922 0.222 1 98.12 323 PHE B CA 1
ATOM 6680 C C . PHE B 1 323 ? 14.625 26.594 0.269 1 98.12 323 PHE B C 1
ATOM 6682 O O . PHE B 1 323 ? 14.109 25.578 -0.213 1 98.12 323 PHE B O 1
ATOM 6689 N N . GLY B 1 324 ? 15.711 26.469 0.865 1 96.88 324 GLY B N 1
ATOM 6690 C CA . GLY B 1 324 ? 16.625 25.344 0.703 1 96.88 324 GLY B CA 1
ATOM 6691 C C . GLY B 1 324 ? 16.359 24.219 1.693 1 96.88 324 GLY B C 1
ATOM 6692 O O . GLY B 1 324 ? 16.688 23.062 1.424 1 96.88 324 GLY B O 1
ATOM 6693 N N . ASP B 1 325 ? 15.875 24.5 2.877 1 96.69 325 ASP B N 1
ATOM 6694 C CA . ASP B 1 325 ? 15.664 23.469 3.891 1 96.69 325 ASP B CA 1
ATOM 6695 C C . ASP B 1 325 ? 14.266 22.859 3.771 1 96.69 325 ASP B C 1
ATOM 6697 O O . ASP B 1 325 ? 13.297 23.422 4.289 1 96.69 325 ASP B O 1
ATOM 6701 N N . ARG B 1 326 ? 14.172 21.656 3.193 1 97.12 326 ARG B N 1
ATOM 6702 C CA . ARG B 1 326 ? 12.859 21.094 2.902 1 97.12 326 ARG B CA 1
ATOM 6703 C C . ARG B 1 326 ? 12.578 19.875 3.787 1 97.12 326 ARG B C 1
ATOM 6705 O O . ARG B 1 326 ? 11.953 18.906 3.348 1 97.12 326 ARG B O 1
ATOM 6712 N N . LEU B 1 327 ? 13.156 19.859 4.941 1 96 327 LEU B N 1
ATOM 6713 C CA . LEU B 1 327 ? 12.836 18.844 5.934 1 96 327 LEU B CA 1
ATOM 6714 C C . LEU B 1 327 ? 11.531 19.172 6.648 1 96 327 LEU B C 1
ATOM 6716 O O . LEU B 1 327 ? 11.539 19.578 7.812 1 96 327 LEU B O 1
ATOM 6720 N N . PHE B 1 328 ? 10.453 18.891 6.004 1 97.81 328 PHE B N 1
ATOM 6721 C CA . PHE B 1 328 ? 9.133 19.25 6.508 1 97.81 328 PHE B CA 1
ATOM 6722 C C . PHE B 1 328 ? 8.578 18.156 7.402 1 97.81 328 PHE B C 1
ATOM 6724 O O . PHE B 1 328 ? 7.699 18.406 8.234 1 97.81 328 PHE B O 1
ATOM 6731 N N . TYR B 1 329 ? 8.969 16.984 7.133 1 96.94 329 TYR B N 1
ATOM 6732 C CA . TYR B 1 329 ? 8.586 15.781 7.863 1 96.94 329 TYR B CA 1
ATOM 6733 C C . TYR B 1 329 ? 9.703 14.742 7.82 1 96.94 329 TYR B C 1
ATOM 6735 O O . TYR B 1 329 ? 10.664 14.883 7.059 1 96.94 329 TYR B O 1
ATOM 6743 N N . LYS B 1 330 ? 9.641 13.828 8.664 1 95.19 330 LYS B N 1
ATOM 6744 C CA . LYS B 1 330 ? 10.562 12.703 8.656 1 95.19 330 LYS B CA 1
ATOM 6745 C C . LYS B 1 330 ? 9.82 11.383 8.445 1 95.19 330 LYS B C 1
ATOM 6747 O O . LYS B 1 330 ? 8.734 11.367 7.871 1 95.19 330 LYS B O 1
ATOM 6752 N N . ASP B 1 331 ? 10.445 10.234 8.68 1 93.06 331 ASP B N 1
ATOM 6753 C CA . ASP B 1 331 ? 9.867 8.93 8.375 1 93.06 331 ASP B CA 1
ATOM 6754 C C . ASP B 1 331 ? 8.883 8.492 9.461 1 93.06 331 ASP B C 1
ATOM 6756 O O . ASP B 1 331 ? 9.062 7.441 10.078 1 93.06 331 ASP B O 1
ATOM 6760 N N . TRP B 1 332 ? 7.793 9.25 9.609 1 94.38 332 TRP B N 1
ATOM 6761 C CA . TRP B 1 332 ? 6.824 9 10.664 1 94.38 332 TRP B CA 1
ATOM 6762 C C . TRP B 1 332 ? 6.172 7.633 10.492 1 94.38 332 TRP B C 1
ATOM 6764 O O . TRP B 1 332 ? 5.699 7.031 11.461 1 94.38 332 TRP B O 1
ATOM 6774 N N . TRP B 1 333 ? 6.113 7.082 9.297 1 93.94 333 TRP B N 1
ATOM 6775 C CA . TRP B 1 333 ? 5.488 5.793 9.023 1 93.94 333 TRP B CA 1
ATOM 6776 C C . TRP B 1 333 ? 6.309 4.656 9.625 1 93.94 333 TRP B C 1
ATOM 6778 O O . TRP B 1 333 ? 5.82 3.529 9.75 1 93.94 333 TRP B O 1
ATOM 6788 N N . ASN B 1 334 ? 7.59 4.91 10.008 1 91.69 334 ASN B N 1
ATOM 6789 C CA . ASN B 1 334 ? 8.445 3.91 10.641 1 91.69 334 ASN B CA 1
ATOM 6790 C C . ASN B 1 334 ? 8.422 4.02 12.156 1 91.69 334 ASN B C 1
ATOM 6792 O O . ASN B 1 334 ? 9.125 3.285 12.852 1 91.69 334 ASN B O 1
ATOM 6796 N N . SER B 1 335 ? 7.559 4.887 12.68 1 90.25 335 SER B N 1
ATOM 6797 C CA . SER B 1 335 ? 7.566 5.16 14.109 1 90.25 335 SER B CA 1
ATOM 6798 C C . SER B 1 335 ? 7.094 3.949 14.906 1 90.25 335 SER B C 1
ATOM 6800 O O . SER B 1 335 ? 6.152 3.264 14.5 1 90.25 335 SER B O 1
ATOM 6802 N N . THR B 1 336 ? 7.754 3.678 16.062 1 86.56 336 THR B N 1
ATOM 6803 C CA . THR B 1 336 ? 7.375 2.58 16.938 1 86.56 336 THR B CA 1
ATOM 6804 C C . THR B 1 336 ? 6.742 3.113 18.234 1 86.56 336 THR B C 1
ATOM 6806 O O . THR B 1 336 ? 6.266 2.338 19.062 1 86.56 336 THR B O 1
ATOM 6809 N N . THR B 1 337 ? 6.766 4.426 18.422 1 83.56 337 THR B N 1
ATOM 6810 C CA . THR B 1 337 ? 6.148 5.098 19.562 1 83.56 337 THR B CA 1
ATOM 6811 C C . THR B 1 337 ? 5.371 6.328 19.109 1 83.56 337 THR B C 1
ATOM 6813 O O . THR B 1 337 ? 5.695 6.934 18.078 1 83.56 337 THR B O 1
ATOM 6816 N N . PHE B 1 338 ? 4.406 6.711 19.906 1 83.25 338 PHE B N 1
ATOM 6817 C CA . PHE B 1 338 ? 3.615 7.891 19.578 1 83.25 338 PHE B CA 1
ATOM 6818 C C . PHE B 1 338 ? 4.445 9.164 19.734 1 83.25 338 PHE B C 1
ATOM 6820 O O . PHE B 1 338 ? 4.258 10.125 18.984 1 83.25 338 PHE B O 1
ATOM 6827 N N . SER B 1 339 ? 5.328 9.125 20.641 1 80 339 SER B N 1
ATOM 6828 C CA . SER B 1 339 ? 6.207 10.273 20.812 1 80 339 SER B CA 1
ATOM 6829 C C . SER B 1 339 ? 7.008 10.555 19.547 1 80 339 SER B C 1
ATOM 6831 O O . SER B 1 339 ? 7.098 11.703 19.109 1 80 339 SER B O 1
ATOM 6833 N N . ASN B 1 340 ? 7.531 9.469 19.016 1 84.44 340 ASN B N 1
ATOM 6834 C CA . ASN B 1 340 ? 8.273 9.609 17.766 1 84.44 340 ASN B CA 1
ATOM 6835 C C . ASN B 1 340 ? 7.363 10.031 16.609 1 84.44 340 ASN B C 1
ATOM 6837 O O . ASN B 1 340 ? 7.758 10.836 15.766 1 84.44 340 ASN B O 1
ATOM 6841 N N . TYR B 1 341 ? 6.258 9.531 16.656 1 88.81 341 TYR B N 1
ATOM 6842 C CA . TYR B 1 341 ? 5.293 9.875 15.625 1 88.81 341 TYR B CA 1
ATOM 6843 C C . TYR B 1 341 ? 4.977 11.367 15.648 1 88.81 341 TYR B C 1
ATOM 6845 O O . TYR B 1 341 ? 5.031 12.039 14.617 1 88.81 341 TYR B O 1
ATOM 6853 N N . TYR B 1 342 ? 4.719 11.945 16.75 1 84.31 342 TYR B N 1
ATOM 6854 C CA . TYR B 1 342 ? 4.336 13.344 16.906 1 84.31 342 TYR B CA 1
ATOM 6855 C C . TYR B 1 342 ? 5.48 14.266 16.516 1 84.31 342 TYR B C 1
ATOM 6857 O O . TYR B 1 342 ? 5.254 15.367 16 1 84.31 342 TYR B O 1
ATOM 6865 N N . ARG B 1 343 ? 6.57 13.781 16.625 1 85.06 343 ARG B N 1
ATOM 6866 C CA . ARG B 1 343 ? 7.746 14.602 16.344 1 85.06 343 ARG B CA 1
ATOM 6867 C C . ARG B 1 343 ? 8.102 14.578 14.867 1 85.06 343 ARG B C 1
ATOM 6869 O O . ARG B 1 343 ? 8.703 15.516 14.352 1 85.06 343 ARG B O 1
ATOM 6876 N N . THR B 1 344 ? 7.703 13.516 14.242 1 91.75 344 THR B N 1
ATOM 6877 C CA . THR B 1 344 ? 8.266 13.312 12.914 1 91.75 344 THR B CA 1
ATOM 6878 C C . THR B 1 344 ? 7.227 13.594 11.828 1 91.75 344 THR B C 1
ATOM 6880 O O . THR B 1 344 ? 7.574 13.844 10.672 1 91.75 344 THR B O 1
ATOM 6883 N N . TRP B 1 345 ? 5.965 13.555 12.117 1 93 345 TRP B N 1
ATOM 6884 C CA . TRP B 1 345 ? 4.949 13.648 11.078 1 93 345 TRP B CA 1
ATOM 6885 C C . TRP B 1 345 ? 4.844 15.078 10.555 1 93 345 TRP B C 1
ATOM 6887 O O . TRP B 1 345 ? 4.586 15.289 9.367 1 93 345 TRP B O 1
ATOM 6897 N N . ASN B 1 346 ? 5.094 16.062 11.375 1 95.38 346 ASN B N 1
ATOM 6898 C CA . ASN B 1 346 ? 5.059 17.484 11.039 1 95.38 346 ASN B CA 1
ATOM 6899 C C . ASN B 1 346 ? 6.184 18.25 11.727 1 95.38 346 ASN B C 1
ATOM 6901 O O . ASN B 1 346 ? 5.98 18.844 12.789 1 95.38 346 ASN B O 1
ATOM 6905 N N . VAL B 1 347 ? 7.316 18.312 11.094 1 96.06 347 VAL B N 1
ATOM 6906 C CA . VAL B 1 347 ? 8.523 18.891 11.672 1 96.06 347 VAL B CA 1
ATOM 6907 C C . VAL B 1 347 ? 8.398 20.406 11.719 1 96.06 347 VAL B C 1
ATOM 6909 O O . VAL B 1 347 ? 8.906 21.047 12.648 1 96.06 347 VAL B O 1
ATOM 6912 N N . VAL B 1 348 ? 7.691 20.984 10.805 1 96.88 348 VAL B N 1
ATOM 6913 C CA . VAL B 1 348 ? 7.547 22.438 10.703 1 96.88 348 VAL B CA 1
ATOM 6914 C C . VAL B 1 348 ? 6.887 22.969 11.969 1 96.88 348 VAL B C 1
ATOM 6916 O O . VAL B 1 348 ? 7.41 23.891 12.609 1 96.88 348 VAL B O 1
ATOM 6919 N N . VAL B 1 349 ? 5.746 22.391 12.359 1 96.38 349 VAL B N 1
ATOM 6920 C CA . VAL B 1 349 ? 5.016 22.859 13.531 1 96.38 349 VAL B CA 1
ATOM 6921 C C . VAL B 1 349 ? 5.754 22.422 14.797 1 96.38 349 VAL B C 1
ATOM 6923 O O . VAL B 1 349 ? 5.805 23.172 15.781 1 96.38 349 VAL B O 1
ATOM 6926 N N . HIS B 1 350 ? 6.332 21.281 14.711 1 93 350 HIS B N 1
ATOM 6927 C CA . HIS B 1 350 ? 7.078 20.781 15.859 1 93 350 HIS B CA 1
ATOM 6928 C C . HIS B 1 350 ? 8.234 21.719 16.203 1 93 350 HIS B C 1
ATOM 6930 O O . HIS B 1 350 ? 8.492 21.984 17.375 1 93 350 HIS B O 1
ATOM 6936 N N . ASP B 1 351 ? 8.984 22.172 15.242 1 94.31 351 ASP B N 1
ATOM 6937 C CA . ASP B 1 351 ? 10.102 23.094 15.453 1 94.31 351 ASP B CA 1
ATOM 6938 C C . ASP B 1 351 ? 9.625 24.391 16.109 1 94.31 351 ASP B C 1
ATOM 6940 O O . ASP B 1 351 ? 10.328 24.953 16.953 1 94.31 351 ASP B O 1
ATOM 6944 N N . TRP B 1 352 ? 8.516 24.844 15.703 1 96.94 352 TRP B N 1
ATOM 6945 C CA . TRP B 1 352 ? 7.969 26.062 16.297 1 96.94 352 TRP B CA 1
ATOM 6946 C C . TRP B 1 352 ? 7.625 25.844 17.766 1 96.94 352 TRP B C 1
ATOM 6948 O O . TRP B 1 352 ? 7.965 26.672 18.609 1 96.94 352 TRP B O 1
ATOM 6958 N N . LEU B 1 353 ? 6.953 24.734 18.062 1 94.94 353 LEU B N 1
ATOM 6959 C CA . LEU B 1 353 ? 6.57 24.406 19.438 1 94.94 353 LEU B CA 1
ATOM 6960 C C . LEU B 1 353 ? 7.805 24.219 20.312 1 94.94 353 LEU B C 1
ATOM 6962 O O . LEU B 1 353 ? 7.828 24.672 21.469 1 94.94 353 LEU B O 1
ATOM 6966 N N . TYR B 1 354 ? 8.773 23.594 19.75 1 91.75 354 TYR B N 1
ATOM 6967 C CA . TYR B 1 354 ? 10.023 23.391 20.469 1 91.75 354 TYR B CA 1
ATOM 6968 C C . TYR B 1 354 ? 10.711 24.719 20.766 1 91.75 354 TYR B C 1
ATOM 6970 O O . TYR B 1 354 ? 11.125 24.984 21.891 1 91.75 354 TYR B O 1
ATOM 6978 N N . THR B 1 355 ? 10.812 25.578 19.812 1 93.44 355 THR B N 1
ATOM 6979 C CA . THR B 1 355 ? 11.594 26.812 19.906 1 93.44 355 THR B CA 1
ATOM 6980 C C . THR B 1 355 ? 10.883 27.859 20.75 1 93.44 355 THR B C 1
ATOM 6982 O O . THR B 1 355 ? 11.508 28.562 21.547 1 93.44 355 THR B O 1
ATOM 6985 N N . TYR B 1 356 ? 9.578 27.969 20.625 1 94.38 356 TYR B N 1
ATOM 6986 C CA . TYR B 1 356 ? 8.906 29.125 21.203 1 94.38 356 TYR B CA 1
ATOM 6987 C C . TYR B 1 356 ? 8.016 28.719 22.359 1 94.38 356 TYR B C 1
ATOM 6989 O O . TYR B 1 356 ? 7.426 29.578 23.031 1 94.38 356 TYR B O 1
ATOM 6997 N N . ILE B 1 357 ? 7.797 27.453 22.562 1 93.06 357 ILE B N 1
ATOM 6998 C CA . ILE B 1 357 ? 7.039 27.016 23.719 1 93.06 357 ILE B CA 1
ATOM 6999 C C . ILE B 1 357 ? 7.949 26.234 24.672 1 93.06 357 ILE B C 1
ATOM 7001 O O . ILE B 1 357 ? 8.211 26.688 25.797 1 93.06 357 ILE B O 1
ATOM 7005 N N . TYR B 1 358 ? 8.531 25.203 24.219 1 90.5 358 TYR B N 1
ATOM 7006 C CA . TYR B 1 358 ? 9.344 24.359 25.078 1 90.5 358 TYR B CA 1
ATOM 7007 C C . TYR B 1 358 ? 10.562 25.109 25.594 1 90.5 358 TYR B C 1
ATOM 7009 O O . TYR B 1 358 ? 10.789 25.156 26.812 1 90.5 358 TYR B O 1
ATOM 7017 N N . LYS B 1 359 ? 11.367 25.719 24.719 1 88.44 359 LYS B N 1
ATOM 7018 C CA . LYS B 1 359 ? 12.586 26.422 25.094 1 88.44 359 LYS B CA 1
ATOM 7019 C C . LYS B 1 359 ? 12.266 27.625 26 1 88.44 359 LYS B C 1
ATOM 7021 O O . LYS B 1 359 ? 13 27.906 26.953 1 88.44 359 LYS B O 1
ATOM 7026 N N . ASP B 1 360 ? 11.234 28.312 25.703 1 89.38 360 ASP B N 1
ATOM 7027 C CA . ASP B 1 360 ? 10.859 29.469 26.516 1 89.38 360 ASP B CA 1
ATOM 7028 C C . ASP B 1 360 ? 10.414 29.047 27.906 1 89.38 360 ASP B C 1
ATOM 7030 O O . ASP B 1 360 ? 10.758 29.703 28.906 1 89.38 360 ASP B O 1
ATOM 7034 N N . VAL B 1 361 ? 9.648 27.969 27.969 1 87.75 361 VAL B N 1
ATOM 7035 C CA . VAL B 1 361 ? 9.242 27.453 29.266 1 87.75 361 VAL B CA 1
ATOM 7036 C C . VAL B 1 361 ? 10.469 27 30.047 1 87.75 361 VAL B C 1
ATOM 7038 O O . VAL B 1 361 ? 10.57 27.234 31.25 1 87.75 361 VAL B O 1
ATOM 7041 N N . TYR B 1 362 ? 11.336 26.406 29.375 1 83.94 362 TYR B N 1
ATOM 7042 C CA . TYR B 1 362 ? 12.586 25.953 29.969 1 83.94 362 TYR B CA 1
ATOM 7043 C C . TYR B 1 362 ? 13.406 27.109 30.484 1 83.94 362 TYR B C 1
ATOM 7045 O O . TYR B 1 362 ? 14 27.031 31.562 1 83.94 362 TYR B O 1
ATOM 7053 N N . MET B 1 363 ? 13.461 28.156 29.766 1 84.12 363 MET B N 1
ATOM 7054 C CA . MET B 1 363 ? 14.25 29.328 30.125 1 84.12 363 MET B CA 1
ATOM 7055 C C . MET B 1 363 ? 13.617 30.047 31.312 1 84.12 363 MET B C 1
ATOM 7057 O O . MET B 1 363 ? 14.32 30.547 32.188 1 84.12 363 MET B O 1
ATOM 7061 N N . ILE B 1 364 ? 12.328 30.078 31.344 1 85.06 364 ILE B N 1
ATOM 7062 C CA . ILE B 1 364 ? 11.617 30.844 32.375 1 85.06 364 ILE B CA 1
ATOM 7063 C C . ILE B 1 364 ? 11.539 30.031 33.656 1 85.06 364 ILE B C 1
ATOM 7065 O O . ILE B 1 364 ? 11.805 30.547 34.75 1 85.06 364 ILE B O 1
ATOM 7069 N N . LEU B 1 365 ? 11.211 28.719 33.531 1 85.69 365 LEU B N 1
ATOM 7070 C CA . LEU B 1 365 ? 10.945 27.922 34.719 1 85.69 365 LEU B CA 1
ATOM 7071 C C . LEU B 1 365 ? 12.18 27.125 35.125 1 85.69 365 LEU B C 1
ATOM 7073 O O . LEU B 1 365 ? 12.297 26.688 36.281 1 85.69 365 LEU B O 1
ATOM 7077 N N . GLY B 1 366 ? 13.141 27 34.281 1 78.88 366 GLY B N 1
ATOM 7078 C CA . GLY B 1 366 ? 14.383 26.312 34.625 1 78.88 366 GLY B CA 1
ATOM 7079 C C . GLY B 1 366 ? 14.398 24.875 34.156 1 78.88 366 GLY B C 1
ATOM 7080 O O . GLY B 1 366 ? 13.375 24.344 33.719 1 78.88 366 GLY B O 1
ATOM 7081 N N . PRO B 1 367 ? 15.516 24.266 34.25 1 74.25 367 PRO B N 1
ATOM 7082 C CA . PRO B 1 367 ? 15.742 22.922 33.719 1 74.25 367 PRO B CA 1
ATOM 7083 C C . PRO B 1 367 ? 14.969 21.844 34.5 1 74.25 367 PRO B C 1
ATOM 7085 O O . PRO B 1 367 ? 14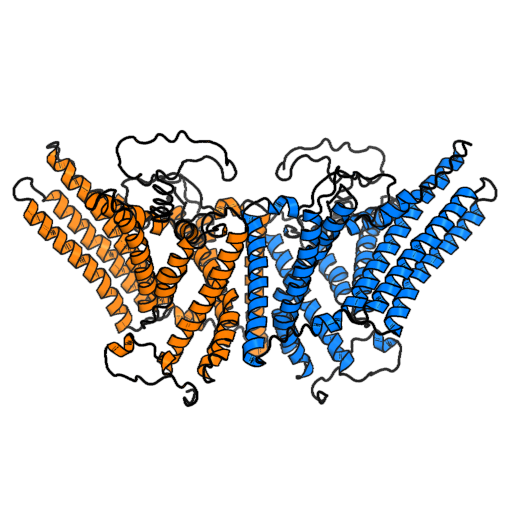.695 20.766 33.938 1 74.25 367 PRO B O 1
ATOM 7088 N N . LYS B 1 368 ? 14.602 22.156 35.719 1 73.38 368 LYS B N 1
ATOM 7089 C CA . LYS B 1 368 ? 13.93 21.141 36.531 1 73.38 368 LYS B CA 1
ATOM 7090 C C . LYS B 1 368 ? 12.484 20.953 36.094 1 73.38 368 LYS B C 1
ATOM 7092 O O . LYS B 1 368 ? 11.859 19.953 36.438 1 73.38 368 LYS B O 1
ATOM 7097 N N . MET B 1 369 ? 11.977 21.906 35.312 1 77.69 369 MET B N 1
ATOM 7098 C CA . MET B 1 369 ? 10.57 21.828 34.938 1 77.69 369 MET B CA 1
ATOM 7099 C C . MET B 1 369 ? 10.438 21.422 33.469 1 77.69 369 MET B C 1
ATOM 7101 O O . MET B 1 369 ? 9.586 21.953 32.75 1 77.69 369 MET B O 1
ATOM 7105 N N . ARG B 1 370 ? 11.25 20.516 32.969 1 76.56 370 ARG B N 1
ATOM 7106 C CA . ARG B 1 370 ? 11.227 20.016 31.609 1 76.56 370 ARG B CA 1
ATOM 7107 C C . ARG B 1 370 ? 9.906 19.328 31.297 1 76.56 370 ARG B C 1
ATOM 7109 O O . ARG B 1 370 ? 9.398 19.422 30.188 1 76.56 370 ARG B O 1
ATOM 7116 N N . SER B 1 371 ? 9.375 18.672 32.281 1 77.62 371 SER B N 1
ATOM 7117 C CA . SER B 1 371 ? 8.109 17.984 32.094 1 77.62 371 SER B CA 1
ATOM 7118 C C . SER B 1 371 ? 6.984 18.969 31.766 1 77.62 371 SER B C 1
ATOM 7120 O O . SER B 1 371 ? 6.094 18.641 30.969 1 77.62 371 SER B O 1
ATOM 7122 N N . VAL B 1 372 ? 7.113 20.094 32.375 1 82.75 372 VAL B N 1
ATOM 7123 C CA . VAL B 1 372 ? 6.094 21.094 32.125 1 82.75 372 VAL B CA 1
ATOM 7124 C C . VAL B 1 372 ? 6.195 21.594 30.688 1 82.75 372 VAL B C 1
ATOM 7126 O O . VAL B 1 372 ? 5.176 21.844 30.031 1 82.75 372 VAL B O 1
ATOM 7129 N N . GLY B 1 373 ? 7.414 21.703 30.172 1 84.12 373 GLY B N 1
ATOM 7130 C CA . GLY B 1 373 ? 7.602 22.109 28.781 1 84.12 373 GLY B CA 1
ATOM 7131 C C . GLY B 1 373 ? 7.016 21.109 27.797 1 84.12 373 GLY B C 1
ATOM 7132 O O . GLY B 1 373 ? 6.301 21.5 26.875 1 84.12 373 GLY B O 1
ATOM 7133 N N . LEU B 1 374 ? 7.234 19.938 28.094 1 79.38 374 LEU B N 1
ATOM 7134 C CA . LEU B 1 374 ? 6.754 18.875 27.203 1 79.38 374 LEU B CA 1
ATOM 7135 C C . LEU B 1 374 ? 5.23 18.797 27.234 1 79.38 374 LEU B C 1
ATOM 7137 O O . LEU B 1 374 ? 4.594 18.688 26.172 1 79.38 374 LEU B O 1
ATOM 7141 N N . THR B 1 375 ? 4.723 18.812 28.375 1 82.12 375 THR B N 1
ATOM 7142 C CA . THR B 1 375 ? 3.271 18.734 28.531 1 82.12 375 THR B CA 1
ATOM 7143 C C . THR B 1 375 ? 2.596 19.938 27.875 1 82.12 375 THR B C 1
ATOM 7145 O O . THR B 1 375 ? 1.51 19.812 27.312 1 82.12 375 THR B O 1
ATOM 7148 N N . SER B 1 376 ? 3.264 21.047 27.969 1 86.88 376 SER B N 1
ATOM 7149 C CA . SER B 1 376 ? 2.707 22.234 27.344 1 86.88 376 SER B CA 1
ATOM 7150 C C . SER B 1 376 ? 2.67 22.109 25.828 1 86.88 376 SER B C 1
ATOM 7152 O O . SER B 1 376 ? 1.692 22.5 25.188 1 86.88 376 SER B O 1
ATOM 7154 N N . VAL B 1 377 ? 3.693 21.547 25.312 1 87.88 377 VAL B N 1
ATOM 7155 C CA . VAL B 1 377 ? 3.771 21.359 23.875 1 87.88 377 VAL B CA 1
ATOM 7156 C C . VAL B 1 377 ? 2.648 20.438 23.406 1 87.88 377 VAL B C 1
ATOM 7158 O O . VAL B 1 377 ? 1.93 20.734 22.453 1 87.88 377 VAL B O 1
ATOM 7161 N N . PHE B 1 378 ? 2.426 19.375 24.125 1 84 378 PHE B N 1
ATOM 7162 C CA . PHE B 1 378 ? 1.404 18.406 23.75 1 84 378 PHE B CA 1
ATOM 7163 C C . PHE B 1 378 ? 0.009 18.984 23.938 1 84 378 PHE B C 1
ATOM 7165 O O . PHE B 1 378 ? -0.869 18.797 23.094 1 84 378 PHE B O 1
ATOM 7172 N N . PHE B 1 379 ? -0.122 19.641 25 1 87.25 379 PHE B N 1
ATOM 7173 C CA . PHE B 1 379 ? -1.428 20.219 25.312 1 87.25 379 PHE B CA 1
ATOM 7174 C C . PHE B 1 379 ? -1.806 21.297 24.312 1 87.25 379 PHE B C 1
ATOM 7176 O O . PHE B 1 379 ? -2.926 21.297 23.797 1 87.25 379 PHE B O 1
ATOM 7183 N N . ILE B 1 380 ? -0.892 22.188 24.047 1 90.25 380 ILE B N 1
ATOM 7184 C CA . ILE B 1 380 ? -1.153 23.266 23.094 1 90.25 380 ILE B CA 1
ATOM 7185 C C . ILE B 1 380 ? -1.419 22.688 21.703 1 90.25 380 ILE B C 1
ATOM 7187 O O . ILE B 1 380 ? -2.326 23.141 21 1 90.25 380 ILE B O 1
ATOM 7191 N N . SER B 1 381 ? -0.649 21.734 21.328 1 90.06 381 SER B N 1
ATOM 7192 C CA . SER B 1 381 ? -0.846 21.062 20.047 1 90.06 381 SER B CA 1
ATOM 7193 C C . SER B 1 381 ? -2.232 20.438 19.969 1 90.06 381 SER B C 1
ATOM 7195 O O . SER B 1 381 ? -2.93 20.594 18.953 1 90.06 381 SER B O 1
ATOM 7197 N N . ALA B 1 382 ? -2.656 19.703 20.969 1 89.25 382 ALA B N 1
ATOM 7198 C CA . ALA B 1 382 ? -3.965 19.047 20.984 1 89.25 382 ALA B CA 1
ATOM 7199 C C . ALA B 1 382 ? -5.09 20.078 20.906 1 89.25 382 ALA B C 1
ATOM 7201 O O . ALA B 1 382 ? -6.066 19.875 20.188 1 89.25 382 ALA B O 1
ATOM 7202 N N . VAL B 1 383 ? -4.918 21.125 21.594 1 91.81 383 VAL B N 1
ATOM 7203 C CA . VAL B 1 383 ? -5.93 22.172 21.656 1 91.81 383 VAL B CA 1
ATOM 7204 C C . VAL B 1 383 ? -6.098 22.797 20.266 1 91.81 383 VAL B C 1
ATOM 7206 O O . VAL B 1 383 ? -7.223 23 19.812 1 91.81 383 VAL B O 1
ATOM 7209 N N . PHE B 1 384 ? -5.039 23.078 19.656 1 92.69 384 PHE B N 1
ATOM 7210 C CA . PHE B 1 384 ? -5.137 23.781 18.375 1 92.69 384 PHE B CA 1
ATOM 7211 C C . PHE B 1 384 ? -5.613 22.844 17.281 1 92.69 384 PHE B C 1
ATOM 7213 O O . PHE B 1 384 ? -6.285 23.281 16.344 1 92.69 384 PHE B O 1
ATOM 7220 N N . HIS B 1 385 ? -5.277 21.594 17.422 1 91.44 385 HIS B N 1
ATOM 7221 C CA . HIS B 1 385 ? -5.863 20.656 16.469 1 91.44 385 HIS B CA 1
ATOM 7222 C C . HIS B 1 385 ? -7.375 20.578 16.625 1 91.44 385 HIS B C 1
ATOM 7224 O O . HIS B 1 385 ? -8.109 20.562 15.633 1 91.44 385 HIS B O 1
ATOM 7230 N N . GLU B 1 386 ? -7.789 20.531 17.812 1 92.25 386 GLU B N 1
ATOM 7231 C CA . GLU B 1 386 ? -9.227 20.516 18.062 1 92.25 386 GLU B CA 1
ATOM 7232 C C . GLU B 1 386 ? -9.875 21.844 17.656 1 92.25 386 GLU B C 1
ATOM 7234 O O . GLU B 1 386 ? -11 21.859 17.156 1 92.25 386 GLU B O 1
ATOM 7239 N N . TYR B 1 387 ? -9.141 22.891 17.906 1 94.5 387 TYR B N 1
ATOM 7240 C CA . TYR B 1 387 ? -9.609 24.203 17.5 1 94.5 387 TYR B CA 1
ATOM 7241 C C . TYR B 1 387 ? -9.938 24.25 16.016 1 94.5 387 TYR B C 1
ATOM 7243 O O . TYR B 1 387 ? -10.984 24.766 15.617 1 94.5 387 TYR B O 1
ATOM 7251 N N . VAL B 1 388 ? -9.117 23.688 15.227 1 95.5 388 VAL B N 1
ATOM 7252 C CA . VAL B 1 388 ? -9.32 23.672 13.781 1 95.5 388 VAL B CA 1
ATOM 7253 C C . VAL B 1 388 ? -10.602 22.922 13.445 1 95.5 388 VAL B C 1
ATOM 7255 O O . VAL B 1 388 ? -11.406 23.375 12.625 1 95.5 388 VAL B O 1
ATOM 7258 N N . LEU B 1 389 ? -10.812 21.812 14.102 1 93.81 389 LEU B N 1
ATOM 7259 C CA . LEU B 1 389 ? -11.984 21 13.82 1 93.81 389 LEU B CA 1
ATOM 7260 C C . LEU B 1 389 ? -13.258 21.688 14.305 1 93.81 389 LEU B C 1
ATOM 7262 O O . LEU B 1 389 ? -14.273 21.672 13.609 1 93.81 389 LEU B O 1
ATOM 7266 N N . VAL B 1 390 ? -13.172 22.297 15.484 1 92.81 390 VAL B N 1
ATOM 7267 C CA . VAL B 1 390 ? -14.336 22.953 16.078 1 92.81 390 VAL B CA 1
ATOM 7268 C C . VAL B 1 390 ? -14.789 24.094 15.172 1 92.81 390 VAL B C 1
ATOM 7270 O O . VAL B 1 390 ? -15.984 24.234 14.898 1 92.81 390 VAL B O 1
ATOM 7273 N N . VAL B 1 391 ? -13.906 24.828 14.711 1 94.38 391 VAL B N 1
ATOM 7274 C CA . VAL B 1 391 ? -14.242 26 13.898 1 94.38 391 VAL B CA 1
ATOM 7275 C C . VAL B 1 391 ? -14.688 25.547 12.508 1 94.38 391 VAL B C 1
ATOM 7277 O O . VAL B 1 391 ? -15.617 26.125 11.938 1 94.38 391 VAL B O 1
ATOM 7280 N N . SER B 1 392 ? -14.117 24.531 11.961 1 93.44 392 SER B N 1
ATOM 7281 C CA . SER B 1 392 ? -14.422 24.078 10.609 1 93.44 392 SER B CA 1
ATOM 7282 C C . SER B 1 392 ? -15.789 23.406 10.547 1 93.44 392 SER B C 1
ATOM 7284 O O . SER B 1 392 ? -16.516 23.547 9.562 1 93.44 392 SER B O 1
ATOM 7286 N N . PHE B 1 393 ? -16.125 22.688 11.57 1 90.5 393 PHE B N 1
ATOM 7287 C CA . PHE B 1 393 ? -17.391 21.969 11.562 1 90.5 393 PHE B CA 1
ATOM 7288 C C . PHE B 1 393 ? -18.484 22.781 12.234 1 90.5 393 PHE B C 1
ATOM 7290 O O . PHE B 1 393 ? -19.672 22.547 11.984 1 90.5 393 PHE B O 1
ATOM 7297 N N . GLY B 1 394 ? -18.109 23.641 13.141 1 87.69 394 GLY B N 1
ATOM 7298 C CA . GLY B 1 394 ? -19.078 24.531 13.766 1 87.69 394 GLY B CA 1
ATOM 7299 C C . GLY B 1 394 ? -19.641 23.984 15.062 1 87.69 394 GLY B C 1
ATOM 7300 O O . GLY B 1 394 ? -20.672 24.469 15.547 1 87.69 394 GLY B O 1
ATOM 7301 N N . PHE B 1 395 ? -19.031 22.891 15.523 1 87.75 395 PHE B N 1
ATOM 7302 C CA . PHE B 1 395 ? -19.5 22.344 16.797 1 87.75 395 PHE B CA 1
ATOM 7303 C C . PHE B 1 395 ? -18.344 21.812 17.625 1 87.75 395 PHE B C 1
ATOM 7305 O O . PHE B 1 395 ? -17.281 21.5 17.078 1 87.75 395 PHE B O 1
ATOM 7312 N N . PHE B 1 396 ? -18.578 21.75 18.922 1 87.5 396 PHE B N 1
ATOM 7313 C CA . PHE B 1 396 ? -17.562 21.266 19.844 1 87.5 396 PHE B CA 1
ATOM 7314 C C . PHE B 1 396 ? -17.75 19.781 20.125 1 87.5 396 PHE B C 1
ATOM 7316 O O . PHE B 1 396 ? -18.766 19.391 20.719 1 87.5 396 PHE B O 1
ATOM 7323 N N . TYR B 1 397 ? -17.016 18.938 19.656 1 87.75 397 TYR B N 1
ATOM 7324 C CA . TYR B 1 397 ? -16.969 17.5 19.875 1 87.75 397 TYR B CA 1
ATOM 7325 C C . TYR B 1 397 ? -15.523 17.016 19.938 1 87.75 397 TYR B C 1
ATOM 7327 O O . TYR B 1 397 ? -15 16.469 18.953 1 87.75 397 TYR B O 1
ATOM 7335 N N . PRO B 1 398 ? -14.891 17.156 21.109 1 87.19 398 PRO B N 1
ATOM 7336 C CA . PRO B 1 398 ? -13.438 17.094 21.219 1 87.19 398 PRO B CA 1
ATOM 7337 C C . PRO B 1 398 ? -12.914 15.648 21.219 1 87.19 398 PRO B C 1
ATOM 7339 O O . PRO B 1 398 ? -12.125 15.281 22.109 1 87.19 398 PRO B O 1
ATOM 7342 N N . VAL B 1 399 ? -13.219 14.938 20.203 1 87.38 399 VAL B N 1
ATOM 7343 C CA . VAL B 1 399 ? -12.75 13.562 20.094 1 87.38 399 VAL B CA 1
ATOM 7344 C C . VAL B 1 399 ? -11.242 13.547 19.875 1 87.38 399 VAL B C 1
ATOM 7346 O O . VAL B 1 399 ? -10.516 12.789 20.516 1 87.38 399 VAL B O 1
ATOM 7349 N N . LEU B 1 400 ? -10.758 14.359 18.984 1 87.81 400 LEU B N 1
ATOM 7350 C CA . LEU B 1 400 ? -9.336 14.398 18.672 1 87.81 400 LEU B CA 1
ATOM 7351 C C . LEU B 1 400 ? -8.523 14.82 19.906 1 87.81 400 LEU B C 1
ATOM 7353 O O . LEU B 1 400 ? -7.453 14.273 20.156 1 87.81 400 LEU B O 1
ATOM 7357 N N . PHE B 1 401 ? -9.055 15.711 20.594 1 86.81 401 PHE B N 1
ATOM 7358 C CA . PHE B 1 401 ? -8.391 16.172 21.812 1 86.81 401 PHE B CA 1
ATOM 7359 C C . PHE B 1 401 ? -8.242 15.039 22.812 1 86.81 401 PHE B C 1
ATOM 7361 O O . PHE B 1 401 ? -7.156 14.828 23.359 1 86.81 401 PHE B O 1
ATOM 7368 N N . VAL B 1 402 ? -9.297 14.305 22.969 1 83 402 VAL B N 1
ATOM 7369 C CA . VAL B 1 402 ? -9.289 13.211 23.938 1 83 402 VAL B CA 1
ATOM 7370 C C . VAL B 1 402 ? -8.352 12.102 23.453 1 83 402 VAL B C 1
ATOM 7372 O O . VAL B 1 402 ? -7.609 11.531 24.25 1 83 402 VAL B O 1
ATOM 7375 N N . MET B 1 403 ? -8.398 11.883 22.219 1 83.5 403 MET B N 1
ATOM 7376 C CA . MET B 1 403 ? -7.547 10.828 21.672 1 83.5 403 MET B CA 1
ATOM 7377 C C . MET B 1 403 ? -6.074 11.219 21.75 1 83.5 403 MET B C 1
ATOM 7379 O O . MET B 1 403 ? -5.227 10.398 22.109 1 83.5 403 MET B O 1
ATOM 7383 N N . PHE B 1 404 ? -5.777 12.383 21.391 1 77.12 404 PHE B N 1
ATOM 7384 C CA . PHE B 1 404 ? -4.398 12.844 21.391 1 77.12 404 PHE B CA 1
ATOM 7385 C C . PHE B 1 404 ? -3.883 13.047 22.812 1 77.12 404 PHE B C 1
ATOM 7387 O O . PHE B 1 404 ? -2.775 12.617 23.141 1 77.12 404 PHE B O 1
ATOM 7394 N N . ALA B 1 405 ? -4.684 13.68 23.578 1 69.06 405 ALA B N 1
ATOM 7395 C CA . ALA B 1 405 ? -4.242 14.016 24.938 1 69.06 405 ALA B CA 1
ATOM 7396 C C . ALA B 1 405 ? -4.379 12.812 25.859 1 69.06 405 ALA B C 1
ATOM 7398 O O . ALA B 1 405 ? -3.584 12.641 26.797 1 69.06 405 ALA B O 1
ATOM 7399 N N . GLY B 1 406 ? -5.344 11.938 25.562 1 63.84 406 GLY B N 1
ATOM 7400 C CA . GLY B 1 406 ? -5.582 10.789 26.422 1 63.84 406 GLY B CA 1
ATOM 7401 C C . GLY B 1 406 ? -4.809 9.555 26 1 63.84 406 GLY B C 1
ATOM 7402 O O . GLY B 1 406 ? -3.701 9.312 26.484 1 63.84 406 GLY B O 1
ATOM 7403 N N . ALA B 1 407 ? -5.25 8.984 24.938 1 58.47 407 ALA B N 1
ATOM 7404 C CA . ALA B 1 407 ? -4.719 7.699 24.5 1 58.47 407 ALA B CA 1
ATOM 7405 C C . ALA B 1 407 ? -3.318 7.859 23.906 1 58.47 407 ALA B C 1
ATOM 7407 O O . ALA B 1 407 ? -2.404 7.105 24.25 1 58.47 407 ALA B O 1
ATOM 7408 N N . GLY B 1 408 ? -3.148 8.875 23.172 1 55.59 408 GLY B N 1
ATOM 7409 C CA . GLY B 1 408 ? -1.854 9.078 22.547 1 55.59 408 GLY B CA 1
ATOM 7410 C C . GLY B 1 408 ? -0.751 9.406 23.531 1 55.59 408 GLY B C 1
ATOM 7411 O O . GLY B 1 408 ? 0.33 8.812 23.484 1 55.59 408 GLY B O 1
ATOM 7412 N N . PHE B 1 409 ? -1.164 10.25 24.344 1 53.16 409 PHE B N 1
ATOM 7413 C CA . PHE B 1 409 ? -0.206 10.641 25.359 1 53.16 409 PHE B CA 1
ATOM 7414 C C . PHE B 1 409 ? 0.045 9.492 26.328 1 53.16 409 PHE B C 1
ATOM 7416 O O . PHE B 1 409 ? 1.182 9.258 26.75 1 53.16 409 PHE B O 1
ATOM 7423 N N . GLY B 1 410 ? -1.07 8.742 26.531 1 53.59 410 GLY B N 1
ATOM 7424 C CA . GLY B 1 410 ? -0.941 7.578 27.391 1 53.59 410 GLY B CA 1
ATOM 7425 C C . GLY B 1 410 ? -0.096 6.477 26.781 1 53.59 410 GLY B C 1
ATOM 7426 O O . GLY B 1 410 ? 0.699 5.84 27.484 1 53.59 410 GLY B O 1
ATOM 7427 N N . PHE B 1 411 ? -0.333 6.371 25.5 1 56.69 411 PHE B N 1
ATOM 7428 C CA . PHE B 1 411 ? 0.383 5.297 24.812 1 56.69 411 PHE B CA 1
ATOM 7429 C C . PHE B 1 411 ? 1.862 5.637 24.672 1 56.69 411 PHE B C 1
ATOM 7431 O O . PHE B 1 411 ? 2.689 4.75 24.453 1 56.69 411 PHE B O 1
ATOM 7438 N N . VAL B 1 412 ? 2.176 6.941 24.75 1 54.34 412 VAL B N 1
ATOM 7439 C CA . VAL B 1 412 ? 3.578 7.344 24.719 1 54.34 412 VAL B CA 1
ATOM 7440 C C . VAL B 1 412 ? 4.344 6.633 25.844 1 54.34 412 VAL B C 1
ATOM 7442 O O . VAL B 1 412 ? 5.523 6.301 25.672 1 54.34 412 VAL B O 1
ATOM 7445 N N . PHE B 1 413 ? 3.422 6.262 26.766 1 50 413 PHE B N 1
ATOM 7446 C CA . PHE B 1 413 ? 4.035 5.66 27.953 1 50 413 PHE B CA 1
ATOM 7447 C C . PHE B 1 413 ? 4.047 4.141 27.844 1 50 413 PHE B C 1
ATOM 7449 O O . PHE B 1 413 ? 4.758 3.465 28.578 1 50 413 PHE B O 1
ATOM 7456 N N . LEU B 1 414 ? 3.092 3.611 27.078 1 50.31 414 LEU B N 1
ATOM 7457 C CA . LEU B 1 414 ? 2.988 2.162 26.953 1 50.31 414 LEU B CA 1
ATOM 7458 C C . LEU B 1 414 ? 4.008 1.637 25.938 1 50.31 414 LEU B C 1
ATOM 7460 O O . LEU B 1 414 ? 4.445 0.489 26.047 1 50.31 414 LEU B O 1
ATOM 7464 N N . THR B 1 415 ? 4.164 2.309 24.922 1 52.19 415 THR B N 1
ATOM 7465 C CA . THR B 1 415 ? 5.027 1.8 23.859 1 52.19 415 THR B CA 1
ATOM 7466 C C . THR B 1 415 ? 6.496 1.965 24.234 1 52.19 415 THR B C 1
ATOM 7468 O O . THR B 1 415 ? 7.066 3.047 24.062 1 52.19 415 THR B O 1
ATOM 7471 N N . ASP B 1 416 ? 6.789 1.821 25.391 1 48.66 416 ASP B N 1
ATOM 7472 C CA . ASP B 1 416 ? 8.203 1.935 25.75 1 48.66 416 ASP B CA 1
ATOM 7473 C C . ASP B 1 416 ? 9.07 1.12 24.797 1 48.66 416 ASP B C 1
ATOM 7475 O O . ASP B 1 416 ? 8.555 0.409 23.938 1 48.66 416 ASP B O 1
ATOM 7479 N N . LYS B 1 417 ? 10.352 0.496 25.578 1 45.56 417 LYS B N 1
ATOM 7480 C CA . LYS B 1 417 ? 11.727 0.157 25.234 1 45.56 417 LYS B CA 1
ATOM 7481 C C . LYS B 1 417 ? 11.789 -0.939 24.188 1 45.56 417 LYS B C 1
ATOM 7483 O O . LYS B 1 417 ? 12.867 -1.433 23.844 1 45.56 417 LYS B O 1
ATOM 7488 N N . GLY B 1 418 ? 10.703 -1.643 24.047 1 46.44 418 GLY B N 1
ATOM 7489 C CA . GLY B 1 418 ? 11.219 -2.773 23.281 1 46.44 418 GLY B CA 1
ATOM 7490 C C . GLY B 1 418 ? 11.336 -2.49 21.797 1 46.44 418 GLY B C 1
ATOM 7491 O O . GLY B 1 418 ? 10.516 -1.771 21.234 1 46.44 418 GLY B O 1
ATOM 7492 N N . VAL B 1 419 ? 12.555 -2.133 21.453 1 53.09 419 VAL B N 1
ATOM 7493 C CA . VAL B 1 419 ? 13.172 -2.031 20.141 1 53.09 419 VAL B CA 1
ATOM 7494 C C . VAL B 1 419 ? 12.516 -3.018 19.172 1 53.09 419 VAL B C 1
ATOM 7496 O O . VAL B 1 419 ? 13.008 -3.244 18.078 1 53.09 419 VAL B O 1
ATOM 7499 N N . SER B 1 420 ? 11.328 -3.57 19.594 1 63.81 420 SER B N 1
ATOM 7500 C CA . SER B 1 420 ? 10.945 -4.66 18.703 1 63.81 420 SER B CA 1
ATOM 7501 C C . SER B 1 420 ? 10.102 -4.152 17.531 1 63.81 420 SER B C 1
ATOM 7503 O O . SER B 1 420 ? 9.367 -3.172 17.672 1 63.81 420 SER B O 1
ATOM 7505 N N . ARG B 1 421 ? 10.375 -4.445 16.375 1 72.75 421 ARG B N 1
ATOM 7506 C CA . ARG B 1 421 ? 9.742 -4.234 15.078 1 72.75 421 ARG B CA 1
ATOM 7507 C C . ARG B 1 421 ? 8.234 -4.414 15.172 1 72.75 421 ARG B C 1
ATOM 7509 O O . ARG B 1 421 ? 7.484 -3.828 14.383 1 72.75 421 ARG B O 1
ATOM 7516 N N . SER B 1 422 ? 7.801 -5 16.281 1 82.5 422 SER B N 1
ATOM 7517 C CA . SER B 1 422 ? 6.379 -5.281 16.438 1 82.5 422 SER B CA 1
ATOM 7518 C C . SER B 1 422 ? 5.617 -4.051 16.906 1 82.5 422 SER B C 1
ATOM 7520 O O . SER B 1 422 ? 4.402 -3.959 16.75 1 82.5 422 SER B O 1
ATOM 7522 N N . TRP B 1 423 ? 6.324 -3.127 17.344 1 86.19 423 TRP B N 1
ATOM 7523 C CA . TRP B 1 423 ? 5.668 -1.927 17.859 1 86.19 423 TRP B CA 1
ATOM 7524 C C . TRP B 1 423 ? 5.211 -1.029 16.719 1 86.19 423 TRP B C 1
ATOM 7526 O O . TRP B 1 423 ? 4.32 -0.194 16.891 1 86.19 423 TRP B O 1
ATOM 7536 N N . ASN B 1 424 ? 5.859 -1.174 15.602 1 91.25 424 ASN B N 1
ATOM 7537 C CA . ASN B 1 424 ? 5.379 -0.441 14.43 1 91.25 424 ASN B CA 1
ATOM 7538 C C . ASN B 1 424 ? 4.008 -0.938 13.984 1 91.25 424 ASN B C 1
ATOM 7540 O O . ASN B 1 424 ? 3.17 -0.149 13.539 1 91.25 424 ASN B O 1
ATOM 7544 N N . VAL B 1 425 ? 3.789 -2.256 14.156 1 92.94 425 VAL B N 1
ATOM 7545 C CA . VAL B 1 425 ? 2.479 -2.814 13.836 1 92.94 425 VAL B CA 1
ATOM 7546 C C . VAL B 1 425 ? 1.427 -2.236 14.781 1 92.94 425 VAL B C 1
ATOM 7548 O O . VAL B 1 425 ? 0.337 -1.855 14.344 1 92.94 425 VAL B O 1
ATOM 7551 N N . PHE B 1 426 ? 1.799 -2.145 16 1 90.19 426 PHE B N 1
ATOM 7552 C CA . PHE B 1 426 ? 0.891 -1.586 16.984 1 90.19 426 PHE B CA 1
ATOM 7553 C C . PHE B 1 426 ? 0.548 -0.139 16.656 1 90.19 426 PHE B C 1
ATOM 7555 O O . PHE B 1 426 ? -0.604 0.278 16.797 1 90.19 426 PHE B O 1
ATOM 7562 N N . MET B 1 427 ? 1.522 0.614 16.266 1 91.25 427 MET B N 1
ATOM 7563 C CA . MET B 1 427 ? 1.299 2.008 15.898 1 91.25 427 MET B CA 1
ATOM 7564 C C . MET B 1 427 ? 0.298 2.109 14.75 1 91.25 427 MET B C 1
ATOM 7566 O O . MET B 1 427 ? -0.603 2.949 14.781 1 91.25 427 MET B O 1
ATOM 7570 N N . TRP B 1 428 ? 0.419 1.25 13.789 1 93.88 428 TRP B N 1
ATOM 7571 C CA . TRP B 1 428 ? -0.458 1.311 12.617 1 93.88 428 TRP B CA 1
ATOM 7572 C C . TRP B 1 428 ? -1.863 0.835 12.969 1 93.88 428 TRP B C 1
ATOM 7574 O O . TRP B 1 428 ? -2.854 1.396 12.492 1 93.88 428 TRP B O 1
ATOM 7584 N N . VAL B 1 429 ? -1.977 -0.192 13.836 1 93.56 429 VAL B N 1
ATOM 7585 C CA . VAL B 1 429 ? -3.297 -0.621 14.289 1 93.56 429 VAL B CA 1
ATOM 7586 C C . VAL B 1 429 ? -3.988 0.524 15.023 1 93.56 429 VAL B C 1
ATOM 7588 O O . VAL B 1 429 ? -5.172 0.79 14.797 1 93.56 429 VAL B O 1
ATOM 7591 N N . SER B 1 430 ? -3.236 1.199 15.828 1 91.31 430 SER B N 1
ATOM 7592 C CA . SER B 1 430 ? -3.779 2.326 16.578 1 91.31 430 SER B CA 1
ATOM 7593 C C . SER B 1 430 ? -4.199 3.459 15.648 1 91.31 430 SER B C 1
ATOM 7595 O O . SER B 1 430 ? -5.23 4.098 15.867 1 91.31 430 SER B O 1
ATOM 7597 N N . LEU B 1 431 ? -3.438 3.713 14.648 1 93.06 431 LEU B N 1
ATOM 7598 C CA . LEU B 1 431 ? -3.766 4.762 13.695 1 93.06 431 LEU B CA 1
ATOM 7599 C C . LEU B 1 431 ? -5.023 4.406 12.906 1 93.06 431 LEU B C 1
ATOM 7601 O O . LEU B 1 431 ? -5.863 5.273 12.641 1 93.06 431 LEU B O 1
ATOM 7605 N N . PHE B 1 432 ? -5.133 3.09 12.547 1 95.19 432 PHE B N 1
ATOM 7606 C CA . PHE B 1 432 ? -6.336 2.643 11.852 1 95.19 432 PHE B CA 1
ATOM 7607 C C . PHE B 1 432 ? -7.57 2.848 12.719 1 95.19 432 PHE B C 1
ATOM 7609 O O . PHE B 1 432 ? -8.555 3.447 12.273 1 95.19 432 PHE B O 1
ATOM 7616 N N . ILE B 1 433 ? -7.473 2.434 13.945 1 92 433 ILE B N 1
ATOM 7617 C CA . ILE B 1 433 ? -8.594 2.539 14.867 1 92 433 ILE B CA 1
ATOM 7618 C C . ILE B 1 433 ? -8.906 4.012 15.141 1 92 433 ILE B C 1
ATOM 7620 O O . ILE B 1 433 ? -10.07 4.426 15.094 1 92 433 ILE B O 1
ATOM 7624 N N . GLY B 1 434 ? -7.922 4.789 15.391 1 92.38 434 GLY B N 1
ATOM 7625 C CA . GLY B 1 434 ? -8.102 6.207 15.664 1 92.38 434 GLY B CA 1
ATOM 7626 C C . GLY B 1 434 ? -8.766 6.957 14.531 1 92.38 434 GLY B C 1
ATOM 7627 O O . GLY B 1 434 ? -9.703 7.727 14.75 1 92.38 434 GLY B O 1
ATOM 7628 N N . ASN B 1 435 ? -8.297 6.727 13.336 1 94.06 435 ASN B N 1
ATOM 7629 C CA . ASN B 1 435 ? -8.859 7.434 12.188 1 94.06 435 ASN B CA 1
ATOM 7630 C C . ASN B 1 435 ? -10.289 6.984 11.898 1 94.06 435 ASN B C 1
ATOM 7632 O O . ASN B 1 435 ? -11.117 7.781 11.453 1 94.06 435 ASN B O 1
ATOM 7636 N N . GLY B 1 436 ? -10.57 5.707 12.133 1 93.06 436 GLY B N 1
ATOM 7637 C CA . GLY B 1 436 ? -11.945 5.246 12.008 1 93.06 436 GLY B CA 1
ATOM 7638 C C . GLY B 1 436 ? -12.891 5.914 12.992 1 93.06 436 GLY B C 1
ATOM 7639 O O . GLY B 1 436 ? -13.992 6.324 12.617 1 93.06 436 GLY B O 1
ATOM 7640 N N . LEU B 1 437 ? -12.406 6.039 14.203 1 91.31 437 LEU B N 1
ATOM 7641 C CA . LEU B 1 437 ? -13.203 6.68 15.242 1 91.31 437 LEU B CA 1
ATOM 7642 C C . LEU B 1 437 ? -13.43 8.148 14.922 1 91.31 437 LEU B C 1
ATOM 7644 O O . LEU B 1 437 ? -14.547 8.656 15.055 1 91.31 437 LEU B O 1
ATOM 7648 N N . LEU B 1 438 ? -12.43 8.789 14.492 1 92.69 438 LEU B N 1
ATOM 7649 C CA . LEU B 1 438 ? -12.539 10.203 14.164 1 92.69 438 LEU B CA 1
ATOM 7650 C C . LEU B 1 438 ? -13.516 10.43 13.016 1 92.69 438 LEU B C 1
ATOM 7652 O O . LEU B 1 438 ? -14.398 11.289 13.109 1 92.69 438 LEU B O 1
ATOM 7656 N N . MET B 1 439 ? -13.375 9.625 12.016 1 91.31 439 MET B N 1
ATOM 7657 C CA . MET B 1 439 ? -14.227 9.781 10.836 1 91.31 439 MET B CA 1
ATOM 7658 C C . MET B 1 439 ? -15.688 9.523 11.188 1 91.31 439 MET B C 1
ATOM 7660 O O . MET B 1 439 ? -16.562 10.273 10.766 1 91.31 439 MET B O 1
ATOM 7664 N N . CYS B 1 440 ? -15.969 8.602 11.984 1 89.31 440 CYS B N 1
ATOM 7665 C CA . CYS B 1 440 ? -17.344 8.195 12.281 1 89.31 440 CYS B CA 1
ATOM 7666 C C . CYS B 1 440 ? -17.969 9.117 13.32 1 89.31 440 CYS B C 1
ATOM 7668 O O . CYS B 1 440 ? -19.109 9.555 13.164 1 89.31 440 CYS B O 1
ATOM 7670 N N . LEU B 1 441 ? -17.219 9.43 14.352 1 89.12 441 LEU B N 1
ATOM 7671 C CA . LEU B 1 441 ? -17.781 10.195 15.461 1 89.12 441 LEU B CA 1
ATOM 7672 C C . LEU B 1 441 ? -18.062 11.641 15.031 1 89.12 441 LEU B C 1
ATOM 7674 O O . LEU B 1 441 ? -19.109 12.203 15.367 1 89.12 441 LEU B O 1
ATOM 7678 N N . TYR B 1 442 ? -17.188 12.227 14.359 1 89.69 442 TYR B N 1
ATOM 7679 C CA . TYR B 1 442 ? -17.438 13.586 13.898 1 89.69 442 TYR B CA 1
ATOM 7680 C C . TYR B 1 442 ? -18.562 13.625 12.875 1 89.69 442 TYR B C 1
ATOM 7682 O O . TYR B 1 442 ? -19.359 14.555 12.859 1 89.69 442 TYR B O 1
ATOM 7690 N N . SER B 1 443 ? -18.609 12.641 12.016 1 86.31 443 SER B N 1
ATOM 7691 C CA . SER B 1 443 ? -19.703 12.586 11.047 1 86.31 443 SER B CA 1
ATOM 7692 C C . SER B 1 443 ? -21.047 12.344 11.734 1 86.31 443 SER B C 1
ATOM 7694 O O . SER B 1 443 ? -22.062 12.914 11.344 1 86.31 443 SER B O 1
ATOM 7696 N N . LEU B 1 444 ? -21 11.5 12.703 1 85.12 444 LEU B N 1
ATOM 7697 C CA . LEU B 1 444 ? -22.203 11.234 13.477 1 85.12 444 LEU B CA 1
ATOM 7698 C C . LEU B 1 444 ? -22.734 12.516 14.117 1 85.12 444 LEU B C 1
ATOM 7700 O O . LEU B 1 444 ? -23.922 12.789 14.078 1 85.12 444 LEU B O 1
ATOM 7704 N N . GLU B 1 445 ? -21.812 13.258 14.719 1 86.88 445 GLU B N 1
ATOM 7705 C CA . GLU B 1 445 ? -22.203 14.516 15.352 1 86.88 445 GLU B CA 1
ATOM 7706 C C . GLU B 1 445 ? -22.672 15.523 14.312 1 86.88 445 GLU B C 1
ATOM 7708 O O . GLU B 1 445 ? -23.625 16.281 14.562 1 86.88 445 GLU B O 1
ATOM 7713 N N . TRP B 1 446 ? -22.062 15.555 13.211 1 84.88 446 TRP B N 1
ATOM 7714 C CA . TRP B 1 446 ? -22.453 16.453 12.133 1 84.88 446 TRP B CA 1
ATOM 7715 C C . TRP B 1 446 ? -23.875 16.172 11.68 1 84.88 446 TRP B C 1
ATOM 7717 O O . TRP B 1 446 ? -24.688 17.094 11.539 1 84.88 446 TRP B O 1
ATOM 7727 N N . TYR B 1 447 ? -24.266 14.977 11.547 1 81.31 447 TYR B N 1
ATOM 7728 C CA . TYR B 1 447 ? -25.609 14.609 11.102 1 81.31 447 TYR B CA 1
ATOM 7729 C C . TYR B 1 447 ? -26.625 14.805 12.219 1 81.31 447 TYR B C 1
ATOM 7731 O O . TYR B 1 447 ? -27.766 15.18 11.961 1 81.31 447 TYR B O 1
ATOM 7739 N N . ALA B 1 448 ? -26.156 14.5 13.375 1 82.25 448 ALA B N 1
ATOM 7740 C CA . ALA B 1 448 ? -27.047 14.688 14.523 1 82.25 448 ALA B CA 1
ATOM 7741 C C . ALA B 1 448 ? -27.438 16.156 14.672 1 82.25 448 ALA B C 1
ATOM 7743 O O . ALA B 1 448 ? -28.578 16.469 15 1 82.25 448 ALA B O 1
ATOM 7744 N N . ARG B 1 449 ? -26.531 17.016 14.43 1 83.75 449 ARG B N 1
ATOM 7745 C CA . ARG B 1 449 ? -26.797 18.438 14.586 1 83.75 449 ARG B CA 1
ATOM 7746 C C . ARG B 1 449 ? -27.672 18.953 13.453 1 83.75 449 ARG B C 1
ATOM 7748 O O . ARG B 1 449 ? -28.406 19.938 13.625 1 83.75 449 ARG B O 1
ATOM 7755 N N . GLN B 1 450 ? -27.703 18.281 12.414 1 77.12 450 GLN B N 1
ATOM 7756 C CA . GLN B 1 450 ? -28.547 18.688 11.289 1 77.12 450 GLN B CA 1
ATOM 7757 C C . GLN B 1 450 ? -29.953 18.109 11.438 1 77.12 450 GLN B C 1
ATOM 7759 O O . GLN B 1 450 ? -30.938 18.75 11.023 1 77.12 450 GLN B O 1
ATOM 7764 N N . ASN B 1 451 ? -30.047 17.016 12.07 1 76.5 451 ASN B N 1
ATOM 7765 C CA . ASN B 1 451 ? -31.328 16.312 12.016 1 76.5 451 ASN B CA 1
ATOM 7766 C C . ASN B 1 451 ? -32.031 16.344 13.359 1 76.5 451 ASN B C 1
ATOM 7768 O O . ASN B 1 451 ? -33.25 16.125 13.43 1 76.5 451 ASN B O 1
ATOM 7772 N N . CYS B 1 452 ? -31.297 16.469 14.43 1 75.81 452 CYS B N 1
ATOM 7773 C CA . CYS B 1 452 ? -31.922 16.391 15.75 1 75.81 452 CYS B CA 1
ATOM 7774 C C . CYS B 1 452 ? -32.156 17.781 16.328 1 75.81 452 CYS B C 1
ATOM 7776 O O . CYS B 1 452 ? -31.359 18.688 16.125 1 75.81 452 CYS B O 1
ATOM 7778 N N . PRO B 1 453 ? -33.406 17.906 16.891 1 67.88 453 PRO B N 1
ATOM 7779 C CA . PRO B 1 453 ? -33.812 19.219 17.406 1 67.88 453 PRO B CA 1
ATOM 7780 C C . PRO B 1 453 ? -32.875 19.719 18.5 1 67.88 453 PRO B C 1
ATOM 7782 O O . PRO B 1 453 ? -32.219 18.922 19.156 1 67.88 453 PRO B O 1
ATOM 7785 N N . VAL B 1 454 ? -32.688 21.078 18.547 1 67.44 454 VAL B N 1
ATOM 7786 C CA . VAL B 1 454 ? -31.891 21.766 19.547 1 67.44 454 VAL B CA 1
ATOM 7787 C C . VAL B 1 454 ? -32.531 21.594 20.922 1 67.44 454 VAL B C 1
ATOM 7789 O O . VAL B 1 454 ? -33.75 21.812 21.094 1 67.44 454 VAL B O 1
ATOM 7792 N N . THR B 1 455 ? -31.953 20.781 21.797 1 60.44 455 THR B N 1
ATOM 7793 C CA . THR B 1 455 ? -32.531 20.516 23.109 1 60.44 455 THR B CA 1
ATOM 7794 C C . THR B 1 455 ? -32.469 21.75 23.984 1 60.44 455 THR B C 1
ATOM 7796 O O . THR B 1 455 ? -33.312 21.938 24.875 1 60.44 455 THR B O 1
ATOM 7799 N N . THR B 1 456 ? -31.359 22.438 23.938 1 60.34 456 THR B N 1
ATOM 7800 C CA . THR B 1 456 ? -31.234 23.547 24.875 1 60.34 456 THR B CA 1
ATOM 7801 C C . THR B 1 456 ? -30.859 24.828 24.141 1 60.34 456 THR B C 1
ATOM 7803 O O . THR B 1 456 ? -30.141 24.797 23.156 1 60.34 456 THR B O 1
ATOM 7806 N N . ASN B 1 457 ? -31.703 25.781 24.062 1 60.53 457 ASN B N 1
ATOM 7807 C CA . ASN B 1 457 ? -31.516 27.094 23.469 1 60.53 457 ASN B CA 1
ATOM 7808 C C . ASN B 1 457 ? -30.266 27.781 24.016 1 60.53 457 ASN B C 1
ATOM 7810 O O . ASN B 1 457 ? -30.062 28.984 23.781 1 60.53 457 ASN B O 1
ATOM 7814 N N . ASN B 1 458 ? -29.391 27.141 24.859 1 61.97 458 ASN B N 1
ATOM 7815 C CA . ASN B 1 458 ? -28.281 27.812 25.531 1 61.97 458 ASN B CA 1
ATOM 7816 C C . ASN B 1 458 ? -26.938 27.453 24.906 1 61.97 458 ASN B C 1
ATOM 7818 O O . ASN B 1 458 ? -26.859 26.531 24.094 1 61.97 458 ASN B O 1
ATOM 7822 N N . PHE B 1 459 ? -25.953 28.344 25.156 1 65.62 459 PHE B N 1
ATOM 7823 C CA . PHE B 1 459 ? -24.547 28.219 24.781 1 65.62 459 PHE B CA 1
ATOM 7824 C C . PHE B 1 459 ? -24.031 26.812 25.031 1 65.62 459 PHE B C 1
ATOM 7826 O O . PHE B 1 459 ? -23.172 26.312 24.312 1 65.62 459 PHE B O 1
ATOM 7833 N N . PHE B 1 460 ? -24.75 26.125 25.891 1 64.94 460 PHE B N 1
ATOM 7834 C CA . PHE B 1 460 ? -24.312 24.781 26.266 1 64.94 460 PHE B CA 1
ATOM 7835 C C . PHE B 1 460 ? -24.672 23.766 25.203 1 64.94 460 PHE B C 1
ATOM 7837 O O . PHE B 1 460 ? -24.078 22.688 25.141 1 64.94 460 PHE B O 1
ATOM 7844 N N . ASP B 1 461 ? -25.469 24.203 24.312 1 67.88 461 ASP B N 1
ATOM 7845 C CA . ASP B 1 461 ? -25.844 23.297 23.234 1 67.88 461 ASP B CA 1
ATOM 7846 C C . ASP B 1 461 ? -24.672 23.031 22.297 1 67.88 461 ASP B C 1
ATOM 7848 O O . ASP B 1 461 ? -24.562 21.953 21.719 1 67.88 461 ASP B O 1
ATOM 7852 N N . TYR B 1 462 ? -23.828 24.047 22.281 1 68.12 462 TYR B N 1
ATOM 7853 C CA . TYR B 1 462 ? -22.672 23.891 21.391 1 68.12 462 TYR B CA 1
ATOM 7854 C C . TYR B 1 462 ? -21.625 22.984 22 1 68.12 462 TYR B C 1
ATOM 7856 O O . TYR B 1 462 ? -20.797 22.422 21.297 1 68.12 462 TYR B O 1
ATOM 7864 N N . LEU B 1 463 ? -21.75 22.719 23.281 1 75.31 463 LEU B N 1
ATOM 7865 C CA . LEU B 1 463 ? -20.719 21.984 24 1 75.31 463 LEU B CA 1
ATOM 7866 C C . LEU B 1 463 ? -21.125 20.531 24.25 1 75.31 463 LEU B C 1
ATOM 7868 O O . LEU B 1 463 ? -20.281 19.656 24.359 1 75.31 463 LEU B O 1
ATOM 7872 N N . ILE B 1 464 ? -22.5 20.312 24.312 1 74.19 464 ILE B N 1
ATOM 7873 C CA . ILE B 1 464 ? -22.984 18.969 24.578 1 74.19 464 ILE B CA 1
ATOM 7874 C C . ILE B 1 464 ? -23.266 18.234 23.266 1 74.19 464 ILE B C 1
ATOM 7876 O O . ILE B 1 464 ? -23.984 18.75 22.406 1 74.19 464 ILE B O 1
ATOM 7880 N N . PRO B 1 465 ? -22.609 17.062 23.125 1 79.56 465 PRO B N 1
ATOM 7881 C CA . PRO B 1 465 ? -22.859 16.312 21.891 1 79.56 465 PRO B CA 1
ATOM 7882 C C . PRO B 1 465 ? -24.312 15.938 21.703 1 79.56 465 PRO B C 1
ATOM 7884 O O . PRO B 1 465 ? -24.938 15.398 22.625 1 79.56 465 PRO B O 1
ATOM 7887 N N . ARG B 1 466 ? -24.875 16.281 20.594 1 78.69 466 ARG B N 1
ATOM 7888 C CA . ARG B 1 466 ? -26.266 15.977 20.266 1 78.69 466 ARG B CA 1
ATOM 7889 C C . ARG B 1 466 ? -26.438 14.5 19.938 1 78.69 466 ARG B C 1
ATOM 7891 O O . ARG B 1 466 ? -27.547 13.961 20.062 1 78.69 466 ARG B O 1
ATOM 7898 N N . SER B 1 467 ? -25.406 13.875 19.531 1 78.38 467 SER B N 1
ATOM 7899 C CA . SER B 1 467 ? -25.453 12.477 19.109 1 78.38 467 SER B CA 1
ATOM 7900 C C . SER B 1 467 ? -25.781 11.57 20.281 1 78.38 467 SER B C 1
ATOM 7902 O O . SER B 1 467 ? -26.297 10.461 20.094 1 78.38 467 SER B O 1
ATOM 7904 N N . TRP B 1 468 ? -25.484 12.094 21.469 1 74.62 468 TRP B N 1
ATOM 7905 C CA . TRP B 1 468 ? -25.734 11.281 22.656 1 74.62 468 TRP B CA 1
ATOM 7906 C C . TRP B 1 468 ? -27.219 11.188 22.953 1 74.62 468 TRP B C 1
ATOM 7908 O O . TRP B 1 468 ? -27.688 10.219 23.562 1 74.62 468 TRP B O 1
ATOM 7918 N N . THR B 1 469 ? -27.969 12.211 22.484 1 71.12 469 THR B N 1
ATOM 7919 C CA . THR B 1 469 ? -29.391 12.25 22.812 1 71.12 469 THR B CA 1
ATOM 7920 C C . THR B 1 469 ? -30.25 12.109 21.547 1 71.12 469 THR B C 1
ATOM 7922 O O . THR B 1 469 ? -31.469 12.055 21.625 1 71.12 469 THR B O 1
ATOM 7925 N N . CYS B 1 470 ? -29.656 12.086 20.469 1 70.25 470 CYS B N 1
ATOM 7926 C CA . CYS B 1 470 ? -30.391 12.078 19.219 1 70.25 470 CYS B CA 1
ATOM 7927 C C . CYS B 1 470 ? -31.031 10.711 18.969 1 70.25 470 CYS B C 1
ATOM 7929 O O . CYS B 1 470 ? -30.359 9.688 19.031 1 70.25 470 CYS B O 1
ATOM 7931 N N . ASP B 1 471 ? -32.531 10.711 19.016 1 60.97 471 ASP B N 1
ATOM 7932 C CA . ASP B 1 471 ? -33.25 9.531 18.547 1 60.97 471 ASP B CA 1
ATOM 7933 C C . ASP B 1 471 ? -33.438 9.57 17.031 1 60.97 471 ASP B C 1
ATOM 7935 O O . ASP B 1 471 ? -34.25 10.32 16.516 1 60.97 471 ASP B O 1
ATOM 7939 N N . PHE B 1 472 ? -32.562 9.148 16.297 1 55.34 472 PHE B N 1
ATOM 7940 C CA . PHE B 1 472 ? -32.562 9.18 14.836 1 55.34 472 PHE B CA 1
ATOM 7941 C C . PHE B 1 472 ? -33.781 8.469 14.273 1 55.34 472 PHE B C 1
ATOM 7943 O O . PHE B 1 472 ? -34.062 8.555 13.078 1 55.34 472 PHE B O 1
ATOM 7950 N N . ALA B 1 473 ? -34.562 7.582 14.906 1 53 473 ALA B N 1
ATOM 7951 C CA . ALA B 1 473 ? -35.719 6.809 14.406 1 53 473 ALA B CA 1
ATOM 7952 C C . ALA B 1 473 ? -36.812 7.73 13.898 1 53 473 ALA B C 1
ATOM 7954 O O . ALA B 1 473 ? -37.5 7.398 12.938 1 53 473 ALA B O 1
ATOM 7955 N N . GLY B 1 474 ? -37.25 8.695 14.508 1 44.47 474 GLY B N 1
ATOM 7956 C CA . GLY B 1 474 ? -38.469 9.43 14.211 1 44.47 474 GLY B CA 1
ATOM 7957 C C . GLY B 1 474 ? -38.25 10.531 13.188 1 44.47 474 GLY B C 1
ATOM 7958 O O . GLY B 1 474 ? -39.156 11.352 12.961 1 44.47 474 GLY B O 1
ATOM 7959 N N . ILE B 1 475 ? -37.156 10.766 12.688 1 42.88 475 ILE B N 1
ATOM 7960 C CA . ILE B 1 475 ? -36.969 11.977 11.891 1 42.88 475 ILE B CA 1
ATOM 7961 C C . ILE B 1 475 ? -37.25 11.672 10.422 1 42.88 475 ILE B C 1
ATOM 7963 O O . ILE B 1 475 ? -36.688 10.734 9.852 1 42.88 475 ILE B O 1
ATOM 7967 N N . THR B 1 476 ? -38.406 12.117 9.844 1 39.19 476 THR B N 1
ATOM 7968 C CA . THR B 1 476 ? -38.781 12.133 8.43 1 39.19 476 THR B CA 1
ATOM 7969 C C . THR B 1 476 ? -37.719 12.812 7.59 1 39.19 476 THR B C 1
ATOM 7971 O O . THR B 1 476 ? -37.312 13.945 7.879 1 39.19 476 THR B O 1
ATOM 7974 N N . LEU B 1 477 ? -36.906 12.117 6.941 1 40.47 477 LEU B N 1
ATOM 7975 C CA . LEU B 1 477 ? -35.906 12.586 5.996 1 40.47 477 LEU B CA 1
ATOM 7976 C C . LEU B 1 477 ? -36.469 13.641 5.059 1 40.47 477 LEU B C 1
ATOM 7978 O O . LEU B 1 477 ? -37.469 13.391 4.375 1 40.47 477 LEU B O 1
ATOM 7982 N N . LYS B 1 478 ? -36.406 14.977 5.332 1 29.83 478 LYS B N 1
ATOM 7983 C CA . LYS B 1 478 ? -36.719 15.93 4.27 1 29.83 478 LYS B CA 1
ATOM 7984 C C . LYS B 1 478 ? -35.562 16 3.254 1 29.83 478 LYS B C 1
ATOM 7986 O O . LYS B 1 478 ? -34.406 15.945 3.627 1 29.83 478 LYS B O 1
#

InterPro domains:
  IPR004299 Membrane bound O-acyl transferase, MBOAT [PF03062] (157-443)
  IPR014371 Sterol O-acyltransferase, ACAT/DAG/ARE types [PIRSF000439] (23-452)
  IPR014371 Sterol O-acyltransferase, ACAT/DAG/ARE types [PTHR10408] (31-451)

Organism: Acanthosepion pharaonis (NCBI:txid158019)

Foldseek 3Di:
DVLDVVDVVCVCLNLDCLVVDVPDDPPDPDDPPPPPPPPDQARHHDDFDFDAEPVVVVCVDPVSVVVVVVLVVVLVVLVVVLQVCCCVVVVDRPVCPVVVCQQCDPVVLLVVLLVVLVVCCLPPLQVLLVCLLQVQDPPVHVVVVVVSVVVVVVSLVCLQPVVLVVCVVVVHAQNSLLVNLVLSVLSSLLSCQLCVVQVVVSVVVVVPDPDNPGRRADSVQSVLSSLALASHRDSDADFADAFDVVLLVVLVVLLVSLVSVLSSLCVPQPVVLLVVLLAAFCDPVSLVVQLLSCLVSLLVNVVSVLCNVQNSVNVSSCRVSRGRRNHQFAPLLQDLALVSNVCGSGVRVNSSLSPPQQSVCCVVVHVVVSSVSVLVSQLVVLVSVQVSVCSSLVARDSLSSCCSNPVRVVRNSVSDDPPDSVSSVVVSVSSSSSSSCVSSVSSSQSSLVVFPDQPDPDPCSRHDRSSVVRRSHPTDDD/DVLDQVYCVVVCCHLPCQCVDPPDDPPDPDDPPPPPPPPDQARGAHHFDFDAEPVVRVCVDPVSVVVVVVLVVVLVVLVVVLQVCCCVVVVDRPVCPVVVCQQCDPVVLLVVLLVVLVVCCLVPLQVLLVCLLQPQDPPVHVVVVVVSVVVVVVSLVCLQPVVLVVCVVVVHAQNSLLVNLVLSVLSSLQSCQLCVVQVVQSVVVVVDDPDPPGRRADSVQSVLSSLALASHRDSDADFADAFDVVLLVVLVVLLVSLVSVLSSLCVPQPVVLLVVLLAAFCDPVSLVVQLLSCLVSLLVNVVSVLCNVLNSVNVSSCRVSRGRRNHQFAPLLQDLALVSNVCGSGVRVNSSLCPPQQSVCCVVVHPVVSSVSVLVSQLVVLVSVQVSVCSSLVARDSLSSCCSNPVRVVRNSVSDDDPDSVSSVVVSVSSSSSSSCVSSVSSSQSSLVVFPDQPDPDPCSRHDRSSVVRRSHPTDDD

Solvent-accessible surface area (backbone atoms only — not comparable to full-atom values): 51516 Å² total; per-residue (Å²): 119,75,75,54,42,67,32,54,41,52,54,23,58,27,67,34,71,19,58,72,64,87,67,77,68,102,80,62,81,69,78,75,67,82,69,71,73,76,80,72,94,69,82,64,62,82,68,78,48,74,43,71,33,56,62,68,59,46,47,68,39,62,77,52,31,36,54,54,33,48,53,52,22,49,47,51,51,53,51,48,49,52,48,52,49,23,35,70,74,67,67,40,81,62,84,74,54,55,66,58,53,49,29,47,30,66,50,69,59,48,51,51,52,51,50,50,54,52,46,46,51,58,68,44,49,50,54,51,50,48,49,50,58,68,62,62,52,86,83,80,32,64,65,55,49,51,50,51,50,50,51,49,53,50,50,53,52,47,61,62,46,51,60,54,52,52,40,62,75,64,61,50,28,42,54,36,30,40,55,51,48,52,50,46,51,52,50,51,46,36,52,48,29,43,50,58,57,41,49,54,47,43,63,55,47,70,71,67,62,91,73,75,82,65,61,63,77,58,67,67,48,53,58,52,50,73,64,40,74,54,41,69,64,64,85,73,74,44,58,50,93,68,71,59,63,68,58,32,53,49,21,52,50,46,32,52,49,37,50,52,45,48,50,50,46,38,62,69,53,44,46,65,57,52,53,48,52,64,62,34,58,74,40,72,66,53,48,52,53,42,22,60,63,25,13,62,58,34,36,50,44,53,52,42,49,45,46,25,49,59,44,23,47,39,48,23,43,18,39,75,68,20,46,17,54,36,63,36,36,55,72,31,82,65,25,50,34,48,59,52,26,62,51,19,60,41,27,42,61,39,51,36,38,45,59,68,42,25,47,46,42,29,67,73,70,29,79,88,41,38,51,57,21,52,50,46,43,53,49,52,50,30,48,52,54,35,47,45,50,26,65,19,71,69,46,46,71,67,56,64,30,46,43,47,63,43,54,40,49,49,38,41,66,66,44,56,85,66,84,49,75,63,33,33,27,51,46,45,39,49,46,27,53,50,28,2,46,52,55,42,52,54,49,46,39,54,50,24,62,73,67,38,79,82,85,48,98,47,82,58,44,49,62,48,64,49,51,83,70,48,72,33,65,78,55,79,84,126,120,73,77,42,54,75,22,64,32,65,42,42,57,36,61,34,83,20,45,47,80,80,68,78,69,102,80,65,81,71,79,75,67,82,70,71,74,77,80,73,95,70,78,60,57,86,54,77,48,73,43,71,34,57,62,68,58,48,46,68,39,63,77,51,31,36,53,54,32,47,54,52,23,50,47,50,50,54,51,48,50,51,48,51,48,23,36,69,74,67,67,40,82,62,84,74,55,54,66,58,52,49,30,47,30,67,52,69,60,48,52,51,52,51,50,50,54,54,45,45,53,57,66,44,48,49,53,51,50,48,49,51,62,70,64,63,51,87,84,80,33,64,65,55,50,50,50,52,49,50,51,51,51,51,48,52,52,47,60,62,46,50,59,53,51,51,41,63,74,66,62,49,28,43,54,35,30,41,54,52,48,53,49,48,50,51,50,52,47,35,51,49,29,43,51,56,56,42,48,54,48,41,62,56,48,72,73,66,63,93,74,75,83,67,63,60,79,56,67,68,47,52,56,50,48,73,64,41,75,54,41,69,65,64,87,72,74,43,58,49,93,67,69,57,63,67,57,32,51,51,21,51,51,47,32,52,50,36,50,53,44,47,49,51,46,38,62,69,55,44,45,64,56,52,52,47,52,64,62,34,58,75,38,72,66,55,48,52,54,43,23,60,63,25,13,62,58,34,37,50,44,52,53,43,50,44,45,25,47,60,44,24,47,38,47,24,43,18,39,76,66,21,46,17,53,35,64,37,35,54,74,32,81,64,27,48,33,49,59,52,27,63,51,19,60,39,28,41,63,40,51,34,39,43,59,68,43,24,46,47,42,27,68,73,69,29,78,88,40,46,57,56,19,52,51,47,43,52,50,53,50,30,48,52,54,34,47,46,51,26,66,19,70,69,44,46,72,65,55,64,29,46,42,45,62,42,53,40,51,50,38,40,65,65,42,54,85,66,85,49,77,63,33,33,26,50,46,46,39,50,46,28,52,50,28,3,45,52,55,43,52,55,50,45,38,54,50,24,62,73,68,36,81,82,86,48,99,47,82,59,45,49,61,48,63,48,50,82,72,47,72,34,65,78,56,77,84,126

Secondary structure (DSSP, 8-state):
--STTS-STTSSTTTTSSS------TT-----------SSSPPPPP----B--HHHHHTTSHHHHHHHHHHHHHHHHHHHHHHHHHHHHHSS-----HHHHHHT--HHHHHHHHHHHHHHIIIIIHHHHHHHHHH--SSSHHHHHHHHHHHHHHHHHHHHHHHHHHHHHHT--HHHHHHHHHHHHHHHHHHHHHHHHHHHHHHHHHHH---SS--PPPHHHHHHHHHSS-SS--S---B-SS--HHHHHHHHHHHHHHHHHHHHHIIIIIHHHHHHHHHS---HHHHHHHHHHHHHHHHHHHHHHHIIIIIIIHHHHHHHHTB-B------GGG-SSHHHHHHHS-HHHHHHHIIIIIHHHHHHH-GGGHHHHHHHHHHHHHHHHHHHHHHHHTS---HHHHIIIIIIHHHHHHS-S---THHHHHHHHHHHHHHHHHHHHHHHHHHHHHHS--S-SSGGGGTS-GGGT--GGG----/--SGGGGSTTSSSSS-STT-----STT-----------SSSPPPPP----B--HHHHHTTSHHHHHHHHHHHHHHHHHHHHHHHHHHHHHSS-----HHHHHHT--HHHHHHHHHHHHHHIIIIIHHHHHHHHHH--SSSHHHHHHHHHHHHHHHHHHHHHHHHHHHHHHT--HHHHHHHHHHHHHHHHHHHHHHHHHHHHHHHHHHH----S--SPPHHHHHHHHHSS-SS--S---B-SS--HHHHHHHHHHHHHHHHHHHHHIIIIIHHHHHHHHHS---HHHHHHHHHHHHHHHHHHHHHHHIIIIIIIHHHHHHHHTB-B------GGG-SSHHHHHHHS-HHHHHHHIIIIIHHHHHHH-GGGHHHHHHHHHHHHHHHHHHHHHHHHTS---HHHHIIIIIIHHHHHHS-S---THHHHHHHHHHHHHHHHHHHHHHHHHHHHHHS--S-SSGGGGTS-GGGT--GGG----

Sequence (956 aa):
MSRELESLFEEFVSEVEQIEQNPESLFEVGHKSNRAKRKDGELPDKVFVNRRSVLTELLEISHIRTIYHIFVAILLVFSLNTIVYDIIDKGRLVLDFDLIQWAFGKFPKVMALWVCMQLSTLLIVYPGFYHWSTSRRYTSSRLMDFVWLGIFISYQIAFLVLPVTYLSEHNLPPASSVIIVTEQLRLMMKVHSFVRESAFRVIKHKKTDGTEEGNCPDFSKYLYFLFSPTLIYRDHYPRTQKIHWNYVVSNFAQVLACLFYTYYIFERFCVPVFRNFNREHVTPKALLLSVFGCMLPGTLVLFIGFFAILHSWLNAFAEMLRFGDRLFYKDWWNSTTFSNYYRTWNVVVHDWLYTYIYKDVYMILGPKMRSVGLTSVFFISAVFHEYVLVVSFGFFYPVLFVMFAGAGFGFVFLTDKGVSRSWNVFMWVSLFIGNGLLMCLYSLEWYARQNCPVTTNNFFDYLIPRSWTCDFAGITLKMSRELESLFEEFVSEVEQIEQNPESLFEVGHKSNRAKRKDGELPDKVFVNRRSVLTELLEISHIRTIYHIFVAILLVFSLNTIVYDIIDKGRLVLDFDLIQWAFGKFPKVMALWVCMQLSTLLIVYPGFYHWSTSRRYTSSRLMDFVWLGIFISYQIAFLVLPVTYLSEHNLPPASSVIIVTEQLRLMMKVHSFVRESAFRVIKHKKTDGTEEGNCPDFSKYLYFLFSPTLIYRDHYPRTQKIHWNYVVSNFAQVLACLFYTYYIFERFCVPVFRNFNREHVTPKALLLSVFGCMLPGTLVLFIGFFAILHSWLNAFAEMLRFGDRLFYKDWWNSTTFSNYYRTWNVVVHDWLYTYIYKDVYMILGPKMRSVGLTSVFFISAVFHEYVLVVSFGFFYPVLFVMFAGAGFGFVFLTDKGVSRSWNVFMWVSLFIGNGLLMCLYSLEWYARQNCPVTTNNFFDYLIPRSWTCDFAGITLK

pLDDT: mean 81.92, std 18.9, range [28.53, 98.56]

Radius of gyration: 34.14 Å; Cα contacts (8 Å, |Δi|>4): 1059; chains: 2; bounding box: 72×109×81 Å